Protein AF-0000000070717656 (afdb_homodimer)

Solvent-accessible surface area (backbone atoms only — not comparable to full-atom values): 67138 Å² total; per-residue (Å²): 109,67,46,55,50,49,24,51,49,30,45,49,52,29,49,44,43,54,52,44,64,44,32,60,62,46,46,48,46,55,50,45,38,55,51,43,50,48,52,54,48,51,54,69,63,47,74,82,69,89,82,68,89,67,54,64,63,50,51,52,48,52,52,35,48,51,41,42,33,50,51,44,48,49,49,51,50,48,51,53,48,48,41,54,50,28,46,39,47,25,49,51,31,42,53,52,30,48,57,57,40,65,68,45,83,50,62,68,58,28,38,54,57,28,53,62,44,48,32,36,42,50,44,52,46,64,74,42,37,82,40,65,66,44,37,49,52,45,48,56,54,57,68,46,88,67,66,53,65,52,48,56,87,45,46,64,56,45,46,49,55,48,42,38,87,74,80,55,80,42,32,64,41,43,43,49,49,50,45,48,34,43,60,29,38,40,91,79,44,44,59,66,52,53,19,40,41,80,48,98,34,16,66,51,39,54,50,49,61,55,51,62,60,63,60,77,82,55,89,62,47,63,59,47,50,50,50,51,49,52,51,50,52,43,51,53,22,49,46,52,60,24,61,53,65,65,83,87,31,82,70,49,46,79,44,76,53,98,86,36,79,30,34,36,63,53,82,82,47,60,58,77,74,47,70,46,65,76,32,64,45,83,48,50,91,62,69,82,73,61,75,52,58,84,67,58,83,76,40,51,16,35,62,49,63,56,66,43,35,38,70,44,88,60,97,78,41,32,38,37,38,49,33,25,31,61,80,71,45,76,42,51,34,34,24,27,66,39,59,37,60,55,36,39,46,54,42,47,50,47,50,54,49,31,67,73,39,95,61,74,58,70,64,77,68,41,54,41,40,51,34,82,48,18,21,38,32,32,49,75,77,76,46,42,30,45,33,38,54,40,23,20,88,83,28,71,30,35,46,39,41,73,75,40,63,88,38,69,41,55,56,55,49,30,48,60,45,52,74,33,65,85,51,52,71,65,56,19,30,52,52,43,52,52,44,43,72,51,41,72,63,50,50,36,51,56,50,58,68,74,34,79,48,68,67,60,32,51,53,39,50,50,40,29,42,52,21,51,24,51,50,38,54,52,31,39,62,49,20,32,37,58,61,44,38,72,38,33,26,35,23,78,86,69,34,34,51,36,76,50,84,58,68,52,43,65,33,37,42,49,50,56,40,92,65,32,43,60,24,50,25,72,53,36,55,20,73,45,36,60,61,61,85,55,54,64,74,78,13,68,53,38,50,48,31,21,53,51,45,43,53,49,42,74,41,40,60,37,54,49,14,46,50,51,48,39,39,67,58,50,49,67,61,46,69,77,51,75,59,63,93,90,56,82,42,67,64,44,53,49,41,52,41,50,40,51,26,51,55,54,28,27,66,91,45,72,60,65,38,53,46,60,58,45,43,41,50,49,54,50,42,28,60,28,58,69,33,42,34,62,34,54,37,89,46,42,59,66,62,110,68,45,54,50,49,22,51,48,31,46,48,53,29,49,43,42,54,52,44,65,45,33,61,62,48,47,48,46,54,49,48,39,55,50,42,50,48,53,54,50,50,54,70,64,47,73,82,68,90,80,70,89,68,53,64,63,52,50,52,46,51,51,36,49,50,42,43,32,50,51,45,48,49,49,50,50,48,50,55,49,48,41,53,50,28,48,42,48,26,48,51,31,40,54,52,29,48,57,56,39,66,66,45,84,50,61,68,58,27,37,53,57,28,53,62,46,46,32,36,43,49,45,52,47,63,72,42,36,83,39,65,66,46,37,48,53,46,48,55,54,58,69,45,88,66,67,52,65,51,48,55,87,44,45,62,57,44,45,50,55,46,41,38,86,75,80,56,80,42,32,64,39,43,42,51,49,51,46,47,34,43,60,29,36,40,91,78,43,45,57,65,51,53,19,40,42,82,49,97,35,16,66,50,40,53,50,49,61,55,52,61,60,63,60,78,82,52,88,62,46,64,59,46,49,50,50,50,50,51,50,51,53,45,51,53,21,49,46,51,59,23,61,51,66,65,82,88,31,80,70,50,46,79,43,77,53,96,90,36,79,32,33,37,63,52,82,81,46,59,57,76,73,46,70,45,64,74,31,64,45,82,50,50,90,62,67,82,73,61,75,52,58,84,69,57,84,75,40,51,16,35,62,49,65,58,69,43,35,38,69,43,88,60,94,76,43,31,38,38,39,48,34,26,29,62,81,72,46,78,43,51,35,34,26,28,66,39,60,35,59,54,37,35,45,53,41,48,50,48,50,53,50,29,67,71,39,94,61,73,59,69,64,76,68,40,57,41,40,50,32,83,48,19,19,38,32,33,50,72,75,74,46,42,30,45,33,39,55,40,23,19,90,83,28,70,28,36,46,40,39,74,74,41,62,88,39,70,40,57,56,55,50,28,48,60,44,51,74,33,66,86,52,52,70,66,55,20,30,52,52,43,54,52,44,43,72,51,41,72,64,50,52,38,52,55,49,56,68,75,35,79,47,68,67,59,34,51,52,39,50,52,40,31,45,52,23,51,24,50,50,39,55,51,32,38,61,50,21,32,36,58,62,44,38,72,38,33,26,35,22,76,85,69,34,34,53,35,77,50,84,58,71,53,41,64,34,37,41,50,51,56,41,93,65,34,44,61,25,50,25,72,54,35,56,20,74,40,41,64,59,54,88,54,52,65,75,80,13,68,50,36,51,50,32,20,54,51,46,45,53,48,39,75,41,40,59,38,55,48,14,46,50,53,48,40,39,68,60,51,49,68,62,47,68,76,51,74,63,64,94,91,56,83,41,68,63,44,55,49,42,52,42,49,42,50,26,51,55,53,29,27,66,92,45,72,60,66,37,53,46,60,58,45,43,41,51,48,53,48,43,27,59,28,59,69,34,43,36,62,34,54,37,90,45,41,59,66,62

Radius of gyration: 39.38 Å; Cα contacts (8 Å, |Δi|>4): 1872; chains: 2; bounding box: 71×116×97 Å

Organism: Caenorhabditis briggsae (NCBI:txid6238)

Sequence (1278 aa):
KVLLQFHSICMGQLSKLEEYLETRSYRMKKQVIAEYEKQIEKKNSTPRVSRGTSGGDEMKRTERVKKEMRLEKADVEKVEGLVVSAARKAIQSAFQALSCISQLEDDEEAIRTSSLIVFPLIDVIYKYETDPGVVEALKDHSKTALPSKLWLCATSHLASKCFAIEKTPISRYLSQILCHLVYDYPYHVLHTILMYEFDKNGAQVREFLRNIYSVKTKRDVDKLREVVAMMREAHVAYREIAKLQVKENIRIQRVERDGKTMLVWPRDLKIFKCKLDQLPIPTISQKIGAPGDLSTSNLITWRSYKDVFLLADGLSSPIIWEIQGSDGRWYKSVWKKEDVRQDVLVEQMFDVTNNMLEKRTLRTYNVVPLDTECGIIEFCGGSVSLKELLCGTNREGGLHKEMCSHEPSATQASRMMKEVQSDTSEMRRRVFVEVCQQYSPVFRHFFYRQFPTAQIWRQKIDTYRQSLATWSVVCYMVGLGDRHASNILFDQKECTFVHIDLGMILEYSKRSLPVPEQVPFRITRDVLDPLLIEGIENGRLAEDCTKIMEKLKENNKVILGVASAILRETMSNFREAEQSSGRPSYISEMAIGRLRDKLRGTDDGVTAQSSNLQIRRLLRDATSSDNLSRMFFGWMPFLKVLLQFHSICMGQLSKLEEYLETRSYRMKKQVIAEYEKQIEKKNSTPRVSRGTSGGDEMKRTERVKKEMRLEKADVEKVEGLVVSAARKAIQSAFQALSCISQLEDDEEAIRTSSLIVFPLIDVIYKYETDPGVVEALKDHSKTALPSKLWLCATSHLASKCFAIEKTPISRYLSQILCHLVYDYPYHVLHTILMYEFDKNGAQVREFLRNIYSVKTKRDVDKLREVVAMMREAHVAYREIAKLQVKENIRIQRVERDGKTMLVWPRDLKIFKCKLDQLPIPTISQKIGAPGDLSTSNLITWRSYKDVFLLADGLSSPIIWEIQGSDGRWYKSVWKKEDVRQDVLVEQMFDVTNNMLEKRTLRTYNVVPLDTECGIIEFCGGSVSLKELLCGTNREGGLHKEMCSHEPSATQASRMMKEVQSDTSEMRRRVFVEVCQQYSPVFRHFFYRQFPTAQIWRQKIDTYRQSLATWSVVCYMVGLGDRHASNILFDQKECTFVHIDLGMILEYSKRSLPVPEQVPFRITRDVLDPLLIEGIENGRLAEDCTKIMEKLKENNKVILGVASAILRETMSNFREAEQSSGRPSYISEMAIGRLRDKLRGTDDGVTAQSSNLQIRRLLRDATSSDNLSRMFFGWMPFL

Nearest PDB structures (foldseek):
  8oxp-assembly1_B  TM=8.460E-01  e=2.156E-31  Homo sapiens
  8oxq-assembly1_B  TM=8.450E-01  e=1.675E-31  Homo sapiens
  7sic-assembly1_A  TM=8.454E-01  e=9.424E-31  Homo sapiens
  7ni5-assembly1_A  TM=8.371E-01  e=8.305E-31  Homo sapiens
  7ni6-assembly1_A  TM=7.551E-01  e=2.189E-30  Homo sapiens

Foldseek 3Di:
DVLVVVLVVLLVQLVVLVVVCVDPVVVVLVVLLVVLVVVLVVVVPPPPDDDDDCVVVVVVVNVVSVVSSVVSVVVNVVSVVVSVVSLLSSLVSLLVVLVVLLPDPDLVSSQLVLLLRVLLNLVSCVVCVADPSSLVSLVVSLPDPRQLSSCLLVLLLLLLQLLDPDHTSNNVSSLSSNLQCCQFPVLSRLLSLLQQLPDPSVVSSVVSLVVSLPPPDDPCSVVSVVVNVLVNLQLVLLVCQLPPDPVPPPQWDWDADPRDIWIFDRCPRSNNVGPQQQHADQFDDFDRDGTNPSHCVRGWTFDAWDRIWAFDDDDFRWIWTWTATPVGDIWIKTKHQAACLLVQLLLSLLSSLLSLDPHNLADGTDWRNSYRGITMTTDDPQWDFQQCQCQRPVQPDHQQCVPPVVFDTLVVLLVQLVVCLVPDLVVLLVSLVVSLVRRDAGLLVLLVVPPVDPVVSVVLLVSLLLQVLLCLLSCLLFQNAEDFSRQWIANSVSRHIHGDDSNCTLNNQQPPDPQRQFASYADARNSCVNVPPQDQLRGPSLVSNLVSLVSCLVSVSSSLSSLLSSQSNPCVPVVPQPDDPPDRGPSSVVSSVLSVCVSQCANPHDDGDRSSVSSSVNSCRNHPSSNLSNGNSSSSSSD/DVLVVVLVVLLVQLVVLVVVCVDPVVVVLVVLLVVLVVVLVVVVPPPPDDDDDCPVVVVVVNVVSVVSSVVSVVVNVVSVVVNVVSLLSSLVSLLVVLVVLLPDPDLVSSQLVLLLRVLLNLVSCVVCVADPSSLVSLVVSLPDPRQLSSCLLVLLLLLLQLLDPDHTSNNVSSLSSNLQCCQFPVQSRLLSLLQQLPDPSVVSSVVSLVVSLPPPDDPCSVVSVVVNVLVNLQLVLLVCQLPPDPVPPPQWDWDADPRDIWIFDRCPRSNNVGPQQQHADQFDDFDRDGTNPSHCVRGWTFDAWDRIWAFDDDDFRWIWTWTATPVGDIWIKTKHQAACLLVQLLLSLLSSLLSLDPHNLADGTDWRNSYRGITMTTDDPQWDFQQCQCQRPVQPDHQQCVPPVVFDTLVVLLVQLVVCLVPDLVVLLVSLVVSLVRRDAGLLVLLVVPPVDPVVSVVLLVSLLLQVLLCLLSCLLFQNAEDFSRQWIANSVSNHIHGDDSNCTLNNQQPPDPQRQFASYADARNSCVNPPVADQLPGPSLVSNLVSLVSCLVSVSSSLSSLLSSQSNPCVPVVVQPDDPPDRGPSSVVSSVLSVCVSQCANPHDDGDRSSVSSSVNSCRNHPSSNLSNGNSSSSSSD

pLDDT: mean 87.54, std 11.72, range [36.91, 98.0]

InterPro domains:
  IPR000403 Phosphatidylinositol 3-/4-kinase, catalytic domain [PF00454] (336-573)
  IPR000403 Phosphatidylinositol 3-/4-kinase, catalytic domain [PS50290] (305-620)
  IPR000403 Phosphatidylinositol 3-/4-kinase, catalytic domain [SM00146] (332-639)
  IPR003152 FATC domain [PF02260] (614-639)
  IPR003152 FATC domain [PS51190] (607-639)
  IPR003152 FATC domain [SM01343] (607-639)
  IPR011009 Protein kinase-like domain superfamily [SSF56112] (265-636)
  IPR014009 PIK-related kinase, FAT domain [PS51189] (1-199)
  IPR018936 Phosphatidylinositol 3-/4-kinase, conserved site [PS00916] (467-487)
  IPR036940 Phosphatidylinositol 3-/4-kinase, catalytic domain superfamily [G3DSA:1.10.1070.11] (417-625)
  IPR038980 Serine/threonine-protein kinase ATM, plant [PTHR37079] (2-639)

Secondary structure (DSSP, 8-state):
-HHHHHHHHHHHHHHHHHHHHTSHHHHHHHHHHHHHHHHHHHHHHS-----SSTHHHHHHHHHHHHHHHHHHHHHHHHHHHHHHHHHHHHHHHHHHHHHHHTT-S-HHHHHHHHHHHHHHHHHHHHHTTT-HHHHHHHHHHHHS---GGGGGGGHHHHHHHHT-SS--TTHHHHHHHHHHHHHH-HHHHHHHHHGGGGSTTHHHHHHHHHHHT--TT-TTHHHHHHHHHHHHHHHHHHHHHHT---TT-TTPEEEEETTEEEEEPPTT-GGGGS-GGGSB-TTSPPP--STT----TTS-BEEEE-SEEEEPSSSS--EEEEEEETTS-EEEEEEESS--HHHHHHHHHHHHHHHHSSS-------EEE-SSS-EEEE--TTEEEHHHHHH-TTSS-HHHHHH-TTSPPHHHHHHHHHHTTTS-HHHHHHHHHHHHHHS---THHHHHHH--SHHHHHHHHHHHHHHHHHHHHHHHHHT--SPPGGGEEEETTTTEEEE--TTSTTTHHHHTSSS---SSS---HHHHGGGGGG-STTSHHHHHHHHHHHHHHHTHHHHHHHHHHHHHHHTT--TT----TTS--HHHHHHHHHHHHHHHT-TTSSSPPPHHHHHHHHHHHHH-HHHHHTS-GGG-TT-/-HHHHHHHHHHHHHHHHHHHHTSHHHHHHHHHHHHHHHHHHHHHHS-----SSTHHHHHHHHHHHHHHHHHHHHHHHHHHHHHHHHHHHHHHHHHHHHHHHTT-S-HHHHHHHHHHHHHHHHHHHHHTTT-HHHHHHHHHHHHS---GGGGGGGHHHHHHHHT-SS--TTHHHHHHHHHHHHHH-HHHHHHHHHGGGGSTTHHHHHHHHHHHT--TT-TTHHHHHHHHHHHHHHHHHHHHHHT---TT-TTPPEEEETTEEEEEPPTT-GGGGS-GGGSB-TTSPPP--STT----TTS-BEEEE-SEEEEPSSSS--EEEEEEETTS-EEEEEEESS--HHHHHHHHHHHHHHHHSSS-------EEE-SSS-EEEE--TTEEEHHHHHH-TTSS-HHHHHH-TTSPPHHHHHHHHHHTTTS-HHHHHHHHHHHHHHS---THHHHHHH--SHHHHHHHHHHHHHHHHHHHHHHHHHT--SPPGGGEEEETTTTEEEE--TTSTTTHHHHTSSS---SSS---HHHHTTTGGG-STTSHHHHHHHHHHHHHHHTHHHHHHHHHHHHHHHTTS-TTS---TTS--HHHHHHHHHHHHHHHT-TTSSSPPPHHHHHHHHHHHHH-HHHHHTS-GGG-TT-

Structure (mmCIF, N/CA/C/O backbone):
data_AF-0000000070717656-model_v1
#
loop_
_entity.id
_entity.type
_entity.pdbx_description
1 polymer 'non-specific serine/threonine protein kinase'
#
loop_
_atom_site.group_PDB
_atom_site.id
_atom_site.type_symbol
_atom_site.label_atom_id
_atom_site.label_alt_id
_atom_site.label_comp_id
_atom_site.label_asym_id
_atom_site.label_entity_id
_atom_site.label_seq_id
_atom_site.pdbx_PDB_ins_code
_atom_site.Cartn_x
_atom_site.Cartn_y
_atom_site.Cartn_z
_atom_site.occupancy
_atom_site.B_iso_or_equiv
_atom_site.auth_seq_id
_atom_site.auth_comp_id
_atom_site.auth_asym_id
_atom_site.auth_atom_id
_atom_site.pdbx_PDB_model_num
ATOM 1 N N . LYS A 1 1 ? 5.449 -26.844 14.125 1 78.12 1 LYS A N 1
ATOM 2 C CA . LYS A 1 1 ? 4.391 -25.859 13.875 1 78.12 1 LYS A CA 1
ATOM 3 C C . LYS A 1 1 ? 4.836 -24.453 14.266 1 78.12 1 LYS A C 1
ATOM 5 O O . LYS A 1 1 ? 4.598 -23.5 13.531 1 78.12 1 LYS A O 1
ATOM 10 N N . VAL A 1 2 ? 5.59 -24.281 15.336 1 81.31 2 VAL A N 1
ATOM 11 C CA . VAL A 1 2 ? 6.031 -22.984 15.828 1 81.31 2 VAL A CA 1
ATOM 12 C C . VAL A 1 2 ? 7.043 -22.375 14.859 1 81.31 2 VAL A C 1
ATOM 14 O O . VAL A 1 2 ? 6.977 -21.188 14.547 1 81.31 2 VAL A O 1
ATOM 17 N N . LEU A 1 3 ? 7.891 -23.203 14.359 1 81.69 3 LEU A N 1
ATOM 18 C CA . LEU A 1 3 ? 8.93 -22.703 13.469 1 81.69 3 LEU A CA 1
ATOM 19 C C . LEU A 1 3 ? 8.344 -22.344 12.109 1 81.69 3 LEU A C 1
ATOM 21 O O . LEU A 1 3 ? 8.836 -21.422 11.445 1 81.69 3 LEU A O 1
ATOM 25 N N . LEU A 1 4 ? 7.301 -23.062 11.742 1 81.44 4 LEU A N 1
ATOM 26 C CA . LEU A 1 4 ? 6.602 -22.719 10.508 1 81.44 4 LEU A CA 1
ATOM 27 C C . LEU A 1 4 ? 5.918 -21.359 10.641 1 81.44 4 LEU A C 1
ATOM 29 O O . LEU A 1 4 ? 5.941 -20.547 9.703 1 81.44 4 LEU A O 1
ATOM 33 N N . GLN A 1 5 ? 5.363 -21.156 11.797 1 85.38 5 GLN A N 1
ATOM 34 C CA . GLN A 1 5 ? 4.727 -19.875 12.055 1 85.38 5 GLN A CA 1
ATOM 35 C C . GLN A 1 5 ? 5.758 -18.75 12.117 1 85.38 5 GLN A C 1
ATOM 37 O O . GLN A 1 5 ? 5.504 -17.641 11.641 1 85.38 5 GLN A O 1
ATOM 42 N N . PHE A 1 6 ? 6.848 -19.125 12.797 1 88.62 6 PHE A N 1
ATOM 43 C CA . PHE A 1 6 ? 7.926 -18.156 12.867 1 88.62 6 PHE A CA 1
ATOM 44 C C . PHE A 1 6 ? 8.414 -17.766 11.469 1 88.62 6 PHE A C 1
ATOM 46 O O . PHE A 1 6 ? 8.633 -16.594 11.188 1 88.62 6 PHE A O 1
ATOM 53 N N . HIS A 1 7 ? 8.602 -18.75 10.602 1 90.19 7 HIS A N 1
ATOM 54 C CA . HIS A 1 7 ? 9 -18.484 9.227 1 90.19 7 HIS A CA 1
ATOM 55 C C . HIS A 1 7 ? 7.977 -17.594 8.516 1 90.19 7 HIS A C 1
ATOM 57 O O . HIS A 1 7 ? 8.344 -16.672 7.785 1 90.19 7 HIS A O 1
ATOM 63 N N . SER A 1 8 ? 6.746 -17.891 8.742 1 87.81 8 SER A N 1
ATOM 64 C CA . SER A 1 8 ? 5.676 -17.109 8.133 1 87.81 8 SER A CA 1
ATOM 65 C C . SER A 1 8 ? 5.734 -15.656 8.578 1 87.81 8 SER A C 1
ATOM 67 O O . SER A 1 8 ? 5.492 -14.75 7.777 1 87.81 8 SER A O 1
ATOM 69 N N . ILE A 1 9 ? 6.047 -15.438 9.805 1 88.56 9 ILE A N 1
ATOM 70 C CA . ILE A 1 9 ? 6.148 -14.086 10.352 1 88.56 9 ILE A CA 1
ATOM 71 C C . ILE A 1 9 ? 7.34 -13.367 9.727 1 88.56 9 ILE A C 1
ATOM 73 O O . ILE A 1 9 ? 7.238 -12.195 9.359 1 88.56 9 ILE A O 1
ATOM 77 N N . CYS A 1 10 ? 8.43 -14.039 9.617 1 92.69 10 CYS A N 1
ATOM 78 C CA . CYS A 1 10 ? 9.617 -13.453 9.023 1 92.69 10 CYS A CA 1
ATOM 79 C C . CYS A 1 10 ? 9.375 -13.07 7.566 1 92.69 10 CYS A C 1
ATOM 81 O O . CYS A 1 10 ? 9.758 -11.992 7.125 1 92.69 10 CYS A O 1
ATOM 83 N N . MET A 1 11 ? 8.719 -13.977 6.902 1 90.81 11 MET A N 1
ATOM 84 C CA . MET A 1 11 ? 8.383 -13.688 5.512 1 90.81 11 MET A CA 1
ATOM 85 C C . MET A 1 11 ? 7.441 -12.492 5.414 1 90.81 11 MET A C 1
ATOM 87 O O . MET A 1 11 ? 7.551 -11.68 4.492 1 90.81 11 MET A O 1
ATOM 91 N N . GLY A 1 12 ? 6.551 -12.492 6.336 1 88.25 12 GLY A N 1
ATOM 92 C CA . GLY A 1 12 ? 5.637 -11.359 6.387 1 88.25 12 GLY A CA 1
ATOM 93 C C . GLY A 1 12 ? 6.336 -10.031 6.613 1 88.25 12 GLY A C 1
ATOM 94 O O . GLY A 1 12 ? 5.996 -9.031 5.984 1 88.25 12 GLY A O 1
ATOM 95 N N . GLN A 1 13 ? 7.246 -10 7.492 1 89.5 13 GLN A N 1
ATOM 96 C CA . GLN A 1 13 ? 8.016 -8.797 7.785 1 89.5 13 GLN A CA 1
ATOM 97 C C . GLN A 1 13 ? 8.812 -8.344 6.566 1 89.5 13 GLN A C 1
ATOM 99 O O . GLN A 1 13 ? 8.875 -7.148 6.27 1 89.5 13 GLN A O 1
ATOM 104 N N . LEU A 1 14 ? 9.453 -9.297 5.93 1 93 14 LEU A N 1
ATOM 105 C CA . LEU A 1 14 ? 10.211 -8.969 4.723 1 93 14 LEU A CA 1
ATOM 106 C C . LEU A 1 14 ? 9.297 -8.375 3.658 1 93 14 LEU A C 1
ATOM 108 O O . LEU A 1 14 ? 9.641 -7.375 3.025 1 93 14 LEU A O 1
ATOM 112 N N . SER A 1 15 ? 8.188 -9.008 3.496 1 87.81 15 SER A N 1
ATOM 113 C CA . SER A 1 15 ? 7.23 -8.547 2.494 1 87.81 15 SER A CA 1
ATOM 114 C C . SER A 1 15 ? 6.781 -7.117 2.781 1 87.81 15 SER A C 1
ATOM 116 O O . SER A 1 15 ? 6.66 -6.301 1.862 1 87.81 15 SER A O 1
ATOM 118 N N . LYS A 1 16 ? 6.504 -6.809 4 1 85.5 16 LYS A N 1
ATOM 119 C CA . LYS A 1 16 ? 6.07 -5.473 4.391 1 85.5 16 LYS A CA 1
ATOM 120 C C . LYS A 1 16 ? 7.168 -4.441 4.125 1 85.5 16 LYS A C 1
ATOM 122 O O . LYS A 1 16 ? 6.887 -3.328 3.68 1 85.5 16 LYS A O 1
ATOM 127 N N . LEU A 1 17 ? 8.344 -4.742 4.469 1 89.31 17 LEU A N 1
ATOM 128 C CA . LEU A 1 17 ? 9.477 -3.85 4.25 1 89.31 17 LEU A CA 1
ATOM 129 C C . LEU A 1 17 ? 9.703 -3.611 2.76 1 89.31 17 LEU A C 1
ATOM 131 O O . LEU A 1 17 ? 9.984 -2.486 2.342 1 89.31 17 LEU A O 1
ATOM 135 N N . GLU A 1 18 ? 9.555 -4.695 1.982 1 86.88 18 GLU A N 1
ATOM 136 C CA . GLU A 1 18 ? 9.695 -4.559 0.535 1 86.88 18 GLU A CA 1
ATOM 137 C C . GLU A 1 18 ? 8.594 -3.674 -0.041 1 86.88 18 GLU A C 1
ATOM 139 O O . GLU A 1 18 ? 8.828 -2.904 -0.973 1 86.88 18 GLU A O 1
ATOM 144 N N . GLU A 1 19 ? 7.43 -3.863 0.444 1 80.06 19 GLU A N 1
ATOM 145 C CA . GLU A 1 19 ? 6.316 -3.021 0.014 1 80.06 19 GLU A CA 1
ATOM 146 C C . GLU A 1 19 ? 6.574 -1.554 0.342 1 80.06 19 GLU A C 1
ATOM 148 O O . GLU A 1 19 ? 6.207 -0.665 -0.429 1 80.06 19 GLU A O 1
ATOM 153 N N . TYR A 1 20 ? 7.148 -1.268 1.509 1 82.94 20 TYR A N 1
ATOM 154 C CA . TYR A 1 20 ? 7.48 0.097 1.901 1 82.94 20 TYR A CA 1
ATOM 155 C C . TYR A 1 20 ? 8.461 0.726 0.915 1 82.94 20 TYR A C 1
ATOM 157 O O . TYR A 1 20 ? 8.383 1.924 0.633 1 82.94 20 TYR A O 1
ATOM 165 N N . LEU A 1 21 ? 9.422 -0.041 0.382 1 85.5 21 LEU A N 1
ATOM 166 C CA . LEU A 1 21 ? 10.398 0.46 -0.579 1 85.5 21 LEU A CA 1
ATOM 167 C C . LEU A 1 21 ? 9.711 0.947 -1.851 1 85.5 21 LEU A C 1
ATOM 169 O O . LEU A 1 21 ? 10.281 1.745 -2.6 1 85.5 21 LEU A O 1
ATOM 173 N N . GLU A 1 22 ? 8.508 0.451 -1.976 1 77.44 22 GLU A N 1
ATOM 174 C CA . GLU A 1 22 ? 7.789 0.799 -3.201 1 77.44 22 GLU A CA 1
ATOM 175 C C . GLU A 1 22 ? 6.844 1.976 -2.973 1 77.44 22 GLU A C 1
ATOM 177 O O . GLU A 1 22 ? 6.266 2.504 -3.922 1 77.44 22 GLU A O 1
ATOM 182 N N . THR A 1 23 ? 6.723 2.465 -1.786 1 76.44 23 THR A N 1
ATOM 183 C CA . THR A 1 23 ? 5.812 3.557 -1.46 1 76.44 23 THR A CA 1
ATOM 184 C C . THR A 1 23 ? 6.355 4.887 -1.973 1 76.44 23 THR A C 1
ATOM 186 O O . THR A 1 23 ? 7.555 5.016 -2.234 1 76.44 23 THR A O 1
ATOM 189 N N . ARG A 1 24 ? 5.441 5.836 -2.145 1 73.5 24 ARG A N 1
ATOM 190 C CA . ARG A 1 24 ? 5.816 7.188 -2.555 1 73.5 24 ARG A CA 1
ATOM 191 C C . ARG A 1 24 ? 6.723 7.844 -1.517 1 73.5 24 ARG A C 1
ATOM 193 O O . ARG A 1 24 ? 7.664 8.555 -1.868 1 73.5 24 ARG A O 1
ATOM 200 N N . SER A 1 25 ? 6.43 7.582 -0.301 1 76.12 25 SER A N 1
ATOM 201 C CA . SER A 1 25 ? 7.207 8.172 0.784 1 76.12 25 SER A CA 1
ATOM 202 C C . SER A 1 25 ? 8.68 7.793 0.68 1 76.12 25 SER A C 1
ATOM 204 O O . SER A 1 25 ? 9.562 8.648 0.81 1 76.12 25 SER A O 1
ATOM 206 N N . TYR A 1 26 ? 8.969 6.562 0.462 1 85.25 26 TYR A N 1
ATOM 207 C CA . TYR A 1 26 ? 10.352 6.109 0.357 1 85.25 26 TYR A CA 1
ATOM 208 C C . TYR A 1 26 ? 11.008 6.664 -0.899 1 85.25 26 TYR A C 1
ATOM 210 O O . TYR A 1 26 ? 12.172 7.086 -0.865 1 85.25 26 TYR A O 1
ATOM 218 N N . ARG A 1 27 ? 10.305 6.68 -1.949 1 81.75 27 ARG A N 1
ATOM 219 C CA . ARG A 1 27 ? 10.844 7.203 -3.199 1 81.75 27 ARG A CA 1
ATOM 220 C C . ARG A 1 27 ? 11.164 8.688 -3.074 1 81.75 27 ARG A C 1
ATOM 222 O O . ARG A 1 27 ? 12.164 9.164 -3.623 1 81.75 27 ARG A O 1
ATOM 229 N N . MET A 1 28 ? 10.32 9.344 -2.414 1 80.31 28 MET A N 1
ATOM 230 C CA . MET A 1 28 ? 10.539 10.773 -2.217 1 80.31 28 MET A CA 1
ATOM 231 C C . MET A 1 28 ? 11.805 11.016 -1.397 1 80.31 28 MET A C 1
ATOM 233 O O . MET A 1 28 ? 12.539 11.969 -1.652 1 80.31 28 MET A O 1
ATOM 237 N N . LYS A 1 29 ? 11.992 10.172 -0.372 1 85.44 29 LYS A N 1
ATOM 238 C CA . LYS A 1 29 ? 13.211 10.297 0.42 1 85.44 29 LYS A CA 1
ATOM 239 C C . LYS A 1 29 ? 14.453 10.141 -0.456 1 85.44 29 LYS A C 1
ATOM 241 O O . LYS A 1 29 ? 15.406 10.914 -0.327 1 85.44 29 LYS A O 1
ATOM 246 N N . LYS A 1 30 ? 14.398 9.188 -1.406 1 88.69 30 LYS A N 1
ATOM 247 C CA . LYS A 1 30 ? 15.523 8.961 -2.301 1 88.69 30 LYS A CA 1
ATOM 248 C C . LYS A 1 30 ? 15.711 10.133 -3.264 1 88.69 30 LYS A C 1
ATOM 250 O O . LYS A 1 30 ? 16.828 10.531 -3.553 1 88.69 30 LYS A O 1
ATOM 255 N N . GLN A 1 31 ? 14.617 10.602 -3.717 1 84.88 31 GLN A N 1
ATOM 256 C CA . GLN A 1 31 ? 14.664 11.734 -4.641 1 84.88 31 GLN A CA 1
ATOM 257 C C . GLN A 1 31 ? 15.211 12.984 -3.955 1 84.88 31 GLN A C 1
ATOM 259 O O . GLN A 1 31 ? 15.992 13.727 -4.543 1 84.88 31 GLN A O 1
ATOM 264 N N . VAL A 1 32 ? 14.797 13.211 -2.777 1 84.81 32 VAL A N 1
ATOM 265 C CA . VAL A 1 32 ? 15.227 14.391 -2.037 1 84.81 32 VAL A CA 1
ATOM 266 C C . VAL A 1 32 ? 16.734 14.32 -1.768 1 84.81 32 VAL A C 1
ATOM 268 O O . VAL A 1 32 ? 17.422 15.336 -1.819 1 84.81 32 VAL A O 1
ATOM 271 N N . ILE A 1 33 ? 17.203 13.141 -1.465 1 89.94 33 ILE A N 1
ATOM 272 C CA . ILE A 1 33 ? 18.625 12.945 -1.242 1 89.94 33 ILE A CA 1
ATOM 273 C C . ILE A 1 33 ? 19.406 13.328 -2.502 1 89.94 33 ILE A C 1
ATOM 275 O O . ILE A 1 33 ? 20.406 14.055 -2.432 1 89.94 33 ILE A O 1
ATOM 279 N N . ALA A 1 34 ? 18.906 12.812 -3.645 1 88.75 34 ALA A N 1
ATOM 280 C CA . ALA A 1 34 ? 19.547 13.125 -4.91 1 88.75 34 ALA A CA 1
ATOM 281 C C . ALA A 1 34 ? 19.516 14.625 -5.188 1 88.75 34 ALA A C 1
ATOM 283 O O . ALA A 1 34 ? 20.5 15.195 -5.672 1 88.75 34 ALA A O 1
ATOM 284 N N . GLU A 1 35 ? 18.453 15.25 -4.879 1 84 35 GLU A N 1
ATOM 285 C CA . GLU A 1 35 ? 18.312 16.688 -5.09 1 84 35 GLU A CA 1
ATOM 286 C C . GLU A 1 35 ? 19.234 17.484 -4.164 1 84 35 GLU A C 1
ATOM 288 O O . GLU A 1 35 ? 19.812 18.484 -4.574 1 84 35 GLU A O 1
ATOM 293 N N . TYR A 1 36 ? 19.281 17.047 -2.912 1 84.56 36 TYR A N 1
ATOM 294 C CA . TYR A 1 36 ? 20.156 17.719 -1.96 1 84.56 36 TYR A CA 1
ATOM 295 C C . TYR A 1 36 ? 21.625 17.562 -2.375 1 84.56 36 TYR A C 1
ATOM 297 O O . TYR A 1 36 ? 22.406 18.5 -2.242 1 84.56 36 TYR A O 1
ATOM 305 N N . GLU A 1 37 ? 21.922 16.406 -2.875 1 89.31 37 GLU A N 1
ATOM 306 C CA . GLU A 1 37 ? 23.281 16.172 -3.348 1 89.31 37 GLU A CA 1
ATOM 307 C C . GLU A 1 37 ? 23.625 17.094 -4.52 1 89.31 37 GLU A C 1
ATOM 309 O O . GLU A 1 37 ? 24.719 17.656 -4.582 1 89.31 37 GLU A O 1
ATOM 314 N N . LYS A 1 38 ? 22.703 17.266 -5.391 1 86.94 38 LYS A N 1
ATOM 315 C CA . LYS A 1 38 ? 22.906 18.172 -6.523 1 86.94 38 LYS A CA 1
ATOM 316 C C . LYS A 1 38 ? 23.062 19.609 -6.062 1 86.94 38 LYS A C 1
ATOM 318 O O . LYS A 1 38 ? 23.891 20.359 -6.598 1 86.94 38 LYS A O 1
ATOM 323 N N . GLN A 1 39 ? 22.297 20.016 -5.109 1 82.12 39 GLN A N 1
ATOM 324 C CA . GLN A 1 39 ? 22.344 21.375 -4.594 1 82.12 39 GLN A CA 1
ATOM 325 C C . GLN A 1 39 ? 23.688 21.656 -3.906 1 82.12 39 GLN A C 1
ATOM 327 O O . GLN A 1 39 ? 24.25 22.734 -4.055 1 82.12 39 GLN A O 1
ATOM 332 N N . ILE A 1 40 ? 24.109 20.672 -3.189 1 86.56 40 ILE A N 1
ATOM 333 C CA . ILE A 1 40 ? 25.375 20.828 -2.471 1 86.56 40 ILE A CA 1
ATOM 334 C C . ILE A 1 40 ? 26.531 20.859 -3.465 1 86.56 40 ILE A C 1
ATOM 336 O O . ILE A 1 40 ? 27.469 21.641 -3.312 1 86.56 40 ILE A O 1
ATOM 340 N N . GLU A 1 41 ? 26.391 20.062 -4.473 1 86.56 41 GLU A N 1
ATOM 341 C CA . GLU A 1 41 ? 27.438 20.016 -5.488 1 86.56 41 GLU A CA 1
ATOM 342 C C . GLU A 1 41 ? 27.484 21.297 -6.301 1 86.56 41 GLU A C 1
ATOM 344 O O . GLU A 1 41 ? 28.562 21.797 -6.641 1 86.56 41 GLU A O 1
ATOM 349 N N . LYS A 1 42 ? 26.359 21.781 -6.656 1 82.44 42 LYS A N 1
ATOM 350 C CA . LYS A 1 42 ? 26.281 23.031 -7.41 1 82.44 42 LYS A CA 1
ATOM 351 C C . LYS A 1 42 ? 26.891 24.188 -6.613 1 82.44 42 LYS A C 1
ATOM 353 O O . LYS A 1 42 ? 27.547 25.047 -7.176 1 82.44 42 LYS A O 1
ATOM 358 N N . LYS A 1 43 ? 26.688 24.188 -5.426 1 77.5 43 LYS A N 1
ATOM 359 C CA . LYS A 1 43 ? 27.203 25.266 -4.59 1 77.5 43 LYS A CA 1
ATOM 360 C C . LYS A 1 43 ? 28.719 25.141 -4.422 1 77.5 43 LYS A C 1
ATOM 362 O O . LYS A 1 43 ? 29.422 26.156 -4.375 1 77.5 43 LYS A O 1
ATOM 367 N N . ASN A 1 44 ? 29.031 23.953 -4.332 1 77.25 44 ASN A N 1
ATOM 368 C CA . ASN A 1 44 ? 30.484 23.75 -4.223 1 77.25 44 ASN A CA 1
ATOM 369 C C . ASN A 1 44 ? 31.203 24.125 -5.512 1 77.25 44 ASN A C 1
ATOM 371 O O . ASN A 1 44 ? 32.375 24.5 -5.484 1 77.25 44 ASN A O 1
ATOM 375 N N . SER A 1 45 ? 30.531 23.953 -6.625 1 73.5 45 SER A N 1
ATOM 376 C CA . SER A 1 45 ? 31.141 24.266 -7.91 1 73.5 45 SER A CA 1
ATOM 377 C C . SER A 1 45 ? 31.031 25.75 -8.227 1 73.5 45 SER A C 1
ATOM 379 O O . SER A 1 45 ? 31.734 26.25 -9.117 1 73.5 45 SER A O 1
ATOM 381 N N . THR A 1 46 ? 30.031 26.344 -7.816 1 62.69 46 THR A N 1
ATOM 382 C CA . THR A 1 46 ? 29.938 27.766 -8.094 1 62.69 46 THR A CA 1
ATOM 383 C C . THR A 1 46 ? 30.953 28.562 -7.266 1 62.69 46 THR A C 1
ATOM 385 O O . THR A 1 46 ? 30.984 28.438 -6.039 1 62.69 46 THR A O 1
ATOM 388 N N . PRO A 1 47 ? 32.062 29.047 -8.023 1 53.22 47 PRO A N 1
ATOM 389 C CA . PRO A 1 47 ? 33.062 29.859 -7.355 1 53.22 47 PRO A CA 1
ATOM 390 C C . PRO A 1 47 ? 32.469 30.906 -6.426 1 53.22 47 PRO A C 1
ATOM 392 O O . PRO A 1 47 ? 31.391 31.453 -6.715 1 53.22 47 PRO A O 1
ATOM 395 N N . ARG A 1 48 ? 32.938 31.016 -5.188 1 51.47 48 ARG A N 1
ATOM 396 C CA . ARG A 1 48 ? 32.656 31.953 -4.109 1 51.47 48 ARG A CA 1
ATOM 397 C C . ARG A 1 48 ? 32.5 33.375 -4.648 1 51.47 48 ARG A C 1
ATOM 399 O O . ARG A 1 48 ? 33.469 34.094 -4.828 1 51.47 48 ARG A O 1
ATOM 406 N N . VAL A 1 49 ? 31.859 33.75 -5.672 1 43.09 49 VAL A N 1
ATOM 407 C CA . VAL A 1 49 ? 31.922 35.188 -5.922 1 43.09 49 VAL A CA 1
ATOM 408 C C . VAL A 1 49 ? 31.781 35.938 -4.609 1 43.09 49 VAL A C 1
ATOM 410 O O . VAL A 1 49 ? 31.328 35.375 -3.605 1 43.09 49 VAL A O 1
ATOM 413 N N . SER A 1 50 ? 30.922 37.344 -4.781 1 37.5 50 SER A N 1
ATOM 414 C CA . SER A 1 50 ? 31.031 38.594 -4.062 1 37.5 50 SER A CA 1
ATOM 415 C C . SER A 1 50 ? 30.688 38.438 -2.59 1 37.5 50 SER A C 1
ATOM 417 O O . SER A 1 50 ? 29.969 37.5 -2.219 1 37.5 50 SER A O 1
ATOM 419 N N . ARG A 1 51 ? 31.062 39.531 -1.71 1 40.94 51 ARG A N 1
ATOM 420 C CA . ARG A 1 51 ? 31.391 40.062 -0.388 1 40.94 51 ARG A CA 1
ATOM 421 C C . ARG A 1 51 ? 30.172 40 0.538 1 40.94 51 ARG A C 1
ATOM 423 O O . ARG A 1 51 ? 30.281 40.312 1.729 1 40.94 51 ARG A O 1
ATOM 430 N N . GLY A 1 52 ? 29.016 40.625 0.013 1 37.22 52 GLY A N 1
ATOM 431 C CA . GLY A 1 52 ? 28.281 41.312 1.073 1 37.22 52 GLY A CA 1
ATOM 432 C C . GLY A 1 52 ? 27.766 40.344 2.141 1 37.22 52 GLY A C 1
ATOM 433 O O . GLY A 1 52 ? 27.969 39.156 2.051 1 37.22 52 GLY A O 1
ATOM 434 N N . THR A 1 53 ? 26.75 40.938 2.982 1 42.59 53 THR A N 1
ATOM 435 C CA . THR A 1 53 ? 26.125 40.688 4.277 1 42.59 53 THR A CA 1
ATOM 436 C C . THR A 1 53 ? 25.484 39.281 4.301 1 42.59 53 THR A C 1
ATOM 438 O O . THR A 1 53 ? 25.109 38.781 5.363 1 42.59 53 THR A O 1
ATOM 441 N N . SER A 1 54 ? 24.812 38.594 3.131 1 47.41 54 SER A N 1
ATOM 442 C CA . SER A 1 54 ? 23.875 37.469 3.266 1 47.41 54 SER A CA 1
ATOM 443 C C . SER A 1 54 ? 24.625 36.125 3.322 1 47.41 54 SER A C 1
ATOM 445 O O . SER A 1 54 ? 24.094 35.094 2.891 1 47.41 54 SER A O 1
ATOM 447 N N . GLY A 1 55 ? 25.719 36.031 3.488 1 52.88 55 GLY A N 1
ATOM 448 C CA . GLY A 1 55 ? 26.594 34.875 3.605 1 52.88 55 GLY A CA 1
ATOM 449 C C . GLY A 1 55 ? 26.172 33.938 4.723 1 52.88 55 GLY A C 1
ATOM 450 O O . GLY A 1 55 ? 26.203 32.719 4.551 1 52.88 55 GLY A O 1
ATOM 451 N N . GLY A 1 56 ? 25.828 34.5 5.926 1 58.69 56 GLY A N 1
ATOM 452 C CA . GLY A 1 56 ? 25.453 33.719 7.098 1 58.69 56 GLY A CA 1
ATOM 453 C C . GLY A 1 56 ? 24.188 32.906 6.895 1 58.69 56 GLY A C 1
ATOM 454 O O . GLY A 1 56 ? 24.125 31.75 7.277 1 58.69 56 GLY A O 1
ATOM 455 N N . ASP A 1 57 ? 23.25 33.562 6.262 1 66.06 57 ASP A N 1
ATOM 456 C CA . ASP A 1 57 ? 21.984 32.875 6.016 1 66.06 57 ASP A CA 1
ATOM 457 C C . ASP A 1 57 ? 22.156 31.734 5.016 1 66.06 57 ASP A C 1
ATOM 459 O O . ASP A 1 57 ? 21.531 30.672 5.156 1 66.06 57 ASP A O 1
ATOM 463 N N . GLU A 1 58 ? 23.047 31.984 4.094 1 71.69 58 GLU A N 1
ATOM 464 C CA . GLU A 1 58 ? 23.281 30.953 3.086 1 71.69 58 GLU A CA 1
ATOM 465 C C . GLU A 1 58 ? 24.016 29.766 3.686 1 71.69 58 GLU A C 1
ATOM 467 O O . GLU A 1 58 ? 23.734 28.609 3.324 1 71.69 58 GLU A O 1
ATOM 472 N N . MET A 1 59 ? 24.922 30.141 4.52 1 75.56 59 MET A N 1
ATOM 473 C CA . MET A 1 59 ? 25.641 29.062 5.188 1 75.56 59 MET A CA 1
ATOM 474 C C . MET A 1 59 ? 24.719 28.25 6.074 1 75.56 59 MET A C 1
ATOM 476 O O . MET A 1 59 ? 24.812 27.016 6.113 1 75.56 59 MET A O 1
ATOM 480 N N . LYS A 1 60 ? 23.875 28.891 6.715 1 75.25 60 LYS A N 1
ATOM 481 C CA . LYS A 1 60 ? 22.922 28.203 7.562 1 75.25 60 LYS A CA 1
ATOM 482 C C . LYS A 1 60 ? 21.984 27.328 6.73 1 75.25 60 LYS A C 1
ATOM 484 O O . LYS A 1 60 ? 21.656 26.203 7.129 1 75.25 60 LYS A O 1
ATOM 489 N N . ARG A 1 61 ? 21.734 27.781 5.617 1 74.19 61 ARG A N 1
ATOM 490 C CA . ARG A 1 61 ? 20.875 27.016 4.73 1 74.19 61 ARG A CA 1
ATOM 491 C C . ARG A 1 61 ? 21.562 25.766 4.227 1 74.19 61 ARG A C 1
ATOM 493 O O . ARG A 1 61 ? 20.953 24.688 4.156 1 74.19 61 ARG A O 1
ATOM 500 N N . THR A 1 62 ? 22.703 25.969 3.877 1 79.31 62 THR A N 1
ATOM 501 C CA . THR A 1 62 ? 23.469 24.828 3.371 1 79.31 62 THR A CA 1
ATOM 502 C C . THR A 1 62 ? 23.641 23.766 4.461 1 79.31 62 THR A C 1
ATOM 504 O O . THR A 1 62 ? 23.578 22.562 4.191 1 79.31 62 THR A O 1
ATOM 507 N N . GLU A 1 63 ? 23.859 24.234 5.621 1 81.06 63 GLU A N 1
ATOM 508 C CA . GLU A 1 63 ? 24.031 23.312 6.73 1 81.06 63 GLU A CA 1
ATOM 509 C C . GLU A 1 63 ? 22.734 22.562 7.027 1 81.06 63 GLU A C 1
ATOM 511 O O . GLU A 1 63 ? 22.75 21.375 7.375 1 81.06 63 GLU A O 1
ATOM 516 N N . ARG A 1 64 ? 21.766 23.281 6.848 1 77.12 64 ARG A N 1
ATOM 517 C CA . ARG A 1 64 ? 20.469 22.656 7.051 1 77.12 64 ARG A CA 1
ATOM 518 C C . ARG A 1 64 ? 20.219 21.578 6.012 1 77.12 64 ARG A C 1
ATOM 520 O O . ARG A 1 64 ? 19.719 20.5 6.344 1 77.12 64 ARG A O 1
ATOM 527 N N . VAL A 1 65 ? 20.5 21.906 4.832 1 78.81 65 VAL A N 1
ATOM 528 C CA . VAL A 1 65 ? 20.297 20.953 3.742 1 78.81 65 VAL A CA 1
ATOM 529 C C . VAL A 1 65 ? 21.172 19.719 3.957 1 78.81 65 VAL A C 1
ATOM 531 O O . VAL A 1 65 ? 20.734 18.594 3.717 1 78.81 65 VAL A O 1
ATOM 534 N N . LYS A 1 66 ? 22.312 19.969 4.406 1 84.62 66 LYS A N 1
ATOM 535 C CA . LYS A 1 66 ? 23.219 18.859 4.66 1 84.62 66 LYS A CA 1
ATOM 536 C C . LYS A 1 66 ? 22.703 17.969 5.785 1 84.62 66 LYS A C 1
ATOM 538 O O . LYS A 1 66 ? 22.781 16.75 5.707 1 84.62 66 LYS A O 1
ATOM 543 N N . LYS A 1 67 ? 22.203 18.625 6.77 1 83.5 67 LYS A N 1
ATOM 544 C CA . LYS A 1 67 ? 21.672 17.875 7.898 1 83.5 67 LYS A CA 1
ATOM 545 C C . LYS A 1 67 ? 20.453 17.062 7.48 1 83.5 67 LYS A C 1
ATOM 547 O O . LYS A 1 67 ? 20.312 15.891 7.859 1 83.5 67 LYS A O 1
ATOM 552 N N . GLU A 1 68 ? 19.625 17.703 6.711 1 80.31 68 GLU A N 1
ATOM 553 C CA . GLU A 1 68 ? 18.438 17.016 6.23 1 80.31 68 GLU A CA 1
ATOM 554 C C . GLU A 1 68 ? 18.812 15.828 5.344 1 80.31 68 GLU A C 1
ATOM 556 O O . GLU A 1 68 ? 18.203 14.766 5.418 1 80.31 68 GLU A O 1
ATOM 561 N N . MET A 1 69 ? 19.75 16.109 4.539 1 86.69 69 MET A N 1
ATOM 562 C CA . MET A 1 69 ? 20.219 15.047 3.654 1 86.69 69 MET A CA 1
ATOM 563 C C . MET A 1 69 ? 20.75 13.867 4.457 1 86.69 69 MET A C 1
ATOM 565 O O . MET A 1 69 ? 20.469 12.711 4.137 1 86.69 69 MET A O 1
ATOM 569 N N . ARG A 1 70 ? 21.516 14.18 5.48 1 88.56 70 ARG A N 1
ATOM 570 C CA . ARG A 1 70 ? 22.109 13.125 6.305 1 88.56 70 ARG A CA 1
ATOM 571 C C . ARG A 1 70 ? 21.016 12.32 7.016 1 88.56 70 ARG A C 1
ATOM 573 O O . ARG A 1 70 ? 21.141 11.102 7.156 1 88.56 70 ARG A O 1
ATOM 580 N N . LEU A 1 71 ? 20.016 13.008 7.438 1 84.94 71 LEU A N 1
ATOM 581 C CA . LEU A 1 71 ? 18.922 12.328 8.133 1 84.94 71 LEU A CA 1
ATOM 582 C C . LEU A 1 71 ? 18.172 11.406 7.191 1 84.94 71 LEU A C 1
ATOM 584 O O . LEU A 1 71 ? 17.844 10.266 7.551 1 84.94 71 LEU A O 1
ATOM 588 N N . GLU A 1 72 ? 17.859 11.953 6.02 1 85.81 72 GLU A N 1
ATOM 589 C CA . GLU A 1 72 ? 17.141 11.133 5.047 1 85.81 72 GLU A CA 1
ATOM 590 C C . GLU A 1 72 ? 18 9.945 4.598 1 85.81 72 GLU A C 1
ATOM 592 O O . GLU A 1 72 ? 17.484 8.844 4.398 1 85.81 72 GLU A O 1
ATOM 597 N N . LYS A 1 73 ? 19.281 10.266 4.422 1 91.56 73 LYS A N 1
ATOM 598 C CA . LYS A 1 73 ? 20.188 9.188 4.035 1 91.56 73 LYS A CA 1
ATOM 599 C C . LYS A 1 73 ? 20.266 8.117 5.121 1 91.56 73 LYS A C 1
ATOM 601 O O . LYS A 1 73 ? 20.281 6.922 4.816 1 91.56 73 LYS A O 1
ATOM 606 N N . ALA A 1 74 ? 20.297 8.578 6.336 1 90 74 ALA A N 1
ATOM 607 C CA . ALA A 1 74 ? 20.344 7.641 7.453 1 90 74 ALA A CA 1
ATOM 608 C C . ALA A 1 74 ? 19.062 6.797 7.504 1 90 74 ALA A C 1
ATOM 610 O O . ALA A 1 74 ? 19.125 5.602 7.801 1 90 74 ALA A O 1
ATOM 611 N N . ASP A 1 75 ? 18 7.41 7.23 1 86.69 75 ASP A N 1
ATOM 612 C CA . ASP A 1 75 ? 16.719 6.695 7.238 1 86.69 75 ASP A CA 1
ATOM 613 C C . ASP A 1 75 ? 16.672 5.656 6.125 1 86.69 75 ASP A C 1
ATOM 615 O O . ASP A 1 75 ? 16.188 4.535 6.336 1 86.69 75 ASP A O 1
ATOM 619 N N . VAL A 1 76 ? 17.078 6.082 4.957 1 90.75 76 VAL A N 1
ATOM 620 C CA . VAL A 1 76 ? 17.078 5.184 3.809 1 90.75 76 VAL A CA 1
ATOM 621 C C . VAL A 1 76 ? 18 3.994 4.082 1 90.75 76 VAL A C 1
ATOM 623 O O . VAL A 1 76 ? 17.641 2.848 3.812 1 90.75 76 VAL A O 1
ATOM 626 N N . GLU A 1 77 ? 19.125 4.309 4.625 1 92.44 77 GLU A N 1
ATOM 627 C CA . GLU A 1 77 ? 20.078 3.25 4.934 1 92.44 77 GLU A CA 1
ATOM 628 C C . GLU A 1 77 ? 19.531 2.312 6.008 1 92.44 77 GLU A C 1
ATOM 630 O O . GLU A 1 77 ? 19.766 1.102 5.957 1 92.44 77 GLU A O 1
ATOM 635 N N . LYS A 1 78 ? 18.891 2.945 6.938 1 90.75 78 LYS A N 1
ATOM 636 C CA . LYS A 1 78 ? 18.281 2.131 7.988 1 90.75 78 LYS A CA 1
ATOM 637 C C . LYS A 1 78 ? 17.266 1.155 7.406 1 90.75 78 LYS A C 1
ATOM 639 O O . LYS A 1 78 ? 17.266 -0.029 7.75 1 90.75 78 LYS A O 1
ATOM 644 N N . VAL A 1 79 ? 16.422 1.621 6.574 1 90.06 79 VAL A N 1
ATOM 645 C CA . VAL A 1 79 ? 15.383 0.782 5.98 1 90.06 79 VAL A CA 1
ATOM 646 C C . VAL A 1 79 ? 16.031 -0.302 5.117 1 90.06 79 VAL A C 1
ATOM 648 O O . VAL A 1 79 ? 15.617 -1.465 5.164 1 90.06 79 VAL A O 1
ATOM 651 N N . GLU A 1 80 ? 17 0.083 4.324 1 92.19 80 GLU A N 1
ATOM 652 C CA . GLU A 1 80 ? 17.688 -0.886 3.486 1 92.19 80 GLU A CA 1
ATOM 653 C C . GLU A 1 80 ? 18.375 -1.959 4.328 1 92.19 80 GLU A C 1
ATOM 655 O O . GLU A 1 80 ? 18.359 -3.139 3.973 1 92.19 80 GLU A O 1
ATOM 660 N N . GLY A 1 81 ? 18.906 -1.515 5.41 1 93.44 81 GLY A N 1
ATOM 661 C CA . GLY A 1 81 ? 19.5 -2.469 6.332 1 93.44 81 GLY A CA 1
ATOM 662 C C . GLY A 1 81 ? 18.484 -3.408 6.953 1 93.44 81 GLY A C 1
ATOM 663 O O . GLY A 1 81 ? 18.75 -4.598 7.133 1 93.44 81 GLY A O 1
ATOM 664 N N . LEU A 1 82 ? 17.359 -2.842 7.273 1 92.5 82 LEU A N 1
ATOM 665 C CA . LEU A 1 82 ? 16.297 -3.648 7.848 1 92.5 82 LEU A CA 1
ATOM 666 C C . LEU A 1 82 ? 15.797 -4.688 6.848 1 92.5 82 LEU A C 1
ATOM 668 O O . LEU A 1 82 ? 15.469 -5.812 7.227 1 92.5 82 LEU A O 1
ATOM 672 N N . VAL A 1 83 ? 15.68 -4.309 5.57 1 94.25 83 VAL A N 1
ATOM 673 C CA . VAL A 1 83 ? 15.227 -5.227 4.527 1 94.25 83 VAL A CA 1
ATOM 674 C C . VAL A 1 83 ? 16.188 -6.41 4.43 1 94.25 83 VAL A C 1
ATOM 676 O O . VAL A 1 83 ? 15.75 -7.566 4.402 1 94.25 83 VAL A O 1
ATOM 679 N N . VAL A 1 84 ? 17.453 -6.113 4.395 1 95.5 84 VAL A N 1
ATOM 680 C CA . VAL A 1 84 ? 18.469 -7.152 4.273 1 95.5 84 VAL A CA 1
ATOM 681 C C . VAL A 1 84 ? 18.438 -8.039 5.516 1 95.5 84 VAL A C 1
ATOM 683 O O . VAL A 1 84 ? 18.547 -9.266 5.41 1 95.5 84 VAL A O 1
ATOM 686 N N . SER A 1 85 ? 18.297 -7.391 6.645 1 96 85 SER A N 1
ATOM 687 C CA . SER A 1 85 ? 18.203 -8.148 7.887 1 96 85 SER A CA 1
ATOM 688 C C . SER A 1 85 ? 16.984 -9.055 7.898 1 96 85 SER A C 1
ATOM 690 O O . SER A 1 85 ? 17.047 -10.203 8.352 1 96 85 SER A O 1
ATOM 692 N N . ALA A 1 86 ? 15.914 -8.5 7.445 1 95.44 86 ALA A N 1
ATOM 693 C CA . ALA A 1 86 ? 14.688 -9.297 7.367 1 95.44 86 ALA A CA 1
ATOM 694 C C . ALA A 1 86 ? 14.852 -10.461 6.398 1 95.44 86 ALA A C 1
ATOM 696 O O . ALA A 1 86 ? 14.336 -11.555 6.645 1 95.44 86 ALA A O 1
ATOM 697 N N . ALA A 1 87 ? 15.484 -10.25 5.27 1 96.56 87 ALA A N 1
ATOM 698 C CA . ALA A 1 87 ? 15.742 -11.32 4.309 1 96.56 87 ALA A CA 1
ATOM 699 C C . ALA A 1 87 ? 16.578 -12.43 4.934 1 96.56 87 ALA A C 1
ATOM 701 O O . ALA A 1 87 ? 16.281 -13.617 4.766 1 96.56 87 ALA A O 1
ATOM 702 N N . ARG A 1 88 ? 17.609 -12.062 5.68 1 97.19 88 ARG A N 1
ATOM 703 C CA . ARG A 1 88 ? 18.469 -13.031 6.355 1 97.19 88 ARG A CA 1
ATOM 704 C C . ARG A 1 88 ? 17.688 -13.836 7.383 1 97.19 88 ARG A C 1
ATOM 706 O O . ARG A 1 88 ? 17.844 -15.055 7.473 1 97.19 88 ARG A O 1
ATOM 713 N N . LYS A 1 89 ? 16.859 -13.117 8.117 1 96.25 89 LYS A N 1
ATOM 714 C CA . LYS A 1 89 ? 16.047 -13.789 9.117 1 96.25 89 LYS A CA 1
ATOM 715 C C . LYS A 1 89 ? 15.062 -14.758 8.469 1 96.25 89 LYS A C 1
ATOM 717 O O . LYS A 1 89 ? 14.789 -15.836 9.008 1 96.25 89 LYS A O 1
ATOM 722 N N . ALA A 1 90 ? 14.484 -14.305 7.34 1 95.81 90 ALA A N 1
ATOM 723 C CA . ALA A 1 90 ? 13.562 -15.172 6.609 1 95.81 90 ALA A CA 1
ATOM 724 C C . ALA A 1 90 ? 14.258 -16.453 6.148 1 95.81 90 ALA A C 1
ATOM 726 O O . ALA A 1 90 ? 13.695 -17.547 6.254 1 95.81 90 ALA A O 1
ATOM 727 N N . ILE A 1 91 ? 15.453 -16.344 5.668 1 96.88 91 ILE A N 1
ATOM 728 C CA . ILE A 1 91 ? 16.219 -17.484 5.188 1 96.88 91 ILE A CA 1
ATOM 729 C C . ILE A 1 91 ? 16.594 -18.391 6.359 1 96.88 91 ILE A C 1
ATOM 731 O O . ILE A 1 91 ? 16.422 -19.609 6.297 1 96.88 91 ILE A O 1
ATOM 735 N N . GLN A 1 92 ? 17.031 -17.781 7.469 1 95.38 92 GLN A N 1
ATOM 736 C CA . GLN A 1 92 ? 17.422 -18.547 8.641 1 95.38 92 GLN A CA 1
ATOM 737 C C . GLN A 1 92 ? 16.234 -19.297 9.227 1 95.38 92 GLN A C 1
ATOM 739 O O . GLN A 1 92 ? 16.359 -20.469 9.617 1 95.38 92 GLN A O 1
ATOM 744 N N . SER A 1 93 ? 15.156 -18.594 9.312 1 95.56 93 SER A N 1
ATOM 745 C CA . SER A 1 93 ? 13.953 -19.234 9.836 1 95.56 93 SER A CA 1
ATOM 746 C C . SER A 1 93 ? 13.508 -20.375 8.945 1 95.56 93 SER A C 1
ATOM 748 O O . SER A 1 93 ? 13 -21.391 9.43 1 95.56 93 SER A O 1
ATOM 750 N N . ALA A 1 94 ? 13.609 -20.266 7.625 1 95.5 94 ALA A N 1
ATOM 751 C CA . ALA A 1 94 ? 13.266 -21.328 6.691 1 95.5 94 ALA A CA 1
ATOM 752 C C . ALA A 1 94 ? 14.148 -22.547 6.906 1 95.5 94 ALA A C 1
ATOM 754 O O . ALA A 1 94 ? 13.648 -23.688 6.949 1 95.5 94 ALA A O 1
ATOM 755 N N . PHE A 1 95 ? 15.453 -22.359 7.082 1 96.12 95 PHE A N 1
ATOM 756 C CA . PHE A 1 95 ? 16.375 -23.453 7.293 1 96.12 95 PHE A CA 1
ATOM 757 C C . PHE A 1 95 ? 16.094 -24.156 8.625 1 96.12 95 PHE A C 1
ATOM 759 O O . PHE A 1 95 ? 16.203 -25.375 8.727 1 96.12 95 PHE A O 1
ATOM 766 N N . GLN A 1 96 ? 15.758 -23.359 9.617 1 94.31 96 GLN A N 1
ATOM 767 C CA . GLN A 1 96 ? 15.375 -23.953 10.891 1 94.31 96 GLN A CA 1
ATOM 768 C C . GLN A 1 96 ? 14.109 -24.797 10.758 1 94.31 96 GLN A C 1
ATOM 770 O O . GLN A 1 96 ? 14.008 -25.875 11.336 1 94.31 96 GLN A O 1
ATOM 775 N N . ALA A 1 97 ? 13.18 -24.25 10.016 1 94.62 97 ALA A N 1
ATOM 776 C CA . ALA A 1 97 ? 11.945 -25 9.781 1 94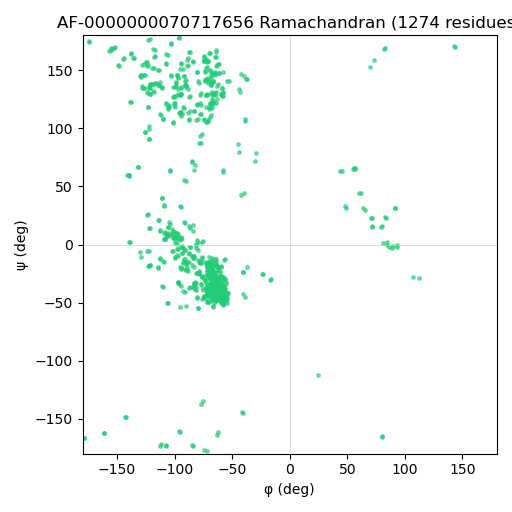.62 97 ALA A CA 1
ATOM 777 C C . ALA A 1 97 ? 12.219 -26.297 9.047 1 94.62 97 ALA A C 1
ATOM 779 O O . ALA A 1 97 ? 11.648 -27.344 9.375 1 94.62 97 ALA A O 1
ATOM 780 N N . LEU A 1 98 ? 13.07 -26.281 8.039 1 95.12 98 LEU A N 1
ATOM 781 C CA . LEU A 1 98 ? 13.414 -27.484 7.285 1 95.12 98 LEU A CA 1
ATOM 782 C C . LEU A 1 98 ? 14.094 -28.516 8.18 1 95.12 98 LEU A C 1
ATOM 784 O O . LEU A 1 98 ? 13.859 -29.719 8.031 1 95.12 98 LEU A O 1
ATOM 788 N N . SER A 1 99 ? 14.922 -28.031 9.078 1 93.62 99 SER A N 1
ATOM 789 C CA . SER A 1 99 ? 15.57 -28.922 10.031 1 93.62 99 SER A CA 1
ATOM 790 C C . SER A 1 99 ? 14.539 -29.656 10.898 1 93.62 99 SER A C 1
ATOM 792 O O . SER A 1 99 ? 14.672 -30.844 11.164 1 93.62 99 SER A O 1
ATOM 794 N N . CYS A 1 100 ? 13.57 -28.922 11.297 1 93.25 100 CYS A N 1
ATOM 795 C CA . CYS A 1 100 ? 12.516 -29.531 12.102 1 93.25 100 CYS A CA 1
ATOM 796 C C . CYS A 1 100 ? 11.695 -30.5 11.266 1 93.25 100 CYS A C 1
ATOM 798 O O . CYS A 1 100 ? 11.32 -31.578 11.75 1 93.25 100 CYS A O 1
ATOM 800 N N . ILE A 1 101 ? 11.391 -30.172 10.062 1 94.06 101 ILE A N 1
ATOM 801 C CA . ILE A 1 101 ? 10.594 -31 9.164 1 94.06 101 ILE A CA 1
ATOM 802 C C . ILE A 1 101 ? 11.336 -32.312 8.875 1 94.06 101 ILE A C 1
ATOM 804 O O . ILE A 1 101 ? 10.719 -33.375 8.758 1 94.06 101 ILE A O 1
ATOM 808 N N . SER A 1 102 ? 12.672 -32.25 8.852 1 93.12 102 SER A N 1
ATOM 809 C CA . SER A 1 102 ? 13.5 -33.438 8.555 1 93.12 102 SER A CA 1
ATOM 810 C C . SER A 1 102 ? 13.344 -34.5 9.633 1 93.12 102 SER A C 1
ATOM 812 O O . SER A 1 102 ? 13.656 -35.656 9.406 1 93.12 102 SER A O 1
ATOM 814 N N . GLN A 1 103 ? 12.789 -34.094 10.758 1 91.56 103 GLN A N 1
ATOM 815 C CA . GLN A 1 103 ? 12.672 -35 11.883 1 91.56 103 GLN A CA 1
ATOM 816 C C . GLN A 1 103 ? 11.32 -35.719 11.867 1 91.56 103 GLN A C 1
ATOM 818 O O . GLN A 1 103 ? 11.078 -36.625 12.672 1 91.56 103 GLN A O 1
ATOM 823 N N . LEU A 1 104 ? 10.547 -35.344 10.906 1 92.06 104 LEU A N 1
ATOM 824 C CA . LEU A 1 104 ? 9.273 -36.031 10.789 1 92.06 104 LEU A CA 1
ATOM 825 C C . LEU A 1 104 ? 9.484 -37.5 10.391 1 92.06 104 LEU A C 1
ATOM 827 O O . LEU A 1 104 ? 10.352 -37.812 9.57 1 92.06 104 LEU A O 1
ATOM 831 N N . GLU A 1 105 ? 8.711 -38.312 11 1 90.81 105 GLU A N 1
ATOM 832 C CA . GLU A 1 105 ? 8.852 -39.75 10.758 1 90.81 105 GLU A CA 1
ATOM 833 C C . GLU A 1 105 ? 8.344 -40.125 9.367 1 90.81 105 GLU A C 1
ATOM 835 O O . GLU A 1 105 ? 8.945 -40.969 8.688 1 90.81 105 GLU A O 1
ATOM 840 N N . ASP A 1 106 ? 7.305 -39.562 8.992 1 92.88 106 ASP A N 1
ATOM 841 C CA . ASP A 1 106 ? 6.715 -39.844 7.691 1 92.88 106 ASP A CA 1
ATOM 842 C C . ASP A 1 106 ? 7.391 -39.031 6.59 1 92.88 106 ASP A C 1
ATOM 844 O O . ASP A 1 106 ? 7.211 -37.812 6.512 1 92.88 106 ASP A O 1
ATOM 848 N N . ASP A 1 107 ? 8.062 -39.719 5.684 1 90.56 107 ASP A N 1
ATOM 849 C CA . ASP A 1 107 ? 8.812 -39.062 4.625 1 90.56 107 ASP A CA 1
ATOM 850 C C . ASP A 1 107 ? 7.891 -38.281 3.68 1 90.56 107 ASP A C 1
ATOM 852 O O . ASP A 1 107 ? 8.234 -37.219 3.201 1 90.56 107 ASP A O 1
ATOM 856 N N . GLU A 1 108 ? 6.789 -38.875 3.412 1 88.81 108 GLU A N 1
ATOM 857 C CA . GLU A 1 108 ? 5.848 -38.219 2.508 1 88.81 108 GLU A CA 1
ATOM 858 C C . GLU A 1 108 ? 5.332 -36.906 3.1 1 88.81 108 GLU A C 1
ATOM 860 O O . GLU A 1 108 ? 5.188 -35.906 2.387 1 88.81 108 GLU A O 1
ATOM 865 N N . GLU A 1 109 ? 5.082 -37.031 4.324 1 90.69 109 GLU A N 1
ATOM 866 C CA . GLU A 1 109 ? 4.637 -35.812 5.012 1 90.69 109 GLU A CA 1
ATOM 867 C C . GLU A 1 109 ? 5.742 -34.75 5.055 1 90.69 109 GLU A C 1
ATOM 869 O O . GLU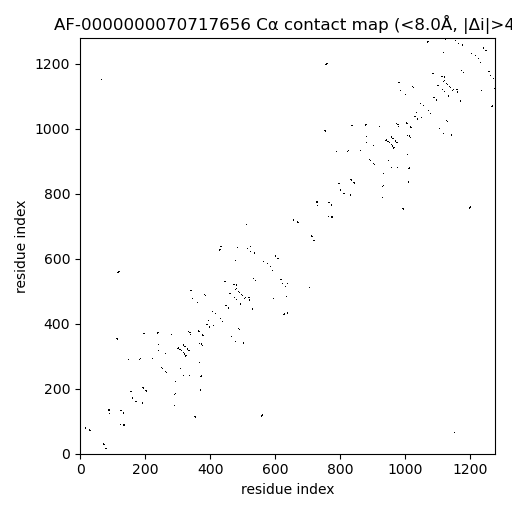 A 1 109 ? 5.473 -33.562 4.918 1 90.69 109 GLU A O 1
ATOM 874 N N . ALA A 1 110 ? 6.953 -35.219 5.238 1 92.94 110 ALA A N 1
ATOM 875 C CA . ALA A 1 110 ? 8.094 -34.312 5.277 1 92.94 110 ALA A CA 1
ATOM 876 C C . ALA A 1 110 ? 8.281 -33.594 3.936 1 92.94 110 ALA A C 1
ATOM 878 O O . ALA A 1 110 ? 8.5 -32.406 3.889 1 92.94 110 ALA A O 1
ATOM 879 N N . ILE A 1 111 ? 8.133 -34.375 2.92 1 91.75 111 ILE A N 1
ATOM 880 C CA . ILE A 1 111 ? 8.328 -33.844 1.577 1 91.75 111 ILE A CA 1
ATOM 881 C C . ILE A 1 111 ? 7.207 -32.844 1.253 1 91.75 111 ILE A C 1
ATOM 883 O O . ILE A 1 111 ? 7.461 -31.766 0.724 1 91.75 111 ILE A O 1
ATOM 887 N N . ARG A 1 112 ? 6.035 -33.188 1.631 1 88.94 112 ARG A N 1
ATOM 888 C CA . ARG A 1 112 ? 4.883 -32.344 1.382 1 88.94 112 ARG A CA 1
ATOM 889 C C . ARG A 1 112 ? 5.012 -31.016 2.137 1 88.94 112 ARG A C 1
ATOM 891 O O . ARG A 1 112 ? 4.781 -29.938 1.571 1 88.94 112 ARG A O 1
ATOM 898 N N . THR A 1 113 ? 5.371 -31.078 3.348 1 90 113 THR A N 1
ATOM 899 C CA . THR A 1 113 ? 5.465 -29.891 4.191 1 90 113 THR A CA 1
ATOM 900 C C . THR A 1 113 ? 6.637 -29.016 3.764 1 90 113 THR A C 1
ATOM 902 O O . THR A 1 113 ? 6.547 -27.797 3.814 1 90 113 THR A O 1
ATOM 905 N N . SER A 1 114 ? 7.719 -29.641 3.348 1 93 114 SER A N 1
ATOM 906 C CA . SER A 1 114 ? 8.898 -28.891 2.932 1 93 114 SER A CA 1
ATOM 907 C C . SER A 1 114 ? 8.617 -28.047 1.698 1 93 114 SER A C 1
ATOM 909 O O . SER A 1 114 ? 9.195 -26.969 1.529 1 93 114 SER A O 1
ATOM 911 N N . SER A 1 115 ? 7.754 -28.547 0.841 1 89.75 115 SER A N 1
ATOM 912 C CA . SER A 1 115 ? 7.441 -27.812 -0.383 1 89.75 115 SER A CA 1
ATOM 913 C C . SER A 1 115 ? 6.828 -26.453 -0.073 1 89.75 115 SER A C 1
ATOM 915 O O . SER A 1 115 ? 6.98 -25.516 -0.852 1 89.75 115 SER A O 1
ATOM 917 N N . LEU A 1 116 ? 6.168 -26.297 1.058 1 88.88 116 LEU A N 1
ATOM 918 C CA . LEU A 1 116 ? 5.512 -25.047 1.452 1 88.88 116 LEU A CA 1
ATOM 919 C C . LEU A 1 116 ? 6.535 -24.031 1.938 1 88.88 116 LEU A C 1
ATOM 921 O O . LEU A 1 116 ? 6.234 -22.828 2.023 1 88.88 116 LEU A O 1
ATOM 925 N N . ILE A 1 117 ? 7.785 -24.484 2.152 1 92.12 117 ILE A N 1
ATOM 926 C CA . ILE A 1 117 ? 8.82 -23.625 2.709 1 92.12 117 ILE A CA 1
ATOM 927 C C . ILE A 1 117 ? 9.875 -23.328 1.642 1 92.12 117 ILE A C 1
ATOM 929 O O . ILE A 1 117 ? 10.367 -22.203 1.544 1 92.12 117 ILE A O 1
ATOM 933 N N . VAL A 1 118 ? 10.117 -24.281 0.849 1 93.12 118 VAL A N 1
ATOM 934 C CA . VAL A 1 118 ? 11.281 -24.25 -0.034 1 93.12 118 VAL A CA 1
ATOM 935 C C . VAL A 1 118 ? 11.07 -23.219 -1.135 1 93.12 118 VAL A C 1
ATOM 937 O O . VAL A 1 118 ? 12.008 -22.5 -1.504 1 93.12 118 VAL A O 1
ATOM 940 N N . PHE A 1 119 ? 9.883 -23.109 -1.608 1 89.88 119 PHE A N 1
ATOM 941 C CA . PHE A 1 119 ? 9.656 -22.219 -2.744 1 89.88 119 PHE A CA 1
ATOM 942 C C . PHE A 1 119 ? 9.789 -20.75 -2.328 1 89.88 119 PHE A C 1
ATOM 944 O O . PHE A 1 119 ? 10.531 -19.984 -2.949 1 89.88 119 PHE A O 1
ATOM 951 N N . PRO A 1 120 ? 9.109 -20.359 -1.223 1 90.62 120 PRO A N 1
ATOM 952 C CA . PRO A 1 120 ? 9.359 -18.984 -0.77 1 90.62 120 PRO A CA 1
ATOM 953 C C . PRO A 1 120 ? 10.82 -18.734 -0.417 1 90.62 120 PRO A C 1
ATOM 955 O O . PRO A 1 120 ? 11.336 -17.641 -0.632 1 90.62 120 PRO A O 1
ATOM 958 N N . LEU A 1 121 ? 11.453 -19.734 0.112 1 94 121 LEU A N 1
ATOM 959 C CA . LEU A 1 121 ? 12.859 -19.641 0.495 1 94 121 LEU A CA 1
ATOM 960 C C . LEU A 1 121 ? 13.742 -19.375 -0.722 1 94 121 LEU A C 1
ATOM 962 O O . LEU A 1 121 ? 14.578 -18.469 -0.698 1 94 121 LEU A O 1
ATOM 966 N N . ILE A 1 122 ? 13.516 -20.109 -1.778 1 92 122 ILE A N 1
ATOM 967 C CA . ILE A 1 122 ? 14.305 -19.953 -3 1 92 122 ILE A CA 1
ATOM 968 C C . ILE A 1 122 ? 14.086 -18.562 -3.584 1 92 122 ILE A C 1
ATOM 970 O O . ILE A 1 122 ? 15.023 -17.938 -4.09 1 92 122 ILE A O 1
ATOM 974 N N . ASP A 1 123 ? 12.883 -18.094 -3.523 1 89.31 123 ASP A N 1
ATOM 975 C CA . ASP A 1 123 ? 12.578 -16.766 -4.031 1 89.31 123 ASP A CA 1
ATOM 976 C C . ASP A 1 123 ? 13.406 -15.703 -3.312 1 89.31 123 ASP A C 1
ATOM 978 O O . ASP A 1 123 ? 13.945 -14.789 -3.947 1 89.31 123 ASP A O 1
ATOM 982 N N . VAL A 1 124 ? 13.461 -15.805 -2.006 1 93.19 124 VAL A N 1
ATOM 983 C CA . VAL A 1 124 ? 14.219 -14.828 -1.216 1 93.19 124 VAL A CA 1
ATOM 984 C C . VAL A 1 124 ? 15.711 -14.969 -1.511 1 93.19 124 VAL A C 1
ATOM 986 O O . VAL A 1 124 ? 16.406 -13.969 -1.675 1 93.19 124 VAL A O 1
ATOM 989 N N . ILE A 1 125 ? 16.188 -16.141 -1.625 1 94.19 125 ILE A N 1
ATOM 990 C CA . ILE A 1 125 ? 17.609 -16.391 -1.884 1 94.19 125 ILE A CA 1
ATOM 991 C C . ILE A 1 125 ? 18 -15.789 -3.225 1 94.19 125 ILE A C 1
ATOM 993 O O . ILE A 1 125 ? 19.047 -15.125 -3.332 1 94.19 125 ILE A O 1
ATOM 997 N N . TYR A 1 126 ? 17.172 -15.992 -4.219 1 89.75 126 TYR A N 1
ATOM 998 C CA . TYR A 1 126 ? 17.484 -15.5 -5.555 1 89.75 126 TYR A CA 1
ATOM 999 C C . TYR A 1 126 ? 17.422 -13.977 -5.605 1 89.75 126 TYR A C 1
ATOM 1001 O O . TYR A 1 126 ? 18.188 -13.336 -6.309 1 89.75 126 TYR A O 1
ATOM 1009 N N . LYS A 1 127 ? 16.484 -13.43 -4.922 1 87.44 127 LYS A N 1
ATOM 1010 C CA . LYS A 1 127 ? 16.328 -11.977 -4.91 1 87.44 127 LYS A CA 1
ATOM 1011 C C . LYS A 1 127 ? 17.531 -11.297 -4.242 1 87.44 127 LYS A C 1
ATOM 1013 O O . LYS A 1 127 ? 17.922 -10.203 -4.637 1 87.44 127 LYS A O 1
ATOM 1018 N N . TYR A 1 128 ? 18.016 -11.891 -3.205 1 93.31 128 TYR A N 1
ATOM 1019 C CA . TYR A 1 128 ? 19.109 -11.297 -2.439 1 93.31 128 TYR A CA 1
ATOM 1020 C C . TYR A 1 128 ? 20.391 -12.094 -2.613 1 93.31 128 TYR A C 1
ATOM 1022 O O . TYR A 1 128 ? 21.156 -12.273 -1.661 1 93.31 128 TYR A O 1
ATOM 1030 N N . GLU A 1 129 ? 20.641 -12.547 -3.82 1 92.88 129 GLU A N 1
ATOM 1031 C CA . GLU A 1 129 ? 21.688 -13.508 -4.121 1 92.88 129 GLU A CA 1
ATOM 1032 C C . GLU A 1 129 ? 23.078 -12.883 -3.941 1 92.88 129 GLU A C 1
ATOM 1034 O O . GLU A 1 129 ? 24.062 -13.594 -3.789 1 92.88 129 GLU A O 1
ATOM 1039 N N . THR A 1 130 ? 23.188 -11.531 -3.9 1 93 130 THR A N 1
ATOM 1040 C CA . THR A 1 130 ? 24.484 -10.859 -3.805 1 93 130 THR A CA 1
ATOM 1041 C C . THR A 1 130 ? 24.781 -10.484 -2.359 1 93 130 THR A C 1
ATOM 1043 O O . THR A 1 130 ? 25.891 -10.039 -2.049 1 93 130 THR A O 1
ATOM 1046 N N . ASP A 1 131 ? 23.859 -10.617 -1.491 1 95.06 131 ASP A N 1
ATOM 1047 C CA . ASP A 1 131 ? 24.062 -10.242 -0.095 1 95.06 131 ASP A CA 1
ATOM 1048 C C . ASP A 1 131 ? 24.969 -11.25 0.616 1 95.06 131 ASP A C 1
ATOM 1050 O O . ASP A 1 131 ? 24.688 -12.445 0.624 1 95.06 131 ASP A O 1
ATOM 1054 N N . PRO A 1 132 ? 25.969 -10.797 1.265 1 95.44 132 PRO A N 1
ATOM 1055 C CA . PRO A 1 132 ? 26.922 -11.711 1.908 1 95.44 132 PRO A CA 1
ATOM 1056 C C . PRO A 1 132 ? 26.281 -12.555 3 1 95.44 132 PRO A C 1
ATOM 1058 O O . PRO A 1 132 ? 26.656 -13.719 3.188 1 95.44 132 PRO A O 1
ATOM 1061 N N . GLY A 1 133 ? 25.375 -11.961 3.736 1 95.56 133 GLY A N 1
ATOM 1062 C CA . GLY A 1 133 ? 24.703 -12.719 4.777 1 95.56 133 GLY A CA 1
ATOM 1063 C C . GLY A 1 133 ? 23.859 -13.859 4.23 1 95.56 133 GLY A C 1
ATOM 1064 O O . GLY A 1 133 ? 23.812 -14.938 4.828 1 95.56 133 GLY A O 1
ATOM 1065 N N . VAL A 1 134 ? 23.266 -13.625 3.117 1 95.38 134 VAL A N 1
ATOM 1066 C CA . VAL A 1 134 ? 22.453 -14.648 2.467 1 95.38 134 VAL A CA 1
ATOM 1067 C C . VAL A 1 134 ? 23.344 -15.75 1.913 1 95.38 134 VAL A C 1
ATOM 1069 O O . VAL A 1 134 ? 23.047 -16.938 2.068 1 95.38 134 VAL A O 1
ATOM 1072 N N . VAL A 1 135 ? 24.453 -15.359 1.347 1 96.25 135 VAL A N 1
ATOM 1073 C CA . VAL A 1 135 ? 25.406 -16.312 0.795 1 96.25 135 VAL A CA 1
ATOM 1074 C C . VAL A 1 135 ? 25.969 -17.188 1.912 1 96.25 135 VAL A C 1
ATOM 1076 O O . VAL A 1 135 ? 26.078 -18.406 1.756 1 96.25 135 VAL A O 1
ATOM 1079 N N . GLU A 1 136 ? 26.219 -16.547 3.033 1 96.19 136 GLU A N 1
ATOM 1080 C CA . GLU A 1 136 ? 26.766 -17.281 4.172 1 96.19 136 GLU A CA 1
ATOM 1081 C C . GLU A 1 136 ? 25.75 -18.281 4.727 1 96.19 136 GLU A C 1
ATOM 1083 O O . GLU A 1 136 ? 26.109 -19.391 5.109 1 96.19 136 GLU A O 1
ATOM 1088 N N . ALA A 1 137 ? 24.562 -17.875 4.805 1 95.44 137 ALA A N 1
ATOM 1089 C CA . ALA A 1 137 ? 23.516 -18.766 5.297 1 95.44 137 ALA A CA 1
ATOM 1090 C C . ALA A 1 137 ? 23.359 -19.984 4.395 1 95.44 137 ALA A C 1
ATOM 1092 O O . ALA A 1 137 ? 23.172 -21.094 4.879 1 95.44 137 ALA A O 1
ATOM 1093 N N . LEU A 1 138 ? 23.391 -19.75 3.139 1 94.94 138 LEU A N 1
ATOM 1094 C CA . LEU A 1 138 ? 23.281 -20.844 2.178 1 94.94 138 LEU A CA 1
ATOM 1095 C C . LEU A 1 138 ? 24.484 -21.766 2.262 1 94.94 138 LEU A C 1
ATOM 1097 O O . LEU A 1 138 ? 24.359 -22.984 2.158 1 94.94 138 LEU A O 1
ATOM 1101 N N . LYS A 1 139 ? 25.641 -21.203 2.422 1 94.88 139 LYS A N 1
ATOM 1102 C CA . LYS A 1 139 ? 26.859 -21.969 2.611 1 94.88 139 LYS A CA 1
ATOM 1103 C C . LYS A 1 139 ? 26.75 -22.891 3.822 1 94.88 139 LYS A C 1
ATOM 1105 O O . LYS A 1 139 ? 27.047 -24.094 3.73 1 94.88 139 LYS A O 1
ATOM 1110 N N . ASP A 1 140 ? 26.297 -22.344 4.871 1 94 140 ASP A N 1
ATOM 1111 C CA . ASP A 1 140 ? 26.156 -23.125 6.098 1 94 140 ASP A CA 1
ATOM 1112 C C . ASP A 1 140 ? 25.141 -24.25 5.914 1 94 140 ASP A C 1
ATOM 1114 O O . ASP A 1 140 ? 25.328 -25.359 6.414 1 94 140 ASP A O 1
ATOM 1118 N N . HIS A 1 141 ? 24.094 -23.922 5.273 1 93.31 141 HIS A N 1
ATOM 1119 C CA . HIS A 1 141 ? 23.062 -24.922 5.031 1 93.31 141 HIS A CA 1
ATOM 1120 C C . HIS A 1 141 ? 23.594 -26.062 4.156 1 93.31 141 HIS A C 1
ATOM 1122 O O . HIS A 1 141 ? 23.266 -27.234 4.387 1 93.31 141 HIS A O 1
ATOM 1128 N N . SER A 1 142 ? 24.328 -25.75 3.17 1 89.81 142 SER A N 1
ATOM 1129 C CA . SER A 1 142 ? 24.828 -26.75 2.234 1 89.81 142 SER A CA 1
ATOM 1130 C C . SER A 1 142 ? 25.766 -27.734 2.932 1 89.81 142 SER A C 1
ATOM 1132 O O . SER A 1 142 ? 25.969 -28.859 2.453 1 89.81 142 SER A O 1
ATOM 1134 N N . LYS A 1 143 ? 26.234 -27.312 4.09 1 86.62 143 LYS A N 1
ATOM 1135 C CA . LYS A 1 143 ? 27.141 -28.156 4.844 1 86.62 143 LYS A CA 1
ATOM 1136 C C . LYS A 1 143 ? 26.391 -29.047 5.824 1 86.62 143 LYS A C 1
ATOM 1138 O O . LYS A 1 143 ? 26.953 -30 6.375 1 86.62 143 LYS A O 1
ATOM 1143 N N . THR A 1 144 ? 25.234 -28.703 5.953 1 84.88 144 THR A N 1
ATOM 1144 C CA . THR A 1 144 ? 24.469 -29.453 6.938 1 84.88 144 THR A CA 1
ATOM 1145 C C . THR A 1 144 ? 24.125 -30.844 6.41 1 84.88 144 THR A C 1
ATOM 1147 O O . THR A 1 144 ? 24.188 -31.094 5.203 1 84.88 144 THR A O 1
ATOM 1150 N N . ALA A 1 145 ? 23.781 -31.719 7.348 1 80.25 145 ALA A N 1
ATOM 1151 C CA . ALA A 1 145 ? 23.422 -33.094 6.996 1 80.25 145 ALA A CA 1
ATOM 1152 C C . ALA A 1 145 ? 21.906 -33.25 6.832 1 80.25 145 ALA A C 1
ATOM 1154 O O . ALA A 1 145 ? 21.344 -34.281 7.164 1 80.25 145 ALA A O 1
ATOM 1155 N N . LEU A 1 146 ? 21.266 -32.188 6.375 1 89.38 146 LEU A N 1
ATOM 1156 C CA . LEU A 1 146 ? 19.828 -32.312 6.156 1 89.38 146 LEU A CA 1
ATOM 1157 C C . LEU A 1 146 ? 19.531 -33.219 4.965 1 89.38 146 LEU A C 1
ATOM 1159 O O . LEU A 1 146 ? 20.25 -33.156 3.955 1 89.38 146 LEU A O 1
ATOM 1163 N N . PRO A 1 147 ? 18.469 -34.031 5.16 1 92.19 147 PRO A N 1
ATOM 1164 C CA . PRO A 1 147 ? 18.125 -34.906 4.051 1 92.19 147 PRO A CA 1
ATOM 1165 C C . PRO A 1 147 ? 17.812 -34.156 2.766 1 92.19 147 PRO A C 1
ATOM 1167 O O . PRO A 1 147 ? 17.031 -33.219 2.785 1 92.19 147 PRO A O 1
ATOM 1170 N N . SER A 1 148 ? 18.359 -34.625 1.68 1 94.5 148 SER A N 1
ATOM 1171 C CA . SER A 1 148 ? 18.219 -33.938 0.395 1 94.5 148 SER A CA 1
ATOM 1172 C C . SER A 1 148 ? 16.797 -34.062 -0.131 1 94.5 148 SER A C 1
ATOM 1174 O O . SER A 1 148 ? 16.391 -33.281 -0.994 1 94.5 148 SER A O 1
ATOM 1176 N N . LYS A 1 149 ? 15.977 -35.062 0.44 1 95.25 149 LYS A N 1
ATOM 1177 C CA . LYS A 1 149 ? 14.602 -35.25 -0.032 1 95.25 149 LYS A CA 1
ATOM 1178 C C . LYS A 1 149 ? 13.773 -33.969 0.174 1 95.25 149 LYS A C 1
ATOM 1180 O O . LYS A 1 149 ? 12.789 -33.75 -0.531 1 95.25 149 LYS A O 1
ATOM 1185 N N . LEU A 1 150 ? 14.18 -33.125 1.122 1 95.5 150 LEU A N 1
ATOM 1186 C CA . LEU A 1 150 ? 13.445 -31.906 1.432 1 95.5 150 LEU A CA 1
ATOM 1187 C C . LEU A 1 150 ? 13.508 -30.938 0.268 1 95.5 150 LEU A C 1
ATOM 1189 O O . LEU A 1 150 ? 12.672 -30.031 0.16 1 95.5 150 LEU A O 1
ATOM 1193 N N . TRP A 1 151 ? 14.508 -31.141 -0.669 1 95.5 151 TRP A N 1
ATOM 1194 C CA . TRP A 1 151 ? 14.727 -30.219 -1.774 1 95.5 151 TRP A CA 1
ATOM 1195 C C . TRP A 1 151 ? 14.289 -30.828 -3.098 1 95.5 151 TRP A C 1
ATOM 1197 O O . TRP A 1 151 ? 14.43 -30.219 -4.156 1 95.5 151 TRP A O 1
ATOM 1207 N N . LEU A 1 152 ? 13.719 -31.984 -3.047 1 94.62 152 LEU A N 1
ATOM 1208 C CA . LEU A 1 152 ? 13.391 -32.719 -4.258 1 94.62 152 LEU A CA 1
ATOM 1209 C C . LEU A 1 152 ? 12.43 -31.938 -5.141 1 94.62 152 LEU A C 1
ATOM 1211 O O . LEU A 1 152 ? 12.594 -31.891 -6.363 1 94.62 152 LEU A O 1
ATOM 1215 N N . CYS A 1 153 ? 11.461 -31.297 -4.512 1 90.75 153 CYS A N 1
ATOM 1216 C CA . CYS A 1 153 ? 10.43 -30.578 -5.25 1 90.75 153 CYS A CA 1
ATOM 1217 C C . CYS A 1 153 ? 11.016 -29.359 -5.953 1 90.75 153 CYS A C 1
ATOM 1219 O O . CYS A 1 153 ? 10.43 -28.844 -6.906 1 90.75 153 CYS A O 1
ATOM 1221 N N . ALA A 1 154 ? 12.188 -28.938 -5.559 1 91.75 154 ALA A N 1
ATOM 1222 C CA . ALA A 1 154 ? 12.758 -27.688 -6.082 1 91.75 154 ALA A CA 1
ATOM 1223 C C . ALA A 1 154 ? 13.883 -27.984 -7.07 1 91.75 154 ALA A C 1
ATOM 1225 O O . ALA A 1 154 ? 14.633 -27.078 -7.449 1 91.75 154 ALA A O 1
ATOM 1226 N N . THR A 1 155 ? 14.031 -29.172 -7.562 1 92.25 155 THR A N 1
ATOM 1227 C CA . THR A 1 155 ? 15.125 -29.594 -8.43 1 92.25 155 THR A CA 1
ATOM 1228 C C . THR A 1 155 ? 15.211 -28.703 -9.664 1 92.25 155 THR A C 1
ATOM 1230 O O . THR A 1 155 ? 16.297 -28.25 -10.031 1 92.25 155 THR A O 1
ATOM 1233 N N . SER A 1 156 ? 14.109 -28.453 -10.25 1 87.5 156 SER A N 1
ATOM 1234 C CA . SER A 1 156 ? 14.102 -27.656 -11.469 1 87.5 156 SER A CA 1
ATOM 1235 C C . SER A 1 156 ? 14.586 -26.234 -11.203 1 87.5 156 SER A C 1
ATOM 1237 O O . SER A 1 156 ? 15.32 -25.656 -12.016 1 87.5 156 SER A O 1
ATOM 1239 N N . HIS A 1 157 ? 14.234 -25.688 -10.094 1 87.56 157 HIS A N 1
ATOM 1240 C CA . HIS A 1 157 ? 14.609 -24.328 -9.742 1 87.56 157 HIS A CA 1
ATOM 1241 C C . HIS A 1 157 ? 16.094 -24.219 -9.422 1 87.56 157 HIS A C 1
ATOM 1243 O O . HIS A 1 157 ? 16.766 -23.25 -9.805 1 87.56 157 HIS A O 1
ATOM 1249 N N . LEU A 1 158 ? 16.547 -25.219 -8.719 1 91.19 158 LEU A N 1
ATOM 1250 C CA . LEU A 1 158 ? 17.969 -25.266 -8.414 1 91.19 158 LEU A CA 1
ATOM 1251 C C . LEU A 1 158 ? 18.797 -25.406 -9.688 1 91.19 158 LEU A C 1
ATOM 1253 O O . LEU A 1 158 ? 19.797 -24.703 -9.867 1 91.19 158 LEU A O 1
ATOM 1257 N N . ALA A 1 159 ? 18.359 -26.266 -10.562 1 89.94 159 ALA A N 1
ATOM 1258 C CA . ALA A 1 159 ? 19.078 -26.531 -11.805 1 89.94 159 ALA A CA 1
ATOM 1259 C C . ALA A 1 159 ? 19.125 -25.281 -12.688 1 89.94 159 ALA A C 1
ATOM 1261 O O . ALA A 1 159 ? 20.156 -24.969 -13.281 1 89.94 159 ALA A O 1
ATOM 1262 N N . SER A 1 160 ? 18.047 -24.625 -12.766 1 83.94 160 SER A N 1
ATOM 1263 C CA . SER A 1 160 ? 17.969 -23.422 -13.602 1 83.94 160 SER A CA 1
ATOM 1264 C C . SER A 1 160 ? 19 -22.391 -13.188 1 83.94 160 SER A C 1
ATOM 1266 O O . SER A 1 160 ? 19.641 -21.766 -14.039 1 83.94 160 SER A O 1
ATOM 1268 N N . LYS A 1 161 ? 19.125 -22.188 -11.914 1 86.38 161 LYS A N 1
ATOM 1269 C CA . LYS A 1 161 ? 20.078 -21.188 -11.422 1 86.38 161 LYS A CA 1
ATOM 1270 C C . LYS A 1 161 ? 21.516 -21.719 -11.516 1 86.38 161 LYS A C 1
ATOM 1272 O O . LYS A 1 161 ? 22.438 -20.969 -11.859 1 86.38 161 LYS A O 1
ATOM 1277 N N . CYS A 1 162 ? 21.656 -22.969 -11.242 1 88.88 162 CYS A N 1
ATOM 1278 C CA . CYS A 1 162 ? 22.984 -23.594 -11.273 1 88.88 162 CYS A CA 1
ATOM 1279 C C . CYS A 1 162 ? 23.562 -23.562 -12.68 1 88.88 162 CYS A C 1
ATOM 1281 O O . CYS A 1 162 ? 24.781 -23.406 -12.844 1 88.88 162 CYS A O 1
ATOM 1283 N N . PHE A 1 163 ? 22.75 -23.672 -13.641 1 88.25 163 PHE A N 1
ATOM 1284 C CA . PHE A 1 163 ? 23.25 -23.828 -15 1 88.25 163 PHE A CA 1
ATOM 1285 C C . PHE A 1 163 ? 23.062 -22.547 -15.789 1 88.25 163 PHE A C 1
ATOM 1287 O O . PHE A 1 163 ? 23.203 -22.531 -17.016 1 88.25 163 PHE A O 1
ATOM 1294 N N . ALA A 1 164 ? 22.672 -21.531 -15.07 1 80.88 164 ALA A N 1
ATOM 1295 C CA . ALA A 1 164 ? 22.609 -20.219 -15.719 1 80.88 164 ALA A CA 1
ATOM 1296 C C . ALA A 1 164 ? 23.984 -19.781 -16.219 1 80.88 164 ALA A C 1
ATOM 1298 O O . ALA A 1 164 ? 25 -20.156 -15.633 1 80.88 164 ALA A O 1
ATOM 1299 N N . ILE A 1 165 ? 24 -18.922 -17.219 1 76.81 165 ILE A N 1
ATOM 1300 C CA . ILE A 1 165 ? 25.25 -18.469 -17.828 1 76.81 165 ILE A CA 1
ATOM 1301 C C . ILE A 1 165 ? 25.969 -17.531 -16.859 1 76.81 165 ILE A C 1
ATOM 1303 O O . ILE A 1 165 ? 27.172 -17.656 -16.656 1 76.81 165 ILE A O 1
ATOM 1307 N N . GLU A 1 166 ? 25.172 -16.594 -16.391 1 78.75 166 GLU A N 1
ATOM 1308 C CA . GLU A 1 166 ? 25.766 -15.672 -15.422 1 78.75 166 GLU A CA 1
ATOM 1309 C C . GLU A 1 166 ? 25.812 -16.297 -14.031 1 78.75 166 GLU A C 1
ATOM 1311 O O . GLU A 1 166 ? 24.797 -16.75 -13.508 1 78.75 166 GLU A O 1
ATOM 1316 N N . LYS A 1 167 ? 27.031 -16.375 -13.539 1 82.62 167 LYS A N 1
ATOM 1317 C CA . LYS A 1 167 ? 27.203 -17 -12.227 1 82.62 167 LYS A CA 1
ATOM 1318 C C . LYS A 1 167 ? 27.109 -15.953 -11.109 1 82.62 167 LYS A C 1
ATOM 1320 O O . LYS A 1 167 ? 27.562 -14.82 -11.281 1 82.62 167 LYS A O 1
ATOM 1325 N N . THR A 1 168 ? 26.469 -16.375 -10.078 1 89 168 THR A N 1
ATOM 1326 C CA . THR A 1 168 ? 26.344 -15.578 -8.867 1 89 168 THR A CA 1
ATOM 1327 C C . THR A 1 168 ? 27.016 -16.266 -7.688 1 89 168 THR A C 1
ATOM 1329 O O . THR A 1 168 ? 27.375 -17.453 -7.773 1 89 168 THR A O 1
ATOM 1332 N N . PRO A 1 169 ? 27.203 -15.578 -6.609 1 93.06 169 PRO A N 1
ATOM 1333 C CA . PRO A 1 169 ? 27.906 -16.156 -5.461 1 93.06 169 PRO A CA 1
ATOM 1334 C C . PRO A 1 169 ? 27.172 -17.359 -4.863 1 93.06 169 PRO A C 1
ATOM 1336 O O . PRO A 1 169 ? 27.797 -18.203 -4.219 1 93.06 169 PRO A O 1
ATOM 1339 N N . ILE A 1 170 ? 25.953 -17.469 -5.152 1 94.44 170 ILE A N 1
ATOM 1340 C CA . ILE A 1 170 ? 25.188 -18.531 -4.508 1 94.44 170 ILE A CA 1
ATOM 1341 C C . ILE A 1 170 ? 25.25 -19.797 -5.352 1 94.44 170 ILE A C 1
ATOM 1343 O O . ILE A 1 170 ? 24.891 -20.891 -4.887 1 94.44 170 ILE A O 1
ATOM 1347 N N . SER A 1 171 ? 25.656 -19.766 -6.602 1 92.31 171 SER A N 1
ATOM 1348 C CA . SER A 1 171 ? 25.594 -20.859 -7.566 1 92.31 171 SER A CA 1
ATOM 1349 C C . SER A 1 171 ? 26.359 -22.078 -7.066 1 92.31 171 SER A C 1
ATOM 1351 O O . SER A 1 171 ? 25.938 -23.203 -7.27 1 92.31 171 SER A O 1
ATOM 1353 N N . ARG A 1 172 ? 27.469 -21.828 -6.391 1 91.94 172 ARG A N 1
ATOM 1354 C CA . ARG A 1 172 ? 28.312 -22.906 -5.887 1 91.94 172 ARG A CA 1
ATOM 1355 C C . ARG A 1 172 ? 27.562 -23.734 -4.844 1 91.94 172 ARG A C 1
ATOM 1357 O O . ARG A 1 172 ? 27.641 -24.969 -4.852 1 91.94 172 ARG A O 1
ATOM 1364 N N . TYR A 1 173 ? 26.891 -23.078 -4.043 1 94.31 173 TYR A N 1
ATOM 1365 C CA . TYR A 1 173 ? 26.203 -23.781 -2.959 1 94.31 173 TYR A CA 1
ATOM 1366 C C . TYR A 1 173 ? 24.938 -24.469 -3.469 1 94.31 173 TYR A C 1
ATOM 1368 O O . TYR A 1 173 ? 24.578 -25.531 -2.979 1 94.31 173 TYR A O 1
ATOM 1376 N N . LEU A 1 174 ? 24.281 -23.859 -4.441 1 93.25 174 LEU A N 1
ATOM 1377 C CA . LEU A 1 174 ? 23.156 -24.531 -5.082 1 93.25 174 LEU A CA 1
ATOM 1378 C C . LEU A 1 174 ? 23.609 -25.797 -5.801 1 93.25 174 LEU A C 1
ATOM 1380 O O . LEU A 1 174 ? 22.891 -26.812 -5.781 1 93.25 174 LEU A O 1
ATOM 1384 N N . SER A 1 175 ? 24.75 -25.719 -6.383 1 92.88 175 SER A N 1
ATOM 1385 C CA . SER A 1 175 ? 25.328 -26.875 -7.059 1 92.88 175 SER A CA 1
ATOM 1386 C C . SER A 1 175 ? 25.594 -28.016 -6.07 1 92.88 175 SER A C 1
ATOM 1388 O O . SER A 1 175 ? 25.438 -29.188 -6.406 1 92.88 175 SER A O 1
ATOM 1390 N N . GLN A 1 176 ? 26.016 -27.641 -4.898 1 92.81 176 GLN A N 1
ATOM 1391 C CA . GLN A 1 176 ? 26.25 -28.641 -3.869 1 92.81 176 GLN A CA 1
ATOM 1392 C C . GLN A 1 176 ? 24.969 -29.344 -3.469 1 92.81 176 GLN A C 1
ATOM 1394 O O . GLN A 1 176 ? 24.938 -30.562 -3.301 1 92.81 176 GLN A O 1
ATOM 1399 N N . ILE A 1 177 ? 23.969 -28.578 -3.326 1 94.56 177 ILE A N 1
ATOM 1400 C CA . ILE A 1 177 ? 22.672 -29.156 -2.99 1 94.56 177 ILE A CA 1
ATOM 1401 C C . ILE A 1 177 ? 22.203 -30.078 -4.113 1 94.56 177 ILE A C 1
ATOM 1403 O O . ILE A 1 177 ? 21.734 -31.188 -3.854 1 94.56 177 ILE A O 1
ATOM 1407 N N . LEU A 1 178 ? 22.375 -29.656 -5.32 1 94.38 178 LEU A N 1
ATOM 1408 C CA . LEU A 1 178 ? 22 -30.438 -6.484 1 94.38 178 LEU A CA 1
ATOM 1409 C C . LEU A 1 178 ? 22.812 -31.734 -6.562 1 94.38 178 LEU A C 1
ATOM 1411 O O . LEU A 1 178 ? 22.281 -32.781 -6.938 1 94.38 178 LEU A O 1
ATOM 1415 N N . CYS A 1 179 ? 24.062 -31.641 -6.211 1 93.12 179 CYS A N 1
ATOM 1416 C CA . CYS A 1 179 ? 24.922 -32.812 -6.184 1 93.12 179 CYS A CA 1
ATOM 1417 C C . CYS A 1 179 ? 24.406 -33.844 -5.195 1 93.12 179 CYS A C 1
ATOM 1419 O O . CYS A 1 179 ? 24.344 -35.031 -5.516 1 93.12 179 CYS A O 1
ATOM 1421 N N . HIS A 1 180 ? 24.016 -33.375 -4.078 1 92.75 180 HIS A N 1
ATOM 1422 C CA . HIS A 1 180 ? 23.453 -34.281 -3.078 1 92.75 180 HIS A CA 1
ATOM 1423 C C . HIS A 1 180 ? 22.188 -34.938 -3.588 1 92.75 180 HIS A C 1
ATOM 1425 O O . HIS A 1 180 ? 21.953 -36.125 -3.322 1 92.75 180 HIS A O 1
ATOM 1431 N N . LEU A 1 181 ? 21.406 -34.188 -4.293 1 95.5 181 LEU A N 1
ATOM 1432 C CA . LEU A 1 181 ? 20.172 -34.719 -4.852 1 95.5 181 LEU A CA 1
ATOM 1433 C C . LEU A 1 181 ? 20.469 -35.812 -5.879 1 95.5 181 LEU A C 1
ATOM 1435 O O . LEU A 1 181 ? 19.766 -36.812 -5.934 1 95.5 181 LEU A O 1
ATOM 1439 N N . VAL A 1 182 ? 21.5 -35.594 -6.656 1 95.19 182 VAL A N 1
ATOM 1440 C CA . VAL A 1 182 ? 21.875 -36.562 -7.676 1 95.19 182 VAL A CA 1
ATOM 1441 C C . VAL A 1 182 ? 22.391 -37.844 -7.012 1 95.19 182 VAL A C 1
ATOM 1443 O O . VAL A 1 182 ? 22.047 -38.969 -7.418 1 95.19 182 VAL A O 1
ATOM 1446 N N . TYR A 1 183 ? 23.156 -37.688 -5.969 1 92.5 183 TYR A N 1
ATOM 1447 C CA . TYR A 1 183 ? 23.703 -38.812 -5.258 1 92.5 183 TYR A CA 1
ATOM 1448 C C . TYR A 1 183 ? 22.594 -39.625 -4.59 1 92.5 183 TYR A C 1
ATOM 1450 O O . TYR A 1 183 ? 22.609 -40.875 -4.609 1 92.5 183 TYR A O 1
ATOM 1458 N N . ASP A 1 184 ? 21.719 -38.938 -4.027 1 93.62 184 ASP A N 1
ATOM 1459 C CA . ASP A 1 184 ? 20.703 -39.594 -3.209 1 93.62 184 ASP A CA 1
ATOM 1460 C C . ASP A 1 184 ? 19.562 -40.094 -4.074 1 93.62 184 ASP A C 1
ATOM 1462 O O . ASP A 1 184 ? 19 -41.156 -3.795 1 93.62 184 ASP A O 1
ATOM 1466 N N . TYR A 1 185 ? 19.188 -39.375 -5.117 1 95.12 185 TYR A N 1
ATOM 1467 C CA . TYR A 1 185 ? 17.984 -39.719 -5.871 1 95.12 185 TYR A CA 1
ATOM 1468 C C . TYR A 1 185 ? 18.203 -39.5 -7.363 1 95.12 185 TYR A C 1
ATOM 1470 O O . TYR A 1 185 ? 17.438 -38.781 -8.016 1 95.12 185 TYR A O 1
ATOM 1478 N N . PRO A 1 186 ? 19.141 -40.156 -7.953 1 95.56 186 PRO A N 1
ATOM 1479 C CA . PRO A 1 186 ? 19.469 -39.906 -9.359 1 95.56 186 PRO A CA 1
ATOM 1480 C C . PRO A 1 186 ? 18.297 -40.156 -10.297 1 95.56 186 PRO A C 1
ATOM 1482 O O . PRO A 1 186 ? 18.047 -39.344 -11.211 1 95.56 186 PRO A O 1
ATOM 1485 N N . TYR A 1 187 ? 17.469 -41.188 -10.031 1 96.25 187 TYR A N 1
ATOM 1486 C CA . TYR A 1 187 ? 16.375 -41.562 -10.922 1 96.25 187 TYR A CA 1
ATOM 1487 C C . TYR A 1 187 ? 15.281 -40.5 -10.898 1 96.25 187 TYR A C 1
ATOM 1489 O O . TYR A 1 187 ? 14.477 -40.406 -11.828 1 96.25 187 TYR A O 1
ATOM 1497 N N . HIS A 1 188 ? 15.273 -39.688 -9.82 1 95.94 188 HIS A N 1
ATOM 1498 C CA . HIS A 1 188 ? 14.211 -38.688 -9.648 1 95.94 188 HIS A CA 1
ATOM 1499 C C . HIS A 1 188 ? 14.641 -37.344 -10.195 1 95.94 188 HIS A C 1
ATOM 1501 O O . HIS A 1 188 ? 13.789 -36.5 -10.523 1 95.94 188 HIS A O 1
ATOM 1507 N N . VAL A 1 189 ? 15.977 -37.094 -10.367 1 96.56 189 VAL A N 1
ATOM 1508 C CA . VAL A 1 189 ? 16.375 -35.688 -10.602 1 96.56 189 VAL A CA 1
ATOM 1509 C C . VAL A 1 189 ? 17.109 -35.594 -11.938 1 96.56 189 VAL A C 1
ATOM 1511 O O . VAL A 1 189 ? 17.203 -34.5 -12.516 1 96.56 189 VAL A O 1
ATOM 1514 N N . LEU A 1 190 ? 17.594 -36.656 -12.508 1 96.62 190 LEU A N 1
ATOM 1515 C CA . LEU A 1 190 ? 18.562 -36.562 -13.602 1 96.62 190 LEU A CA 1
ATOM 1516 C C . LEU A 1 190 ? 17.891 -36.062 -14.883 1 96.62 190 LEU A C 1
ATOM 1518 O O . LEU A 1 190 ? 18.5 -35.344 -15.664 1 96.62 190 LEU A O 1
ATOM 1522 N N . HIS A 1 191 ? 16.656 -36.5 -15.086 1 95.38 191 HIS A N 1
ATOM 1523 C CA . HIS A 1 191 ? 16 -36.031 -16.297 1 95.38 191 HIS A CA 1
ATOM 1524 C C . HIS A 1 191 ? 15.898 -34.5 -16.297 1 95.38 191 HIS A C 1
ATOM 1526 O O . HIS A 1 191 ? 16.016 -33.875 -17.344 1 95.38 191 HIS A O 1
ATOM 1532 N N . THR A 1 192 ? 15.68 -33.906 -15.133 1 92.38 192 THR A N 1
ATOM 1533 C CA . THR A 1 192 ? 15.594 -32.469 -14.992 1 92.38 192 THR A CA 1
ATOM 1534 C C . THR A 1 192 ? 16.938 -31.797 -15.297 1 92.38 192 THR A C 1
ATOM 1536 O O . THR A 1 192 ? 16.984 -30.734 -15.922 1 92.38 192 THR A O 1
ATOM 1539 N N . ILE A 1 193 ? 17.938 -32.438 -14.898 1 94 193 ILE A N 1
ATOM 1540 C CA . ILE A 1 193 ? 19.281 -31.906 -15.102 1 94 193 ILE A CA 1
ATOM 1541 C C . ILE A 1 193 ? 19.672 -32.062 -16.562 1 94 193 ILE A C 1
ATOM 1543 O O . ILE A 1 193 ? 20.172 -31.125 -17.188 1 94 193 ILE A O 1
ATOM 1547 N N . LEU A 1 194 ? 19.422 -33.219 -17.125 1 95.19 194 LEU A N 1
ATOM 1548 C CA . LEU A 1 194 ? 19.844 -33.562 -18.469 1 95.19 194 LEU A CA 1
ATOM 1549 C C . LEU A 1 194 ? 19.109 -32.719 -19.516 1 95.19 194 LEU A C 1
ATOM 1551 O O . LEU A 1 194 ? 19.562 -32.594 -20.641 1 95.19 194 LEU A O 1
ATOM 1555 N N . MET A 1 195 ? 18 -32.219 -19.125 1 92.44 195 MET A N 1
ATOM 1556 C CA . MET A 1 195 ? 17.25 -31.359 -20.016 1 92.44 195 MET A CA 1
ATOM 1557 C C . MET A 1 195 ? 18.094 -30.188 -20.484 1 92.44 195 MET A C 1
ATOM 1559 O O . MET A 1 195 ? 17.969 -29.734 -21.625 1 92.44 195 MET A O 1
ATOM 1563 N N . TYR A 1 196 ? 19.047 -29.75 -19.672 1 89.31 196 TYR A N 1
ATOM 1564 C CA . TYR A 1 196 ? 19.859 -28.562 -19.953 1 89.31 196 TYR A CA 1
ATOM 1565 C C . TYR A 1 196 ? 21.078 -28.938 -20.781 1 89.31 196 TYR A C 1
ATOM 1567 O O . TYR A 1 196 ? 21.812 -28.047 -21.25 1 89.31 196 TYR A O 1
ATOM 1575 N N . GLU A 1 197 ? 21.297 -30.125 -20.953 1 90.44 197 GLU A N 1
ATOM 1576 C CA . GLU A 1 197 ? 22.516 -30.562 -21.609 1 90.44 197 GLU A CA 1
ATOM 1577 C C . GLU A 1 197 ? 22.5 -30.25 -23.109 1 90.44 197 GLU A C 1
ATOM 1579 O O . GLU A 1 197 ? 23.547 -30.109 -23.734 1 90.44 197 GLU A O 1
ATOM 1584 N N . PHE A 1 198 ? 21.359 -30.078 -23.688 1 83.31 198 PHE A N 1
ATOM 1585 C CA . PHE A 1 198 ? 21.234 -29.969 -25.141 1 83.31 198 PHE A CA 1
ATOM 1586 C C . PHE A 1 198 ? 20.953 -28.531 -25.562 1 83.31 198 PHE A C 1
ATOM 1588 O O . PHE A 1 198 ? 20.594 -28.281 -26.719 1 83.31 198 PHE A O 1
ATOM 1595 N N . ASP A 1 199 ? 21.016 -27.672 -24.719 1 78.25 199 ASP A N 1
ATOM 1596 C CA . ASP A 1 199 ? 20.797 -26.25 -24.969 1 78.25 199 ASP A CA 1
ATOM 1597 C C . ASP A 1 199 ? 22.094 -25.469 -24.781 1 78.25 199 ASP A C 1
ATOM 1599 O O . ASP A 1 199 ? 23.188 -26.031 -24.797 1 78.25 199 ASP A O 1
ATOM 1603 N N . LYS A 1 200 ? 21.938 -24.109 -24.859 1 78.56 200 LYS A N 1
ATOM 1604 C CA . LYS A 1 200 ? 23.078 -23.219 -24.734 1 78.56 200 LYS A CA 1
ATOM 1605 C C . LYS A 1 200 ? 23.828 -23.453 -23.422 1 78.56 200 LYS A C 1
ATOM 1607 O O . LYS A 1 200 ? 25.031 -23.203 -23.328 1 78.56 200 LYS A O 1
ATOM 1612 N N . ASN A 1 201 ? 23.219 -24.188 -22.531 1 81.12 201 ASN A N 1
ATOM 1613 C CA . ASN A 1 201 ? 23.781 -24.406 -21.203 1 81.12 201 ASN A CA 1
ATOM 1614 C C . ASN A 1 201 ? 24.422 -25.781 -21.078 1 81.12 201 ASN A C 1
ATOM 1616 O O . ASN A 1 201 ? 24.781 -26.203 -19.984 1 81.12 201 ASN A O 1
ATOM 1620 N N . GLY A 1 202 ? 24.578 -26.5 -22.141 1 88.25 202 GLY A N 1
ATOM 1621 C CA . GLY A 1 202 ? 25.031 -27.875 -22.141 1 88.25 202 GLY A CA 1
ATOM 1622 C C . GLY A 1 202 ? 26.422 -28.047 -21.547 1 88.25 202 GLY A C 1
ATOM 1623 O O . GLY A 1 202 ? 26.688 -29.031 -20.859 1 88.25 202 GLY A O 1
ATOM 1624 N N . ALA A 1 203 ? 27.203 -27.062 -21.781 1 88.38 203 ALA A N 1
ATOM 1625 C CA . ALA A 1 203 ? 28.562 -27.141 -21.266 1 88.38 203 ALA A CA 1
ATOM 1626 C C . ALA A 1 203 ? 28.578 -27.141 -19.734 1 88.38 203 ALA A C 1
ATOM 1628 O O . ALA A 1 203 ? 29.375 -27.859 -19.109 1 88.38 203 ALA A O 1
ATOM 1629 N N . GLN A 1 204 ? 27.703 -26.406 -19.141 1 89.38 204 GLN A N 1
ATOM 1630 C CA . GLN A 1 204 ? 27.625 -26.328 -17.688 1 89.38 204 GLN A CA 1
ATOM 1631 C C . GLN A 1 204 ? 27.172 -27.656 -17.094 1 89.38 204 GLN A C 1
ATOM 1633 O O . GLN A 1 204 ? 27.656 -28.062 -16.031 1 89.38 204 GLN A O 1
ATOM 1638 N N . VAL A 1 205 ? 26.281 -28.297 -17.766 1 92 205 VAL A N 1
ATOM 1639 C CA . VAL A 1 205 ? 25.75 -29.578 -17.297 1 92 205 VAL A CA 1
ATOM 1640 C C . VAL A 1 205 ? 26.844 -30.641 -17.344 1 92 205 VAL A C 1
ATOM 1642 O O . VAL A 1 205 ? 27 -31.422 -16.391 1 92 205 VAL A O 1
ATOM 1645 N N . ARG A 1 206 ? 27.562 -30.656 -18.406 1 91.5 206 ARG A N 1
ATOM 1646 C CA . ARG A 1 206 ? 28.641 -31.641 -18.547 1 91.5 206 ARG A CA 1
ATOM 1647 C C . ARG A 1 206 ? 29.719 -31.422 -17.469 1 91.5 206 ARG A C 1
ATOM 1649 O O . ARG A 1 206 ? 30.203 -32.406 -16.891 1 91.5 206 ARG A O 1
ATOM 1656 N N . GLU A 1 207 ? 29.984 -30.203 -17.281 1 90.88 207 GLU A N 1
ATOM 1657 C CA . GLU A 1 207 ? 30.938 -29.875 -16.234 1 90.88 207 GLU A CA 1
ATOM 1658 C C . GLU A 1 207 ? 30.422 -30.297 -14.859 1 90.88 207 GLU A C 1
ATOM 1660 O O . GLU A 1 207 ? 31.172 -30.844 -14.047 1 90.88 207 GLU A O 1
ATOM 1665 N N . PHE A 1 208 ? 29.25 -30.031 -14.594 1 93 208 PHE A N 1
ATOM 1666 C CA . PHE A 1 208 ? 28.609 -30.406 -13.336 1 93 208 PHE A CA 1
ATOM 1667 C C . PHE A 1 208 ? 28.672 -31.906 -13.133 1 93 208 PHE A C 1
ATOM 1669 O O . PHE A 1 208 ? 29.062 -32.375 -12.062 1 93 208 PHE A O 1
ATOM 1676 N N . LEU A 1 209 ? 28.266 -32.688 -14.148 1 90.81 209 LEU A N 1
ATOM 1677 C CA . LEU A 1 209 ? 28.234 -34.125 -14.07 1 90.81 209 LEU A CA 1
ATOM 1678 C C . LEU A 1 209 ? 29.641 -34.688 -13.906 1 90.81 209 LEU A C 1
ATOM 1680 O O . LEU A 1 209 ? 29.844 -35.719 -13.227 1 90.81 209 LEU A O 1
ATOM 1684 N N . ARG A 1 210 ? 30.562 -34 -14.508 1 88.5 210 ARG A N 1
ATOM 1685 C CA . ARG A 1 210 ? 31.953 -34.438 -14.336 1 88.5 210 ARG A CA 1
ATOM 1686 C C . ARG A 1 210 ? 32.406 -34.219 -12.898 1 88.5 210 ARG A C 1
ATOM 1688 O O . ARG A 1 210 ? 33.125 -35.031 -12.336 1 88.5 210 ARG A O 1
ATOM 1695 N N . ASN A 1 211 ? 31.984 -33.188 -12.344 1 88.06 211 ASN A N 1
ATOM 1696 C CA . ASN A 1 211 ? 32.438 -32.781 -11.016 1 88.06 211 ASN A CA 1
ATOM 1697 C C . ASN A 1 211 ? 31.781 -33.625 -9.93 1 88.06 211 ASN A C 1
ATOM 1699 O O . ASN A 1 211 ? 32.312 -33.75 -8.82 1 88.06 211 ASN A O 1
ATOM 1703 N N . ILE A 1 212 ? 30.656 -34.094 -10.211 1 87.56 212 ILE A N 1
ATOM 1704 C CA . ILE A 1 212 ? 29.953 -34.875 -9.195 1 87.56 212 ILE A CA 1
ATOM 1705 C C . ILE A 1 212 ? 30.734 -36.125 -8.883 1 87.56 212 ILE A C 1
ATOM 1707 O O . ILE A 1 212 ? 30.609 -36.688 -7.793 1 87.56 212 ILE A O 1
ATOM 1711 N N . TYR A 1 213 ? 31.562 -36.594 -9.781 1 83.69 213 TYR A N 1
ATOM 1712 C CA . TYR A 1 213 ? 32.312 -37.844 -9.609 1 83.69 213 TYR A CA 1
ATOM 1713 C C . TYR A 1 213 ? 33.625 -37.594 -8.906 1 83.69 213 TYR A C 1
ATOM 1715 O O . TYR A 1 213 ? 34.281 -38.562 -8.445 1 83.69 213 TYR A O 1
ATOM 1723 N N . SER A 1 214 ? 34.062 -36.375 -9 1 73.5 214 SER A N 1
ATOM 1724 C CA . SER A 1 214 ? 35.344 -36.062 -8.398 1 73.5 214 SER A CA 1
ATOM 1725 C C . SER A 1 214 ? 35.281 -36.156 -6.875 1 73.5 214 SER A C 1
ATOM 1727 O O . SER A 1 214 ? 36.312 -36.062 -6.199 1 73.5 214 SER A O 1
ATOM 1729 N N . VAL A 1 215 ? 34.156 -36.25 -6.445 1 58.94 215 VAL A N 1
ATOM 1730 C CA . VAL A 1 215 ? 34.094 -36.312 -4.988 1 58.94 215 VAL A CA 1
ATOM 1731 C C . VAL A 1 215 ? 34.5 -37.719 -4.52 1 58.94 215 VAL A C 1
ATOM 1733 O O . VAL A 1 215 ? 33.844 -38.719 -4.895 1 58.94 215 VAL A O 1
ATOM 1736 N N . LYS A 1 216 ? 35.938 -38.031 -4.289 1 53.16 216 LYS A N 1
ATOM 1737 C CA . LYS A 1 216 ? 36.812 -39.156 -4.105 1 53.16 216 LYS A CA 1
ATOM 1738 C C . LYS A 1 216 ? 36.156 -40.25 -3.242 1 53.16 216 LYS A C 1
ATOM 1740 O O . LYS A 1 216 ? 36.469 -41.406 -3.363 1 53.16 216 LYS A O 1
ATOM 1745 N N . THR A 1 217 ? 35.5 -40.031 -2.141 1 49.66 217 THR A N 1
ATOM 1746 C CA . THR A 1 217 ? 35.5 -41.062 -1.112 1 49.66 217 THR A CA 1
ATOM 1747 C C . THR A 1 217 ? 34.5 -42.156 -1.438 1 49.66 217 THR A C 1
ATOM 1749 O O . THR A 1 217 ? 34.344 -43.125 -0.676 1 49.66 217 THR A O 1
ATOM 1752 N N . LYS A 1 218 ? 33.562 -42.125 -2.32 1 54.44 218 LYS A N 1
ATOM 1753 C CA . LYS A 1 218 ? 32.438 -43 -2.014 1 54.44 218 LYS A CA 1
ATOM 1754 C C . LYS A 1 218 ? 32.344 -44.156 -3.027 1 54.44 218 LYS A C 1
ATOM 1756 O O . LYS A 1 218 ? 32.438 -43.906 -4.234 1 54.44 218 LYS A O 1
ATOM 1761 N N . ARG A 1 219 ? 32.594 -45.406 -2.605 1 55.53 219 ARG A N 1
ATOM 1762 C CA . ARG A 1 219 ? 32.375 -46.719 -3.197 1 55.53 219 ARG A CA 1
ATOM 1763 C C . ARG A 1 219 ? 31.25 -46.656 -4.242 1 55.53 219 ARG A C 1
ATOM 1765 O O . ARG A 1 219 ? 31.312 -47.375 -5.258 1 55.53 219 ARG A O 1
ATOM 1772 N N . ASP A 1 220 ? 30.344 -45.781 -4.191 1 73.5 220 ASP A N 1
ATOM 1773 C CA . ASP A 1 220 ? 29.109 -45.844 -4.957 1 73.5 220 ASP A CA 1
ATOM 1774 C C . ASP A 1 220 ? 29.141 -44.875 -6.133 1 73.5 220 ASP A C 1
ATOM 1776 O O . ASP A 1 220 ? 28.109 -44.625 -6.773 1 73.5 220 ASP A O 1
ATOM 1780 N N . VAL A 1 221 ? 30.406 -44.469 -6.492 1 84.62 221 VAL A N 1
ATOM 1781 C CA . VAL A 1 221 ? 30.531 -43.5 -7.574 1 84.62 221 VAL A CA 1
ATOM 1782 C C . VAL A 1 221 ? 30.469 -44.219 -8.922 1 84.62 221 VAL A C 1
ATOM 1784 O O . VAL A 1 221 ? 29.891 -43.688 -9.883 1 84.62 221 VAL A O 1
ATOM 1787 N N . ASP A 1 222 ? 31.047 -45.438 -8.914 1 86.56 222 ASP A N 1
ATOM 1788 C CA . ASP A 1 222 ? 31.031 -46.188 -10.172 1 86.56 222 ASP A CA 1
ATOM 1789 C C . ASP A 1 222 ? 29.609 -46.562 -10.562 1 86.56 222 ASP A C 1
ATOM 1791 O O . ASP A 1 222 ? 29.25 -46.469 -11.734 1 86.56 222 ASP A O 1
ATOM 1795 N N . LYS A 1 223 ? 28.938 -47 -9.594 1 90.5 223 LYS A N 1
ATOM 1796 C CA . LYS A 1 223 ? 27.547 -47.344 -9.875 1 90.5 223 LYS A CA 1
ATOM 1797 C C . LYS A 1 223 ? 26.766 -46.125 -10.32 1 90.5 223 LYS A C 1
ATOM 1799 O O . LYS A 1 223 ? 25.906 -46.219 -11.203 1 90.5 223 LYS A O 1
ATOM 1804 N N . LEU A 1 224 ? 27 -45.031 -9.648 1 93.12 224 LEU A N 1
ATOM 1805 C CA . LEU A 1 224 ? 26.328 -43.781 -10.023 1 93.12 224 LEU A CA 1
ATOM 1806 C C . LEU A 1 224 ? 26.688 -43.406 -11.453 1 93.12 224 LEU A C 1
ATOM 1808 O O . LEU A 1 224 ? 25.828 -42.938 -12.203 1 93.12 224 LEU A O 1
ATOM 1812 N N . ARG A 1 225 ? 27.922 -43.562 -11.836 1 92.69 225 ARG A N 1
ATOM 1813 C CA . ARG A 1 225 ? 28.375 -43.281 -13.195 1 92.69 225 ARG A CA 1
ATOM 1814 C C . ARG A 1 225 ? 27.609 -44.094 -14.219 1 92.69 225 ARG A C 1
ATOM 1816 O O . ARG A 1 225 ? 27.234 -43.594 -15.281 1 92.69 225 ARG A O 1
ATOM 1823 N N . GLU A 1 226 ? 27.484 -45.312 -13.812 1 93.44 226 GLU A N 1
ATOM 1824 C CA . GLU A 1 226 ? 26.734 -46.219 -14.688 1 93.44 226 GLU A CA 1
ATOM 1825 C C . GLU A 1 226 ? 25.281 -45.75 -14.836 1 93.44 226 GLU A C 1
ATOM 1827 O O . GLU A 1 226 ? 24.734 -45.75 -15.945 1 93.44 226 GLU A O 1
ATOM 1832 N N . VAL A 1 227 ? 24.719 -45.406 -13.727 1 94.94 227 VAL A N 1
ATOM 1833 C CA . VAL A 1 227 ? 23.328 -44.938 -13.727 1 94.94 227 VAL A CA 1
ATOM 1834 C C . VAL A 1 227 ? 23.219 -43.688 -14.586 1 94.94 227 VAL A C 1
ATOM 1836 O O . VAL A 1 227 ? 22.312 -43.562 -15.406 1 94.94 227 VAL A O 1
ATOM 1839 N N . VAL A 1 228 ? 24.094 -42.75 -14.398 1 95.5 228 VAL A N 1
ATOM 1840 C CA . VAL A 1 228 ? 24.078 -41.469 -15.141 1 95.5 228 VAL A CA 1
ATOM 1841 C C . VAL A 1 228 ? 24.234 -41.75 -16.625 1 95.5 228 VAL A C 1
ATOM 1843 O O . VAL A 1 228 ? 23.531 -41.156 -17.453 1 95.5 228 VAL A O 1
ATOM 1846 N N . ALA A 1 229 ? 25.109 -42.656 -16.969 1 95.19 229 ALA A N 1
ATOM 1847 C CA . ALA A 1 229 ? 25.328 -42.969 -18.375 1 95.19 229 ALA A CA 1
ATOM 1848 C C . ALA A 1 229 ? 24.094 -43.594 -19 1 95.19 229 ALA A C 1
ATOM 1850 O O . ALA A 1 229 ? 23.703 -43.25 -20.125 1 95.19 229 ALA A O 1
ATOM 1851 N N . MET A 1 230 ? 23.547 -44.5 -18.266 1 96.56 230 MET A N 1
ATOM 1852 C CA . MET A 1 230 ? 22.344 -45.156 -18.766 1 96.56 230 MET A CA 1
ATOM 1853 C C . MET A 1 230 ? 21.203 -44.156 -18.938 1 96.56 230 MET A C 1
ATOM 1855 O O . MET A 1 230 ? 20.5 -44.188 -19.953 1 96.56 230 MET A O 1
ATOM 1859 N N . MET A 1 231 ? 21.016 -43.312 -18 1 96.88 231 MET A N 1
ATOM 1860 C CA . MET A 1 231 ? 19.938 -42.312 -18.062 1 96.88 231 MET A CA 1
ATOM 1861 C C . MET A 1 231 ? 20.188 -41.281 -19.156 1 96.88 231 MET A C 1
ATOM 1863 O O . MET A 1 231 ? 19.25 -40.812 -19.797 1 96.88 231 MET A O 1
ATOM 1867 N N . ARG A 1 232 ? 21.438 -40.938 -19.312 1 96.19 232 ARG A N 1
ATOM 1868 C CA . ARG A 1 232 ? 21.797 -40 -20.391 1 96.19 232 ARG A CA 1
ATOM 1869 C C . ARG A 1 232 ? 21.469 -40.625 -21.75 1 96.19 232 ARG A C 1
ATOM 1871 O O . ARG A 1 232 ? 20.906 -39.969 -22.609 1 96.19 232 ARG A O 1
ATOM 1878 N N . GLU A 1 233 ? 21.859 -41.844 -21.875 1 97.19 233 GLU A N 1
ATOM 1879 C CA . GLU A 1 233 ? 21.562 -42.562 -23.125 1 97.19 233 GLU A CA 1
ATOM 1880 C C . GLU A 1 233 ? 20.047 -42.656 -23.359 1 97.19 233 GLU A C 1
ATOM 1882 O O . GLU A 1 233 ? 19.594 -42.406 -24.484 1 97.19 233 GLU A O 1
ATOM 1887 N N . ALA A 1 234 ? 19.391 -43 -22.391 1 97.75 234 ALA A N 1
ATOM 1888 C CA . ALA A 1 234 ? 17.922 -43.062 -22.484 1 97.75 234 ALA A CA 1
ATOM 1889 C C . ALA A 1 234 ? 17.344 -41.688 -22.828 1 97.75 234 ALA A C 1
ATOM 1891 O O . ALA A 1 234 ? 16.422 -41.594 -23.641 1 97.75 234 ALA A O 1
ATOM 1892 N N . HIS A 1 235 ? 17.797 -40.656 -22.125 1 97.69 235 HIS A N 1
ATOM 1893 C CA . HIS A 1 235 ? 17.328 -39.312 -22.375 1 97.69 235 HIS A CA 1
ATOM 1894 C C . HIS A 1 235 ? 17.484 -38.906 -23.844 1 97.69 235 HIS A C 1
ATOM 1896 O O . HIS A 1 235 ? 16.578 -38.312 -24.438 1 97.69 235 HIS A O 1
ATOM 1902 N N . VAL A 1 236 ? 18.578 -39.25 -24.406 1 97.06 236 VAL A N 1
ATOM 1903 C CA . VAL A 1 236 ? 18.828 -39 -25.828 1 97.06 236 VAL A CA 1
ATOM 1904 C C . VAL A 1 236 ? 17.844 -39.781 -26.672 1 97.06 236 VAL A C 1
ATOM 1906 O O . VAL A 1 236 ? 17.297 -39.25 -27.656 1 97.06 236 VAL A O 1
ATOM 1909 N N . ALA A 1 237 ? 17.641 -41 -26.312 1 97.88 237 ALA A N 1
ATOM 1910 C CA . ALA A 1 237 ? 16.688 -41.844 -27.031 1 97.88 237 ALA A CA 1
ATOM 1911 C C . ALA A 1 237 ? 15.273 -41.281 -26.938 1 97.88 237 ALA A C 1
ATOM 1913 O O . ALA A 1 237 ? 14.523 -41.312 -27.922 1 97.88 237 ALA A O 1
ATOM 1914 N N . TYR A 1 238 ? 14.914 -40.844 -25.766 1 98 238 TYR A N 1
ATOM 1915 C CA . TYR A 1 238 ? 13.609 -40.219 -25.562 1 98 238 TYR A CA 1
ATOM 1916 C C . TYR A 1 238 ? 13.445 -39 -26.469 1 98 238 TYR A C 1
ATOM 1918 O O . TYR A 1 238 ? 12.375 -38.812 -27.062 1 98 238 TYR A O 1
ATOM 1926 N N . ARG A 1 239 ? 14.422 -38.156 -26.547 1 96.75 239 ARG A N 1
ATOM 1927 C CA . ARG A 1 239 ? 14.391 -37 -27.422 1 96.75 239 ARG A CA 1
ATOM 1928 C C . ARG A 1 239 ? 14.164 -37.406 -28.875 1 96.75 239 ARG A C 1
ATOM 1930 O O . ARG A 1 239 ? 13.414 -36.75 -29.594 1 96.75 239 ARG A O 1
ATOM 1937 N N . GLU A 1 240 ? 14.852 -38.469 -29.266 1 96.5 240 GLU A N 1
ATOM 1938 C CA . GLU A 1 240 ? 14.703 -38.938 -30.641 1 96.5 240 GLU A CA 1
ATOM 1939 C C . GLU A 1 240 ? 13.25 -39.312 -30.922 1 96.5 240 GLU A C 1
ATOM 1941 O O . GLU A 1 240 ? 12.727 -39 -32 1 96.5 240 GLU A O 1
ATOM 1946 N N . ILE A 1 241 ? 12.633 -39.938 -29.984 1 96.19 241 ILE A N 1
ATOM 1947 C CA . ILE A 1 241 ? 11.234 -40.344 -30.125 1 96.19 241 ILE A CA 1
ATOM 1948 C C . ILE A 1 241 ? 10.336 -39.094 -30.203 1 96.19 241 ILE A C 1
ATOM 1950 O O . ILE A 1 241 ? 9.484 -39 -31.078 1 96.19 241 ILE A O 1
ATOM 1954 N N . ALA A 1 242 ? 10.531 -38.219 -29.281 1 95.69 242 ALA A N 1
ATOM 1955 C CA . ALA A 1 242 ? 9.68 -37.031 -29.172 1 95.69 242 ALA A CA 1
ATOM 1956 C C . ALA A 1 242 ? 9.797 -36.156 -30.422 1 95.69 242 ALA A C 1
ATOM 1958 O O . ALA A 1 242 ? 8.82 -35.531 -30.844 1 95.69 242 ALA A O 1
ATOM 1959 N N . LYS A 1 243 ? 10.938 -36.156 -31.047 1 93.06 243 LYS A N 1
ATOM 1960 C CA . LYS A 1 243 ? 11.172 -35.312 -32.219 1 93.06 243 LYS A CA 1
ATOM 1961 C C . LYS A 1 243 ? 11.023 -36.094 -33.5 1 93.06 243 LYS A C 1
ATOM 1963 O O . LYS A 1 243 ? 11.344 -35.562 -34.594 1 93.06 243 LYS A O 1
ATOM 1968 N N . LEU A 1 244 ? 10.539 -37.219 -33.375 1 92.44 244 LEU A N 1
ATOM 1969 C CA . LEU A 1 244 ? 10.414 -38.094 -34.531 1 92.44 244 LEU A CA 1
ATOM 1970 C C . LEU A 1 244 ? 9.445 -37.5 -35.562 1 92.44 244 LEU A C 1
ATOM 1972 O O . LEU A 1 244 ? 8.32 -37.125 -35.219 1 92.44 244 LEU A O 1
ATOM 1976 N N . GLN A 1 245 ? 9.875 -37.281 -36.75 1 88.69 245 GLN A N 1
ATOM 1977 C CA . GLN A 1 245 ? 9 -36.875 -37.812 1 88.69 245 GLN A CA 1
ATOM 1978 C C . GLN A 1 245 ? 8.242 -38.062 -38.406 1 88.69 245 GLN A C 1
ATOM 1980 O O . GLN A 1 245 ? 8.812 -38.875 -39.156 1 88.69 245 GLN A O 1
ATOM 1985 N N . VAL A 1 246 ? 7.039 -38.094 -38.125 1 87.62 246 VAL A N 1
ATOM 1986 C CA . VAL A 1 246 ? 6.254 -39.25 -38.469 1 87.62 246 VAL A CA 1
ATOM 1987 C C . VAL A 1 246 ? 5.703 -39.125 -39.875 1 87.62 246 VAL A C 1
ATOM 1989 O O . VAL A 1 246 ? 5.703 -40.094 -40.656 1 87.62 246 VAL A O 1
ATOM 1992 N N . LYS A 1 247 ? 5.355 -37.75 -40.094 1 79.25 247 LYS A N 1
ATOM 1993 C CA . LYS A 1 247 ? 4.777 -37.531 -41.406 1 79.25 247 LYS A CA 1
ATOM 1994 C C . LYS A 1 247 ? 5.816 -37.75 -42.5 1 79.25 247 LYS A C 1
ATOM 1996 O O . LYS A 1 247 ? 6.934 -37.25 -42.438 1 79.25 247 LYS A O 1
ATOM 2001 N N . GLU A 1 248 ? 5.645 -38.688 -43.406 1 79.5 248 GLU A N 1
ATOM 2002 C CA . GLU A 1 248 ? 6.426 -38.938 -44.625 1 79.5 248 GLU A CA 1
ATOM 2003 C C . GLU A 1 248 ? 7.652 -39.781 -44.312 1 79.5 248 GLU A C 1
ATOM 2005 O O . GLU A 1 248 ? 8.57 -39.875 -45.125 1 79.5 248 GLU A O 1
ATOM 2010 N N . ASN A 1 249 ? 7.711 -40.125 -43.031 1 85.44 249 ASN A N 1
ATOM 2011 C CA . ASN A 1 249 ? 8.828 -41 -42.656 1 85.44 249 ASN A CA 1
ATOM 2012 C C . ASN A 1 249 ? 8.656 -42.406 -43.25 1 85.44 249 ASN A C 1
ATOM 2014 O O . ASN A 1 249 ? 7.801 -43.156 -42.812 1 85.44 249 ASN A O 1
ATOM 2018 N N . ILE A 1 250 ? 9.414 -42.75 -44.156 1 82.62 250 ILE A N 1
ATOM 2019 C CA . ILE A 1 250 ? 9.297 -43.969 -44.938 1 82.62 250 ILE A CA 1
ATOM 2020 C C . ILE A 1 250 ? 9.547 -45.188 -44.031 1 82.62 250 ILE A C 1
ATOM 2022 O O . ILE A 1 250 ? 9.172 -46.312 -44.344 1 82.62 250 ILE A O 1
ATOM 2026 N N . ARG A 1 251 ? 10.219 -44.938 -43.031 1 88.81 251 ARG A N 1
ATOM 2027 C CA . ARG A 1 251 ? 10.547 -46.031 -42.125 1 88.81 251 ARG A CA 1
ATOM 2028 C C . ARG A 1 251 ? 9.328 -46.469 -41.312 1 88.81 251 ARG A C 1
ATOM 2030 O O . ARG A 1 251 ? 9.328 -47.531 -40.688 1 88.81 251 ARG A O 1
ATOM 2037 N N . ILE A 1 252 ? 8.359 -45.719 -41.281 1 91.88 252 ILE A N 1
ATOM 2038 C CA . ILE A 1 252 ? 7.199 -45.969 -40.406 1 91.88 252 ILE A CA 1
ATOM 2039 C C . ILE A 1 252 ? 6.074 -46.594 -41.25 1 91.88 252 ILE A C 1
ATOM 2041 O O . ILE A 1 252 ? 5.602 -45.969 -42.219 1 91.88 252 ILE A O 1
ATOM 2045 N N . GLN A 1 253 ? 5.656 -47.781 -40.906 1 90.56 253 GLN A N 1
ATOM 2046 C CA . GLN A 1 253 ? 4.59 -48.5 -41.594 1 90.56 253 GLN A CA 1
ATOM 2047 C C . GLN A 1 253 ? 3.258 -48.344 -40.875 1 90.56 253 GLN A C 1
ATOM 2049 O O . GLN A 1 253 ? 3.225 -48.25 -39.656 1 90.56 253 GLN A O 1
ATOM 2054 N N . ARG A 1 254 ? 2.215 -48.312 -41.656 1 91.81 254 ARG A N 1
ATOM 2055 C CA . ARG A 1 254 ? 0.867 -48.25 -41.094 1 91.81 254 ARG A CA 1
ATOM 2056 C C . ARG A 1 254 ? 0.262 -49.656 -41.031 1 91.81 254 ARG A C 1
ATOM 2058 O O . ARG A 1 254 ? 0.429 -50.469 -41.938 1 91.81 254 ARG A O 1
ATOM 2065 N N . VAL A 1 255 ? -0.239 -49.969 -39.875 1 91.62 255 VAL A N 1
ATOM 2066 C CA . VAL A 1 255 ? -0.87 -51.281 -39.688 1 91.62 255 VAL A CA 1
ATOM 2067 C C . VAL A 1 255 ? -2.248 -51.094 -39.062 1 91.62 255 VAL A C 1
ATOM 2069 O O . VAL A 1 255 ? -2.482 -50.125 -38.344 1 91.62 255 VAL A O 1
ATOM 2072 N N . GLU A 1 256 ? -3.145 -51.906 -39.406 1 89.69 256 GLU A N 1
ATOM 2073 C CA . GLU A 1 256 ? -4.48 -51.875 -38.812 1 89.69 256 GLU A CA 1
ATOM 2074 C C . GLU A 1 256 ? -4.602 -52.875 -37.656 1 89.69 256 GLU A C 1
ATOM 2076 O O . GLU A 1 256 ? -4.348 -54.062 -37.844 1 89.69 256 GLU A O 1
ATOM 2081 N N . ARG A 1 257 ? -4.738 -52.469 -36.625 1 84.06 257 ARG A N 1
ATOM 2082 C CA . ARG A 1 257 ? -4.965 -53.312 -35.438 1 84.06 257 ARG A CA 1
ATOM 2083 C C . ARG A 1 257 ? -6.262 -52.906 -34.75 1 84.06 257 ARG A C 1
ATOM 2085 O O . ARG A 1 257 ? -6.453 -51.75 -34.375 1 84.06 257 ARG A O 1
ATOM 2092 N N . ASP A 1 258 ? -7.168 -53.938 -34.438 1 79.19 258 ASP A N 1
ATOM 2093 C CA . ASP A 1 258 ? -8.438 -53.75 -33.719 1 79.19 258 ASP A CA 1
ATOM 2094 C C . ASP A 1 258 ? -9.227 -52.594 -34.344 1 79.19 258 ASP A C 1
ATOM 2096 O O . ASP A 1 258 ? -9.766 -51.75 -33.594 1 79.19 258 ASP A O 1
ATOM 2100 N N . GLY A 1 259 ? -9.086 -52.406 -35.594 1 76.12 259 GLY A N 1
ATOM 2101 C CA . GLY A 1 259 ? -9.883 -51.406 -36.312 1 76.12 259 GLY A CA 1
ATOM 2102 C C . GLY A 1 259 ? -9.281 -50.031 -36.281 1 76.12 259 GLY A C 1
ATOM 2103 O O . GLY A 1 259 ? -9.922 -49.062 -36.656 1 76.12 259 GLY A O 1
ATOM 2104 N N . LYS A 1 260 ? -8.234 -49.812 -35.656 1 80.56 260 LYS A N 1
ATOM 2105 C CA . LYS A 1 260 ? -7.562 -48.531 -35.625 1 80.56 260 LYS A CA 1
ATOM 2106 C C . LYS A 1 260 ? -6.238 -48.562 -36.375 1 80.56 260 LYS A C 1
ATOM 2108 O O . LYS A 1 260 ? -5.543 -49.594 -36.375 1 80.56 260 LYS A O 1
ATOM 2113 N N . THR A 1 261 ? -6.066 -47.594 -37.125 1 86.44 261 THR A N 1
ATOM 2114 C CA . THR A 1 261 ? -4.793 -47.469 -37.812 1 86.44 261 THR A CA 1
ATOM 2115 C C . THR A 1 261 ? -3.676 -47.125 -36.844 1 86.44 261 THR A C 1
ATOM 2117 O O . THR A 1 261 ? -3.762 -46.094 -36.156 1 86.44 261 THR A O 1
ATOM 2120 N N . MET A 1 262 ? -2.744 -47.906 -36.719 1 92 262 MET A N 1
ATOM 2121 C CA . MET A 1 262 ? -1.592 -47.688 -35.844 1 92 262 MET A CA 1
ATOM 2122 C C . MET A 1 262 ? -0.302 -47.625 -36.656 1 92 262 MET A C 1
ATOM 2124 O O . MET A 1 262 ? -0.29 -48 -37.844 1 92 262 MET A O 1
ATOM 2128 N N . LEU A 1 263 ? 0.662 -47.094 -36.094 1 94.5 263 LEU A N 1
ATOM 2129 C CA . LEU A 1 263 ? 1.964 -46.938 -36.719 1 94.5 263 LEU A CA 1
ATOM 2130 C C . LEU A 1 263 ? 3.002 -47.844 -36.031 1 94.5 263 LEU A C 1
ATOM 2132 O O . LEU A 1 263 ? 3.035 -47.938 -34.812 1 94.5 263 LEU A O 1
ATOM 2136 N N . VAL A 1 264 ? 3.803 -48.5 -36.844 1 94.94 264 VAL A N 1
ATOM 2137 C CA . VAL A 1 264 ? 4.801 -49.406 -36.312 1 94.94 264 VAL A CA 1
ATOM 2138 C C . VAL A 1 264 ? 6.117 -48.656 -36.062 1 94.94 264 VAL A C 1
ATOM 2140 O O . VAL A 1 264 ? 6.559 -47.875 -36.938 1 94.94 264 VAL A O 1
ATOM 2143 N N . TRP A 1 265 ? 6.746 -48.906 -34.969 1 95.31 265 TRP A N 1
ATOM 2144 C CA . TRP A 1 265 ? 8.023 -48.281 -34.656 1 95.31 265 TRP A CA 1
ATOM 2145 C C . TRP A 1 265 ? 9.117 -48.781 -35.594 1 95.31 265 TRP A C 1
ATOM 2147 O O . TRP A 1 265 ? 9.227 -49.969 -35.875 1 95.31 265 TRP A O 1
ATOM 2157 N N . PRO A 1 266 ? 9.953 -47.812 -36.062 1 93.88 266 PRO A N 1
ATOM 2158 C CA . PRO A 1 266 ? 11.164 -48.281 -36.75 1 93.88 266 PRO A CA 1
ATOM 2159 C C . PRO A 1 266 ? 12.117 -49 -35.781 1 93.88 266 PRO A C 1
ATOM 2161 O O . PRO A 1 266 ? 12.359 -48.531 -34.688 1 93.88 266 PRO A O 1
ATOM 2164 N N . ARG A 1 267 ? 12.711 -50 -36.188 1 89.75 267 ARG A N 1
ATOM 2165 C CA . ARG A 1 267 ? 13.508 -50.875 -35.312 1 89.75 267 ARG A CA 1
ATOM 2166 C C . ARG A 1 267 ? 14.875 -50.25 -35.031 1 89.75 267 ARG A C 1
ATOM 2168 O O . ARG A 1 267 ? 15.547 -50.656 -34.062 1 89.75 267 ARG A O 1
ATOM 2175 N N . ASP A 1 268 ? 15.273 -49.281 -35.75 1 92.5 268 ASP A N 1
ATOM 2176 C CA . ASP A 1 268 ? 16.625 -48.719 -35.594 1 92.5 268 ASP A CA 1
ATOM 2177 C C . ASP A 1 268 ? 16.641 -47.531 -34.656 1 92.5 268 ASP A C 1
ATOM 2179 O O . ASP A 1 268 ? 17.656 -46.844 -34.5 1 92.5 268 ASP A O 1
ATOM 2183 N N . LEU A 1 269 ? 15.555 -47.281 -34.062 1 95.5 269 LEU A N 1
ATOM 2184 C CA . LEU A 1 269 ? 15.523 -46.188 -33.125 1 95.5 269 LEU A CA 1
ATOM 2185 C C . LEU A 1 269 ? 16.391 -46.5 -31.891 1 95.5 269 LEU A C 1
ATOM 2187 O O . LEU A 1 269 ? 16.453 -47.656 -31.453 1 95.5 269 LEU A O 1
ATOM 2191 N N . LYS A 1 270 ? 17.016 -45.5 -31.266 1 96.38 270 LYS A N 1
ATOM 2192 C CA . LYS A 1 270 ? 17.969 -45.625 -30.172 1 96.38 270 LYS A CA 1
ATOM 2193 C C . LYS A 1 270 ? 17.312 -46.25 -28.938 1 96.38 270 LYS A C 1
ATOM 2195 O O . LYS A 1 270 ? 17.969 -46.938 -28.172 1 96.38 270 LYS A O 1
ATOM 2200 N N . ILE A 1 271 ? 16.031 -46.031 -28.781 1 96.62 271 ILE A N 1
ATOM 2201 C CA . ILE A 1 271 ? 15.328 -46.438 -27.578 1 96.62 271 ILE A CA 1
ATOM 2202 C C . ILE A 1 271 ? 15.398 -47.969 -27.453 1 96.62 271 ILE A C 1
ATOM 2204 O O . ILE A 1 271 ? 15.438 -48.5 -26.344 1 96.62 271 ILE A O 1
ATOM 2208 N N . PHE A 1 272 ? 15.508 -48.656 -28.562 1 94.62 272 PHE A N 1
ATOM 2209 C CA . PHE A 1 272 ? 15.453 -50.125 -28.547 1 94.62 272 PHE A CA 1
ATOM 2210 C C . PHE A 1 272 ? 16.828 -50.719 -28.297 1 94.62 272 PHE A C 1
ATOM 2212 O O . PHE A 1 272 ? 16.969 -51.938 -28.125 1 94.62 272 PHE A O 1
ATOM 2219 N N . LYS A 1 273 ? 17.781 -49.875 -28.188 1 94.06 273 LYS A N 1
ATOM 2220 C CA . LYS A 1 273 ? 19.141 -50.312 -27.828 1 94.06 273 LYS A CA 1
ATOM 2221 C C . LYS A 1 273 ? 19.438 -50.031 -26.359 1 94.06 273 LYS A C 1
ATOM 2223 O O . LYS A 1 273 ? 20.469 -50.469 -25.84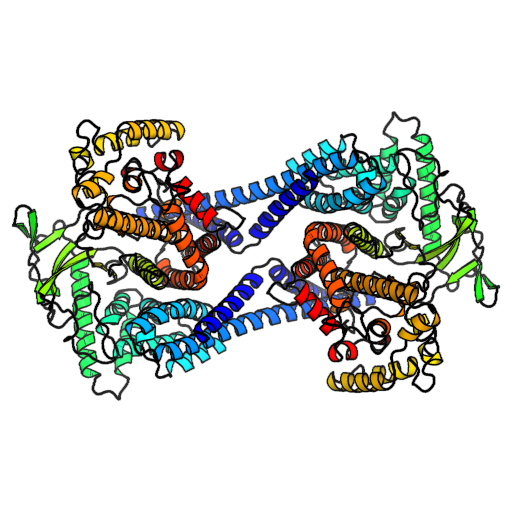4 1 94.06 273 LYS A O 1
ATOM 2228 N N . CYS A 1 274 ? 18.531 -49.375 -25.703 1 95.25 274 CYS A N 1
ATOM 2229 C CA . CYS A 1 274 ? 18.734 -49 -24.297 1 95.25 274 CYS A CA 1
ATOM 2230 C C . CYS A 1 274 ? 18.359 -50.156 -23.375 1 95.25 274 CYS A C 1
ATOM 2232 O O . CYS A 1 274 ? 17.562 -51 -23.734 1 95.25 274 CYS A O 1
ATOM 2234 N N . LYS A 1 275 ? 18.938 -50.094 -22.172 1 93.62 275 LYS A N 1
ATOM 2235 C CA . LYS A 1 275 ? 18.562 -51.031 -21.125 1 93.62 275 LYS A CA 1
ATOM 2236 C C . LYS A 1 275 ? 17.328 -50.562 -20.359 1 93.62 275 LYS A C 1
ATOM 2238 O O . LYS A 1 275 ? 17.406 -50.281 -19.156 1 93.62 275 LYS A O 1
ATOM 2243 N N . LEU A 1 276 ? 16.266 -50.625 -21.016 1 94.81 276 LEU A N 1
ATOM 2244 C CA . LEU A 1 276 ? 15.031 -50.031 -20.516 1 94.81 276 LEU A CA 1
ATOM 2245 C C . LEU A 1 276 ? 14.547 -50.719 -19.266 1 94.81 276 LEU A C 1
ATOM 2247 O O . LEU A 1 276 ? 13.914 -50.125 -18.406 1 94.81 276 LEU A O 1
ATOM 2251 N N . ASP A 1 277 ? 14.844 -52 -19.125 1 93.75 277 ASP A N 1
ATOM 2252 C CA . ASP A 1 277 ? 14.391 -52.781 -17.984 1 93.75 277 ASP A CA 1
ATOM 2253 C C . ASP A 1 277 ? 15.055 -52.312 -16.688 1 93.75 277 ASP A C 1
ATOM 2255 O O . ASP A 1 277 ? 14.586 -52.625 -15.594 1 93.75 277 ASP A O 1
ATOM 2259 N N . GLN A 1 278 ? 16.062 -51.562 -16.828 1 94.88 278 GLN A N 1
ATOM 2260 C CA . GLN A 1 278 ? 16.781 -51.094 -15.656 1 94.88 278 GLN A CA 1
ATOM 2261 C C . GLN A 1 278 ? 16.469 -49.625 -15.391 1 94.88 278 GLN A C 1
ATOM 2263 O O . GLN A 1 278 ? 17.094 -49 -14.531 1 94.88 278 GLN A O 1
ATOM 2268 N N . LEU A 1 279 ? 15.57 -49.094 -16.094 1 96.5 279 LEU A N 1
ATOM 2269 C CA . LEU A 1 279 ? 15.273 -47.656 -15.969 1 96.5 279 LEU A CA 1
ATOM 2270 C C . LEU A 1 279 ? 13.812 -47.469 -15.578 1 96.5 279 LEU A C 1
ATOM 2272 O O . LEU A 1 279 ? 12.93 -48.188 -16.047 1 96.5 279 LEU A O 1
ATOM 2276 N N . PRO A 1 280 ? 13.625 -46.531 -14.625 1 97.25 280 PRO A N 1
ATOM 2277 C CA . PRO A 1 280 ? 12.234 -46.188 -14.328 1 97.25 280 PRO A CA 1
ATOM 2278 C C . PRO A 1 280 ? 11.523 -45.531 -15.5 1 97.25 280 PRO A C 1
ATOM 2280 O O . PRO A 1 280 ? 12.156 -44.812 -16.281 1 97.25 280 PRO A O 1
ATOM 2283 N N . ILE A 1 281 ? 10.188 -45.75 -15.648 1 97.25 281 ILE A N 1
ATOM 2284 C CA . ILE A 1 281 ? 9.391 -45.031 -16.641 1 97.25 281 ILE A CA 1
ATOM 2285 C C . ILE A 1 281 ? 9.289 -43.562 -16.25 1 97.25 281 ILE A C 1
ATOM 2287 O O . ILE A 1 281 ? 8.844 -43.219 -15.141 1 97.25 281 ILE A O 1
ATOM 2291 N N . PRO A 1 282 ? 9.711 -42.688 -17.078 1 95.31 282 PRO A N 1
ATOM 2292 C CA . PRO A 1 282 ? 9.852 -41.281 -16.688 1 95.31 282 PRO A CA 1
ATOM 2293 C C . PRO A 1 282 ? 8.516 -40.594 -16.391 1 95.31 282 PRO A C 1
ATOM 2295 O O . PRO A 1 282 ? 8.461 -39.656 -15.609 1 95.31 282 PRO A O 1
ATOM 2298 N N . THR A 1 283 ? 7.406 -41.031 -16.906 1 95.12 283 THR A N 1
ATOM 2299 C CA . THR A 1 283 ? 6.129 -40.312 -16.797 1 95.12 283 THR A CA 1
ATOM 2300 C C . THR A 1 283 ? 5.328 -40.844 -15.602 1 95.12 283 THR A C 1
ATOM 2302 O O . THR A 1 283 ? 4.172 -40.469 -15.414 1 95.12 283 THR A O 1
ATOM 2305 N N . ILE A 1 284 ? 5.871 -41.688 -14.867 1 94 284 ILE A N 1
ATOM 2306 C CA . ILE A 1 284 ? 5.172 -42.25 -13.711 1 94 284 ILE A CA 1
ATOM 2307 C C . ILE A 1 284 ? 5.871 -41.781 -12.43 1 94 284 ILE A C 1
ATOM 2309 O O . ILE A 1 284 ? 7.105 -41.75 -12.367 1 94 284 ILE A O 1
ATOM 2313 N N . SER A 1 285 ? 5.062 -41.469 -11.469 1 91.88 285 SER A N 1
ATOM 2314 C CA . SER A 1 285 ? 5.629 -41.094 -10.172 1 91.88 285 SER A CA 1
ATOM 2315 C C . SER A 1 285 ? 6.301 -42.312 -9.508 1 91.88 285 SER A C 1
ATOM 2317 O O . SER A 1 285 ? 5.703 -43.375 -9.391 1 91.88 285 SER A O 1
ATOM 2319 N N . GLN A 1 286 ? 7.48 -42.062 -9.133 1 95.12 286 GLN A N 1
ATOM 2320 C CA . GLN A 1 286 ? 8.258 -43.125 -8.516 1 95.12 286 GLN A CA 1
ATOM 2321 C C . GLN A 1 286 ? 8.328 -42.938 -7 1 95.12 286 GLN A C 1
ATOM 2323 O O . GLN A 1 286 ? 8.375 -41.812 -6.5 1 95.12 286 GLN A O 1
ATOM 2328 N N . LYS A 1 287 ? 8.32 -44.031 -6.324 1 93.69 287 LYS A N 1
ATOM 2329 C CA . LYS A 1 287 ? 8.492 -43.969 -4.875 1 93.69 287 LYS A CA 1
ATOM 2330 C C . LYS A 1 287 ? 9.859 -43.375 -4.504 1 93.69 287 LYS A C 1
ATOM 2332 O O . LYS A 1 287 ? 10.859 -43.688 -5.145 1 93.69 287 LYS A O 1
ATOM 2337 N N . ILE A 1 288 ? 9.773 -42.594 -3.57 1 93 288 ILE A N 1
ATOM 2338 C CA . ILE A 1 288 ? 11.031 -42.062 -3.057 1 93 288 ILE A CA 1
ATOM 2339 C C . ILE A 1 288 ? 11.594 -42.969 -1.991 1 93 288 ILE A C 1
ATOM 2341 O O . ILE A 1 288 ? 10.984 -43.156 -0.934 1 93 288 ILE A O 1
ATOM 2345 N N . GLY A 1 289 ? 12.656 -43.562 -2.248 1 89 289 GLY A N 1
ATOM 2346 C CA . GLY A 1 289 ? 13.266 -44.531 -1.339 1 89 289 GLY A CA 1
ATOM 2347 C C . GLY A 1 289 ? 14.344 -43.906 -0.462 1 89 289 GLY A C 1
ATOM 2348 O O . GLY A 1 289 ? 14.344 -42.688 -0.236 1 89 289 GLY A O 1
ATOM 2349 N N . ALA A 1 290 ? 15.18 -44.75 0.071 1 91.44 290 ALA A N 1
ATOM 2350 C CA . ALA A 1 290 ? 16.281 -44.312 0.918 1 91.44 290 ALA A CA 1
ATOM 2351 C C . ALA A 1 290 ? 17.328 -43.562 0.102 1 91.44 290 ALA A C 1
ATOM 2353 O O . ALA A 1 290 ? 17.609 -43.938 -1.042 1 91.44 290 ALA A O 1
ATOM 2354 N N . PRO A 1 291 ? 17.844 -42.562 0.733 1 92.25 291 PRO A N 1
ATOM 2355 C CA . PRO A 1 291 ? 18.891 -41.844 0.013 1 92.25 291 PRO A CA 1
ATOM 2356 C C . PRO A 1 291 ? 20.078 -42.75 -0.38 1 92.25 291 PRO A C 1
ATOM 2358 O O . PRO A 1 291 ? 20.562 -43.531 0.44 1 92.25 291 PRO A O 1
ATOM 2361 N N . GLY A 1 292 ? 20.453 -42.656 -1.612 1 90.31 292 GLY A N 1
ATOM 2362 C CA . GLY A 1 292 ? 21.625 -43.406 -2.066 1 90.31 292 GLY A CA 1
ATOM 2363 C C . GLY A 1 292 ? 21.312 -44.781 -2.561 1 90.31 292 GLY A C 1
ATOM 2364 O O . GLY A 1 292 ? 22.203 -45.531 -2.975 1 90.31 292 GLY A O 1
ATOM 2365 N N . ASP A 1 293 ? 20.094 -45.156 -2.473 1 91.12 293 ASP A N 1
ATOM 2366 C CA . ASP A 1 293 ? 19.688 -46.438 -3.021 1 91.12 293 ASP A CA 1
ATOM 2367 C C . ASP A 1 293 ? 19.625 -46.375 -4.547 1 91.12 293 ASP A C 1
ATOM 2369 O O . ASP A 1 293 ? 18.688 -45.844 -5.117 1 91.12 293 ASP A O 1
ATOM 2373 N N . LEU A 1 294 ? 20.578 -47.031 -5.188 1 91.94 294 LEU A N 1
ATOM 2374 C CA . LEU A 1 294 ? 20.688 -47 -6.645 1 91.94 294 LEU A CA 1
ATOM 2375 C C . LEU A 1 294 ? 20.031 -48.219 -7.273 1 91.94 294 LEU A C 1
ATOM 2377 O O . LEU A 1 294 ? 20.156 -48.438 -8.484 1 91.94 294 LEU A O 1
ATOM 2381 N N . SER A 1 295 ? 19.359 -48.938 -6.426 1 91.94 295 SER A N 1
ATOM 2382 C CA . SER A 1 295 ? 18.594 -50.062 -6.945 1 91.94 295 SER A CA 1
ATOM 2383 C C . SER A 1 295 ? 17.266 -49.594 -7.535 1 91.94 295 SER A C 1
ATOM 2385 O O . SER A 1 295 ? 16.703 -48.594 -7.098 1 91.94 295 SER A O 1
ATOM 2387 N N . THR A 1 296 ? 16.797 -50.312 -8.562 1 93.38 296 THR A N 1
ATOM 2388 C CA . THR A 1 296 ? 15.516 -50 -9.172 1 93.38 296 THR A CA 1
ATOM 2389 C C . THR A 1 296 ? 14.43 -50.938 -8.703 1 93.38 296 THR A C 1
ATOM 2391 O O . THR A 1 296 ? 13.336 -50.969 -9.266 1 93.38 296 THR A O 1
ATOM 2394 N N . SER A 1 297 ? 14.727 -51.688 -7.684 1 91.25 297 SER A N 1
ATOM 2395 C CA . SER A 1 297 ? 13.805 -52.719 -7.207 1 91.25 297 SER A CA 1
ATOM 2396 C C . SER A 1 297 ? 12.508 -52.125 -6.688 1 91.25 297 SER A C 1
ATOM 2398 O O . SER A 1 297 ? 11.445 -52.719 -6.781 1 91.25 297 SER A O 1
ATOM 2400 N N . ASN A 1 298 ? 12.648 -51 -6.188 1 91.69 298 ASN A N 1
ATOM 2401 C CA . ASN A 1 298 ? 11.461 -50.375 -5.617 1 91.69 298 ASN A CA 1
ATOM 2402 C C . ASN A 1 298 ? 10.844 -49.375 -6.582 1 91.69 298 ASN A C 1
ATOM 2404 O O . ASN A 1 298 ? 9.969 -48.594 -6.199 1 91.69 298 ASN A O 1
ATOM 2408 N N . LEU A 1 299 ? 11.32 -49.281 -7.777 1 96.25 299 LEU A N 1
ATOM 2409 C CA . LEU A 1 299 ? 10.82 -48.375 -8.789 1 96.25 299 LEU A CA 1
ATOM 2410 C C . LEU A 1 299 ? 10.047 -49.094 -9.875 1 96.25 299 LEU A C 1
ATOM 2412 O O . LEU A 1 299 ? 10.172 -50.312 -10.008 1 96.25 299 LEU A O 1
ATOM 2416 N N . ILE A 1 300 ? 9.18 -48.438 -10.539 1 97.5 300 ILE A N 1
ATOM 2417 C CA . ILE A 1 300 ? 8.461 -49 -11.68 1 97.5 300 ILE A CA 1
ATOM 2418 C C . ILE A 1 300 ? 9.273 -48.781 -12.953 1 97.5 300 ILE A C 1
ATOM 2420 O O . ILE A 1 300 ? 9.336 -47.656 -13.477 1 97.5 300 ILE A O 1
ATOM 2424 N N . THR A 1 301 ? 9.859 -49.844 -13.484 1 97.75 301 THR A N 1
ATOM 2425 C CA . THR A 1 301 ? 10.742 -49.781 -14.641 1 97.75 301 THR A CA 1
ATOM 2426 C C . THR A 1 301 ? 10.016 -50.25 -15.898 1 97.75 301 THR A C 1
ATOM 2428 O O . THR A 1 301 ? 8.883 -50.719 -15.828 1 97.75 301 THR A O 1
ATOM 2431 N N . TRP A 1 302 ? 10.688 -50.094 -17.016 1 97.25 302 TRP A N 1
ATOM 2432 C CA . TRP A 1 302 ? 10.172 -50.625 -18.281 1 97.25 302 TRP A CA 1
ATOM 2433 C C . TRP A 1 302 ? 10.156 -52.125 -18.281 1 97.25 302 TRP A C 1
ATOM 2435 O O . TRP A 1 302 ? 11.164 -52.781 -17.969 1 97.25 302 TRP A O 1
ATOM 2445 N N . ARG A 1 303 ? 9.094 -52.688 -18.5 1 96.81 303 ARG A N 1
ATOM 2446 C CA . ARG A 1 303 ? 9.016 -54.125 -18.641 1 96.81 303 ARG A CA 1
ATOM 2447 C C . ARG A 1 303 ? 8.812 -54.531 -20.094 1 96.81 303 ARG A C 1
ATOM 2449 O O . ARG A 1 303 ? 9.461 -55.469 -20.578 1 96.81 303 ARG A O 1
ATOM 2456 N N . SER A 1 304 ? 7.863 -53.938 -20.734 1 96 304 SER A N 1
ATOM 2457 C CA . SER A 1 304 ? 7.539 -54.156 -22.141 1 96 304 SER A CA 1
ATOM 2458 C C . SER A 1 304 ? 6.914 -52.938 -22.781 1 96 304 SER A C 1
ATOM 2460 O O . SER A 1 304 ? 6.754 -51.906 -22.125 1 96 304 SER A O 1
ATOM 2462 N N . TYR A 1 305 ? 6.766 -52.938 -24.109 1 95.69 305 TYR A N 1
ATOM 2463 C CA . TYR A 1 305 ? 6.148 -51.844 -24.828 1 95.69 305 TYR A CA 1
ATOM 2464 C C . TYR A 1 305 ? 5.426 -52.344 -26.078 1 95.69 305 TYR A C 1
ATOM 2466 O O . TYR A 1 305 ? 5.77 -53.406 -26.609 1 95.69 305 TYR A O 1
ATOM 2474 N N . LYS A 1 306 ? 4.469 -51.625 -26.469 1 95.31 306 LYS A N 1
ATOM 2475 C CA . LYS A 1 306 ? 3.816 -51.938 -27.734 1 95.31 306 LYS A CA 1
ATOM 2476 C C . LYS A 1 306 ? 4.707 -51.562 -28.922 1 95.31 306 LYS A C 1
ATOM 2478 O O . LYS A 1 306 ? 5.391 -50.562 -28.906 1 95.31 306 LYS A O 1
ATOM 2483 N N . ASP A 1 307 ? 4.664 -52.375 -29.922 1 94 307 ASP A N 1
ATOM 2484 C CA . ASP A 1 307 ? 5.504 -52.156 -31.094 1 94 307 ASP A CA 1
ATOM 2485 C C . ASP A 1 307 ? 4.867 -51.125 -32.031 1 94 307 ASP A C 1
ATOM 2487 O O . ASP A 1 307 ? 5.441 -50.781 -33.062 1 94 307 ASP A O 1
ATOM 2491 N N . VAL A 1 308 ? 3.707 -50.656 -31.578 1 95.19 308 VAL A N 1
ATOM 2492 C CA . VAL A 1 308 ? 2.979 -49.688 -32.375 1 95.19 308 VAL A CA 1
ATOM 2493 C C . VAL A 1 308 ? 2.711 -48.438 -31.531 1 95.19 308 VAL A C 1
ATOM 2495 O O . VAL A 1 308 ? 2.834 -48.469 -30.312 1 95.19 308 VAL A O 1
ATOM 2498 N N . PHE A 1 309 ? 2.496 -47.344 -32.156 1 94.31 309 PHE A N 1
ATOM 2499 C CA . PHE A 1 309 ? 2.111 -46.125 -31.516 1 94.31 309 PHE A CA 1
ATOM 2500 C C . PHE A 1 309 ? 1.023 -45.406 -32.312 1 94.31 309 PHE A C 1
ATOM 2502 O O . PHE A 1 309 ? 0.704 -45.781 -33.438 1 94.31 309 PHE A O 1
ATOM 2509 N N . LEU A 1 310 ? 0.387 -44.438 -31.641 1 92.12 310 LEU A N 1
ATOM 2510 C CA . LEU A 1 310 ? -0.685 -43.656 -32.25 1 92.12 310 LEU A CA 1
ATOM 2511 C C . LEU A 1 310 ? -0.319 -42.188 -32.281 1 92.12 310 LEU A C 1
ATOM 2513 O O . LEU A 1 310 ? 0.537 -41.719 -31.531 1 92.12 310 LEU A O 1
ATOM 2517 N N . LEU A 1 311 ? -0.867 -41.5 -33.25 1 89.19 311 LEU A N 1
ATOM 2518 C CA . LEU A 1 311 ? -0.763 -40.062 -33.312 1 89.19 311 LEU A CA 1
ATOM 2519 C C . LEU A 1 311 ? -2.045 -39.406 -32.781 1 89.19 311 LEU A C 1
ATOM 2521 O O . LEU A 1 311 ? -3.143 -39.75 -33.219 1 89.19 311 LEU A O 1
ATOM 2525 N N . ALA A 1 312 ? -1.851 -38.594 -31.766 1 82 312 ALA A N 1
ATOM 2526 C CA . ALA A 1 312 ? -3.004 -37.875 -31.266 1 82 312 ALA A CA 1
ATOM 2527 C C . ALA A 1 312 ? -3.414 -36.75 -32.25 1 82 312 ALA A C 1
ATOM 2529 O O . ALA A 1 312 ? -2.613 -36.344 -33.062 1 82 312 ALA A O 1
ATOM 2530 N N . ASP A 1 313 ? -4.664 -36.375 -32.062 1 70.31 313 ASP A N 1
ATOM 2531 C CA . ASP A 1 313 ? -5.184 -35.281 -32.906 1 70.31 313 ASP A CA 1
ATOM 2532 C C . ASP A 1 313 ? -4.594 -33.938 -32.469 1 70.31 313 ASP A C 1
ATOM 2534 O O . ASP A 1 313 ? -4.227 -33.75 -31.297 1 70.31 313 ASP A O 1
ATOM 2538 N N . GLY A 1 314 ? -4.262 -33.094 -33.312 1 65.44 314 GLY A N 1
ATOM 2539 C CA . GLY A 1 314 ? -3.785 -31.75 -33 1 65.44 314 GLY A CA 1
ATOM 2540 C C . GLY A 1 314 ? -2.713 -31.266 -33.938 1 65.44 314 GLY A C 1
ATOM 2541 O O . GLY A 1 314 ? -2.205 -32.031 -34.75 1 65.44 314 GLY A O 1
ATOM 2542 N N . LEU A 1 315 ? -2.479 -30.016 -33.75 1 62.66 315 LEU A N 1
ATOM 2543 C CA . LEU A 1 315 ? -1.553 -29.344 -34.656 1 62.66 315 LEU A CA 1
ATOM 2544 C C . LEU A 1 315 ? -0.169 -29.984 -34.594 1 62.66 315 LEU A C 1
ATOM 2546 O O . LEU A 1 315 ? 0.488 -30.156 -35.625 1 62.66 315 LEU A O 1
ATOM 2550 N N . SER A 1 316 ? 0.243 -30.422 -33.344 1 70.44 316 SER A N 1
ATOM 2551 C CA . SER A 1 316 ? 1.594 -30.953 -33.188 1 70.44 316 SER A CA 1
ATOM 2552 C C . SER A 1 316 ? 1.612 -32.469 -33.344 1 70.44 316 SER A C 1
ATOM 2554 O O . SER A 1 316 ? 2.682 -33.094 -33.406 1 70.44 316 SER A O 1
ATOM 2556 N N . SER A 1 317 ? 0.517 -33.062 -33.438 1 80.81 317 SER A N 1
ATOM 2557 C CA . SER A 1 317 ? 0.346 -34.5 -33.594 1 80.81 317 SER A CA 1
ATOM 2558 C C . SER A 1 317 ? 1.26 -35.312 -32.688 1 80.81 317 SER A C 1
ATOM 2560 O O . SER A 1 317 ? 2.068 -36.125 -33.125 1 80.81 317 SER A O 1
ATOM 2562 N N . PRO A 1 318 ? 1.064 -35.156 -31.391 1 90.62 318 PRO A N 1
ATOM 2563 C CA . PRO A 1 318 ? 1.94 -35.875 -30.453 1 90.62 318 PRO A CA 1
ATOM 2564 C C . PRO A 1 318 ? 1.826 -37.375 -30.562 1 90.62 318 PRO A C 1
ATOM 2566 O O . PRO A 1 318 ? 0.798 -37.906 -31 1 90.62 318 PRO A O 1
ATOM 2569 N N . ILE A 1 319 ? 2.857 -38.062 -30.188 1 94.31 319 ILE A N 1
ATOM 2570 C CA . ILE A 1 319 ? 2.922 -39.531 -30.219 1 94.31 319 ILE A CA 1
ATOM 2571 C C . ILE A 1 319 ? 2.367 -40.094 -28.922 1 94.31 319 ILE A C 1
ATOM 2573 O O . ILE A 1 319 ? 2.74 -39.656 -27.828 1 94.31 319 ILE A O 1
ATOM 2577 N N . ILE A 1 320 ? 1.406 -41 -29.062 1 94.06 320 ILE A N 1
ATOM 2578 C CA . ILE A 1 320 ? 0.896 -41.719 -27.891 1 94.06 320 ILE A CA 1
ATOM 2579 C C . ILE A 1 320 ? 1.451 -43.156 -27.875 1 94.06 320 ILE A C 1
ATOM 2581 O O . ILE A 1 320 ? 1.234 -43.906 -28.828 1 94.06 320 ILE A O 1
ATOM 2585 N N . TRP A 1 321 ? 2.176 -43.438 -26.844 1 96.5 321 TRP A N 1
ATOM 2586 C CA . TRP A 1 321 ? 2.844 -44.719 -26.734 1 96.5 321 TRP A CA 1
ATOM 2587 C C . TRP A 1 321 ? 2.4 -45.469 -25.484 1 96.5 321 TRP A C 1
ATOM 2589 O O . TRP A 1 321 ? 2.264 -44.875 -24.406 1 96.5 321 TRP A O 1
ATOM 2599 N N . GLU A 1 322 ? 2.107 -46.75 -25.609 1 96.38 322 GLU A N 1
ATOM 2600 C CA . GLU A 1 322 ? 1.719 -47.594 -24.469 1 96.38 322 GLU A CA 1
ATOM 2601 C C . GLU A 1 322 ? 2.885 -48.438 -23.984 1 96.38 322 GLU A C 1
ATOM 2603 O O . GLU A 1 322 ? 3.475 -49.188 -24.766 1 96.38 322 GLU A O 1
ATOM 2608 N N . ILE A 1 323 ? 3.156 -48.344 -22.734 1 96.81 323 ILE A N 1
ATOM 2609 C CA . ILE A 1 323 ? 4.316 -48.969 -22.125 1 96.81 323 ILE A CA 1
ATOM 2610 C C . ILE A 1 323 ? 3.875 -49.781 -20.922 1 96.81 323 ILE A C 1
ATOM 2612 O O . ILE A 1 323 ? 3.018 -49.344 -20.141 1 96.81 323 ILE A O 1
ATOM 2616 N N . GLN A 1 324 ? 4.418 -50.969 -20.812 1 97.5 324 GLN A N 1
ATOM 2617 C CA . GLN A 1 324 ? 4.121 -51.812 -19.641 1 97.5 324 GLN A CA 1
ATOM 2618 C C . GLN A 1 324 ? 5.188 -51.625 -18.562 1 97.5 324 GLN A C 1
ATOM 2620 O O . GLN A 1 324 ? 6.383 -51.75 -18.844 1 97.5 324 GLN A O 1
ATOM 2625 N N . GLY A 1 325 ? 4.734 -51.375 -17.359 1 97 325 GLY A N 1
ATOM 2626 C CA . GLY A 1 325 ? 5.652 -51.25 -16.234 1 97 325 GLY A CA 1
ATOM 2627 C C . GLY A 1 325 ? 5.977 -52.562 -15.555 1 97 325 GLY A C 1
ATOM 2628 O O . GLY A 1 325 ? 5.297 -53.562 -15.781 1 97 325 GLY A O 1
ATOM 2629 N N . SER A 1 326 ? 7.008 -52.5 -14.758 1 96.81 326 SER A N 1
ATOM 2630 C CA . SER A 1 326 ? 7.414 -53.688 -13.992 1 96.81 326 SER A CA 1
ATOM 2631 C C . SER A 1 326 ? 6.332 -54.094 -13 1 96.81 326 SER A C 1
ATOM 2633 O O . SER A 1 326 ? 6.348 -55.219 -12.492 1 96.81 326 SER A O 1
ATOM 2635 N N . ASP A 1 327 ? 5.453 -53.25 -12.719 1 95.75 327 ASP A N 1
ATOM 2636 C CA . ASP A 1 327 ? 4.328 -53.594 -11.844 1 95.75 327 ASP A CA 1
ATOM 2637 C C . ASP A 1 327 ? 3.238 -54.312 -12.617 1 95.75 327 ASP A C 1
ATOM 2639 O O . ASP A 1 327 ? 2.186 -54.656 -12.062 1 95.75 327 ASP A O 1
ATOM 2643 N N . GLY A 1 328 ? 3.375 -54.469 -13.875 1 95.25 328 GLY A N 1
ATOM 2644 C CA . GLY A 1 328 ? 2.439 -55.219 -14.695 1 95.25 328 GLY A CA 1
ATOM 2645 C C . GLY A 1 328 ? 1.356 -54.344 -15.312 1 95.25 328 GLY A C 1
ATOM 2646 O O . GLY A 1 328 ? 0.57 -54.844 -16.141 1 95.25 328 GLY A O 1
ATOM 2647 N N . ARG A 1 329 ? 1.36 -53.156 -15.031 1 95.44 329 ARG A N 1
ATOM 2648 C CA . ARG A 1 329 ? 0.322 -52.25 -15.539 1 95.44 329 ARG A CA 1
ATOM 2649 C C . ARG A 1 329 ? 0.764 -51.594 -16.844 1 95.44 329 ARG A C 1
ATOM 2651 O O . ARG A 1 329 ? 1.959 -51.375 -17.062 1 95.44 329 ARG A O 1
ATOM 2658 N N . TRP A 1 330 ? -0.176 -51.25 -17.688 1 95.44 330 TRP A N 1
ATOM 2659 C CA . TRP A 1 330 ? 0.088 -50.5 -18.922 1 95.44 330 TRP A CA 1
ATOM 2660 C C . TRP A 1 330 ? -0.126 -49 -18.734 1 95.44 330 TRP A C 1
ATOM 2662 O O . TRP A 1 330 ? -1.113 -48.594 -18.125 1 95.44 330 TRP A O 1
ATOM 2672 N N . TYR A 1 331 ? 0.845 -48.281 -19.109 1 95.19 331 TYR A N 1
ATOM 2673 C CA . TYR A 1 331 ? 0.816 -46.812 -19.016 1 95.19 331 TYR A CA 1
ATOM 2674 C C . TYR A 1 331 ? 0.875 -46.188 -20.391 1 95.19 331 TYR A C 1
ATOM 2676 O O . TYR A 1 331 ? 1.589 -46.656 -21.281 1 95.19 331 TYR A O 1
ATOM 2684 N N . LYS A 1 332 ? 0.102 -45.188 -20.562 1 95.31 332 LYS A N 1
ATOM 2685 C CA . LYS A 1 332 ? 0.183 -44.375 -21.797 1 95.31 332 LYS A CA 1
ATOM 2686 C C . LYS A 1 332 ? 0.989 -43.125 -21.578 1 95.31 332 LYS A C 1
ATOM 2688 O O . LYS A 1 332 ? 0.898 -42.5 -20.516 1 95.31 332 LYS A O 1
ATOM 2693 N N . SER A 1 333 ? 1.786 -42.781 -22.531 1 96.06 333 SER A N 1
ATOM 2694 C CA . SER A 1 333 ? 2.598 -41.562 -22.5 1 96.06 333 SER A CA 1
ATOM 2695 C C . SER A 1 333 ? 2.434 -40.75 -23.781 1 96.06 333 SER A C 1
ATOM 2697 O O . SER A 1 333 ? 2.229 -41.344 -24.859 1 96.06 333 SER A O 1
ATOM 2699 N N . VAL A 1 334 ? 2.459 -39.5 -23.594 1 95 334 VAL A N 1
ATOM 2700 C CA . VAL A 1 334 ? 2.34 -38.594 -24.719 1 95 334 VAL A CA 1
ATOM 2701 C C . VAL A 1 334 ? 3.691 -37.938 -25 1 95 334 VAL A C 1
ATOM 2703 O O . VAL A 1 334 ? 4.285 -37.312 -24.125 1 95 334 VAL A O 1
ATOM 2706 N N . TRP A 1 335 ? 4.215 -38.094 -26.156 1 96 335 TRP A N 1
ATOM 2707 C CA . TRP A 1 335 ? 5.48 -37.531 -26.578 1 96 335 TRP A CA 1
ATOM 2708 C C . TRP A 1 335 ? 5.25 -36.344 -27.531 1 96 335 TRP A C 1
ATOM 2710 O O . TRP A 1 335 ? 4.684 -36.5 -28.609 1 96 335 TRP A O 1
ATOM 2720 N N . LYS A 1 336 ? 5.699 -35.188 -27.031 1 91.94 336 LYS A N 1
ATOM 2721 C CA . LYS A 1 336 ? 5.355 -33.969 -27.719 1 91.94 336 LYS A CA 1
ATOM 2722 C C . LYS A 1 336 ? 6.613 -33.219 -28.172 1 91.94 336 LYS A C 1
ATOM 2724 O O . LYS A 1 336 ? 7.586 -33.125 -27.422 1 91.94 336 LYS A O 1
ATOM 2729 N N . LYS A 1 337 ? 6.586 -32.656 -29.453 1 91.12 337 LYS A N 1
ATOM 2730 C CA . LYS A 1 337 ? 7.648 -31.797 -29.984 1 91.12 337 LYS A CA 1
ATOM 2731 C C . LYS A 1 337 ? 7.375 -30.328 -29.672 1 91.12 337 LYS A C 1
ATOM 2733 O O . LYS A 1 337 ? 7.281 -29.5 -30.594 1 91.12 337 LYS A O 1
ATOM 2738 N N . GLU A 1 338 ? 7.184 -30.031 -28.438 1 86.81 338 GLU A N 1
ATOM 2739 C CA . GLU A 1 338 ? 6.945 -28.688 -27.938 1 86.81 338 GLU A CA 1
ATOM 2740 C C . GLU A 1 338 ? 7.602 -28.484 -26.578 1 86.81 338 GLU A C 1
ATOM 2742 O O . GLU A 1 338 ? 7.934 -29.453 -25.891 1 86.81 338 GLU A O 1
ATOM 2747 N N . ASP A 1 339 ? 7.797 -27.219 -26.234 1 84.25 339 ASP A N 1
ATOM 2748 C CA . ASP A 1 339 ? 8.312 -26.906 -24.906 1 84.25 339 ASP A CA 1
ATOM 2749 C C . ASP A 1 339 ? 7.273 -27.203 -23.828 1 84.25 339 ASP A C 1
ATOM 2751 O O . ASP A 1 339 ? 6.188 -26.625 -23.828 1 84.25 339 ASP A O 1
ATOM 2755 N N . VAL A 1 340 ? 7.566 -28.109 -22.969 1 88.38 340 VAL A N 1
ATOM 2756 C CA . VAL A 1 340 ? 6.578 -28.516 -21.969 1 88.38 340 VAL A CA 1
ATOM 2757 C C . VAL A 1 340 ? 6.988 -28 -20.594 1 88.38 340 VAL A C 1
ATOM 2759 O O . VAL A 1 340 ? 6.402 -28.375 -19.578 1 88.38 340 VAL A O 1
ATOM 2762 N N . ARG A 1 341 ? 8 -27.094 -20.484 1 83.44 341 ARG A N 1
ATOM 2763 C CA . ARG A 1 341 ? 8.5 -26.578 -19.219 1 83.44 341 ARG A CA 1
ATOM 2764 C C . ARG A 1 341 ? 7.418 -25.797 -18.484 1 83.44 341 ARG A C 1
ATOM 2766 O O . ARG A 1 341 ? 7.375 -25.797 -17.25 1 83.44 341 ARG A O 1
ATOM 2773 N N . GLN A 1 342 ? 6.594 -25.078 -19.219 1 80.19 342 GLN A N 1
ATOM 2774 C CA . GLN A 1 342 ? 5.484 -24.359 -18.609 1 80.19 342 GLN A CA 1
ATOM 2775 C C . GLN A 1 342 ? 4.492 -25.328 -17.953 1 80.19 342 GLN A C 1
ATOM 2777 O O . GLN A 1 342 ? 3.934 -25.031 -16.906 1 80.19 342 GLN A O 1
ATOM 2782 N N . ASP A 1 343 ? 4.344 -26.406 -18.625 1 86 343 ASP A N 1
ATOM 2783 C CA . ASP A 1 343 ? 3.471 -27.438 -18.062 1 86 343 ASP A CA 1
ATOM 2784 C C . ASP A 1 343 ? 3.994 -27.922 -16.719 1 86 343 ASP A C 1
ATOM 2786 O O . ASP A 1 343 ? 3.217 -28.156 -15.789 1 86 343 ASP A O 1
ATOM 2790 N N . VAL A 1 344 ? 5.27 -28.109 -16.688 1 86.31 344 VAL A N 1
ATOM 2791 C CA . VAL A 1 344 ? 5.898 -28.562 -15.445 1 86.31 344 VAL A CA 1
ATOM 2792 C C . VAL A 1 344 ? 5.598 -27.578 -14.32 1 86.31 344 VAL A C 1
ATOM 2794 O O . VAL A 1 344 ? 5.25 -27.984 -13.211 1 86.31 344 VAL A O 1
ATOM 2797 N N . LEU A 1 345 ? 5.754 -26.469 -14.594 1 79.69 345 LEU A N 1
ATOM 2798 C CA . LEU A 1 345 ? 5.602 -25.438 -13.578 1 79.69 345 LEU A CA 1
ATOM 2799 C C . LEU A 1 345 ? 4.156 -25.359 -13.102 1 79.69 345 LEU A C 1
ATOM 2801 O O . LEU A 1 345 ? 3.906 -25.203 -11.898 1 79.69 345 LEU A O 1
ATOM 2805 N N . VAL A 1 346 ? 3.215 -25.344 -14.008 1 86.88 346 VAL A N 1
ATOM 2806 C CA . VAL A 1 346 ? 1.802 -25.297 -13.648 1 86.88 346 VAL A CA 1
ATOM 2807 C C . VAL A 1 346 ? 1.437 -26.531 -12.812 1 86.88 346 VAL A C 1
ATOM 2809 O O . VAL A 1 346 ? 0.698 -26.422 -11.836 1 86.88 346 VAL A O 1
ATOM 2812 N N . GLU A 1 347 ? 1.978 -27.609 -13.25 1 90.56 347 GLU A N 1
ATOM 2813 C CA . GLU A 1 347 ? 1.733 -28.844 -12.484 1 90.56 347 GLU A CA 1
ATOM 2814 C C . GLU A 1 347 ? 2.291 -28.719 -11.07 1 90.56 347 GLU A C 1
ATOM 2816 O O . GLU A 1 347 ? 1.701 -29.25 -10.117 1 90.56 347 GLU A O 1
ATOM 2821 N N . GLN A 1 348 ? 3.385 -28.156 -11.039 1 87.44 348 GLN A N 1
ATOM 2822 C CA . GLN A 1 348 ? 3.969 -27.938 -9.719 1 87.44 348 GLN A CA 1
ATOM 2823 C C . GLN A 1 348 ? 3.078 -27.031 -8.867 1 87.44 348 GLN A C 1
ATOM 2825 O O . GLN A 1 348 ? 2.957 -27.234 -7.66 1 87.44 348 GLN A O 1
ATOM 2830 N N . MET A 1 349 ? 2.574 -26.062 -9.438 1 87.81 349 MET A N 1
ATOM 2831 C CA . MET A 1 349 ? 1.657 -25.172 -8.742 1 87.81 349 MET A CA 1
ATOM 2832 C C . MET A 1 349 ? 0.425 -25.938 -8.25 1 87.81 349 MET A C 1
ATOM 2834 O O . MET A 1 349 ? -0.059 -25.688 -7.145 1 87.81 349 MET A O 1
ATOM 2838 N N . PHE A 1 350 ? -0.04 -26.781 -9.086 1 91.62 350 PHE A N 1
ATOM 2839 C CA . PHE A 1 350 ? -1.185 -27.594 -8.695 1 91.62 350 PHE A CA 1
ATOM 2840 C C . PHE A 1 350 ? -0.836 -28.484 -7.508 1 91.62 350 PHE A C 1
ATOM 2842 O O . PHE A 1 350 ? -1.635 -28.641 -6.578 1 91.62 350 PHE A O 1
ATOM 2849 N N . ASP A 1 351 ? 0.327 -28.984 -7.609 1 90.44 351 ASP A N 1
ATOM 2850 C CA . ASP A 1 351 ? 0.768 -29.859 -6.535 1 90.44 351 ASP A CA 1
ATOM 2851 C C . ASP A 1 351 ? 0.888 -29.109 -5.215 1 90.44 351 ASP A C 1
ATOM 2853 O O . ASP A 1 351 ? 0.472 -29.594 -4.164 1 90.44 351 ASP A O 1
ATOM 2857 N N . VAL A 1 352 ? 1.452 -28.047 -5.281 1 89.38 352 VAL A N 1
ATOM 2858 C CA . VAL A 1 352 ? 1.622 -27.234 -4.082 1 89.38 352 VAL A CA 1
ATOM 2859 C C . VAL A 1 352 ? 0.257 -26.797 -3.555 1 89.38 352 VAL A C 1
ATOM 2861 O O . VAL A 1 352 ? 0.041 -26.75 -2.342 1 89.38 352 VAL A O 1
ATOM 2864 N N . THR A 1 353 ? -0.646 -26.438 -4.422 1 89.81 353 THR A N 1
ATOM 2865 C CA . THR A 1 353 ? -2.006 -26.094 -4.031 1 89.81 353 THR A CA 1
ATOM 2866 C C . THR A 1 353 ? -2.682 -27.25 -3.316 1 89.81 353 THR A C 1
ATOM 2868 O O . THR A 1 353 ? -3.336 -27.062 -2.289 1 89.81 353 THR A O 1
ATOM 2871 N N . ASN A 1 354 ? -2.484 -28.422 -3.883 1 91.81 354 ASN A N 1
ATOM 2872 C CA . ASN A 1 354 ? -3.018 -29.625 -3.242 1 91.81 354 ASN A CA 1
ATOM 2873 C C . ASN A 1 354 ? -2.518 -29.766 -1.807 1 91.81 354 ASN A C 1
ATOM 2875 O O . ASN A 1 354 ? -3.26 -30.188 -0.924 1 91.81 354 ASN A O 1
ATOM 2879 N N . ASN A 1 355 ? -1.312 -29.406 -1.645 1 89 355 ASN A N 1
ATOM 2880 C CA . ASN A 1 355 ? -0.697 -29.562 -0.33 1 89 355 ASN A CA 1
ATOM 2881 C C . ASN A 1 355 ? -1.248 -28.547 0.669 1 89 355 ASN A C 1
ATOM 2883 O O . ASN A 1 355 ? -1.148 -28.75 1.881 1 89 355 ASN A O 1
ATOM 2887 N N . MET A 1 356 ? -1.817 -27.516 0.176 1 87.06 356 MET A N 1
ATOM 2888 C CA . MET A 1 356 ? -2.354 -26.469 1.038 1 87.06 356 MET A CA 1
ATOM 2889 C C . MET A 1 356 ? -3.811 -26.75 1.392 1 87.06 356 MET A C 1
ATOM 2891 O O . MET A 1 356 ? -4.324 -26.219 2.381 1 87.06 356 MET A O 1
ATOM 2895 N N . LEU A 1 357 ? -4.445 -27.562 0.541 1 87 357 LEU A N 1
ATOM 2896 C CA . LEU A 1 357 ? -5.863 -27.828 0.737 1 87 357 LEU A CA 1
ATOM 2897 C C . LEU A 1 357 ? -6.066 -29.016 1.67 1 87 357 LEU A C 1
ATOM 2899 O O . LEU A 1 357 ? -5.168 -29.844 1.83 1 87 357 LEU A O 1
ATOM 2903 N N . GLU A 1 358 ? -7.176 -29.062 2.316 1 79.69 358 GLU A N 1
ATOM 2904 C CA . GLU A 1 358 ? -7.496 -30.172 3.213 1 79.69 358 GLU A CA 1
ATOM 2905 C C . GLU A 1 358 ? -7.602 -31.484 2.447 1 79.69 358 GLU A C 1
ATOM 2907 O O . GLU A 1 358 ? -7.137 -32.531 2.916 1 79.69 358 GLU A O 1
ATOM 2912 N N . LYS A 1 359 ? -8.219 -31.359 1.321 1 82.5 359 LYS A N 1
ATOM 2913 C CA . LYS A 1 359 ? -8.359 -32.5 0.429 1 82.5 359 LYS A CA 1
ATOM 2914 C C . LYS A 1 359 ? -7.684 -32.25 -0.914 1 82.5 359 LYS A C 1
ATOM 2916 O O . LYS A 1 359 ? -7.844 -31.172 -1.494 1 82.5 359 LYS A O 1
ATOM 2921 N N . ARG A 1 360 ? -6.902 -33.281 -1.279 1 82.19 360 ARG A N 1
ATOM 2922 C CA . ARG A 1 360 ? -6.281 -33.188 -2.596 1 82.19 360 ARG A CA 1
ATOM 2923 C C . ARG A 1 360 ? -7.312 -33.375 -3.703 1 82.19 360 ARG A C 1
ATOM 2925 O O . ARG A 1 360 ? -7.719 -34.5 -3.979 1 82.19 360 ARG A O 1
ATOM 2932 N N . THR A 1 361 ? -7.676 -32.375 -4.332 1 86.81 361 THR A N 1
ATOM 2933 C CA . THR A 1 361 ? -8.766 -32.438 -5.305 1 86.81 361 THR A CA 1
ATOM 2934 C C . THR A 1 361 ? -8.227 -32.281 -6.727 1 86.81 361 THR A C 1
ATOM 2936 O O . THR A 1 361 ? -8.93 -32.594 -7.695 1 86.81 361 THR A O 1
ATOM 2939 N N . LEU A 1 362 ? -7.023 -31.844 -6.828 1 93.31 362 LEU A N 1
ATOM 2940 C CA . LEU A 1 362 ? -6.473 -31.625 -8.164 1 93.31 362 LEU A CA 1
ATOM 2941 C C . LEU A 1 362 ? -5.668 -32.844 -8.617 1 93.31 362 LEU A C 1
ATOM 2943 O O . LEU A 1 362 ? -4.629 -33.156 -8.031 1 93.31 362 LEU A O 1
ATOM 2947 N N . ARG A 1 363 ? -6.184 -33.406 -9.578 1 92.62 363 ARG A N 1
ATOM 2948 C CA . ARG A 1 363 ? -5.406 -34.5 -10.172 1 92.62 363 ARG A CA 1
ATOM 2949 C C . ARG A 1 363 ? -4.281 -33.938 -11.047 1 92.62 363 ARG A C 1
ATOM 2951 O O . ARG A 1 363 ? -4.527 -33.188 -11.977 1 92.62 363 ARG A O 1
ATOM 2958 N N . THR A 1 364 ? -3.107 -34.312 -10.695 1 92.31 364 THR A N 1
ATOM 2959 C CA . THR A 1 364 ? -1.939 -33.844 -11.445 1 92.31 364 THR A CA 1
ATOM 2960 C C . THR A 1 364 ? -1.369 -35 -12.281 1 92.31 364 THR A C 1
ATOM 2962 O O . THR A 1 364 ? -1.809 -36.156 -12.156 1 92.31 364 THR A O 1
ATOM 2965 N N . TYR A 1 365 ? -0.57 -34.688 -13.219 1 94.38 365 TYR A N 1
ATOM 2966 C CA . TYR A 1 365 ? 0.141 -35.656 -14.047 1 94.38 365 TYR A CA 1
ATOM 2967 C C . TYR A 1 365 ? 1.596 -35.25 -14.242 1 94.38 365 TYR A C 1
ATOM 2969 O O . TYR A 1 365 ? 1.948 -34.094 -14.055 1 94.38 365 TYR A O 1
ATOM 2977 N N . ASN A 1 366 ? 2.41 -36.156 -14.602 1 95.25 366 ASN A N 1
ATOM 2978 C CA . ASN A 1 366 ? 3.844 -35.906 -14.695 1 95.25 366 ASN A CA 1
ATOM 2979 C C . ASN A 1 366 ? 4.23 -35.375 -16.078 1 95.25 366 ASN A C 1
ATOM 2981 O O . ASN A 1 366 ? 3.691 -35.812 -17.078 1 95.25 366 ASN A O 1
ATOM 2985 N N . VAL A 1 367 ? 4.992 -34.406 -16.047 1 94.94 367 VAL A N 1
ATOM 2986 C CA . VAL A 1 367 ? 5.566 -33.844 -17.25 1 94.94 367 VAL A CA 1
ATOM 2987 C C . VAL A 1 367 ? 7.09 -33.875 -17.172 1 94.94 367 VAL A C 1
ATOM 2989 O O . VAL A 1 367 ? 7.676 -33.5 -16.156 1 94.94 367 VAL A O 1
ATOM 2992 N N . VAL A 1 368 ? 7.73 -34.406 -18.234 1 96.25 368 VAL A N 1
ATOM 2993 C CA . VAL A 1 368 ? 9.188 -34.5 -18.234 1 96.25 368 VAL A CA 1
ATOM 2994 C C . VAL A 1 368 ? 9.75 -33.75 -19.438 1 96.25 368 VAL A C 1
ATOM 2996 O O . VAL A 1 368 ? 9.805 -34.281 -20.547 1 96.25 368 VAL A O 1
ATOM 2999 N N . PRO A 1 369 ? 10.211 -32.625 -19.172 1 92.62 369 PRO A N 1
ATOM 3000 C CA . PRO A 1 369 ? 10.898 -31.922 -20.266 1 92.62 369 PRO A CA 1
ATOM 3001 C C . PRO A 1 369 ? 12.211 -32.594 -20.656 1 92.62 369 PRO A C 1
ATOM 3003 O O . PRO A 1 369 ? 13.008 -32.938 -19.797 1 92.62 369 PRO A O 1
ATOM 3006 N N . LEU A 1 370 ? 12.375 -32.812 -21.938 1 95.31 370 LEU A N 1
ATOM 3007 C CA . LEU A 1 370 ? 13.594 -33.438 -22.422 1 95.31 370 LEU A CA 1
ATOM 3008 C C . LEU A 1 370 ? 14.586 -32.375 -22.906 1 95.31 370 LEU A C 1
ATOM 3010 O O . LEU A 1 370 ? 15.797 -32.594 -22.859 1 95.31 370 LEU A O 1
ATOM 3014 N N . ASP A 1 371 ? 14.148 -31.359 -23.406 1 91.25 371 ASP A N 1
ATOM 3015 C CA . ASP A 1 371 ? 14.875 -30.141 -23.734 1 91.25 371 ASP A CA 1
ATOM 3016 C C . ASP A 1 371 ? 13.922 -28.953 -23.906 1 91.25 371 ASP A C 1
ATOM 3018 O O . ASP A 1 371 ? 12.805 -28.984 -23.391 1 91.25 371 ASP A O 1
ATOM 3022 N N . THR A 1 372 ? 14.352 -27.891 -24.531 1 82.94 372 THR A N 1
ATOM 3023 C CA . THR A 1 372 ? 13.531 -26.703 -24.672 1 82.94 372 THR A CA 1
ATOM 3024 C C . THR A 1 372 ? 12.523 -26.859 -25.797 1 82.94 372 THR A C 1
ATOM 3026 O O . THR A 1 372 ? 11.688 -25.984 -26.031 1 82.94 372 THR A O 1
ATOM 3029 N N . GLU A 1 373 ? 12.5 -28.047 -26.453 1 88.12 373 GLU A N 1
ATOM 3030 C CA . GLU A 1 373 ? 11.672 -28.156 -27.641 1 88.12 373 GLU A CA 1
ATOM 3031 C C . GLU A 1 373 ? 10.781 -29.406 -27.578 1 88.12 373 GLU A C 1
ATOM 3033 O O . GLU A 1 373 ? 9.945 -29.625 -28.453 1 88.12 373 GLU A O 1
ATOM 3038 N N . CYS A 1 374 ? 11.008 -30.172 -26.609 1 92.88 374 CYS A N 1
ATOM 3039 C CA . CYS A 1 374 ? 10.211 -31.391 -26.578 1 92.88 374 CYS A CA 1
ATOM 3040 C C . CYS A 1 374 ? 10.125 -31.953 -25.172 1 92.88 374 CYS A C 1
ATOM 3042 O O . CYS A 1 374 ? 10.891 -31.547 -24.281 1 92.88 374 CYS A O 1
ATOM 3044 N N . GLY A 1 375 ? 9.195 -32.906 -24.969 1 95.38 375 GLY A N 1
ATOM 3045 C CA . GLY A 1 375 ? 8.992 -33.531 -23.672 1 95.38 375 GLY A CA 1
ATOM 3046 C C . GLY A 1 375 ? 7.988 -34.656 -23.703 1 95.38 375 GLY A C 1
ATOM 3047 O O . GLY A 1 375 ? 7.496 -35.031 -24.766 1 95.38 375 GLY A O 1
ATOM 3048 N N . ILE A 1 376 ? 7.875 -35.281 -22.594 1 97.25 376 ILE A N 1
ATOM 3049 C CA . ILE A 1 376 ? 6.961 -36.406 -22.406 1 97.25 376 ILE A CA 1
ATOM 3050 C C . ILE A 1 376 ? 5.926 -36.062 -21.344 1 97.25 376 ILE A C 1
ATOM 3052 O O . ILE A 1 376 ? 6.262 -35.469 -20.312 1 97.25 376 ILE A O 1
ATOM 3056 N N . ILE A 1 377 ? 4.676 -36.406 -21.562 1 95.69 377 ILE A N 1
ATOM 3057 C CA . ILE A 1 377 ? 3.59 -36.094 -20.625 1 95.69 377 ILE A CA 1
ATOM 3058 C C . ILE A 1 377 ? 2.836 -37.406 -20.297 1 95.69 377 ILE A C 1
ATOM 3060 O O . ILE A 1 377 ? 2.598 -38.219 -21.172 1 95.69 377 ILE A O 1
ATOM 3064 N N . GLU A 1 378 ? 2.607 -37.531 -19.094 1 95.81 378 GLU A N 1
ATOM 3065 C CA . GLU A 1 378 ? 1.764 -38.656 -18.656 1 95.81 378 GLU A CA 1
ATOM 3066 C C . GLU A 1 378 ? 0.345 -38.5 -19.203 1 95.81 378 GLU A C 1
ATOM 3068 O O . GLU A 1 378 ? -0.247 -37.438 -19.125 1 95.81 378 GLU A O 1
ATOM 3073 N N . PHE A 1 379 ? -0.099 -39.594 -19.781 1 92.06 379 PHE A N 1
ATOM 3074 C CA . PHE A 1 379 ? -1.483 -39.594 -20.234 1 92.06 379 PHE A CA 1
ATOM 3075 C C . PHE A 1 379 ? -2.438 -39.781 -19.062 1 92.06 379 PHE A C 1
ATOM 3077 O O . PHE A 1 379 ? -2.24 -40.688 -18.25 1 92.06 379 PHE A O 1
ATOM 3084 N N . CYS A 1 380 ? -3.393 -38.969 -18.984 1 88.69 380 CYS A N 1
ATOM 3085 C CA . CYS A 1 380 ? -4.363 -39.062 -17.906 1 88.69 380 CYS A CA 1
ATOM 3086 C C . CYS A 1 380 ? -5.359 -40.188 -18.172 1 88.69 380 CYS A C 1
ATOM 3088 O O . CYS A 1 380 ? -6.426 -39.938 -18.75 1 88.69 380 CYS A O 1
ATOM 3090 N N . GLY A 1 381 ? -5.055 -41.344 -17.641 1 84.88 381 GLY A N 1
ATOM 3091 C CA . GLY A 1 381 ? -5.91 -42.469 -17.875 1 84.88 381 GLY A CA 1
ATOM 3092 C C . GLY A 1 381 ? -7.234 -42.406 -17.141 1 84.88 381 GLY A C 1
ATOM 3093 O O . GLY A 1 381 ? -7.34 -41.75 -16.109 1 84.88 381 GLY A O 1
ATOM 3094 N N . GLY A 1 382 ? -8.211 -43.062 -17.734 1 86.38 382 GLY A N 1
ATOM 3095 C CA . GLY A 1 382 ? -9.508 -43.156 -17.078 1 86.38 382 GLY A CA 1
ATOM 3096 C C . GLY A 1 382 ? -10.359 -41.906 -17.219 1 86.38 382 GLY A C 1
ATOM 3097 O O . GLY A 1 382 ? -11.32 -41.719 -16.469 1 86.38 382 GLY A O 1
ATOM 3098 N N . SER A 1 383 ? -9.969 -41.094 -18.125 1 92.12 383 SER A N 1
ATOM 3099 C CA . SER A 1 383 ? -10.711 -39.844 -18.297 1 92.12 383 SER A CA 1
ATOM 3100 C C . SER A 1 383 ? -11.148 -39.656 -19.75 1 92.12 383 SER A C 1
ATOM 3102 O O . SER A 1 383 ? -10.633 -40.344 -20.641 1 92.12 383 SER A O 1
ATOM 3104 N N . VAL A 1 384 ? -12.148 -38.938 -19.938 1 94.25 384 VAL A N 1
ATOM 3105 C CA . VAL A 1 384 ? -12.656 -38.562 -21.25 1 94.25 384 VAL A CA 1
ATOM 3106 C C . VAL A 1 384 ? -12.797 -37.031 -21.328 1 94.25 384 VAL A C 1
ATOM 3108 O O . VAL A 1 384 ? -13.055 -36.375 -20.312 1 94.25 384 VAL A O 1
ATOM 3111 N N . SER A 1 385 ? -12.547 -36.531 -22.531 1 93.5 385 SER A N 1
ATOM 3112 C CA . SER A 1 385 ? -12.695 -35.094 -22.641 1 93.5 385 SER A CA 1
ATOM 3113 C C . SER A 1 385 ? -14.164 -34.656 -22.531 1 93.5 385 SER A C 1
ATOM 3115 O O . SER A 1 385 ? -15.055 -35.438 -22.922 1 93.5 385 SER A O 1
ATOM 3117 N N . LEU A 1 386 ? -14.438 -33.5 -22.031 1 94.88 386 LEU A N 1
ATOM 3118 C CA . LEU A 1 386 ? -15.789 -32.969 -21.953 1 94.88 386 LEU A CA 1
ATOM 3119 C C . LEU A 1 386 ? -16.438 -32.906 -23.328 1 94.88 386 LEU A C 1
ATOM 3121 O O . LEU A 1 386 ? -17.641 -33.156 -23.469 1 94.88 386 LEU A O 1
ATOM 3125 N N . LYS A 1 387 ? -15.641 -32.531 -24.297 1 94.31 387 LYS A N 1
ATOM 3126 C CA . LYS A 1 387 ? -16.141 -32.5 -25.672 1 94.31 387 LYS A CA 1
ATOM 3127 C C . LYS A 1 387 ? -16.656 -33.875 -26.094 1 94.31 387 LYS A C 1
ATOM 3129 O O . LYS A 1 387 ? -17.766 -34 -26.594 1 94.31 387 LYS A O 1
ATOM 3134 N N . GLU A 1 388 ? -15.812 -34.812 -25.891 1 93.81 388 GLU A N 1
ATOM 3135 C CA . GLU A 1 388 ? -16.172 -36.188 -26.281 1 93.81 388 GLU A CA 1
ATOM 3136 C C . GLU A 1 388 ? -17.375 -36.688 -25.5 1 93.81 388 GLU A C 1
ATOM 3138 O O . GLU A 1 388 ? -18.266 -37.312 -26.078 1 93.81 388 GLU A O 1
ATOM 3143 N N . LEU A 1 389 ? -17.438 -36.469 -24.234 1 95.69 389 LEU A N 1
ATOM 3144 C CA . LEU A 1 389 ? -18.516 -36.938 -23.375 1 95.69 389 LEU A CA 1
ATOM 3145 C C . LEU A 1 389 ? -19.844 -36.281 -23.781 1 95.69 389 LEU A C 1
ATOM 3147 O O . LEU A 1 389 ? -20.859 -36.969 -23.891 1 95.69 389 LEU A O 1
ATOM 3151 N N . LEU A 1 390 ? -19.828 -35.031 -24.109 1 96.12 390 LEU A N 1
ATOM 3152 C CA . LEU A 1 390 ? -21.062 -34.281 -24.297 1 96.12 390 LEU A CA 1
ATOM 3153 C C . LEU A 1 390 ? -21.484 -34.312 -25.766 1 96.12 390 LEU A C 1
ATOM 3155 O O . LEU A 1 390 ? -22.688 -34.406 -26.062 1 96.12 390 LEU A O 1
ATOM 3159 N N . CYS A 1 391 ? -20.484 -34.188 -26.703 1 95.06 391 CYS A N 1
ATOM 3160 C CA . CYS A 1 391 ? -20.828 -34 -28.094 1 95.06 391 CYS A CA 1
ATOM 3161 C C . CYS A 1 391 ? -20.219 -35.094 -28.984 1 95.06 391 CYS A C 1
ATOM 3163 O O . CYS A 1 391 ? -20.453 -35.125 -30.188 1 95.06 391 CYS A O 1
ATOM 3165 N N . GLY A 1 392 ? -19.438 -35.906 -28.406 1 92 392 GLY A N 1
ATOM 3166 C CA . GLY A 1 392 ? -18.719 -36.875 -29.219 1 92 392 GLY A CA 1
ATOM 3167 C C . GLY A 1 392 ? -17.469 -36.312 -29.859 1 92 392 GLY A C 1
ATOM 3168 O O . GLY A 1 392 ? -17.266 -35.094 -29.906 1 92 392 GLY A O 1
ATOM 3169 N N . THR A 1 393 ? -16.656 -37.156 -30.406 1 86.31 393 THR A N 1
ATOM 3170 C CA . THR A 1 393 ? -15.391 -36.781 -31 1 86.31 393 THR A CA 1
ATOM 3171 C C . THR A 1 393 ? -15.617 -35.906 -32.219 1 86.31 393 THR A C 1
ATOM 3173 O O . THR A 1 393 ? -14.859 -34.969 -32.469 1 86.31 393 THR A O 1
ATOM 3176 N N . ASN A 1 394 ? -16.75 -36.188 -32.969 1 87.56 394 ASN A N 1
ATOM 3177 C CA . ASN A 1 394 ? -17.031 -35.438 -34.188 1 87.56 394 ASN A CA 1
ATOM 3178 C C . ASN A 1 394 ? -18.047 -34.344 -33.969 1 87.56 394 ASN A C 1
ATOM 3180 O O . ASN A 1 394 ? -18.578 -33.75 -34.938 1 87.56 394 ASN A O 1
ATOM 3184 N N . ARG A 1 395 ? -18.469 -34.094 -32.688 1 92.06 395 ARG A N 1
ATOM 3185 C CA . ARG A 1 395 ? -19.406 -33.031 -32.312 1 92.06 395 ARG A CA 1
ATOM 3186 C C . ARG A 1 395 ? -20.812 -33.375 -32.781 1 92.06 395 ARG A C 1
ATOM 3188 O O . ARG A 1 395 ? -21.672 -32.5 -32.906 1 92.06 395 ARG A O 1
ATOM 3195 N N . GLU A 1 396 ? -21.094 -34.625 -33.156 1 92.94 396 GLU A N 1
ATOM 3196 C CA . GLU A 1 396 ? -22.406 -35.062 -33.625 1 92.94 396 GLU A CA 1
ATOM 3197 C C . GLU A 1 396 ? -22.953 -36.188 -32.75 1 92.94 396 GLU A C 1
ATOM 3199 O O . GLU A 1 396 ? -23.922 -36.844 -33.125 1 92.94 396 GLU A O 1
ATOM 3204 N N . GLY A 1 397 ? -22.422 -36.406 -31.656 1 93.69 397 GLY A N 1
ATOM 3205 C CA . GLY A 1 397 ? -22.812 -37.469 -30.766 1 93.69 397 GLY A CA 1
ATOM 3206 C C . GLY A 1 397 ? -22.75 -37.094 -29.297 1 93.69 397 GLY A C 1
ATOM 3207 O O . GLY A 1 397 ? -23.078 -35.938 -28.938 1 93.69 397 GLY A O 1
ATOM 3208 N N . GLY A 1 398 ? -22.453 -38.094 -28.453 1 94.62 398 GLY A N 1
ATOM 3209 C CA . GLY A 1 398 ? -22.328 -37.844 -27.031 1 94.62 398 GLY A CA 1
ATOM 3210 C C . GLY A 1 398 ? -23.672 -37.781 -26.328 1 94.62 398 GLY A C 1
ATOM 3211 O O . GLY A 1 398 ? -24.688 -38.188 -26.875 1 94.62 398 GLY A O 1
ATOM 3212 N N . LEU A 1 399 ? -23.672 -37.281 -25.156 1 96.19 399 LEU A N 1
ATOM 3213 C CA . LEU A 1 399 ? -24.859 -37.188 -24.312 1 96.19 399 LEU A CA 1
ATOM 3214 C C . LEU A 1 399 ? -25.938 -36.312 -24.953 1 96.19 399 LEU A C 1
ATOM 3216 O O . LEU A 1 399 ? -27.125 -36.562 -24.797 1 96.19 399 LEU A O 1
ATOM 3220 N N . HIS A 1 400 ? -25.531 -35.312 -25.672 1 96.62 400 HIS A N 1
ATOM 3221 C CA . HIS A 1 400 ? -26.484 -34.406 -26.297 1 96.62 400 HIS A CA 1
ATOM 3222 C C . HIS A 1 400 ? -27.312 -35.125 -27.359 1 96.62 400 HIS A C 1
ATOM 3224 O O . HIS A 1 400 ? -28.531 -34.938 -27.406 1 96.62 400 HIS A O 1
ATOM 3230 N N . LYS A 1 401 ? -26.641 -35.844 -28.188 1 95.62 401 LYS A N 1
ATOM 3231 C CA . LYS A 1 401 ? -27.375 -36.594 -29.203 1 95.62 401 LYS A CA 1
ATOM 3232 C C . LYS A 1 401 ? -28.281 -37.656 -28.578 1 95.62 401 LYS A C 1
ATOM 3234 O O . LYS A 1 401 ? -29.391 -37.875 -29.062 1 95.62 401 LYS A O 1
ATOM 3239 N N . GLU A 1 402 ? -27.859 -38.281 -27.578 1 95.62 402 GLU A N 1
ATOM 3240 C CA . GLU A 1 402 ? -28.594 -39.344 -26.922 1 95.62 402 GLU A CA 1
ATOM 3241 C C . GLU A 1 402 ? -29.828 -38.812 -26.203 1 95.62 402 GLU A C 1
ATOM 3243 O O . GLU A 1 402 ? -30.891 -39.438 -26.219 1 95.62 402 GLU A O 1
ATOM 3248 N N . MET A 1 403 ? -29.703 -37.656 -25.594 1 94.94 403 MET A N 1
ATOM 3249 C CA . MET A 1 403 ? -30.766 -37.156 -24.734 1 94.94 403 MET A CA 1
ATOM 3250 C C . MET A 1 403 ? -31.656 -36.188 -25.5 1 94.94 403 MET A C 1
ATOM 3252 O O . MET A 1 403 ? -32.844 -36.031 -25.188 1 94.94 403 MET A O 1
ATOM 3256 N N . CYS A 1 404 ? -31.031 -35.469 -26.438 1 94.44 404 CYS A N 1
ATOM 3257 C CA . CYS A 1 404 ? -31.766 -34.469 -27.188 1 94.44 404 CYS A CA 1
ATOM 3258 C C . CYS A 1 404 ? -31.531 -34.594 -28.688 1 94.44 404 CYS A C 1
ATOM 3260 O O . CYS A 1 404 ? -31.062 -33.656 -29.328 1 94.44 404 CYS A O 1
ATOM 3262 N N . SER A 1 405 ? -31.953 -35.562 -29.203 1 92.06 405 SER A N 1
ATOM 3263 C CA . SER A 1 405 ? -31.688 -35.906 -30.609 1 92.06 405 SER A CA 1
ATOM 3264 C C . SER A 1 405 ? -32.375 -34.906 -31.547 1 92.06 405 SER A C 1
ATOM 3266 O O . SER A 1 405 ? -31.984 -34.75 -32.688 1 92.06 405 SER A O 1
ATOM 3268 N N . HIS A 1 406 ? -33.406 -34.25 -31.047 1 93.81 406 HIS A N 1
ATOM 3269 C CA . HIS A 1 406 ? -34.188 -33.344 -31.875 1 93.81 406 HIS A CA 1
ATOM 3270 C C . HIS A 1 406 ? -33.531 -31.969 -31.953 1 93.81 406 HIS A C 1
ATOM 3272 O O . HIS A 1 406 ? -33.875 -31.156 -32.812 1 93.81 406 HIS A O 1
ATOM 3278 N N . GLU A 1 407 ? -32.562 -31.75 -31.125 1 95.69 407 GLU A N 1
ATOM 3279 C CA . GLU A 1 407 ? -31.875 -30.453 -31.078 1 95.69 407 GLU A CA 1
ATOM 3280 C C . GLU A 1 407 ? -30.719 -30.406 -32.062 1 95.69 407 GLU A C 1
ATOM 3282 O O . GLU A 1 407 ? -30.266 -31.453 -32.531 1 95.69 407 GLU A O 1
ATOM 3287 N N . PRO A 1 408 ? -30.281 -29.172 -32.406 1 95 408 PRO A N 1
ATOM 3288 C CA . PRO A 1 408 ? -29.141 -29.062 -33.312 1 95 408 PRO A CA 1
ATOM 3289 C C . PRO A 1 408 ? -27.875 -29.688 -32.75 1 95 408 PRO A C 1
ATOM 3291 O O . PRO A 1 408 ? -27.703 -29.75 -31.531 1 95 408 PRO A O 1
ATOM 3294 N N . SER A 1 409 ? -27.062 -30.219 -33.656 1 95.19 409 SER A N 1
ATOM 3295 C CA . SER A 1 409 ? -25.766 -30.75 -33.219 1 95.19 409 SER A CA 1
ATOM 3296 C C . SER A 1 409 ? -24.844 -29.625 -32.781 1 95.19 409 SER A C 1
ATOM 3298 O O . SER A 1 409 ? -25.094 -28.453 -33.031 1 95.19 409 SER A O 1
ATOM 3300 N N . ALA A 1 410 ? -23.781 -29.969 -32.094 1 95.19 410 ALA A N 1
ATOM 3301 C CA . ALA A 1 410 ? -22.781 -28.984 -31.656 1 95.19 410 ALA A CA 1
ATOM 3302 C C . ALA A 1 410 ? -22.156 -28.281 -32.844 1 95.19 410 ALA A C 1
ATOM 3304 O O . ALA A 1 410 ? -21.828 -27.094 -32.781 1 95.19 410 ALA A O 1
ATOM 3305 N N . THR A 1 411 ? -22.016 -29 -33.938 1 95.56 411 THR A N 1
ATOM 3306 C CA . THR A 1 411 ? -21.469 -28.438 -35.156 1 95.56 411 THR A CA 1
ATOM 3307 C C . THR A 1 411 ? -22.391 -27.344 -35.719 1 95.56 411 THR A C 1
ATOM 3309 O O . THR A 1 411 ? -21.922 -26.266 -36.094 1 95.56 411 THR A O 1
ATOM 3312 N N . GLN A 1 412 ? -23.641 -27.609 -35.719 1 95.62 412 GLN A N 1
ATOM 3313 C CA . GLN A 1 412 ? -24.625 -26.641 -36.188 1 95.62 412 GLN A CA 1
ATOM 3314 C C . GLN A 1 412 ? -24.672 -25.406 -35.312 1 95.62 412 GLN A C 1
ATOM 3316 O O . GLN A 1 412 ? -24.734 -24.281 -35.781 1 95.62 412 GLN A O 1
ATOM 3321 N N . ALA A 1 413 ? -24.734 -25.688 -34.031 1 95.5 413 ALA A N 1
ATOM 3322 C CA . ALA A 1 413 ? -24.75 -24.578 -33.094 1 95.5 413 ALA A CA 1
ATOM 3323 C C . ALA A 1 413 ? -23.516 -23.703 -33.25 1 95.5 413 ALA A C 1
ATOM 3325 O O . ALA A 1 413 ? -23.609 -22.484 -33.219 1 95.5 413 ALA A O 1
ATOM 3326 N N . SER A 1 414 ? -22.297 -24.359 -33.375 1 95.06 414 SER A N 1
ATOM 3327 C CA . SER A 1 414 ? -21.031 -23.641 -33.531 1 95.06 414 SER A CA 1
ATOM 3328 C C . SER A 1 414 ? -21.031 -22.828 -34.844 1 95.06 414 SER A C 1
ATOM 3330 O O . SER A 1 414 ? -20.422 -21.75 -34.906 1 95.06 414 SER A O 1
ATOM 3332 N N . ARG A 1 415 ? -21.641 -23.375 -35.812 1 95.69 415 ARG A N 1
ATOM 3333 C CA . ARG A 1 415 ? -21.719 -22.688 -37.125 1 95.69 415 ARG A CA 1
ATOM 3334 C C . ARG A 1 415 ? -22.547 -21.406 -37 1 95.69 415 ARG A C 1
ATOM 3336 O O . ARG A 1 415 ? -22.203 -20.391 -37.594 1 95.69 415 ARG A O 1
ATOM 3343 N N . MET A 1 416 ? -23.594 -21.531 -36.344 1 96.12 416 MET A N 1
ATOM 3344 C CA . MET A 1 416 ? -24.438 -20.359 -36.094 1 96.12 416 MET A CA 1
ATOM 3345 C C . MET A 1 416 ? -23.625 -19.234 -35.438 1 96.12 416 MET A C 1
ATOM 3347 O O . MET A 1 416 ? -23.75 -18.078 -35.844 1 96.12 416 MET A O 1
ATOM 3351 N N . MET A 1 417 ? -22.812 -19.562 -34.5 1 95.69 417 MET A N 1
ATOM 3352 C CA . MET A 1 417 ? -21.984 -18.594 -33.812 1 95.69 417 MET A CA 1
ATOM 3353 C C . MET A 1 417 ? -20.875 -18.062 -34.719 1 95.69 417 MET A C 1
ATOM 3355 O O . MET A 1 417 ? -20.516 -16.891 -34.656 1 95.69 417 MET A O 1
ATOM 3359 N N . LYS A 1 418 ? -20.297 -18.984 -35.531 1 95.94 418 LYS A N 1
ATOM 3360 C CA . LYS A 1 418 ? -19.234 -18.609 -36.469 1 95.94 418 LYS A CA 1
ATOM 3361 C C . LYS A 1 418 ? -19.703 -17.531 -37.438 1 95.94 418 LYS A C 1
ATOM 3363 O O . LYS A 1 418 ? -18.938 -16.609 -37.781 1 95.94 418 LYS A O 1
ATOM 3368 N N . GLU A 1 419 ? -20.875 -17.562 -37.812 1 96 419 GLU A N 1
ATOM 3369 C CA . GLU A 1 419 ? -21.453 -16.641 -38.781 1 96 419 GLU A CA 1
ATOM 3370 C C . GLU A 1 419 ? -21.5 -15.211 -38.25 1 96 419 GLU A C 1
ATOM 3372 O O . GLU A 1 419 ? -21.422 -14.25 -39 1 96 419 GLU A O 1
ATOM 3377 N N . VAL A 1 420 ? -21.547 -15.109 -36.969 1 95.19 420 VAL A N 1
ATOM 3378 C CA . VAL A 1 420 ? -21.703 -13.773 -36.406 1 95.19 420 VAL A CA 1
ATOM 3379 C C . VAL A 1 420 ? -20.422 -13.383 -35.656 1 95.19 420 VAL A C 1
ATOM 3381 O O . VAL A 1 420 ? -20.422 -12.422 -34.875 1 95.19 420 VAL A O 1
ATOM 3384 N N . GLN A 1 421 ? -19.359 -14.094 -35.781 1 91.75 421 GLN A N 1
ATOM 3385 C CA . GLN A 1 421 ? -18.141 -13.891 -35 1 91.75 421 GLN A CA 1
ATOM 3386 C C . GLN A 1 421 ? -17.562 -12.5 -35.25 1 91.75 421 GLN A C 1
ATOM 3388 O O . GLN A 1 421 ? -16.922 -11.93 -34.375 1 91.75 421 GLN A O 1
ATOM 3393 N N . SER A 1 422 ? -17.766 -11.938 -36.406 1 91.81 422 SER A N 1
ATOM 3394 C CA . SER A 1 422 ? -17.203 -10.633 -36.75 1 91.81 422 SER A CA 1
ATOM 3395 C C . SER A 1 422 ? -18.234 -9.523 -36.625 1 91.81 422 SER A C 1
ATOM 3397 O O . SER A 1 422 ? -17.953 -8.367 -36.938 1 91.81 422 SER A O 1
ATOM 3399 N N . ASP A 1 423 ? -19.406 -9.906 -36.125 1 93.75 423 ASP A N 1
ATOM 3400 C CA . ASP A 1 423 ? -20.484 -8.938 -36 1 93.75 423 ASP A CA 1
ATOM 3401 C C . ASP A 1 423 ? -20.359 -8.156 -34.688 1 93.75 423 ASP A C 1
ATOM 3403 O O . ASP A 1 423 ? -19.359 -8.273 -33.969 1 93.75 423 ASP A O 1
ATOM 3407 N N . THR A 1 424 ? -21.375 -7.375 -34.438 1 93.62 424 THR A N 1
ATOM 3408 C CA . THR A 1 424 ? -21.422 -6.57 -33.25 1 93.62 424 THR A CA 1
ATOM 3409 C C . THR A 1 424 ? -21.656 -7.449 -32 1 93.62 424 THR A C 1
ATOM 3411 O O . THR A 1 424 ? -22.188 -8.555 -32.125 1 93.62 424 THR A O 1
ATOM 3414 N N . SER A 1 425 ? -21.281 -6.945 -30.891 1 92.81 425 SER A N 1
ATOM 3415 C CA . SER A 1 425 ? -21.469 -7.664 -29.641 1 92.81 425 SER A CA 1
ATOM 3416 C C . SER A 1 425 ? -22.938 -7.98 -29.406 1 92.81 425 SER A C 1
ATOM 3418 O O . SER A 1 425 ? -23.266 -9.039 -28.859 1 92.81 425 SER A O 1
ATOM 3420 N N . GLU A 1 426 ? -23.734 -7.082 -29.828 1 95 426 GLU A N 1
ATOM 3421 C CA . GLU A 1 426 ? -25.172 -7.277 -29.641 1 95 426 GLU A CA 1
ATOM 3422 C C . GLU A 1 426 ? -25.688 -8.438 -30.484 1 95 426 GLU A C 1
ATOM 3424 O O . GLU A 1 426 ? -26.5 -9.242 -30.016 1 95 426 GLU A O 1
ATOM 3429 N N . MET A 1 427 ? -25.203 -8.43 -31.688 1 96.44 427 MET A N 1
ATOM 3430 C CA . MET A 1 427 ? -25.609 -9.508 -32.594 1 96.44 427 MET A CA 1
ATOM 3431 C C . MET A 1 427 ? -25.078 -10.852 -32.094 1 96.44 427 MET A C 1
ATOM 3433 O O . MET A 1 427 ? -25.797 -11.852 -32.125 1 96.44 427 MET A O 1
ATOM 3437 N N . ARG A 1 428 ? -23.891 -10.875 -31.688 1 96.12 428 ARG A N 1
ATOM 3438 C CA . ARG A 1 428 ? -23.297 -12.094 -31.156 1 96.12 428 ARG A CA 1
ATOM 3439 C C . ARG A 1 428 ? -24.062 -12.602 -29.938 1 96.12 428 ARG A C 1
ATOM 3441 O O . ARG A 1 428 ? -24.328 -13.797 -29.812 1 96.12 428 ARG A O 1
ATOM 3448 N N . ARG A 1 429 ? -24.422 -11.695 -29.062 1 96.94 429 ARG A N 1
ATOM 3449 C CA . ARG A 1 429 ? -25.172 -12.055 -27.859 1 96.94 429 ARG A CA 1
ATOM 3450 C C . ARG A 1 429 ? -26.547 -12.625 -28.219 1 96.94 429 ARG A C 1
ATOM 3452 O O . ARG A 1 429 ? -26.984 -13.617 -27.641 1 96.94 429 ARG A O 1
ATOM 3459 N N . ARG A 1 430 ? -27.188 -11.992 -29.156 1 97.06 430 ARG A N 1
ATOM 3460 C CA . ARG A 1 430 ? -28.516 -12.438 -29.594 1 97.06 430 ARG A CA 1
ATOM 3461 C C . ARG A 1 430 ? -28.469 -13.867 -30.125 1 97.06 430 ARG A C 1
ATOM 3463 O O . ARG A 1 430 ? -29.266 -14.711 -29.719 1 97.06 430 ARG A O 1
ATOM 3470 N N . VAL A 1 431 ? -27.547 -14.094 -31 1 97.12 431 VAL A N 1
ATOM 3471 C CA . VAL A 1 431 ? -27.422 -15.414 -31.609 1 97.12 431 VAL A CA 1
ATOM 3472 C C . VAL A 1 431 ? -27.031 -16.438 -30.531 1 97.12 431 VAL A C 1
ATOM 3474 O O . VAL A 1 431 ? -27.5 -17.578 -30.547 1 97.12 431 VAL A O 1
ATOM 3477 N N . PHE A 1 432 ? -26.188 -16.062 -29.656 1 97.44 432 PHE A N 1
ATOM 3478 C CA . PHE A 1 432 ? -25.797 -16.922 -28.562 1 97.44 432 PHE A CA 1
ATOM 3479 C C . PHE A 1 432 ? -27 -17.359 -27.75 1 97.44 432 PHE A C 1
ATOM 3481 O O . PHE A 1 432 ? -27.156 -18.547 -27.422 1 97.44 432 PHE A O 1
ATOM 3488 N N . VAL A 1 433 ? -27.828 -16.438 -27.391 1 97.19 433 VAL A N 1
ATOM 3489 C CA . VAL A 1 433 ? -29.016 -16.719 -26.594 1 97.19 433 VAL A CA 1
ATOM 3490 C C . VAL A 1 433 ? -29.938 -17.656 -27.359 1 97.19 433 VAL A C 1
ATOM 3492 O O . VAL A 1 433 ? -30.531 -18.562 -26.797 1 97.19 433 VAL A O 1
ATOM 3495 N N . GLU A 1 434 ? -30.016 -17.391 -28.609 1 96.88 434 GLU A N 1
ATOM 3496 C CA . GLU A 1 434 ? -30.828 -18.234 -29.453 1 96.88 434 GLU A CA 1
ATOM 3497 C C . GLU A 1 434 ? -30.297 -19.672 -29.484 1 96.88 434 GLU A C 1
ATOM 3499 O O . GLU A 1 434 ? -31.078 -20.625 -29.391 1 96.88 434 GLU A O 1
ATOM 3504 N N . VAL A 1 435 ? -29.047 -19.766 -29.625 1 97.25 435 VAL A N 1
ATOM 3505 C CA . VAL A 1 435 ? -28.406 -21.078 -29.641 1 97.25 435 VAL A CA 1
ATOM 3506 C C . VAL A 1 435 ? -28.656 -21.797 -28.328 1 97.25 435 VAL A C 1
ATOM 3508 O O . VAL A 1 435 ? -28.984 -22.984 -28.312 1 97.25 435 VAL A O 1
ATOM 3511 N N . CYS A 1 436 ? -28.531 -21.125 -27.234 1 96.31 436 CYS A N 1
ATOM 3512 C CA . CYS A 1 436 ? -28.719 -21.703 -25.906 1 96.31 436 CYS A CA 1
ATOM 3513 C C . CYS A 1 436 ? -30.156 -22.203 -25.734 1 96.31 436 CYS A C 1
ATOM 3515 O O . CYS A 1 436 ? -30.391 -23.172 -25.016 1 96.31 436 CYS A O 1
ATOM 3517 N N . GLN A 1 437 ? -31.094 -21.562 -26.359 1 95.75 437 GLN A N 1
ATOM 3518 C CA . GLN A 1 437 ? -32.5 -21.969 -26.281 1 95.75 437 GLN A CA 1
ATOM 3519 C C . GLN A 1 437 ? -32.719 -23.266 -27.047 1 95.75 437 GLN A C 1
ATOM 3521 O O . GLN A 1 437 ? -33.594 -24.062 -26.672 1 95.75 437 GLN A O 1
ATOM 3526 N N . GLN A 1 438 ? -31.922 -23.469 -27.969 1 95.88 438 GLN A N 1
ATOM 3527 C CA . GLN A 1 438 ? -32.125 -24.641 -28.828 1 95.88 438 GLN A CA 1
ATOM 3528 C C . GLN A 1 438 ? -31.203 -25.781 -28.422 1 95.88 438 GLN A C 1
ATOM 3530 O O . GLN A 1 438 ? -31.406 -26.922 -28.859 1 95.88 438 GLN A O 1
ATOM 3535 N N . TYR A 1 439 ? -30.297 -25.516 -27.594 1 96.06 439 TYR A N 1
ATOM 3536 C CA . TYR A 1 439 ? -29.297 -26.484 -27.188 1 96.06 439 TYR A CA 1
ATOM 3537 C C . TYR A 1 439 ? -29.312 -26.688 -25.672 1 96.06 439 TYR A C 1
ATOM 3539 O O . TYR A 1 439 ? -28.531 -26.094 -24.953 1 96.06 439 TYR A O 1
ATOM 3547 N N . SER A 1 440 ? -30.062 -27.609 -25.203 1 95.12 440 SER A N 1
ATOM 3548 C CA . SER A 1 440 ? -30.312 -27.781 -23.766 1 95.12 440 SER A CA 1
ATOM 3549 C C . SER A 1 440 ? -29.156 -28.5 -23.094 1 95.12 440 SER A C 1
ATOM 3551 O O . SER A 1 440 ? -28.594 -29.438 -23.656 1 95.12 440 SER A O 1
ATOM 3553 N N . PRO A 1 441 ? -28.781 -28.109 -21.906 1 94.69 441 PRO A N 1
ATOM 3554 C CA . PRO A 1 441 ? -27.75 -28.844 -21.156 1 94.69 441 PRO A CA 1
ATOM 3555 C C . PRO A 1 441 ? -28.188 -30.266 -20.812 1 94.69 441 PRO A C 1
ATOM 3557 O O . PRO A 1 441 ? -29.359 -30.5 -20.5 1 94.69 441 PRO A O 1
ATOM 3560 N N . VAL A 1 442 ? -27.219 -31.172 -20.781 1 95.88 442 VAL A N 1
ATOM 3561 C CA . VAL A 1 442 ? -27.641 -32.562 -20.641 1 95.88 442 VAL A CA 1
ATOM 3562 C C . VAL A 1 442 ? -26.703 -33.281 -19.672 1 95.88 442 VAL A C 1
ATOM 3564 O O . VAL A 1 442 ? -26.859 -34.469 -19.406 1 95.88 442 VAL A O 1
ATOM 3567 N N . PHE A 1 443 ? -25.719 -32.625 -19.078 1 95.81 443 PHE A N 1
ATOM 3568 C CA . PHE A 1 443 ? -24.656 -33.281 -18.312 1 95.81 443 PHE A CA 1
ATOM 3569 C C . PHE A 1 443 ? -25.219 -33.969 -17.078 1 95.81 443 PHE A C 1
ATOM 3571 O O . PHE A 1 443 ? -24.656 -34.969 -16.609 1 95.81 443 PHE A O 1
ATOM 3578 N N . ARG A 1 444 ? -26.391 -33.5 -16.516 1 93 444 ARG A N 1
ATOM 3579 C CA . ARG A 1 444 ? -27.016 -34.125 -15.352 1 93 444 ARG A CA 1
ATOM 3580 C C . ARG A 1 444 ? -27.359 -35.594 -15.625 1 93 444 ARG A C 1
ATOM 3582 O O . ARG A 1 444 ? -27.359 -36.406 -14.711 1 93 444 ARG A O 1
ATOM 3589 N N . HIS A 1 445 ? -27.641 -35.875 -16.828 1 93.75 445 HIS A N 1
ATOM 3590 C CA . HIS A 1 445 ? -28.109 -37.188 -17.188 1 93.75 445 HIS A CA 1
ATOM 3591 C C . HIS A 1 445 ? -26.984 -38.219 -17.047 1 93.75 445 HIS A C 1
ATOM 3593 O O . HIS A 1 445 ? -27.25 -39.406 -16.828 1 93.75 445 H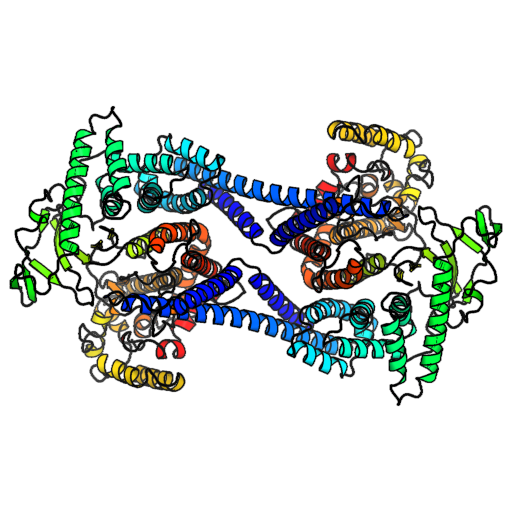IS A O 1
ATOM 3599 N N . PHE A 1 446 ? -25.781 -37.844 -17.203 1 95.38 446 PHE A N 1
ATOM 3600 C CA . PHE A 1 446 ? -24.656 -38.75 -16.922 1 95.38 446 PHE A CA 1
ATOM 3601 C C . PHE A 1 446 ? -24.75 -39.312 -15.508 1 95.38 446 PHE A C 1
ATOM 3603 O O . PHE A 1 446 ? -24.594 -40.5 -15.305 1 95.38 446 PHE A O 1
ATOM 3610 N N . PHE A 1 447 ? -25.016 -38.438 -14.594 1 94 447 PHE A N 1
ATOM 3611 C CA . PHE A 1 447 ? -25.016 -38.812 -13.188 1 94 447 PHE A CA 1
ATOM 3612 C C . PHE A 1 447 ? -26.234 -39.719 -12.875 1 94 447 PHE A C 1
ATOM 3614 O O . PHE A 1 447 ? -26.125 -40.656 -12.094 1 94 447 PHE A O 1
ATOM 3621 N N . TYR A 1 448 ? -27.328 -39.375 -13.562 1 91.69 448 TYR A N 1
ATOM 3622 C CA . TYR A 1 448 ? -28.531 -40.156 -13.352 1 91.69 448 TYR A CA 1
ATOM 3623 C C . TYR A 1 448 ? -28.344 -41.594 -13.867 1 91.69 448 TYR A C 1
ATOM 3625 O O . TYR A 1 448 ? -28.828 -42.531 -13.258 1 91.69 448 TYR A O 1
ATOM 3633 N N . ARG A 1 449 ? -27.641 -41.656 -14.898 1 91.94 449 ARG A N 1
ATOM 3634 C CA . ARG A 1 449 ? -27.453 -42.938 -15.547 1 91.94 449 ARG A CA 1
ATOM 3635 C C . ARG A 1 449 ? -26.359 -43.75 -14.852 1 91.94 449 ARG A C 1
ATOM 3637 O O . ARG A 1 449 ? -26.484 -44.969 -14.703 1 91.94 449 ARG A O 1
ATOM 3644 N N . GLN A 1 450 ? -25.344 -43.188 -14.445 1 93.12 450 GLN A N 1
ATOM 3645 C CA . GLN A 1 450 ? -24.172 -43.875 -13.938 1 93.12 450 GLN A CA 1
ATOM 3646 C C . GLN A 1 450 ? -24.344 -44.281 -12.477 1 93.12 450 GLN A C 1
ATOM 3648 O O . GLN A 1 450 ? -23.812 -45.281 -12.039 1 93.12 450 GLN A O 1
ATOM 3653 N N . PHE A 1 451 ? -25.094 -43.438 -11.742 1 93.25 451 PHE A N 1
ATOM 3654 C CA . PHE A 1 451 ? -25.203 -43.688 -10.312 1 93.25 451 PHE A CA 1
ATOM 3655 C C . PHE A 1 451 ? -26.656 -43.781 -9.891 1 93.25 451 PHE A C 1
ATOM 3657 O O . PHE A 1 451 ? -27.25 -42.812 -9.43 1 93.25 451 PHE A O 1
ATOM 3664 N N . PRO A 1 452 ? -27.172 -44.969 -9.797 1 83.94 452 PRO A N 1
ATOM 3665 C CA . PRO A 1 452 ? -28.609 -45.125 -9.586 1 83.94 452 PRO A CA 1
ATOM 3666 C C . PRO A 1 452 ? -29.016 -45 -8.109 1 83.94 452 PRO A C 1
ATOM 3668 O O . PRO A 1 452 ? -30.172 -44.719 -7.801 1 83.94 452 PRO A O 1
ATOM 3671 N N . THR A 1 453 ? -28.094 -45.156 -7.211 1 91.88 453 THR A N 1
ATOM 3672 C CA . THR A 1 453 ? -28.438 -45.031 -5.797 1 91.88 453 THR A CA 1
ATOM 3673 C C . THR A 1 453 ? -28.281 -43.594 -5.344 1 91.88 453 THR A C 1
ATOM 3675 O O . THR A 1 453 ? -27.281 -42.938 -5.664 1 91.88 453 THR A O 1
ATOM 3678 N N . ALA A 1 454 ? -29.219 -43.125 -4.605 1 90.19 454 ALA A N 1
ATOM 3679 C CA . ALA A 1 454 ? -29.266 -41.75 -4.172 1 90.19 454 ALA A CA 1
ATOM 3680 C C . ALA A 1 454 ? -28.031 -41.375 -3.354 1 90.19 454 ALA A C 1
ATOM 3682 O O . ALA A 1 454 ? -27.531 -40.25 -3.453 1 90.19 454 ALA A O 1
ATOM 3683 N N . GLN A 1 455 ? -27.641 -42.281 -2.545 1 92.62 455 GLN A N 1
ATOM 3684 C CA . GLN A 1 455 ? -26.484 -42 -1.682 1 92.62 455 GLN A CA 1
ATOM 3685 C C . GLN A 1 455 ? -25.219 -41.812 -2.502 1 92.62 455 GLN A C 1
ATOM 3687 O O . GLN A 1 455 ? -24.484 -40.844 -2.283 1 92.62 455 GLN A O 1
ATOM 3692 N N . ILE A 1 456 ? -24.984 -42.688 -3.404 1 93.5 456 ILE A N 1
ATOM 3693 C CA . ILE A 1 456 ? -23.797 -42.594 -4.242 1 93.5 456 ILE A CA 1
ATOM 3694 C C . ILE A 1 456 ? -23.891 -41.375 -5.148 1 93.5 456 ILE A C 1
ATOM 3696 O O . ILE A 1 456 ? -22.891 -40.688 -5.363 1 93.5 456 ILE A O 1
ATOM 3700 N N . TRP A 1 457 ? -25.062 -41.156 -5.613 1 92.69 457 TRP A N 1
ATOM 3701 C CA . TRP A 1 457 ? -25.297 -40 -6.473 1 92.69 457 TRP A CA 1
ATOM 3702 C C . TRP A 1 457 ? -24.938 -38.719 -5.758 1 92.69 457 TRP A C 1
ATOM 3704 O O . TRP A 1 457 ? -24.234 -37.875 -6.312 1 92.69 457 TRP A O 1
ATOM 3714 N N . ARG A 1 458 ? -25.391 -38.594 -4.582 1 91.81 458 ARG A N 1
ATOM 3715 C CA . ARG A 1 458 ? -25.125 -37.375 -3.801 1 91.81 458 ARG A CA 1
ATOM 3716 C C . ARG A 1 458 ? -23.625 -37.219 -3.551 1 91.81 458 ARG A C 1
ATOM 3718 O O . ARG A 1 458 ? -23.094 -36.094 -3.652 1 91.81 458 ARG A O 1
ATOM 3725 N N . GLN A 1 459 ? -23.016 -38.219 -3.24 1 94.38 459 GLN A N 1
ATOM 3726 C CA . GLN A 1 459 ? -21.578 -38.188 -2.975 1 94.38 459 GLN A CA 1
ATOM 3727 C C . GLN A 1 459 ? -20.797 -37.781 -4.215 1 94.38 459 GLN A C 1
ATOM 3729 O O . GLN A 1 459 ? -19.844 -37 -4.125 1 94.38 459 GLN A O 1
ATOM 3734 N N . LYS A 1 460 ? -21.172 -38.344 -5.328 1 94.88 460 LYS A N 1
ATOM 3735 C CA . LYS A 1 460 ? -20.484 -38.031 -6.578 1 94.88 460 LYS A CA 1
ATOM 3736 C C . LYS A 1 460 ? -20.734 -36.562 -6.996 1 94.88 460 LYS A C 1
ATOM 3738 O O . LYS A 1 460 ? -19.844 -35.906 -7.543 1 94.88 460 LYS A O 1
ATOM 3743 N N . ILE A 1 461 ? -21.906 -36.094 -6.695 1 92.81 461 ILE A N 1
ATOM 3744 C CA . ILE A 1 461 ? -22.203 -34.719 -6.996 1 92.81 461 ILE A CA 1
ATOM 3745 C C . ILE A 1 461 ? -21.359 -33.781 -6.121 1 92.81 461 ILE A C 1
ATOM 3747 O O . ILE A 1 461 ? -20.875 -32.75 -6.582 1 92.81 461 ILE A O 1
ATOM 3751 N N . ASP A 1 462 ? -21.172 -34.156 -4.922 1 93 462 ASP A N 1
ATOM 3752 C CA . ASP A 1 462 ? -20.328 -33.406 -4.016 1 93 462 ASP A CA 1
ATOM 3753 C C . ASP A 1 462 ? -18.891 -33.375 -4.504 1 93 462 ASP A C 1
ATOM 3755 O O . ASP A 1 462 ? -18.234 -32.344 -4.484 1 93 462 ASP A O 1
ATOM 3759 N N . THR A 1 463 ? -18.453 -34.5 -4.945 1 94.69 463 THR A N 1
ATOM 3760 C CA . THR A 1 463 ? -17.094 -34.594 -5.461 1 94.69 463 THR A CA 1
ATOM 3761 C C . THR A 1 463 ? -16.922 -33.781 -6.734 1 94.69 463 THR A C 1
ATOM 3763 O O . THR A 1 463 ? -15.93 -33.062 -6.902 1 94.69 463 THR A O 1
ATOM 3766 N N . TYR A 1 464 ? -17.969 -33.906 -7.527 1 94.81 464 TYR A N 1
ATOM 3767 C CA . TYR A 1 464 ? -18 -33.125 -8.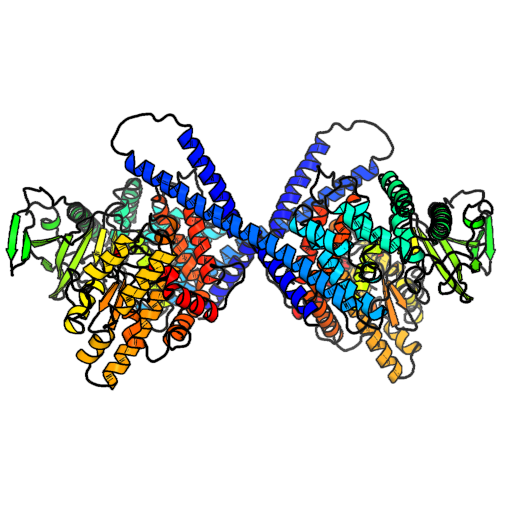773 1 94.81 464 TYR A CA 1
ATOM 3768 C C . TYR A 1 464 ? -17.922 -31.641 -8.5 1 94.81 464 TYR A C 1
ATOM 3770 O O . TYR A 1 464 ? -17.094 -30.938 -9.102 1 94.81 464 TYR A O 1
ATOM 3778 N N . ARG A 1 465 ? -18.672 -31.219 -7.617 1 93.62 465 ARG A N 1
ATOM 3779 C CA . ARG A 1 465 ? -18.75 -29.812 -7.273 1 93.62 465 ARG A CA 1
ATOM 3780 C C . ARG A 1 465 ? -17.422 -29.297 -6.727 1 93.62 465 ARG A C 1
ATOM 3782 O O . ARG A 1 465 ? -16.953 -28.234 -7.117 1 93.62 465 ARG A O 1
ATOM 3789 N N . GLN A 1 466 ? -16.859 -30.047 -5.863 1 94.19 466 GLN A N 1
ATOM 3790 C CA . GLN A 1 466 ? -15.586 -29.656 -5.254 1 94.19 466 GLN A CA 1
ATOM 3791 C C . GLN A 1 466 ? -14.469 -29.594 -6.293 1 94.19 466 GLN A C 1
ATOM 3793 O O . GLN A 1 466 ? -13.625 -28.703 -6.254 1 94.19 466 GLN A O 1
ATOM 3798 N N . SER A 1 467 ? -14.484 -30.562 -7.137 1 95.12 467 SER A N 1
ATOM 3799 C CA . SER A 1 467 ? -13.5 -30.578 -8.211 1 95.12 467 SER A CA 1
ATOM 3800 C C . SER A 1 467 ? -13.656 -29.375 -9.133 1 95.12 467 SER A C 1
ATOM 3802 O O . SER A 1 467 ? -12.672 -28.719 -9.477 1 95.12 467 SER A O 1
ATOM 3804 N N . LEU A 1 468 ? -14.883 -29.125 -9.469 1 94.69 468 LEU A N 1
ATOM 3805 C CA . LEU A 1 468 ? -15.172 -27.984 -10.328 1 94.69 468 LEU A CA 1
ATOM 3806 C C . LEU A 1 468 ? -14.734 -26.688 -9.664 1 94.69 468 LEU A C 1
ATOM 3808 O O . LEU A 1 468 ? -14.094 -25.844 -10.305 1 94.69 468 LEU A O 1
ATOM 3812 N N . ALA A 1 469 ? -15.055 -26.547 -8.445 1 94.62 469 ALA A N 1
ATOM 3813 C CA . ALA A 1 469 ? -14.711 -25.344 -7.699 1 94.62 469 ALA A CA 1
ATOM 3814 C C . ALA A 1 469 ? -13.203 -25.156 -7.641 1 94.62 469 ALA A C 1
ATOM 3816 O O . ALA A 1 469 ? -12.703 -24.047 -7.883 1 94.62 469 ALA A O 1
ATOM 3817 N N . THR A 1 470 ? -12.492 -26.141 -7.336 1 95.38 470 THR A N 1
ATOM 3818 C CA . THR A 1 470 ? -11.047 -26.062 -7.164 1 95.38 470 THR A CA 1
ATOM 3819 C C . THR A 1 470 ? -10.359 -25.719 -8.484 1 95.38 470 THR A C 1
ATOM 3821 O O . THR A 1 470 ? -9.523 -24.812 -8.539 1 95.38 470 THR A O 1
ATOM 3824 N N . TRP A 1 471 ? -10.773 -26.391 -9.469 1 95.25 471 TRP A N 1
ATOM 3825 C CA . TRP A 1 471 ? -10.172 -26.141 -10.773 1 95.25 471 TRP A CA 1
ATOM 3826 C C . TRP A 1 471 ? -10.484 -24.719 -11.258 1 95.25 471 TRP A C 1
ATOM 3828 O O . TRP A 1 471 ? -9.617 -24.047 -11.828 1 95.25 471 TRP A O 1
ATOM 3838 N N . SER A 1 472 ? -11.68 -24.312 -11.055 1 94.88 472 SER A N 1
ATOM 3839 C CA . SER A 1 472 ? -12.07 -22.984 -11.492 1 94.88 472 SER A CA 1
ATOM 3840 C C . SER A 1 472 ? -11.195 -21.906 -10.836 1 94.88 472 SER A C 1
ATOM 3842 O O . SER A 1 472 ? -10.602 -21.078 -11.516 1 94.88 472 SER A O 1
ATOM 3844 N N . VAL A 1 473 ? -11.008 -22 -9.555 1 94.81 473 VAL A N 1
ATOM 3845 C CA . VAL A 1 473 ? -10.273 -20.984 -8.805 1 94.81 473 VAL A CA 1
ATOM 3846 C C . VAL A 1 473 ? -8.789 -21.062 -9.148 1 94.81 473 VAL A C 1
ATOM 3848 O O . VAL A 1 473 ? -8.141 -20.031 -9.352 1 94.81 473 VAL A O 1
ATOM 3851 N N . VAL A 1 474 ? -8.266 -22.203 -9.266 1 92.69 474 VAL A N 1
ATOM 3852 C CA . VAL A 1 474 ? -6.836 -22.375 -9.5 1 92.69 474 VAL A CA 1
ATOM 3853 C C . VAL A 1 474 ? -6.488 -21.953 -10.922 1 92.69 474 VAL A C 1
ATOM 3855 O O . VAL A 1 474 ? -5.441 -21.344 -11.164 1 92.69 474 VAL A O 1
ATOM 3858 N N . CYS A 1 475 ? -7.352 -22.281 -11.82 1 91.94 475 CYS A N 1
ATOM 3859 C CA . CYS A 1 475 ? -7.129 -21.859 -13.203 1 91.94 475 CYS A CA 1
ATOM 3860 C C . CYS A 1 475 ? -7.18 -20.344 -13.328 1 91.94 475 CYS A C 1
ATOM 3862 O O . CYS A 1 475 ? -6.406 -19.75 -14.078 1 91.94 475 CYS A O 1
ATOM 3864 N N . TYR A 1 476 ? -8.086 -19.797 -12.648 1 92.88 476 TYR A N 1
ATOM 3865 C CA . TYR A 1 476 ? -8.125 -18.344 -12.586 1 92.88 476 TYR A CA 1
ATOM 3866 C C . TYR A 1 476 ? -6.812 -17.781 -12.062 1 92.88 476 TYR A C 1
ATOM 3868 O O . TYR A 1 476 ? -6.273 -16.812 -12.609 1 92.88 476 TYR A O 1
ATOM 3876 N N . MET A 1 477 ? -6.281 -18.359 -11.062 1 90.69 477 MET A N 1
ATOM 3877 C CA . MET A 1 477 ? -5.066 -17.875 -10.406 1 90.69 477 MET A CA 1
ATOM 3878 C C . MET A 1 477 ? -3.873 -17.953 -11.344 1 90.69 477 MET A C 1
ATOM 3880 O O . MET A 1 477 ? -3.07 -17.016 -11.414 1 90.69 477 MET A O 1
ATOM 3884 N N . VAL A 1 478 ? -3.807 -19.047 -12.07 1 87.75 478 VAL A N 1
ATOM 3885 C CA . VAL A 1 478 ? -2.641 -19.234 -12.93 1 87.75 478 VAL A CA 1
ATOM 3886 C C . VAL A 1 478 ? -2.855 -18.5 -14.258 1 87.75 478 VAL A C 1
ATOM 3888 O O . VAL A 1 478 ? -1.925 -18.375 -15.062 1 87.75 478 VAL A O 1
ATOM 3891 N N . GLY A 1 479 ? -4.062 -18.047 -14.469 1 85.94 479 GLY A N 1
ATOM 3892 C CA . GLY A 1 479 ? -4.348 -17.219 -15.641 1 85.94 479 GLY A CA 1
ATOM 3893 C C . GLY A 1 479 ? -4.793 -18.031 -16.844 1 85.94 479 GLY A C 1
ATOM 3894 O O . GLY A 1 479 ? -4.473 -17.688 -17.984 1 85.94 479 GLY A O 1
ATOM 3895 N N . LEU A 1 480 ? -5.453 -19.125 -16.391 1 83.88 480 LEU A N 1
ATOM 3896 C CA . LEU A 1 480 ? -6.055 -19.891 -17.469 1 83.88 480 LEU A CA 1
ATOM 3897 C C . LEU A 1 480 ? -7.504 -19.484 -17.703 1 83.88 480 LEU A C 1
ATOM 3899 O O . LEU A 1 480 ? -8.227 -19.203 -16.734 1 83.88 480 LEU A O 1
ATOM 3903 N N . GLY A 1 481 ? -7.988 -18.906 -18.672 1 75.69 481 GLY A N 1
ATOM 3904 C CA . GLY A 1 481 ? -9.336 -18.469 -19 1 75.69 481 GLY A CA 1
ATOM 3905 C C . GLY A 1 481 ? -10.234 -19.609 -19.453 1 75.69 481 GLY A C 1
ATOM 3906 O O . GLY A 1 481 ? -10.305 -20.656 -18.781 1 75.69 481 GLY A O 1
ATOM 3907 N N . ASP A 1 482 ? -10.898 -19.266 -20.422 1 69.25 482 ASP A N 1
ATOM 3908 C CA . ASP A 1 482 ? -11.766 -20.266 -21.016 1 69.25 482 ASP A CA 1
ATOM 3909 C C . ASP A 1 482 ? -10.938 -21.359 -21.703 1 69.25 482 ASP A C 1
ATOM 3911 O O . ASP A 1 482 ? -10.109 -21.078 -22.562 1 69.25 482 ASP A O 1
ATOM 3915 N N . ARG A 1 483 ? -11.211 -22.562 -21.203 1 77 483 ARG A N 1
ATOM 3916 C CA . ARG A 1 483 ? -10.523 -23.703 -21.781 1 77 483 ARG A CA 1
ATOM 3917 C C . ARG A 1 483 ? -11.406 -24.422 -22.797 1 77 483 ARG A C 1
ATOM 3919 O O . ARG A 1 483 ? -12.633 -24.453 -22.641 1 77 483 ARG A O 1
ATOM 3926 N N . HIS A 1 484 ? -10.828 -24.797 -23.938 1 84.31 484 HIS A N 1
ATOM 3927 C CA . HIS A 1 484 ? -11.547 -25.672 -24.875 1 84.31 484 HIS A CA 1
ATOM 3928 C C . HIS A 1 484 ? -12.023 -26.938 -24.172 1 84.31 484 HIS A C 1
ATOM 3930 O O . HIS A 1 484 ? -11.297 -27.516 -23.359 1 84.31 484 HIS A O 1
ATOM 3936 N N . ALA A 1 485 ? -13.195 -27.344 -24.516 1 91.62 485 ALA A N 1
ATOM 3937 C CA . ALA A 1 485 ? -13.789 -28.516 -23.875 1 91.62 485 ALA A CA 1
ATOM 3938 C C . ALA A 1 485 ? -12.922 -29.75 -24.078 1 91.62 485 ALA A C 1
ATOM 3940 O O . ALA A 1 485 ? -12.992 -30.703 -23.312 1 91.62 485 ALA A O 1
ATOM 3941 N N . SER A 1 486 ? -12.039 -29.703 -25.078 1 89.5 486 SER A N 1
ATOM 3942 C CA . SER A 1 486 ? -11.141 -30.828 -25.344 1 89.5 486 SER A CA 1
ATOM 3943 C C . SER A 1 486 ? -9.992 -30.859 -24.344 1 89.5 486 SER A C 1
ATOM 3945 O O . SER A 1 486 ? -9.32 -31.891 -24.203 1 89.5 486 SER A O 1
ATOM 3947 N N . ASN A 1 487 ? -9.789 -29.797 -23.672 1 89.38 487 ASN A N 1
ATOM 3948 C CA . ASN A 1 487 ? -8.672 -29.703 -22.734 1 89.38 487 ASN A CA 1
ATOM 3949 C C . ASN A 1 487 ? -9.125 -29.938 -21.297 1 89.38 487 ASN A C 1
ATOM 3951 O O . ASN A 1 487 ? -8.32 -29.891 -20.359 1 89.38 487 ASN A O 1
ATOM 3955 N N . ILE A 1 488 ? -10.414 -30.219 -21.109 1 94.44 488 ILE A N 1
ATOM 3956 C CA . ILE A 1 488 ? -10.953 -30.562 -19.812 1 94.44 488 ILE A CA 1
ATOM 3957 C C . ILE A 1 488 ? -11.352 -32.031 -19.781 1 94.44 488 ILE A C 1
ATOM 3959 O O . ILE A 1 488 ? -12.336 -32.438 -20.422 1 94.44 488 ILE A O 1
ATOM 3963 N N . LEU A 1 489 ? -10.562 -32.75 -19.078 1 95.25 489 LEU A N 1
ATOM 3964 C CA . LEU A 1 489 ? -10.844 -34.188 -18.969 1 95.25 489 LEU A CA 1
ATOM 3965 C C . LEU A 1 489 ? -11.719 -34.469 -17.734 1 95.25 489 LEU A C 1
ATOM 3967 O O . LEU A 1 489 ? -11.641 -33.75 -16.734 1 95.25 489 LEU A O 1
ATOM 3971 N N . PHE A 1 490 ? -12.586 -35.438 -17.875 1 96.31 490 PHE A N 1
ATOM 3972 C CA . PHE A 1 490 ? -13.5 -35.844 -16.828 1 96.31 490 PHE A CA 1
ATOM 3973 C C . PHE A 1 490 ? -13.336 -37.312 -16.5 1 96.31 490 PHE A C 1
ATOM 3975 O O . PHE A 1 490 ? -13.438 -38.156 -17.391 1 96.31 490 PHE A O 1
ATOM 3982 N N . ASP A 1 491 ? -12.969 -37.562 -15.297 1 95.44 491 ASP A N 1
ATOM 3983 C CA . ASP A 1 491 ? -12.938 -38.938 -14.82 1 95.44 491 ASP A CA 1
ATOM 3984 C C . ASP A 1 491 ? -14.344 -39.438 -14.484 1 95.44 491 ASP A C 1
ATOM 3986 O O . ASP A 1 491 ? -14.93 -39.031 -13.477 1 95.44 491 ASP A O 1
ATOM 3990 N N . GLN A 1 492 ? -14.82 -40.312 -15.195 1 94.25 492 GLN A N 1
ATOM 3991 C CA . GLN A 1 492 ? -16.219 -40.75 -15.086 1 94.25 492 GLN A CA 1
ATOM 3992 C C . GLN A 1 492 ? -16.438 -41.562 -13.82 1 94.25 492 GLN A C 1
ATOM 3994 O O . GLN A 1 492 ? -17.562 -41.625 -13.297 1 94.25 492 GLN A O 1
ATOM 3999 N N . LYS A 1 493 ? -15.43 -42.188 -13.352 1 92.38 493 LYS A N 1
ATOM 4000 C CA . LYS A 1 493 ? -15.555 -43 -12.148 1 92.38 493 LYS A CA 1
ATOM 4001 C C . LYS A 1 493 ? -15.508 -42.156 -10.891 1 92.38 493 LYS A C 1
ATOM 4003 O O . LYS A 1 493 ? -16.344 -42.281 -10 1 92.38 493 LYS A O 1
ATOM 4008 N N . GLU A 1 494 ? -14.586 -41.25 -10.867 1 93.19 494 GLU A N 1
ATOM 4009 C CA . GLU A 1 494 ? -14.391 -40.438 -9.664 1 93.19 494 GLU A CA 1
ATOM 4010 C C . GLU A 1 494 ? -15.188 -39.156 -9.734 1 93.19 494 GLU A C 1
ATOM 4012 O O . GLU A 1 494 ? -15.383 -38.469 -8.719 1 93.19 494 GLU A O 1
ATOM 4017 N N . CYS A 1 495 ? -15.656 -38.781 -10.938 1 95.44 495 CYS A N 1
ATOM 4018 C CA . CYS A 1 495 ? -16.406 -37.562 -11.188 1 95.44 495 CYS A CA 1
ATOM 4019 C C . CYS A 1 495 ? -15.578 -36.344 -10.852 1 95.44 495 CYS A C 1
ATOM 4021 O O . CYS A 1 495 ? -16.047 -35.438 -10.156 1 95.44 495 CYS A O 1
ATOM 4023 N N . THR A 1 496 ? -14.328 -36.344 -11.258 1 95.44 496 THR A N 1
ATOM 4024 C CA . THR A 1 496 ? -13.406 -35.219 -11.07 1 95.44 496 THR A CA 1
ATOM 4025 C C . THR A 1 496 ? -12.828 -34.75 -12.414 1 95.44 496 THR A C 1
ATOM 4027 O O . THR A 1 496 ? -12.828 -35.531 -13.383 1 95.44 496 THR A O 1
ATOM 4030 N N . PHE A 1 497 ? -12.453 -33.562 -12.445 1 95.44 497 PHE A N 1
ATOM 4031 C CA . PHE A 1 497 ? -11.875 -33 -13.656 1 95.44 497 PHE A CA 1
ATOM 4032 C C . PHE A 1 497 ? -10.352 -33.094 -13.617 1 95.44 497 PHE A C 1
ATOM 4034 O O . PHE A 1 497 ? -9.758 -33.219 -12.539 1 95.44 497 PHE A O 1
ATOM 4041 N N . VAL A 1 498 ? -9.758 -33.094 -14.805 1 94.62 498 VAL A N 1
ATOM 4042 C CA . VAL A 1 498 ? -8.328 -32.906 -14.992 1 94.62 498 VAL A CA 1
ATOM 4043 C C . VAL A 1 498 ? -8.078 -31.984 -16.188 1 94.62 498 VAL A C 1
ATOM 4045 O O . VAL A 1 498 ? -8.539 -32.281 -17.297 1 94.62 498 VAL A O 1
ATOM 4048 N N . HIS A 1 499 ? -7.406 -30.922 -15.969 1 92.38 499 HIS A N 1
ATOM 4049 C CA . HIS A 1 499 ? -7.125 -30 -17.062 1 92.38 499 HIS A CA 1
ATOM 4050 C C . HIS A 1 499 ? -5.766 -30.281 -17.688 1 92.38 499 HIS A C 1
ATOM 4052 O O . HIS A 1 499 ? -4.801 -30.594 -16.984 1 92.38 499 HIS A O 1
ATOM 4058 N N . ILE A 1 500 ? -5.707 -30.281 -18.969 1 89.62 500 ILE A N 1
ATOM 4059 C CA . ILE A 1 500 ? -4.461 -30.547 -19.688 1 89.62 500 ILE A CA 1
ATOM 4060 C C . ILE A 1 500 ? -4.133 -29.375 -20.609 1 89.62 500 ILE A C 1
ATOM 4062 O O . ILE A 1 500 ? -4.848 -28.375 -20.625 1 89.62 500 ILE A O 1
ATOM 4066 N N . ASP A 1 501 ? -3.008 -29.406 -21.266 1 81.44 501 ASP A N 1
ATOM 4067 C CA . ASP A 1 501 ? -2.52 -28.359 -22.156 1 81.44 501 ASP A CA 1
ATOM 4068 C C . ASP A 1 501 ? -2.439 -27.016 -21.438 1 81.44 501 ASP A C 1
ATOM 4070 O O . ASP A 1 501 ? -3.113 -26.062 -21.812 1 81.44 501 ASP A O 1
ATOM 4074 N N . LEU A 1 502 ? -1.597 -27 -20.531 1 82.5 502 LEU A N 1
ATOM 4075 C CA . LEU A 1 502 ? -1.496 -25.875 -19.609 1 82.5 502 LEU A CA 1
ATOM 4076 C C . LEU A 1 502 ? -0.509 -24.828 -20.125 1 82.5 502 LEU A C 1
ATOM 4078 O O . LEU A 1 502 ? -0.059 -23.969 -19.375 1 82.5 502 LEU A O 1
ATOM 4082 N N . GLY A 1 503 ? -0.182 -24.812 -21.344 1 73 503 GLY A N 1
ATOM 4083 C CA . GLY A 1 503 ? 0.874 -23.969 -21.891 1 73 503 GLY A CA 1
ATOM 4084 C C . GLY A 1 503 ? 0.494 -22.5 -21.953 1 73 503 GLY A C 1
ATOM 4085 O O . GLY A 1 503 ? 1.364 -21.625 -22.047 1 73 503 GLY A O 1
ATOM 4086 N N . MET A 1 504 ? -0.755 -22.125 -21.875 1 74.12 504 MET A N 1
ATOM 4087 C CA . MET A 1 504 ? -1.181 -20.734 -22.078 1 74.12 504 MET A CA 1
ATOM 4088 C C . MET A 1 504 ? -1.509 -20.078 -20.75 1 74.12 504 MET A C 1
ATOM 4090 O O . MET A 1 504 ? -2.602 -19.531 -20.562 1 74.12 504 MET A O 1
ATOM 4094 N N . ILE A 1 505 ? -0.516 -19.938 -19.891 1 78.5 505 ILE A N 1
ATOM 4095 C CA . ILE A 1 505 ? -0.752 -19.406 -18.547 1 78.5 505 ILE A CA 1
ATOM 4096 C C . ILE A 1 505 ? -0.445 -17.906 -18.531 1 78.5 505 ILE A C 1
ATOM 4098 O O . ILE A 1 505 ? -0.201 -17.297 -19.578 1 78.5 505 ILE A O 1
ATOM 4102 N N . LEU A 1 506 ? -0.644 -17.234 -17.422 1 74.94 506 LEU A N 1
ATOM 4103 C CA . LEU A 1 506 ? -0.331 -15.828 -17.156 1 74.94 506 LEU A CA 1
ATOM 4104 C C . LEU A 1 506 ? -1.169 -14.898 -18.016 1 74.94 506 LEU A C 1
ATOM 4106 O O . LEU A 1 506 ? -0.663 -13.898 -18.531 1 74.94 506 LEU A O 1
ATOM 4110 N N . GLU A 1 507 ? -2.293 -15.305 -18.344 1 73 507 GLU A N 1
ATOM 4111 C CA . GLU A 1 507 ? -3.305 -14.555 -19.078 1 73 507 GLU A CA 1
ATOM 4112 C C . GLU A 1 507 ? -2.902 -14.359 -20.531 1 73 507 GLU A C 1
ATOM 4114 O O . GLU A 1 507 ? -3.324 -13.398 -21.172 1 73 507 GLU A O 1
ATOM 4119 N N . TYR A 1 508 ? -2.098 -15.18 -20.953 1 70.25 508 TYR A N 1
ATOM 4120 C CA . TYR A 1 508 ? -1.695 -15.125 -22.359 1 70.25 508 TYR A CA 1
ATOM 4121 C C . TYR A 1 508 ? -2.91 -15.156 -23.281 1 70.25 508 TYR A C 1
ATOM 4123 O O . TYR A 1 508 ? -2.988 -14.391 -24.25 1 70.25 508 TYR A O 1
ATOM 4131 N N . SER A 1 509 ? -3.811 -15.961 -22.938 1 69.31 509 SER A N 1
ATOM 4132 C CA . SER A 1 509 ? -4.977 -16.172 -23.781 1 69.31 509 SER A CA 1
ATOM 4133 C C . SER A 1 509 ? -5.875 -14.938 -23.797 1 69.31 509 SER A C 1
ATOM 4135 O O . SER A 1 509 ? -6.496 -14.625 -24.812 1 69.31 509 SER A O 1
ATOM 4137 N N . LYS A 1 510 ? -5.859 -14.328 -22.719 1 73.81 510 LYS A N 1
ATOM 4138 C CA . LYS A 1 510 ? -6.695 -13.141 -22.594 1 73.81 510 LYS A CA 1
ATOM 4139 C C . LYS A 1 510 ? -6.039 -11.938 -23.281 1 73.81 510 LYS A C 1
ATOM 4141 O O . LYS A 1 510 ? -6.727 -11.062 -23.797 1 73.81 510 LYS A O 1
ATOM 4146 N N . ARG A 1 511 ? -4.73 -12.055 -23.391 1 73.31 511 ARG A N 1
ATOM 4147 C CA . ARG A 1 511 ? -4.031 -10.82 -23.75 1 73.31 511 ARG A CA 1
ATOM 4148 C C . ARG A 1 511 ? -3.379 -10.93 -25.125 1 73.31 511 ARG A C 1
ATOM 4150 O O . ARG A 1 511 ? -3.15 -9.914 -25.781 1 73.31 511 ARG A O 1
ATOM 4157 N N . SER A 1 512 ? -3.16 -12.164 -25.625 1 70.81 512 SER A N 1
ATOM 4158 C CA . SER A 1 512 ? -2.314 -12.305 -26.797 1 70.81 512 SER A CA 1
ATOM 4159 C C . SER A 1 512 ? -3.057 -13 -27.938 1 70.81 512 SER A C 1
ATOM 4161 O O . SER A 1 512 ? -2.666 -12.891 -29.094 1 70.81 512 SER A O 1
ATOM 4163 N N . LEU A 1 513 ? -4.133 -13.68 -27.594 1 74.88 513 LEU A N 1
ATOM 4164 C CA . LEU A 1 513 ? -4.84 -14.414 -28.641 1 74.88 513 LEU A CA 1
ATOM 4165 C C . LEU A 1 513 ? -5.617 -13.469 -29.547 1 74.88 513 LEU A C 1
ATOM 4167 O O . LEU A 1 513 ? -6.078 -12.414 -29.094 1 74.88 513 LEU A O 1
ATOM 4171 N N . PRO A 1 514 ? -5.742 -13.828 -30.781 1 75.88 514 PRO A N 1
ATOM 4172 C CA . PRO A 1 514 ? -6.543 -12.992 -31.672 1 75.88 514 PRO A CA 1
ATOM 4173 C C . PRO A 1 514 ? -7.961 -12.758 -31.156 1 75.88 514 PRO A C 1
ATOM 4175 O O . PRO A 1 514 ? -8.469 -11.641 -31.219 1 75.88 514 PRO A O 1
ATOM 4178 N N . VAL A 1 515 ? -8.609 -13.867 -30.766 1 82.25 515 VAL A N 1
ATOM 4179 C CA . VAL A 1 515 ? -9.859 -13.75 -30.031 1 82.25 515 VAL A CA 1
ATOM 4180 C C . VAL A 1 515 ? -9.602 -13.977 -28.547 1 82.25 515 VAL A C 1
ATOM 4182 O O . VAL A 1 515 ? -9.406 -15.117 -28.109 1 82.25 515 VAL A O 1
ATOM 4185 N N . PRO A 1 516 ? -9.625 -12.953 -27.891 1 82.81 516 PRO A N 1
ATOM 4186 C CA . PRO A 1 516 ? -9.258 -13.078 -26.484 1 82.81 516 PRO A CA 1
ATOM 4187 C C . PRO A 1 516 ? -10.289 -13.867 -25.672 1 82.81 516 PRO A C 1
ATOM 4189 O O . PRO A 1 516 ? -11.484 -13.812 -25.969 1 82.81 516 PRO A O 1
ATOM 4192 N N . GLU A 1 517 ? -9.773 -14.547 -24.75 1 84.44 517 GLU A N 1
ATOM 4193 C CA . GLU A 1 517 ? -10.672 -15.156 -23.781 1 84.44 517 GLU A CA 1
ATOM 4194 C C . GLU A 1 517 ? -11.336 -14.102 -22.906 1 84.44 517 GLU A C 1
ATOM 4196 O O . GLU A 1 517 ? -10.711 -13.109 -22.531 1 84.44 517 GLU A O 1
ATOM 4201 N N . GLN A 1 518 ? -12.641 -14.336 -22.656 1 86.5 518 GLN A N 1
ATOM 4202 C CA . GLN A 1 518 ? -13.398 -13.281 -21.984 1 86.5 518 GLN A CA 1
ATOM 4203 C C . GLN A 1 518 ? -13.828 -13.703 -20.578 1 86.5 518 GLN A C 1
ATOM 4205 O O . GLN A 1 518 ? -14.336 -12.891 -19.812 1 86.5 518 GLN A O 1
ATOM 4210 N N . VAL A 1 519 ? -13.688 -14.922 -20.266 1 91.62 519 VAL A N 1
ATOM 4211 C CA . VAL A 1 519 ? -14.148 -15.398 -18.969 1 91.62 519 VAL A CA 1
ATOM 4212 C C . VAL A 1 519 ? -12.953 -15.852 -18.125 1 91.62 519 VAL A C 1
ATOM 4214 O O . VAL A 1 519 ? -11.93 -16.281 -18.672 1 91.62 519 VAL A O 1
ATOM 4217 N N . PRO A 1 520 ? -13.055 -15.734 -16.828 1 91.88 520 PRO A N 1
ATOM 4218 C CA . PRO A 1 520 ? -11.938 -16.109 -15.961 1 91.88 520 PRO A CA 1
ATOM 4219 C C . PRO A 1 520 ? -11.68 -17.609 -15.945 1 91.88 520 PRO A C 1
ATOM 4221 O O . PRO A 1 520 ? -10.539 -18.047 -15.766 1 91.88 520 PRO A O 1
ATOM 4224 N N . PHE A 1 521 ? -12.703 -18.406 -15.992 1 92.44 521 PHE A N 1
ATOM 4225 C CA . PHE A 1 521 ? -12.688 -19.859 -16.109 1 92.44 521 PHE A CA 1
ATOM 4226 C C . PHE A 1 521 ? -13.977 -20.375 -16.719 1 92.44 521 PHE A C 1
ATOM 4228 O O . PHE A 1 521 ? -14.945 -19.625 -16.875 1 92.44 521 PHE A O 1
ATOM 4235 N N . ARG A 1 522 ? -13.953 -21.609 -17.062 1 91.25 522 ARG A N 1
ATOM 4236 C CA . ARG A 1 522 ? -15.117 -22.141 -17.766 1 91.25 522 ARG A CA 1
ATOM 4237 C C . ARG A 1 522 ? -16.109 -22.766 -16.781 1 91.25 522 ARG A C 1
ATOM 4239 O O . ARG A 1 522 ? -15.766 -23.734 -16.109 1 91.25 522 ARG A O 1
ATOM 4246 N N . ILE A 1 523 ? -17.328 -22.234 -16.703 1 90.94 523 ILE A N 1
ATOM 4247 C CA . ILE A 1 523 ? -18.453 -22.828 -16 1 90.94 523 ILE A CA 1
ATOM 4248 C C . ILE A 1 523 ? -19.734 -22.641 -16.828 1 90.94 523 ILE A C 1
ATOM 4250 O O . ILE A 1 523 ? -20.719 -22.078 -16.328 1 90.94 523 ILE A O 1
ATOM 4254 N N . THR A 1 524 ? -19.703 -23.172 -18 1 91.5 524 THR A N 1
ATOM 4255 C CA . THR A 1 524 ? -20.812 -23.016 -18.938 1 91.5 524 THR A CA 1
ATOM 4256 C C . THR A 1 524 ? -22.016 -23.844 -18.5 1 91.5 524 THR A C 1
ATOM 4258 O O . THR A 1 524 ? -21.969 -24.484 -17.438 1 91.5 524 THR A O 1
ATOM 4261 N N . ARG A 1 525 ? -23.047 -23.859 -19.234 1 92.31 525 ARG A N 1
ATOM 4262 C CA . ARG A 1 525 ? -24.359 -24.375 -18.859 1 92.31 525 ARG A CA 1
ATOM 4263 C C . ARG A 1 525 ? -24.312 -25.875 -18.609 1 92.31 525 ARG A C 1
ATOM 4265 O O . ARG A 1 525 ? -24.875 -26.359 -17.625 1 92.31 525 ARG A O 1
ATOM 4272 N N . ASP A 1 526 ? -23.625 -26.609 -19.406 1 94.31 526 ASP A N 1
ATOM 4273 C CA . ASP A 1 526 ? -23.531 -28.047 -19.203 1 94.31 526 ASP A CA 1
ATOM 4274 C C . ASP A 1 526 ? -22.75 -28.375 -17.938 1 94.31 526 ASP A C 1
ATOM 4276 O O . ASP A 1 526 ? -23.109 -29.297 -17.203 1 94.31 526 ASP A O 1
ATOM 4280 N N . VAL A 1 527 ? -21.734 -27.672 -17.703 1 93.31 527 VAL A N 1
ATOM 4281 C CA . VAL A 1 527 ? -20.891 -27.906 -16.547 1 93.31 527 VAL A CA 1
ATOM 4282 C C . VAL A 1 527 ? -21.672 -27.641 -15.266 1 93.31 527 VAL A C 1
ATOM 4284 O O . VAL A 1 527 ? -21.469 -28.297 -14.25 1 93.31 527 VAL A O 1
ATOM 4287 N N . LEU A 1 528 ? -22.625 -26.719 -15.344 1 92.75 528 LEU A N 1
ATOM 4288 C CA . LEU A 1 528 ? -23.422 -26.359 -14.18 1 92.75 528 LEU A CA 1
ATOM 4289 C C . LEU A 1 528 ? -24.641 -27.266 -14.047 1 92.75 528 LEU A C 1
ATOM 4291 O O . LEU A 1 528 ? -25.234 -27.344 -12.977 1 92.75 528 LEU A O 1
ATOM 4295 N N . ASP A 1 529 ? -24.938 -27.938 -15.031 1 93.44 529 ASP A N 1
ATOM 4296 C CA . ASP A 1 529 ? -26.172 -28.703 -15.156 1 93.44 529 ASP A CA 1
ATOM 4297 C C . ASP A 1 529 ? -26.312 -29.734 -14.039 1 93.44 529 ASP A C 1
ATOM 4299 O O . ASP A 1 529 ? -27.391 -29.906 -13.461 1 93.44 529 ASP A O 1
ATOM 4303 N N . PRO A 1 530 ? -25.281 -30.422 -13.742 1 92.5 530 PRO A N 1
ATOM 4304 C CA . PRO A 1 530 ? -25.422 -31.406 -12.664 1 92.5 530 PRO A CA 1
ATOM 4305 C C . PRO A 1 530 ? -25.703 -30.766 -11.305 1 92.5 530 PRO A C 1
ATOM 4307 O O . PRO A 1 530 ? -26.219 -31.422 -10.406 1 92.5 530 PRO A O 1
ATOM 4310 N N . LEU A 1 531 ? -25.266 -29.516 -11.086 1 88.81 531 LEU A N 1
ATOM 4311 C CA . LEU A 1 531 ? -25.391 -28.859 -9.789 1 88.81 531 LEU A CA 1
ATOM 4312 C C . LEU A 1 531 ? -26.766 -28.234 -9.633 1 88.81 531 LEU A C 1
ATOM 4314 O O . LEU A 1 531 ? -27.172 -27.859 -8.523 1 88.81 531 LEU A O 1
ATOM 4318 N N . LEU A 1 532 ? -27.609 -28.656 -10.43 1 64.38 532 LEU A N 1
ATOM 4319 C CA . LEU A 1 532 ? -29.031 -28.406 -10.508 1 64.38 532 LEU A CA 1
ATOM 4320 C C . LEU A 1 532 ? -29.391 -27.062 -9.852 1 64.38 532 LEU A C 1
ATOM 4322 O O . LEU A 1 532 ? -28.594 -26.125 -9.891 1 64.38 532 LEU A O 1
ATOM 4326 N N . ILE A 1 533 ? -30.172 -27.016 -8.625 1 58.97 533 ILE A N 1
ATOM 4327 C CA . ILE A 1 533 ? -31.172 -26.234 -7.918 1 58.97 533 ILE A CA 1
ATOM 4328 C C . ILE A 1 533 ? -30.5 -25.188 -7.031 1 58.97 533 ILE A C 1
ATOM 4330 O O . ILE A 1 533 ? -31.156 -24.266 -6.547 1 58.97 533 ILE A O 1
ATOM 4334 N N . GLU A 1 534 ? -29.25 -25.391 -6.684 1 59.44 534 GLU A N 1
ATOM 4335 C CA . GLU A 1 534 ? -28.781 -24.625 -5.527 1 59.44 534 GLU A CA 1
ATOM 4336 C C . GLU A 1 534 ? -28.328 -23.219 -5.941 1 59.44 534 GLU A C 1
ATOM 4338 O O . GLU A 1 534 ? -28.078 -22.375 -5.09 1 59.44 534 GLU A O 1
ATOM 4343 N N . GLY A 1 535 ? -28.578 -22.75 -7.109 1 65.75 535 GLY A N 1
ATOM 4344 C CA . GLY A 1 535 ? -28.125 -21.406 -7.484 1 65.75 535 GLY A CA 1
ATOM 4345 C C . GLY A 1 535 ? -26.625 -21.312 -7.648 1 65.75 535 GLY A C 1
ATOM 4346 O O . GLY A 1 535 ? -25.875 -22.094 -7.059 1 65.75 535 GLY A O 1
ATOM 4347 N N . ILE A 1 536 ? -26.125 -20.438 -8.445 1 70.19 536 ILE A N 1
ATOM 4348 C CA . ILE A 1 536 ? -24.703 -20.297 -8.805 1 70.19 536 ILE A CA 1
ATOM 4349 C C . ILE A 1 536 ? -24.016 -19.344 -7.832 1 70.19 536 ILE A C 1
ATOM 4351 O O . ILE A 1 536 ? -23.109 -19.75 -7.105 1 70.19 536 ILE A O 1
ATOM 4355 N N . GLU A 1 537 ? -24.547 -18.203 -7.672 1 71.44 537 GLU A N 1
ATOM 4356 C CA . GLU A 1 537 ? -23.844 -17.172 -6.906 1 71.44 537 GLU A CA 1
ATOM 4357 C C . GLU A 1 537 ? -24.031 -17.375 -5.406 1 71.44 537 GLU A C 1
ATOM 4359 O O . GLU A 1 537 ? -23.172 -17 -4.609 1 71.44 537 GLU A O 1
ATOM 4364 N N . ASN A 1 538 ? -25.062 -18 -5.086 1 71.75 538 ASN A N 1
ATOM 4365 C CA . ASN A 1 538 ? -25.344 -18.172 -3.664 1 71.75 538 ASN A CA 1
ATOM 4366 C C . ASN A 1 538 ? -25.484 -19.641 -3.295 1 71.75 538 ASN A C 1
ATOM 4368 O O . ASN A 1 538 ? -26.125 -19.969 -2.297 1 71.75 538 ASN A O 1
ATOM 4372 N N . GLY A 1 539 ? -24.859 -20.391 -4.055 1 85.31 539 GLY A N 1
ATOM 4373 C CA . GLY A 1 539 ? -24.984 -21.828 -3.785 1 85.31 539 GLY A CA 1
ATOM 4374 C C . GLY A 1 539 ? -23.734 -22.438 -3.193 1 85.31 539 GLY A C 1
ATOM 4375 O O . GLY A 1 539 ? -22.797 -21.719 -2.816 1 85.31 539 GLY A O 1
ATOM 4376 N N . ARG A 1 540 ? -23.797 -23.703 -3.094 1 89.56 540 ARG A N 1
ATOM 4377 C CA . ARG A 1 540 ? -22.719 -24.453 -2.477 1 89.56 540 ARG A CA 1
ATOM 4378 C C . ARG A 1 540 ? -21.438 -24.344 -3.297 1 89.56 540 ARG A C 1
ATOM 4380 O O . ARG A 1 540 ? -20.328 -24.422 -2.75 1 89.56 540 ARG A O 1
ATOM 4387 N N . LEU A 1 541 ? -21.578 -24.203 -4.633 1 93.5 541 LEU A N 1
ATOM 4388 C CA . LEU A 1 541 ? -20.406 -24.031 -5.492 1 93.5 541 LEU A CA 1
ATOM 4389 C C . LEU A 1 541 ? -19.641 -22.766 -5.121 1 93.5 541 LEU A C 1
ATOM 4391 O O . LEU A 1 541 ? -18.406 -22.781 -5.027 1 93.5 541 LEU A O 1
ATOM 4395 N N . ALA A 1 542 ? -20.375 -21.688 -4.949 1 94.38 542 ALA A N 1
ATOM 4396 C CA . ALA A 1 542 ? -19.766 -20.406 -4.57 1 94.38 542 ALA A CA 1
ATOM 4397 C C . ALA A 1 542 ? -19.062 -20.531 -3.223 1 94.38 542 ALA A C 1
ATOM 4399 O O . ALA A 1 542 ? -17.984 -19.938 -3.023 1 94.38 542 ALA A O 1
ATOM 4400 N N . GLU A 1 543 ? -19.641 -21.219 -2.387 1 94.5 543 GLU A N 1
ATOM 4401 C CA . GLU A 1 543 ? -19.062 -21.422 -1.065 1 94.5 543 GLU A CA 1
ATOM 4402 C C . GLU A 1 543 ? -17.734 -22.172 -1.156 1 94.5 543 GLU A C 1
ATOM 4404 O O . GLU A 1 543 ? -16.766 -21.812 -0.498 1 94.5 543 GLU A O 1
ATOM 4409 N N . ASP A 1 544 ? -17.781 -23.25 -1.955 1 93.81 544 ASP A N 1
ATOM 4410 C CA . ASP A 1 544 ? -16.562 -24.031 -2.145 1 93.81 544 ASP A CA 1
ATOM 4411 C C . ASP A 1 544 ? -15.445 -23.188 -2.768 1 93.81 544 ASP A C 1
ATOM 4413 O O . ASP A 1 544 ? -14.297 -23.234 -2.33 1 93.81 544 ASP A O 1
ATOM 4417 N N . CYS A 1 545 ? -15.828 -22.422 -3.725 1 95.88 545 CYS A N 1
ATOM 4418 C CA . CYS A 1 545 ? -14.859 -21.547 -4.371 1 95.88 545 CYS A CA 1
ATOM 4419 C C . CYS A 1 545 ? -14.281 -20.547 -3.379 1 95.88 545 CYS A C 1
ATOM 4421 O O . CYS A 1 545 ? -13.078 -20.281 -3.396 1 95.88 545 CYS A O 1
ATOM 4423 N N . THR A 1 546 ? -15.141 -19.984 -2.59 1 96.44 546 THR A N 1
ATOM 4424 C CA . THR A 1 546 ? -14.727 -18.984 -1.612 1 96.44 546 THR A CA 1
ATOM 4425 C C . THR A 1 546 ? -13.719 -19.578 -0.627 1 96.44 546 THR A C 1
ATOM 4427 O O . THR A 1 546 ? -12.711 -18.953 -0.301 1 96.44 546 THR A O 1
ATOM 4430 N N . LYS A 1 547 ? -13.984 -20.781 -0.178 1 94.81 547 LYS A N 1
ATOM 4431 C CA . LYS A 1 547 ? -13.094 -21.453 0.757 1 94.81 547 LYS A CA 1
ATOM 4432 C C . LYS A 1 547 ? -11.719 -21.672 0.134 1 94.81 547 LYS A C 1
ATOM 4434 O O . LYS A 1 547 ? -10.695 -21.5 0.797 1 94.81 547 LYS A O 1
ATOM 4439 N N . ILE A 1 548 ? -11.703 -22.062 -1.077 1 95.44 548 ILE A N 1
ATOM 4440 C CA . ILE A 1 548 ? -10.453 -22.312 -1.78 1 95.44 548 ILE A CA 1
ATOM 4441 C C . ILE A 1 548 ? -9.688 -21 -1.95 1 95.44 548 ILE A C 1
ATOM 4443 O O . ILE A 1 548 ? -8.477 -20.953 -1.704 1 95.44 548 ILE A O 1
ATOM 4447 N N . MET A 1 549 ? -10.398 -19.984 -2.338 1 96.12 549 MET A N 1
ATOM 4448 C CA . MET A 1 549 ? -9.773 -18.672 -2.516 1 96.12 549 MET A CA 1
ATOM 4449 C C . MET A 1 549 ? -9.156 -18.188 -1.21 1 96.12 549 MET A C 1
ATOM 4451 O O . MET A 1 549 ? -8.062 -17.625 -1.21 1 96.12 549 MET A O 1
ATOM 4455 N N . GLU A 1 550 ? -9.844 -18.406 -0.19 1 95.31 550 GLU A N 1
ATOM 4456 C CA . GLU A 1 550 ? -9.352 -18 1.123 1 95.31 550 GLU A CA 1
ATOM 4457 C C . GLU A 1 550 ? -8.055 -18.719 1.474 1 95.31 550 GLU A C 1
ATOM 4459 O O . GLU A 1 550 ? -7.117 -18.109 2.002 1 95.31 550 GLU A O 1
ATOM 4464 N N . LYS A 1 551 ? -8.031 -19.969 1.167 1 93.19 551 LYS A N 1
ATOM 4465 C CA . LYS A 1 551 ? -6.836 -20.766 1.444 1 93.19 551 LYS A CA 1
ATOM 4466 C C . LYS A 1 551 ? -5.652 -20.281 0.609 1 93.19 551 LYS A C 1
ATOM 4468 O O . LYS A 1 551 ? -4.516 -20.266 1.084 1 93.19 551 LYS A O 1
ATOM 4473 N N . LEU A 1 552 ? -5.922 -19.969 -0.607 1 93.75 552 LEU A N 1
ATOM 4474 C CA . LEU A 1 552 ? -4.859 -19.484 -1.48 1 93.75 552 LEU A CA 1
ATOM 4475 C C . LEU A 1 552 ? -4.332 -18.141 -0.992 1 93.75 552 LEU A C 1
ATOM 4477 O O . LEU A 1 552 ? -3.123 -17.906 -0.991 1 93.75 552 LEU A O 1
ATOM 4481 N N . LYS A 1 553 ? -5.227 -17.266 -0.595 1 92.75 553 LYS A N 1
ATOM 4482 C CA . LYS A 1 553 ? -4.844 -15.953 -0.082 1 92.75 553 LYS A CA 1
ATOM 4483 C C . LYS A 1 553 ? -4.012 -16.078 1.19 1 92.75 553 LYS A C 1
ATOM 4485 O O . LYS A 1 553 ? -3.047 -15.344 1.384 1 92.75 553 LYS A O 1
ATOM 4490 N N . GLU A 1 554 ? -4.387 -17.016 2.01 1 88.56 554 GLU A N 1
ATOM 4491 C CA . GLU A 1 554 ? -3.658 -17.266 3.25 1 88.56 554 GLU A CA 1
ATOM 4492 C C . GLU A 1 554 ? -2.229 -17.719 2.969 1 88.56 554 GLU A C 1
ATOM 4494 O O . GLU A 1 554 ? -1.317 -17.438 3.75 1 88.56 554 GLU A O 1
ATOM 4499 N N . ASN A 1 555 ? -2.043 -18.422 1.854 1 88.5 555 ASN A N 1
ATOM 4500 C CA . ASN A 1 555 ? -0.737 -18.953 1.494 1 88.5 555 ASN A CA 1
ATOM 4501 C C . ASN A 1 555 ? -0.14 -18.219 0.295 1 88.5 555 ASN A C 1
ATOM 4503 O O . ASN A 1 555 ? 0.503 -18.844 -0.557 1 88.5 555 ASN A O 1
ATOM 4507 N N . ASN A 1 556 ? -0.427 -16.984 0.219 1 90 556 ASN A N 1
ATOM 4508 C CA . ASN A 1 556 ? -0.056 -16.219 -0.958 1 90 556 ASN A CA 1
ATOM 4509 C C . ASN A 1 556 ? 1.454 -16.219 -1.178 1 90 556 ASN A C 1
ATOM 4511 O O . ASN A 1 556 ? 1.921 -16.203 -2.318 1 90 556 ASN A O 1
ATOM 4515 N N . LYS A 1 557 ? 2.277 -16.375 -0.091 1 87.38 557 LYS A N 1
ATOM 4516 C CA . LYS A 1 557 ? 3.73 -16.344 -0.233 1 87.38 557 LYS A CA 1
ATOM 4517 C C . LYS A 1 557 ? 4.25 -17.594 -0.93 1 87.38 557 LYS A C 1
ATOM 4519 O O . LYS A 1 557 ? 5.219 -17.531 -1.686 1 87.38 557 LYS A O 1
ATOM 4524 N N . VAL A 1 558 ? 3.637 -18.656 -0.641 1 88.44 558 VAL A N 1
ATOM 4525 C CA . VAL A 1 558 ? 4.012 -19.906 -1.268 1 88.44 558 VAL A CA 1
ATOM 4526 C C . VAL A 1 558 ? 3.707 -19.859 -2.764 1 88.44 558 VAL A C 1
ATOM 4528 O O . VAL A 1 558 ? 4.559 -20.188 -3.588 1 88.44 558 VAL A O 1
ATOM 4531 N N . ILE A 1 559 ? 2.553 -19.375 -3.082 1 89.31 559 ILE A N 1
ATOM 4532 C CA . ILE A 1 559 ? 2.107 -19.312 -4.469 1 89.31 559 ILE A CA 1
ATOM 4533 C C . ILE A 1 559 ? 3.016 -18.359 -5.254 1 89.31 559 ILE A C 1
ATOM 4535 O O . ILE A 1 559 ? 3.449 -18.688 -6.359 1 89.31 559 ILE A O 1
ATOM 4539 N N . LEU A 1 560 ? 3.305 -17.312 -4.652 1 88.12 560 LEU A N 1
ATOM 4540 C CA . LEU A 1 560 ? 4.168 -16.328 -5.305 1 88.12 560 LEU A CA 1
ATOM 4541 C C . LEU A 1 560 ? 5.59 -16.859 -5.441 1 88.12 560 LEU A C 1
ATOM 4543 O O . LEU A 1 560 ? 6.273 -16.578 -6.426 1 88.12 560 LEU A O 1
ATOM 4547 N N . GLY A 1 561 ? 6.012 -17.578 -4.461 1 85.81 561 GLY A N 1
ATOM 4548 C CA . GLY A 1 561 ? 7.32 -18.203 -4.539 1 85.81 561 GLY A CA 1
ATOM 4549 C C . GLY A 1 561 ? 7.445 -19.188 -5.695 1 85.81 561 GLY A C 1
ATOM 4550 O O . GLY A 1 561 ? 8.438 -19.172 -6.422 1 85.81 561 GLY A O 1
ATOM 4551 N N . VAL A 1 562 ? 6.438 -19.922 -5.863 1 86 562 VAL A N 1
ATOM 4552 C CA . VAL A 1 562 ? 6.418 -20.891 -6.953 1 86 562 VAL A CA 1
ATOM 4553 C C . VAL A 1 562 ? 6.398 -20.156 -8.297 1 86 562 VAL A C 1
ATOM 4555 O O . VAL A 1 562 ? 7.148 -20.5 -9.211 1 86 562 VAL A O 1
ATOM 4558 N N . ALA A 1 563 ? 5.57 -19.188 -8.367 1 82.62 563 ALA A N 1
ATOM 4559 C CA . ALA A 1 563 ? 5.422 -18.422 -9.602 1 82.62 563 ALA A CA 1
ATOM 4560 C C . ALA A 1 563 ? 6.723 -17.703 -9.969 1 82.62 563 ALA A C 1
ATOM 4562 O O . ALA A 1 563 ? 7.098 -17.656 -11.141 1 82.62 563 ALA A O 1
ATOM 4563 N N . SER A 1 564 ? 7.316 -17.141 -9.023 1 78.75 564 SER A N 1
ATOM 4564 C CA . SER A 1 564 ? 8.57 -16.438 -9.25 1 78.75 564 SER A CA 1
ATOM 4565 C C . SER A 1 564 ? 9.648 -17.375 -9.766 1 78.75 564 SER A C 1
ATOM 4567 O O . SER A 1 564 ? 10.438 -17.016 -10.641 1 78.75 564 SER A O 1
ATOM 4569 N N . ALA A 1 565 ? 9.672 -18.469 -9.266 1 69.31 565 ALA A N 1
ATOM 4570 C CA . ALA A 1 565 ? 10.641 -19.484 -9.695 1 69.31 565 ALA A CA 1
ATOM 4571 C C . ALA A 1 565 ? 10.391 -19.906 -11.141 1 69.31 565 ALA A C 1
ATOM 4573 O O . ALA A 1 565 ? 11.328 -20.078 -11.914 1 69.31 565 ALA A O 1
ATOM 4574 N N . ILE A 1 566 ? 9.078 -20 -11.469 1 64.88 566 ILE A N 1
ATOM 4575 C CA . ILE A 1 566 ? 8.672 -20.391 -12.812 1 64.88 566 ILE A CA 1
ATOM 4576 C C . ILE A 1 566 ? 9.094 -19.328 -13.812 1 64.88 566 ILE A C 1
ATOM 4578 O O . ILE A 1 566 ? 9.633 -19.641 -14.875 1 64.88 566 ILE A O 1
ATOM 4582 N N . LEU A 1 567 ? 8.93 -18.156 -13.43 1 69.56 567 LEU A N 1
ATOM 4583 C CA . LEU A 1 567 ? 9.125 -17.047 -14.359 1 69.56 567 LEU A CA 1
ATOM 4584 C C . LEU A 1 567 ? 10.609 -16.75 -14.547 1 69.56 567 LEU A C 1
ATOM 4586 O O . LEU A 1 567 ? 11.023 -16.281 -15.609 1 69.56 567 LEU A O 1
ATOM 4590 N N . ARG A 1 568 ? 11.344 -17.094 -13.602 1 62.69 568 ARG A N 1
ATOM 4591 C CA . ARG A 1 568 ? 12.789 -16.938 -13.742 1 62.69 568 ARG A CA 1
ATOM 4592 C C . ARG A 1 568 ? 13.352 -17.984 -14.703 1 62.69 568 ARG A C 1
ATOM 4594 O O . ARG A 1 568 ? 14.297 -17.719 -15.438 1 62.69 568 ARG A O 1
ATOM 4601 N N . GLU A 1 569 ? 12.695 -19.172 -14.656 1 59.47 569 GLU A N 1
ATOM 4602 C CA . GLU A 1 569 ? 13.148 -20.281 -15.477 1 59.47 569 GLU A CA 1
ATOM 4603 C C . GLU A 1 569 ? 12.672 -20.141 -16.922 1 59.47 569 GLU A C 1
ATOM 4605 O O . GLU A 1 569 ? 13.445 -20.359 -17.859 1 59.47 569 GLU A O 1
ATOM 4610 N N . THR A 1 570 ? 11.336 -19.984 -17.016 1 54.78 570 THR A N 1
ATOM 4611 C CA . THR A 1 570 ? 10.664 -20.109 -18.312 1 54.78 570 THR A CA 1
ATOM 4612 C C . THR A 1 570 ? 10.891 -18.859 -19.156 1 54.78 570 THR A C 1
ATOM 4614 O O . THR A 1 570 ? 10.969 -18.953 -20.391 1 54.78 570 THR A O 1
ATOM 4617 N N . MET A 1 571 ? 10.711 -17.688 -18.531 1 51 571 MET A N 1
ATOM 4618 C CA . MET A 1 571 ? 10.477 -16.547 -19.406 1 51 571 MET A CA 1
ATOM 4619 C C . MET A 1 571 ? 11.766 -16.078 -20.062 1 51 571 MET A C 1
ATOM 4621 O O . MET A 1 571 ? 11.805 -15.039 -20.719 1 51 571 MET A O 1
ATOM 4625 N N . SER A 1 572 ? 12.812 -16.797 -19.766 1 44.19 572 SER A N 1
ATOM 4626 C CA . SER A 1 572 ? 13.898 -16.656 -20.734 1 44.19 572 SER A CA 1
ATOM 4627 C C . SER A 1 572 ? 13.414 -16.984 -22.141 1 44.19 572 SER A C 1
ATOM 4629 O O . SER A 1 572 ? 14.047 -16.578 -23.125 1 44.19 572 SER A O 1
ATOM 4631 N N . ASN A 1 573 ? 12.531 -17.844 -22.266 1 42.5 573 ASN A N 1
ATOM 4632 C CA . ASN A 1 573 ? 12.031 -18.281 -23.562 1 42.5 573 ASN A CA 1
ATOM 4633 C C . ASN A 1 573 ? 11.094 -17.25 -24.172 1 42.5 573 ASN A C 1
ATOM 4635 O O . ASN A 1 573 ? 10.664 -17.406 -25.328 1 42.5 573 ASN A O 1
ATOM 4639 N N . PHE A 1 574 ? 10.438 -16.484 -23.281 1 42.03 574 PHE A N 1
ATOM 4640 C CA . PHE A 1 574 ? 9.688 -15.492 -24.031 1 42.03 574 PHE A CA 1
ATOM 4641 C C . PHE A 1 574 ? 10.625 -14.664 -24.906 1 42.03 574 PHE A C 1
ATOM 4643 O O . PHE A 1 574 ? 11.312 -13.766 -24.406 1 42.03 574 PHE A O 1
ATOM 4650 N N . ARG A 1 575 ? 11.18 -15.484 -25.812 1 43.38 575 ARG A N 1
ATOM 4651 C CA . ARG A 1 575 ? 12.039 -14.953 -26.859 1 43.38 575 ARG A CA 1
ATOM 4652 C C . ARG A 1 575 ? 11.859 -13.438 -27 1 43.38 575 ARG A C 1
ATOM 4654 O O . ARG A 1 575 ? 12.625 -12.781 -27.719 1 43.38 575 ARG A O 1
ATOM 4661 N N . GLU A 1 576 ? 10.703 -13.109 -26.688 1 43.12 576 GLU A N 1
ATOM 4662 C CA . GLU A 1 576 ? 10.297 -11.75 -27.031 1 43.12 576 GLU A CA 1
ATOM 4663 C C . GLU A 1 576 ? 11.039 -10.719 -26.188 1 43.12 576 GLU A C 1
ATOM 4665 O O . GLU A 1 576 ? 10.945 -9.516 -26.438 1 43.12 576 GLU A O 1
ATOM 4670 N N . ALA A 1 577 ? 11.43 -11.117 -25 1 42.59 577 ALA A N 1
ATOM 4671 C CA . ALA A 1 577 ? 12.023 -10.055 -24.188 1 42.59 577 ALA A CA 1
ATOM 4672 C C . ALA A 1 577 ? 13.492 -9.859 -24.531 1 42.59 577 ALA A C 1
ATOM 4674 O O . ALA A 1 577 ? 14.328 -10.719 -24.234 1 42.59 577 ALA A O 1
ATOM 4675 N N . GLU A 1 578 ? 13.773 -9.477 -25.656 1 42 578 GLU A N 1
ATOM 4676 C CA . GLU A 1 578 ? 15.141 -9 -25.828 1 42 578 GLU A CA 1
ATOM 4677 C C . GLU A 1 578 ? 15.688 -8.398 -24.531 1 42 578 GLU A C 1
ATOM 4679 O O . GLU A 1 578 ? 15.227 -7.34 -24.094 1 42 578 GLU A O 1
ATOM 4684 N N . GLN A 1 579 ? 15.938 -9.32 -23.609 1 43.09 579 GLN A N 1
ATOM 4685 C CA . GLN A 1 579 ? 16.547 -8.906 -22.359 1 43.09 579 GLN A CA 1
ATOM 4686 C C . GLN A 1 579 ? 17.703 -7.934 -22.594 1 43.09 579 GLN A C 1
ATOM 4688 O O . GLN A 1 579 ? 18.656 -8.258 -23.312 1 43.09 579 GLN A O 1
ATOM 4693 N N . SER A 1 580 ? 17.531 -6.773 -22.688 1 39.22 580 SER A N 1
ATOM 4694 C CA . SER A 1 580 ? 18.734 -6.086 -22.25 1 39.22 580 SER A CA 1
ATOM 4695 C C . SER A 1 580 ? 19.344 -6.77 -21.031 1 39.22 580 SER A C 1
ATOM 4697 O O . SER A 1 580 ? 18.641 -7.453 -20.281 1 39.22 580 SER A O 1
ATOM 4699 N N . SER A 1 581 ? 20.688 -6.91 -20.719 1 38.31 581 SER A N 1
ATOM 4700 C CA . SER A 1 581 ? 21.609 -7.449 -19.719 1 38.31 581 SER A CA 1
ATOM 4701 C C . SER A 1 581 ? 21.078 -7.246 -18.297 1 38.31 581 SER A C 1
ATOM 4703 O O . SER A 1 581 ? 20.859 -6.113 -17.859 1 38.31 581 SER A O 1
ATOM 4705 N N . GLY A 1 582 ? 20.5 -8.398 -17.422 1 42.97 582 GLY A N 1
ATOM 4706 C CA . GLY A 1 582 ? 20.438 -8.57 -15.977 1 42.97 582 GLY A CA 1
ATOM 4707 C C . GLY A 1 582 ? 19.016 -8.508 -15.438 1 42.97 582 GLY A C 1
ATOM 4708 O O . GLY A 1 582 ? 18.797 -8.68 -14.234 1 42.97 582 GLY A O 1
ATOM 4709 N N . ARG A 1 583 ? 18.062 -7.832 -15.977 1 47.19 583 ARG A N 1
ATOM 4710 C CA . ARG A 1 583 ? 16.766 -7.617 -15.312 1 47.19 583 ARG A CA 1
ATOM 4711 C C . ARG A 1 583 ? 15.719 -8.594 -15.828 1 47.19 583 ARG A C 1
ATOM 4713 O O . ARG A 1 583 ? 15.734 -8.961 -17 1 47.19 583 ARG A O 1
ATOM 4720 N N . PRO A 1 584 ? 15.008 -9.359 -14.797 1 51.78 584 PRO A N 1
ATOM 4721 C CA . PRO A 1 584 ? 13.844 -10.133 -15.234 1 51.78 584 PRO A CA 1
ATOM 4722 C C . PRO A 1 584 ? 13.016 -9.406 -16.297 1 51.78 584 PRO A C 1
ATOM 4724 O O . PRO A 1 584 ? 12.961 -8.172 -16.297 1 51.78 584 PRO A O 1
ATOM 4727 N N . SER A 1 585 ? 12.484 -10.172 -17.297 1 63.84 585 SER A N 1
ATOM 4728 C CA . SER A 1 585 ? 11.688 -9.625 -18.391 1 63.84 585 SER A CA 1
ATOM 4729 C C . SER A 1 585 ? 10.445 -8.914 -17.859 1 63.84 585 SER A C 1
ATOM 4731 O O . SER A 1 585 ? 9.938 -9.242 -16.797 1 63.84 585 SER A O 1
ATOM 4733 N N . TYR A 1 586 ? 10.148 -7.754 -18.219 1 69.06 586 TYR A N 1
ATOM 4734 C CA . TYR A 1 586 ? 8.953 -6.992 -17.891 1 69.06 586 TYR A CA 1
ATOM 4735 C C . TYR A 1 586 ? 7.707 -7.875 -17.938 1 69.06 586 TYR A C 1
ATOM 4737 O O . TYR A 1 586 ? 6.789 -7.707 -17.141 1 69.06 586 TYR A O 1
ATOM 4745 N N . ILE A 1 587 ? 7.816 -8.953 -18.703 1 70.44 587 ILE A N 1
ATOM 4746 C CA . ILE A 1 587 ? 6.668 -9.844 -18.844 1 70.44 587 ILE A CA 1
ATOM 4747 C C . ILE A 1 587 ? 6.5 -10.664 -17.562 1 70.44 587 ILE A C 1
ATOM 4749 O O . ILE A 1 587 ? 5.391 -10.805 -17.047 1 70.44 587 ILE A O 1
ATOM 4753 N N . SER A 1 588 ? 7.633 -11.109 -17.141 1 74.31 588 SER A N 1
ATOM 4754 C CA . SER A 1 588 ? 7.594 -11.914 -15.922 1 74.31 588 SER A CA 1
ATOM 4755 C C . SER A 1 588 ? 7.148 -11.078 -14.727 1 74.31 588 SER A C 1
ATOM 4757 O O . SER A 1 588 ? 6.352 -11.539 -13.906 1 74.31 588 SER A O 1
ATOM 4759 N N . GLU A 1 589 ? 7.633 -9.969 -14.703 1 75.5 589 GLU A N 1
ATOM 4760 C CA . GLU A 1 589 ? 7.297 -9.094 -13.578 1 75.5 589 GLU A CA 1
ATOM 4761 C C . GLU A 1 589 ? 5.816 -8.719 -13.602 1 75.5 589 GLU A C 1
ATOM 4763 O O . GLU A 1 589 ? 5.176 -8.656 -12.547 1 75.5 589 GLU A O 1
ATOM 4768 N N . MET A 1 590 ? 5.324 -8.516 -14.773 1 79.12 590 MET A N 1
ATOM 4769 C CA . MET A 1 590 ? 3.91 -8.172 -14.906 1 79.12 590 MET A CA 1
ATOM 4770 C C . MET A 1 590 ? 3.025 -9.352 -14.516 1 79.12 590 MET A C 1
ATOM 4772 O O . MET A 1 590 ? 1.981 -9.172 -13.891 1 79.12 590 MET A O 1
ATOM 4776 N N . ALA A 1 591 ? 3.492 -10.469 -14.914 1 80.38 591 ALA A N 1
ATOM 4777 C CA . ALA A 1 591 ? 2.723 -11.672 -14.586 1 80.38 591 ALA A CA 1
ATOM 4778 C C . ALA A 1 591 ? 2.654 -11.883 -13.078 1 80.38 591 ALA A C 1
ATOM 4780 O O . ALA A 1 591 ? 1.598 -12.227 -12.539 1 80.38 591 ALA A O 1
ATOM 4781 N N . ILE A 1 592 ? 3.748 -11.734 -12.438 1 81.62 592 ILE A N 1
ATOM 4782 C CA . ILE A 1 592 ? 3.801 -11.875 -10.984 1 81.62 592 ILE A CA 1
ATOM 4783 C C . ILE A 1 592 ? 2.943 -10.797 -10.328 1 81.62 592 ILE A C 1
ATOM 4785 O O . ILE A 1 592 ? 2.26 -11.062 -9.336 1 81.62 592 ILE A O 1
ATOM 4789 N N . GLY A 1 593 ? 3.041 -9.633 -10.898 1 82.06 593 GLY A N 1
ATOM 4790 C CA . GLY A 1 593 ? 2.213 -8.555 -10.391 1 82.06 593 GLY A CA 1
ATOM 4791 C C . GLY A 1 593 ? 0.727 -8.852 -10.477 1 82.06 593 GLY A C 1
ATOM 4792 O O . GLY A 1 593 ? -0.021 -8.578 -9.539 1 82.06 593 GLY A O 1
ATOM 4793 N N . ARG A 1 594 ? 0.307 -9.367 -11.516 1 85.38 594 ARG A N 1
ATOM 4794 C CA . ARG A 1 594 ? -1.1 -9.711 -11.703 1 85.38 594 ARG A CA 1
ATOM 4795 C C . ARG A 1 594 ? -1.527 -10.805 -10.727 1 85.38 594 ARG A C 1
ATOM 4797 O O . ARG A 1 594 ? -2.646 -10.781 -10.211 1 85.38 594 ARG A O 1
ATOM 4804 N N . LEU A 1 595 ? -0.669 -11.766 -10.609 1 88.75 595 LEU A N 1
ATOM 4805 C CA . LEU A 1 595 ? -0.955 -12.828 -9.648 1 88.75 595 LEU A CA 1
ATOM 4806 C C . LEU A 1 595 ? -1.108 -12.266 -8.242 1 88.75 595 LEU A C 1
ATOM 4808 O O . LEU A 1 595 ? -2.008 -12.672 -7.5 1 88.75 595 LEU A O 1
ATOM 4812 N N . ARG A 1 596 ? -0.246 -11.43 -7.941 1 86.94 596 ARG A N 1
ATOM 4813 C CA . ARG A 1 596 ? -0.316 -10.781 -6.637 1 86.94 596 ARG A CA 1
ATOM 4814 C C . ARG A 1 596 ? -1.638 -10.039 -6.461 1 86.94 596 ARG A C 1
ATOM 4816 O O . ARG A 1 596 ? -2.252 -10.102 -5.395 1 86.94 596 ARG A O 1
ATOM 4823 N N . ASP A 1 597 ? -2.053 -9.336 -7.484 1 88.06 597 ASP A N 1
ATOM 4824 C CA . ASP A 1 597 ? -3.311 -8.594 -7.449 1 88.06 597 ASP A CA 1
ATOM 4825 C C . ASP A 1 597 ? -4.496 -9.539 -7.25 1 88.06 597 ASP A C 1
ATOM 4827 O O . ASP A 1 597 ? -5.441 -9.211 -6.527 1 88.06 597 ASP A O 1
ATOM 4831 N N . LYS A 1 598 ? -4.453 -10.633 -7.871 1 91.94 598 LYS A N 1
ATOM 4832 C CA . LYS A 1 598 ? -5.516 -11.625 -7.715 1 91.94 598 LYS A CA 1
ATOM 4833 C C . LYS A 1 598 ? -5.598 -12.117 -6.277 1 91.94 598 LYS A C 1
ATOM 4835 O O . LYS A 1 598 ? -6.688 -12.25 -5.719 1 91.94 598 LYS A O 1
ATOM 4840 N N . LEU A 1 599 ? -4.441 -12.398 -5.742 1 92.44 599 LEU A N 1
ATOM 4841 C CA . LEU A 1 599 ? -4.379 -12.938 -4.387 1 92.44 599 LEU A CA 1
ATOM 4842 C C . LEU A 1 599 ? -4.797 -11.891 -3.363 1 92.44 599 LEU A C 1
ATOM 4844 O O . LEU A 1 599 ? -5.262 -12.227 -2.273 1 92.44 599 LEU A O 1
ATOM 4848 N N . ARG A 1 600 ? -4.664 -10.648 -3.746 1 88.12 600 ARG A N 1
ATOM 4849 C CA . ARG A 1 600 ? -5.055 -9.562 -2.852 1 88.12 600 ARG A CA 1
ATOM 4850 C C . ARG A 1 600 ? -6.52 -9.188 -3.059 1 88.12 600 ARG A C 1
ATOM 4852 O O . ARG A 1 600 ? -7.105 -8.492 -2.23 1 88.12 600 ARG A O 1
ATOM 4859 N N . GLY A 1 601 ? -7.105 -9.617 -4.156 1 90 601 GLY A N 1
ATOM 4860 C CA . GLY A 1 601 ? -8.469 -9.25 -4.508 1 90 601 GLY A CA 1
ATOM 4861 C C . GLY A 1 601 ? -8.562 -7.898 -5.195 1 90 601 GLY A C 1
ATOM 4862 O O . GLY A 1 601 ? -9.602 -7.234 -5.129 1 90 601 GLY A O 1
ATOM 4863 N N . THR A 1 602 ? -7.496 -7.395 -5.836 1 85.62 602 THR A N 1
ATOM 4864 C CA . THR A 1 602 ? -7.484 -6.09 -6.484 1 85.62 602 THR A CA 1
ATOM 4865 C C . THR A 1 602 ? -7.336 -6.238 -7.996 1 85.62 602 THR A C 1
ATOM 4867 O O . THR A 1 602 ? -6.918 -5.305 -8.68 1 85.62 602 THR A O 1
ATOM 4870 N N . ASP A 1 603 ? -7.652 -7.352 -8.555 1 81.44 603 ASP A N 1
ATOM 4871 C CA . ASP A 1 603 ? -7.461 -7.617 -9.977 1 81.44 603 ASP A CA 1
ATOM 4872 C C . ASP A 1 603 ? -8.438 -6.805 -10.828 1 81.44 603 ASP A C 1
ATOM 4874 O O . ASP A 1 603 ? -8.172 -6.531 -12 1 81.44 603 ASP A O 1
ATOM 4878 N N . ASP A 1 604 ? -9.625 -6.609 -10.391 1 73.5 604 ASP A N 1
ATOM 4879 C CA . ASP A 1 604 ? -10.641 -5.879 -11.148 1 73.5 604 ASP A CA 1
ATOM 4880 C C . ASP A 1 604 ? -10.703 -4.418 -10.711 1 73.5 604 ASP A C 1
ATOM 4882 O O . ASP A 1 604 ? -11.594 -3.676 -11.133 1 73.5 604 ASP A O 1
ATOM 4886 N N . GLY A 1 605 ? -9.828 -4.031 -9.836 1 68.62 605 GLY A N 1
ATOM 4887 C CA . GLY A 1 605 ? -9.93 -2.66 -9.367 1 68.62 605 GLY A CA 1
ATOM 4888 C C . GLY A 1 605 ? -8.844 -2.287 -8.375 1 68.62 605 GLY A C 1
ATOM 4889 O O . GLY A 1 605 ? -7.812 -2.961 -8.289 1 68.62 605 GLY A O 1
ATOM 4890 N N . VAL A 1 606 ? -9.188 -1.218 -7.836 1 72.38 606 VAL A N 1
ATOM 4891 C CA . VAL A 1 606 ? -8.188 -0.622 -6.953 1 72.38 606 VAL A CA 1
ATOM 4892 C C . VAL A 1 606 ? -8.445 -1.065 -5.516 1 72.38 606 VAL A C 1
ATOM 4894 O O . VAL A 1 606 ? -7.531 -1.056 -4.684 1 72.38 606 VAL A O 1
ATOM 4897 N N . THR A 1 607 ? -9.727 -1.498 -5.277 1 76.69 607 THR A N 1
ATOM 4898 C CA . THR A 1 607 ? -10.062 -1.874 -3.908 1 76.69 607 THR A CA 1
ATOM 4899 C C . THR A 1 607 ? -10.016 -3.391 -3.74 1 76.69 607 THR A C 1
ATOM 4901 O O . THR A 1 607 ? -10.516 -4.129 -4.594 1 76.69 607 THR A O 1
ATOM 4904 N N . ALA A 1 608 ? -9.406 -3.785 -2.66 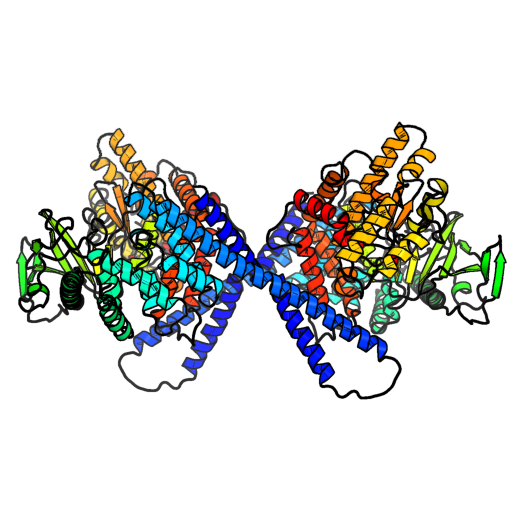1 82.44 608 ALA A N 1
ATOM 4905 C CA . ALA A 1 608 ? -9.312 -5.211 -2.357 1 82.44 608 ALA A CA 1
ATOM 4906 C C . ALA A 1 608 ? -10.688 -5.801 -2.076 1 82.44 608 ALA A C 1
ATOM 4908 O O . ALA A 1 608 ? -11.461 -5.25 -1.287 1 82.44 608 ALA A O 1
ATOM 4909 N N . GLN A 1 609 ? -11.039 -6.855 -2.693 1 88.81 609 GLN A N 1
ATOM 4910 C CA . GLN A 1 609 ? -12.281 -7.59 -2.465 1 88.81 609 GLN A CA 1
ATOM 4911 C C . GLN A 1 609 ? -12.055 -8.766 -1.517 1 88.81 609 GLN A C 1
ATOM 4913 O O . GLN A 1 609 ? -11.008 -9.406 -1.558 1 88.81 609 GLN A O 1
ATOM 4918 N N . SER A 1 610 ? -13.094 -8.93 -0.715 1 92.25 610 SER A N 1
ATOM 4919 C CA . SER A 1 610 ? -13.07 -10.172 0.047 1 92.25 610 SER A CA 1
ATOM 4920 C C . SER A 1 610 ? -13.156 -11.391 -0.873 1 92.25 610 SER A C 1
ATOM 4922 O O . SER A 1 610 ? -13.555 -11.266 -2.031 1 92.25 610 SER A O 1
ATOM 4924 N N . SER A 1 611 ? -12.766 -12.523 -0.356 1 95.12 611 SER A N 1
ATOM 4925 C CA . SER A 1 611 ? -12.797 -13.75 -1.151 1 95.12 611 SER A CA 1
ATOM 4926 C C . SER A 1 611 ? -14.203 -14.031 -1.667 1 95.12 611 SER A C 1
ATOM 4928 O O . SER A 1 611 ? -14.383 -14.461 -2.812 1 95.12 611 SER A O 1
ATOM 4930 N N . ASN A 1 612 ? -15.203 -13.789 -0.827 1 94.94 612 ASN A N 1
ATOM 4931 C CA . ASN A 1 612 ? -16.594 -14.031 -1.208 1 94.94 612 ASN A CA 1
ATOM 4932 C C . ASN A 1 612 ? -17.031 -13.117 -2.35 1 94.94 612 ASN A C 1
ATOM 4934 O O . ASN A 1 612 ? -17.625 -13.578 -3.322 1 94.94 612 ASN A O 1
ATOM 4938 N N . LEU A 1 613 ? -16.719 -11.875 -2.26 1 93.25 613 LEU A N 1
ATOM 4939 C CA . LEU A 1 613 ? -17.094 -10.914 -3.289 1 93.25 613 LEU A CA 1
ATOM 4940 C C . LEU A 1 613 ? -16.344 -11.18 -4.586 1 93.25 613 LEU A C 1
ATOM 4942 O O . LEU A 1 613 ? -16.906 -11.047 -5.676 1 93.25 613 LEU A O 1
ATOM 4946 N N . GLN A 1 614 ? -15.094 -11.461 -4.395 1 94.88 614 GLN A N 1
ATOM 4947 C CA . GLN A 1 614 ? -14.273 -11.773 -5.559 1 94.88 614 GLN A CA 1
ATOM 4948 C C . GLN A 1 614 ? -14.836 -12.977 -6.316 1 94.88 614 GLN A C 1
ATOM 4950 O O . GLN A 1 614 ? -14.969 -12.938 -7.543 1 94.88 614 GLN A O 1
ATOM 4955 N N . ILE A 1 615 ? -15.227 -14.008 -5.629 1 96.06 615 ILE A N 1
ATOM 4956 C CA . ILE A 1 615 ? -15.734 -15.227 -6.23 1 96.06 615 ILE A CA 1
ATOM 4957 C C . ILE A 1 615 ? -17.078 -14.953 -6.898 1 96.06 615 ILE A C 1
ATOM 4959 O O . ILE A 1 615 ? -17.344 -15.43 -8.008 1 96.06 615 ILE A O 1
ATOM 4963 N N . ARG A 1 616 ? -17.906 -14.242 -6.281 1 94.19 616 ARG A N 1
ATOM 4964 C CA . ARG A 1 616 ? -19.219 -13.93 -6.855 1 94.19 616 ARG A CA 1
ATOM 4965 C C . ARG A 1 616 ? -19.062 -13.172 -8.172 1 94.19 616 ARG A C 1
ATOM 4967 O O . ARG A 1 616 ? -19.781 -13.438 -9.133 1 94.19 616 ARG A O 1
ATOM 4974 N N . ARG A 1 617 ? -18.172 -12.297 -8.133 1 93.5 617 ARG A N 1
ATOM 4975 C CA . ARG A 1 617 ? -17.906 -11.555 -9.359 1 93.5 617 ARG A CA 1
ATOM 4976 C C . ARG A 1 617 ? -17.391 -12.484 -10.461 1 93.5 617 ARG A C 1
ATOM 4978 O O . ARG A 1 617 ? -17.828 -12.398 -11.609 1 93.5 617 ARG A O 1
ATOM 4985 N N . LEU A 1 618 ? -16.438 -13.32 -10.117 1 94.38 618 LEU A N 1
ATOM 4986 C CA . LEU A 1 618 ? -15.852 -14.234 -11.086 1 94.38 618 LEU A CA 1
ATOM 4987 C C . LEU A 1 618 ? -16.906 -15.18 -11.656 1 94.38 618 LEU A C 1
ATOM 4989 O O . LEU A 1 618 ? -16.922 -15.461 -12.852 1 94.38 618 LEU A O 1
ATOM 4993 N N . LEU A 1 619 ? -17.797 -15.656 -10.773 1 94.5 619 LEU A N 1
ATOM 4994 C CA . LEU A 1 619 ? -18.859 -16.547 -11.211 1 94.5 619 LEU A CA 1
ATOM 4995 C C . LEU A 1 619 ? -19.828 -15.82 -12.148 1 94.5 619 LEU A C 1
ATOM 4997 O O . LEU A 1 619 ? -20.281 -16.391 -13.141 1 94.5 619 LEU A O 1
ATOM 5001 N N . ARG A 1 620 ? -20.078 -14.602 -11.82 1 93.31 620 ARG A N 1
ATOM 5002 C CA . ARG A 1 620 ? -20.938 -13.789 -12.68 1 93.31 620 ARG A CA 1
ATOM 5003 C C . ARG A 1 620 ? -20.281 -13.562 -14.047 1 93.31 620 ARG A C 1
ATOM 5005 O O . ARG A 1 620 ? -20.953 -13.664 -15.078 1 93.31 620 ARG A O 1
ATOM 5012 N N . ASP A 1 621 ? -19.062 -13.305 -14.062 1 92.94 621 ASP A N 1
ATOM 5013 C CA . ASP A 1 621 ? -18.328 -13.086 -15.305 1 92.94 621 ASP A CA 1
ATOM 5014 C C . ASP A 1 621 ? -18.281 -14.359 -16.156 1 92.94 621 ASP A C 1
ATOM 5016 O O . ASP A 1 621 ? -18.375 -14.297 -17.375 1 92.94 621 ASP A O 1
ATOM 5020 N N . ALA A 1 622 ? -18.094 -15.445 -15.492 1 93.56 622 ALA A N 1
ATOM 5021 C CA . ALA A 1 622 ? -17.922 -16.734 -16.172 1 93.56 622 ALA A CA 1
ATOM 5022 C C . ALA A 1 622 ? -19.25 -17.188 -16.797 1 93.56 622 ALA A C 1
ATOM 5024 O O . ALA A 1 622 ? -19.25 -17.969 -17.75 1 93.56 622 ALA A O 1
ATOM 5025 N N . THR A 1 623 ? -20.391 -16.656 -16.281 1 92.75 623 THR A N 1
ATOM 5026 C CA . THR A 1 623 ? -21.703 -17.109 -16.75 1 92.75 623 THR A CA 1
ATOM 5027 C C . THR A 1 623 ? -22.391 -16.031 -17.578 1 92.75 623 THR A C 1
ATOM 5029 O O . THR A 1 623 ? -23.516 -16.219 -18.031 1 92.75 623 THR A O 1
ATOM 5032 N N . SER A 1 624 ? -21.703 -14.992 -17.797 1 93.5 624 SER A N 1
ATOM 5033 C CA . SER A 1 624 ? -22.281 -13.852 -18.5 1 93.5 624 SER A CA 1
ATOM 5034 C C . SER A 1 624 ? -22.469 -14.156 -19.984 1 93.5 624 SER A C 1
ATOM 5036 O O . SER A 1 624 ? -21.531 -14.547 -20.672 1 93.5 624 SER A O 1
ATOM 5038 N N . SER A 1 625 ? -23.656 -13.906 -20.484 1 94.88 625 SER A N 1
ATOM 5039 C CA . SER A 1 625 ? -23.953 -14.102 -21.906 1 94.88 625 SER A CA 1
ATOM 5040 C C . SER A 1 625 ? -23.141 -13.148 -22.781 1 94.88 625 SER A C 1
ATOM 5042 O O . SER A 1 625 ? -22.766 -13.5 -23.891 1 94.88 625 SER A O 1
ATOM 5044 N N . ASP A 1 626 ? -22.875 -12.047 -22.188 1 94.81 626 ASP A N 1
ATOM 5045 C CA . ASP A 1 626 ? -22.062 -11.07 -22.906 1 94.81 626 ASP A CA 1
ATOM 5046 C C . ASP A 1 626 ? -20.641 -11.578 -23.125 1 94.81 626 ASP A C 1
ATOM 5048 O O . ASP A 1 626 ? -20.094 -11.445 -24.219 1 94.81 626 ASP A O 1
ATOM 5052 N N . ASN A 1 627 ? -20.062 -12.133 -22.109 1 93.75 627 ASN A N 1
ATOM 5053 C CA . ASN A 1 627 ? -18.703 -12.656 -22.203 1 93.75 627 ASN A CA 1
ATOM 5054 C C . ASN A 1 627 ? -18.656 -13.922 -23.047 1 93.75 627 ASN A C 1
ATOM 5056 O O . ASN A 1 627 ? -17.781 -14.062 -23.906 1 93.75 627 ASN A O 1
ATOM 5060 N N . LEU A 1 628 ? -19.562 -14.781 -22.859 1 94.81 628 LEU A N 1
ATOM 5061 C CA . LEU A 1 628 ? -19.562 -16.062 -23.547 1 94.81 628 LEU A CA 1
ATOM 5062 C C . LEU A 1 628 ? -19.828 -15.898 -25.031 1 94.81 628 LEU A C 1
ATOM 5064 O O . LEU A 1 628 ? -19.266 -16.641 -25.859 1 94.81 628 LEU A O 1
ATOM 5068 N N . SER A 1 629 ? -20.641 -14.922 -25.406 1 95.25 629 SER A N 1
ATOM 5069 C CA . SER A 1 629 ? -20.984 -14.695 -26.812 1 95.25 629 SER A CA 1
ATOM 5070 C C . SER A 1 629 ? -19.781 -14.188 -27.609 1 95.25 629 SER A C 1
ATOM 5072 O O . SER A 1 629 ? -19.75 -14.312 -28.828 1 95.25 629 SER A O 1
ATOM 5074 N N . ARG A 1 630 ? -18.844 -13.648 -26.906 1 92.62 630 ARG A N 1
ATOM 5075 C CA . ARG A 1 630 ? -17.688 -13.055 -27.562 1 92.62 630 ARG A CA 1
ATOM 5076 C C . ARG A 1 630 ? -16.531 -14.047 -27.672 1 92.62 630 ARG A C 1
ATOM 5078 O O . ARG A 1 630 ? -15.5 -13.758 -28.266 1 92.62 630 ARG A O 1
ATOM 5085 N N . MET A 1 631 ? -16.766 -15.188 -27.141 1 91.88 631 MET A N 1
ATOM 5086 C CA . MET A 1 631 ? -15.727 -16.219 -27.188 1 91.88 631 MET A CA 1
ATOM 5087 C C . MET A 1 631 ? -15.609 -16.812 -28.594 1 91.88 631 MET A C 1
ATOM 5089 O O . MET A 1 631 ? -16.531 -16.688 -29.406 1 91.88 631 MET A O 1
ATOM 5093 N N . PHE A 1 632 ? -14.469 -17.391 -28.859 1 91.44 632 PHE A N 1
ATOM 5094 C CA . PHE A 1 632 ? -14.258 -18.094 -30.125 1 91.44 632 PHE A CA 1
ATOM 5095 C C . PHE A 1 632 ? -15.273 -19.203 -30.312 1 91.44 632 PHE A C 1
ATOM 5097 O O . PHE A 1 632 ? -15.461 -20.031 -29.422 1 91.44 632 PHE A O 1
ATOM 5104 N N . PHE A 1 633 ? -15.938 -19.234 -31.406 1 92 633 PHE A N 1
ATOM 5105 C CA . PHE A 1 633 ? -17.016 -20.188 -31.672 1 92 633 PHE A CA 1
ATOM 5106 C C . PHE A 1 633 ? -16.516 -21.625 -31.547 1 92 633 PHE A C 1
ATOM 5108 O O . PHE A 1 633 ? -17.25 -22.516 -31.141 1 92 633 PHE A O 1
ATOM 5115 N N . GLY A 1 634 ? -15.18 -21.844 -31.812 1 88.94 634 GLY A N 1
ATOM 5116 C CA . GLY A 1 634 ? -14.594 -23.172 -31.766 1 88.94 634 GLY A CA 1
ATOM 5117 C C . GLY A 1 634 ? -14.484 -23.734 -30.359 1 88.94 634 GLY A C 1
ATOM 5118 O O . GLY A 1 634 ? -14.367 -24.938 -30.172 1 88.94 634 GLY A O 1
ATOM 5119 N N . TRP A 1 635 ? -14.641 -22.844 -29.406 1 90.31 635 TRP A N 1
ATOM 5120 C CA . TRP A 1 635 ? -14.555 -23.281 -28.016 1 90.31 635 TRP A CA 1
ATOM 5121 C C . TRP A 1 635 ? -15.93 -23.672 -27.484 1 90.31 635 TRP A C 1
ATOM 5123 O O . TRP A 1 635 ? -16.047 -24.141 -26.344 1 90.31 635 TRP A O 1
ATOM 5133 N N . MET A 1 636 ? -16.922 -23.469 -28.281 1 93.31 636 MET A N 1
ATOM 5134 C CA . MET A 1 636 ? -18.297 -23.891 -28 1 93.31 636 MET A CA 1
ATOM 5135 C C . MET A 1 636 ? -18.781 -23.297 -26.672 1 93.31 636 MET A C 1
ATOM 5137 O O . MET A 1 636 ? -19.125 -24.047 -25.75 1 93.31 636 MET A O 1
ATOM 5141 N N . PRO A 1 637 ? -18.891 -22.016 -26.625 1 93.44 637 PRO A N 1
ATOM 5142 C CA . PRO A 1 637 ? -19.297 -21.359 -25.375 1 93.44 637 PRO A CA 1
ATOM 5143 C C . PRO A 1 637 ? -20.719 -21.734 -24.969 1 93.44 637 PRO A C 1
ATOM 5145 O O . PRO A 1 637 ? -21.094 -21.531 -23.812 1 93.44 637 PRO A O 1
ATOM 5148 N N . PHE A 1 638 ? -21.5 -22.359 -25.859 1 93.94 638 PHE A N 1
ATOM 5149 C CA . PHE A 1 638 ? -22.891 -22.703 -25.594 1 93.94 638 PHE A CA 1
ATOM 5150 C C . PHE A 1 638 ? -23 -24.016 -24.844 1 93.94 638 PHE A C 1
ATOM 5152 O O . PHE A 1 638 ? -24.062 -24.359 -24.328 1 93.94 638 PHE A O 1
ATOM 5159 N N . LEU A 1 639 ? -21.906 -24.719 -24.766 1 92.19 639 LEU A N 1
ATOM 5160 C CA . LEU A 1 639 ? -21.906 -26 -24.078 1 92.19 639 LEU A CA 1
ATOM 5161 C C . LEU A 1 639 ? -22.203 -25.844 -22.594 1 92.19 639 LEU A C 1
ATOM 5163 O O . LEU A 1 639 ? -22.734 -26.734 -21.953 1 92.19 639 LEU A O 1
ATOM 5167 N N . LYS B 1 1 ? -26.172 14.391 7.285 1 78.06 1 LYS B N 1
ATOM 5168 C CA . LYS B 1 1 ? -25.281 13.305 7.719 1 78.06 1 LYS B CA 1
ATOM 5169 C C . LYS B 1 1 ? -25 12.336 6.578 1 78.06 1 LYS B C 1
ATOM 5171 O O . LYS B 1 1 ? -23.859 11.906 6.383 1 78.06 1 LYS B O 1
ATOM 5176 N N . VAL B 1 2 ? -25.969 12.039 5.73 1 81 2 VAL B N 1
ATOM 5177 C CA . VAL B 1 2 ? -25.828 11.094 4.629 1 81 2 VAL B CA 1
ATOM 5178 C C . VAL B 1 2 ? -24.875 11.656 3.58 1 81 2 VAL B C 1
ATOM 5180 O O . VAL B 1 2 ? -24.016 10.945 3.064 1 81 2 VAL B O 1
ATOM 5183 N N . LEU B 1 3 ? -25 12.914 3.332 1 81.62 3 LEU B N 1
ATOM 5184 C CA . LEU B 1 3 ? -24.172 13.523 2.303 1 81.62 3 LEU B CA 1
ATOM 5185 C C . LEU B 1 3 ? -22.734 13.664 2.779 1 81.62 3 LEU B C 1
ATOM 5187 O O . LEU B 1 3 ? -21.797 13.602 1.977 1 81.62 3 LEU B O 1
ATOM 5191 N N . LEU B 1 4 ? -22.594 13.844 4.082 1 81.5 4 LEU B N 1
ATOM 5192 C CA . LEU B 1 4 ? -21.25 13.875 4.645 1 81.5 4 LEU B CA 1
ATOM 5193 C C . LEU B 1 4 ? -20.578 12.516 4.52 1 81.5 4 LEU B C 1
ATOM 5195 O O . LEU B 1 4 ? -19.391 12.438 4.207 1 81.5 4 LEU B O 1
ATOM 5199 N N . GLN B 1 5 ? -21.359 11.516 4.758 1 85.12 5 GLN B N 1
ATOM 5200 C CA . GLN B 1 5 ? -20.844 10.164 4.613 1 85.12 5 GLN B CA 1
ATOM 5201 C C . GLN B 1 5 ? -20.516 9.852 3.152 1 85.12 5 GLN B C 1
ATOM 5203 O O . GLN B 1 5 ? -19.516 9.188 2.863 1 85.12 5 GLN B O 1
ATOM 5208 N N . PHE B 1 6 ? -21.469 10.305 2.34 1 88.44 6 PHE B N 1
ATOM 5209 C CA . PHE B 1 6 ? -21.234 10.117 0.914 1 88.44 6 PHE B CA 1
ATOM 5210 C C . PHE B 1 6 ? -19.953 10.797 0.479 1 88.44 6 PHE B C 1
ATOM 5212 O O . PHE B 1 6 ? -19.156 10.219 -0.274 1 88.44 6 PHE B O 1
ATOM 5219 N N . HIS B 1 7 ? -19.719 12.023 0.918 1 90.12 7 HIS B N 1
ATOM 5220 C CA . HIS B 1 7 ? -18.484 12.727 0.607 1 90.12 7 HIS B CA 1
ATOM 5221 C C . HIS B 1 7 ? -17.266 11.961 1.119 1 90.12 7 HIS B C 1
ATOM 5223 O O . HIS B 1 7 ? -16.25 11.867 0.424 1 90.12 7 HIS B O 1
ATOM 5229 N N . SER B 1 8 ? -17.391 11.453 2.297 1 87.75 8 SER B N 1
ATOM 5230 C CA . SER B 1 8 ? -16.297 10.688 2.883 1 87.75 8 SER B CA 1
ATOM 5231 C C . SER B 1 8 ? -15.969 9.461 2.037 1 87.75 8 SER B C 1
ATOM 5233 O O . SER B 1 8 ? -14.805 9.102 1.876 1 87.75 8 SER B O 1
ATOM 5235 N N . ILE B 1 9 ? -16.969 8.836 1.506 1 88.44 9 ILE B N 1
ATOM 5236 C CA . ILE B 1 9 ? -16.781 7.66 0.666 1 88.44 9 ILE B CA 1
ATOM 5237 C C . ILE B 1 9 ? -16.109 8.055 -0.64 1 88.44 9 ILE B C 1
ATOM 5239 O O . ILE B 1 9 ? -15.195 7.363 -1.104 1 88.44 9 ILE B O 1
ATOM 5243 N N . CYS B 1 10 ? -16.531 9.117 -1.21 1 92.62 10 CYS B N 1
ATOM 5244 C CA . CYS B 1 10 ? -15.938 9.594 -2.455 1 92.62 10 CYS B CA 1
ATOM 5245 C C . CYS B 1 10 ? -14.469 9.945 -2.258 1 92.62 10 CYS B C 1
ATOM 5247 O O . CYS B 1 10 ? -13.625 9.594 -3.086 1 92.62 10 CYS B O 1
ATOM 5249 N N . MET B 1 11 ? -14.227 10.602 -1.172 1 90.62 11 MET B N 1
ATOM 5250 C CA . MET B 1 11 ? -12.844 10.945 -0.855 1 90.62 11 MET B CA 1
ATOM 5251 C C . MET B 1 11 ? -12.008 9.68 -0.652 1 90.62 11 MET B C 1
ATOM 5253 O O . MET B 1 11 ? -10.844 9.633 -1.049 1 90.62 11 MET B O 1
ATOM 5257 N N . GLY B 1 12 ? -12.641 8.773 -0 1 88.19 12 GLY B N 1
ATOM 5258 C CA . GLY B 1 12 ? -11.969 7.504 0.201 1 88.19 12 GLY B CA 1
ATOM 5259 C C . GLY B 1 12 ? -11.633 6.793 -1.098 1 88.19 12 GLY B C 1
ATOM 5260 O O . GLY B 1 12 ? -10.539 6.234 -1.241 1 88.19 12 GLY B O 1
ATOM 5261 N N . GLN B 1 13 ? -12.523 6.773 -1.999 1 89.31 13 GLN B N 1
ATOM 5262 C CA . GLN B 1 13 ? -12.312 6.148 -3.301 1 89.31 13 GLN B CA 1
ATOM 5263 C C . GLN B 1 13 ? -11.188 6.84 -4.062 1 89.31 13 GLN B C 1
ATOM 5265 O O . GLN B 1 13 ? -10.352 6.18 -4.688 1 89.31 13 GLN B O 1
ATOM 5270 N N . LEU B 1 14 ? -11.227 8.156 -4.059 1 92.88 14 LEU B N 1
ATOM 5271 C CA . LEU B 1 14 ? -10.164 8.906 -4.719 1 92.88 14 LEU B CA 1
ATOM 5272 C C . LEU B 1 14 ? -8.805 8.578 -4.113 1 92.88 14 LEU B C 1
ATOM 5274 O O . LEU B 1 14 ? -7.832 8.359 -4.84 1 92.88 14 LEU B O 1
ATOM 5278 N N . SER B 1 15 ? -8.781 8.57 -2.83 1 87.81 15 SER B N 1
ATOM 5279 C CA . SER B 1 15 ? -7.531 8.281 -2.133 1 87.81 15 SER B CA 1
ATOM 5280 C C . SER B 1 15 ? -6.992 6.902 -2.508 1 87.81 15 SER B C 1
ATOM 5282 O O . SER B 1 15 ? -5.785 6.73 -2.703 1 87.81 15 SER B O 1
ATOM 5284 N N . LYS B 1 16 ? -7.836 5.926 -2.57 1 85.38 16 LYS B N 1
ATOM 5285 C CA . LYS B 1 16 ? -7.434 4.57 -2.93 1 85.38 16 LYS B CA 1
ATOM 5286 C C . LYS B 1 16 ? -6.891 4.52 -4.355 1 85.38 16 LYS B C 1
ATOM 5288 O O . LYS B 1 16 ? -5.91 3.822 -4.625 1 85.38 16 LYS B O 1
ATOM 5293 N N . LEU B 1 17 ? -7.535 5.133 -5.25 1 89.19 17 LEU B N 1
ATOM 5294 C CA . LEU B 1 17 ? -7.102 5.172 -6.641 1 89.19 17 LEU B CA 1
ATOM 5295 C C . LEU B 1 17 ? -5.754 5.871 -6.773 1 89.19 17 LEU B C 1
ATOM 5297 O O . LEU B 1 17 ? -4.891 5.43 -7.535 1 89.19 17 LEU B O 1
ATOM 5301 N N . GLU B 1 18 ? -5.602 6.957 -6.004 1 86.88 18 GLU B N 1
ATOM 5302 C CA . GLU B 1 18 ? -4.324 7.668 -6.016 1 86.88 18 GLU B CA 1
ATOM 5303 C C . GLU B 1 18 ? -3.205 6.793 -5.457 1 86.88 18 GLU B C 1
ATOM 5305 O O . GLU B 1 18 ? -2.072 6.84 -5.941 1 86.88 18 GLU B O 1
ATOM 5310 N N . GLU B 1 19 ? -3.506 6.105 -4.434 1 79.81 19 GLU B N 1
ATOM 5311 C CA . GLU B 1 19 ? -2.531 5.184 -3.861 1 79.81 19 GLU B CA 1
ATOM 5312 C C . GLU B 1 19 ? -2.133 4.105 -4.867 1 79.81 19 GLU B C 1
ATOM 5314 O O . GLU B 1 19 ? -0.972 3.693 -4.918 1 79.81 19 GLU B O 1
ATOM 5319 N N . TYR B 1 20 ? -3.088 3.594 -5.633 1 82.75 20 TYR B N 1
ATOM 5320 C CA . TYR B 1 20 ? -2.807 2.594 -6.656 1 82.75 20 TYR B CA 1
ATOM 5321 C C . TYR B 1 20 ? -1.822 3.131 -7.688 1 82.75 20 TYR B C 1
ATOM 5323 O O . TYR B 1 20 ? -0.976 2.391 -8.195 1 82.75 20 TYR B O 1
ATOM 5331 N N . LEU B 1 21 ? -1.918 4.418 -8.062 1 85.44 21 LEU B N 1
ATOM 5332 C CA . LEU B 1 21 ? -1.023 5.035 -9.031 1 85.44 21 LEU B CA 1
ATOM 5333 C C . LEU B 1 21 ? 0.42 5 -8.539 1 85.44 21 LEU B C 1
ATOM 5335 O O . LEU B 1 21 ? 1.354 5.098 -9.336 1 85.44 21 LEU B O 1
ATOM 5339 N N . GLU B 1 22 ? 0.5 4.816 -7.238 1 77.44 22 GLU B N 1
ATOM 5340 C CA . GLU B 1 22 ? 1.84 4.844 -6.66 1 77.44 22 GLU B CA 1
ATOM 5341 C C . GLU B 1 22 ? 2.389 3.432 -6.477 1 77.44 22 GLU B C 1
ATOM 5343 O O . GLU B 1 22 ? 3.559 3.254 -6.137 1 77.44 22 GLU B O 1
ATOM 5348 N N . THR B 1 23 ? 1.634 2.42 -6.762 1 76.38 23 THR B N 1
ATOM 5349 C CA . THR B 1 23 ? 2.051 1.034 -6.578 1 76.38 23 THR B CA 1
ATOM 5350 C C . THR B 1 23 ? 3.049 0.621 -7.652 1 76.38 23 THR B C 1
ATOM 5352 O O . THR B 1 23 ? 3.131 1.254 -8.711 1 76.38 23 THR B O 1
ATOM 5355 N N . ARG B 1 24 ? 3.82 -0.418 -7.34 1 73.44 24 ARG B N 1
ATOM 5356 C CA . ARG B 1 24 ? 4.773 -0.978 -8.289 1 73.44 24 ARG B CA 1
ATOM 5357 C C . ARG B 1 24 ? 4.055 -1.524 -9.523 1 73.44 24 ARG B C 1
ATOM 5359 O O . ARG B 1 24 ? 4.547 -1.385 -10.648 1 73.44 24 ARG B O 1
ATOM 5366 N N . SER B 1 25 ? 2.945 -2.098 -9.289 1 75.94 25 SER B N 1
ATOM 5367 C CA . SER B 1 25 ? 2.18 -2.684 -10.383 1 75.94 25 SER B CA 1
ATOM 5368 C C . SER B 1 25 ? 1.828 -1.636 -11.438 1 75.94 25 SER B C 1
ATOM 5370 O O . SER B 1 25 ? 1.986 -1.874 -12.633 1 75.94 25 SER B O 1
ATOM 5372 N N . TYR B 1 26 ? 1.351 -0.515 -11.031 1 84.94 26 TYR B N 1
ATOM 5373 C CA . TYR B 1 26 ? 0.981 0.539 -11.969 1 84.94 26 TYR B CA 1
ATOM 5374 C C . TYR B 1 26 ? 2.213 1.109 -12.656 1 84.94 26 TYR B C 1
ATOM 5376 O O . TYR B 1 26 ? 2.193 1.362 -13.867 1 84.94 26 TYR B O 1
ATOM 5384 N N . ARG B 1 27 ? 3.236 1.294 -11.93 1 81.5 27 ARG B N 1
ATOM 5385 C CA . ARG B 1 27 ? 4.473 1.821 -12.508 1 81.5 27 ARG B CA 1
ATOM 5386 C C . ARG B 1 27 ? 5.043 0.865 -13.547 1 81.5 27 ARG B C 1
ATOM 5388 O O . ARG B 1 27 ? 5.57 1.299 -14.57 1 81.5 27 ARG B O 1
ATOM 5395 N N . MET B 1 28 ? 4.949 -0.349 -13.234 1 79.69 28 MET B N 1
ATOM 5396 C CA . MET B 1 28 ? 5.449 -1.352 -14.164 1 79.69 28 MET B CA 1
ATOM 5397 C C . MET B 1 28 ? 4.656 -1.321 -15.469 1 79.69 28 MET B C 1
ATOM 5399 O O . MET B 1 28 ? 5.219 -1.506 -16.547 1 79.69 28 MET B O 1
ATOM 5403 N N . LYS B 1 29 ? 3.332 -1.165 -15.328 1 85.06 29 LYS B N 1
ATOM 5404 C CA . LYS B 1 29 ? 2.51 -1.053 -16.531 1 85.06 29 LYS B CA 1
ATOM 5405 C C . LYS B 1 29 ? 2.973 0.106 -17.406 1 85.06 29 LYS B C 1
ATOM 5407 O O . LYS B 1 29 ? 3.084 -0.038 -18.625 1 85.06 29 LYS B O 1
ATOM 5412 N N . LYS B 1 30 ? 3.314 1.249 -16.766 1 88.56 30 LYS B N 1
ATOM 5413 C CA . LYS B 1 30 ? 3.775 2.418 -17.5 1 88.56 30 LYS B CA 1
ATOM 5414 C C . LYS B 1 30 ? 5.145 2.166 -18.125 1 88.56 30 LYS B C 1
ATOM 5416 O O . LYS B 1 30 ? 5.402 2.588 -19.25 1 88.56 30 LYS B O 1
ATOM 5421 N N . GLN B 1 31 ? 5.953 1.521 -17.375 1 84.69 31 GLN B N 1
ATOM 5422 C CA . GLN B 1 31 ? 7.289 1.215 -17.875 1 84.69 31 GLN B CA 1
ATOM 5423 C C . GLN B 1 31 ? 7.23 0.251 -19.062 1 84.69 31 GLN B C 1
ATOM 5425 O O . GLN B 1 31 ? 7.969 0.405 -20.031 1 84.69 31 GLN B O 1
ATOM 5430 N N . VAL B 1 32 ? 6.41 -0.711 -18.969 1 84.38 32 VAL B N 1
ATOM 5431 C CA . VAL B 1 32 ? 6.289 -1.711 -20.031 1 84.38 32 VAL B CA 1
ATOM 5432 C C . VAL B 1 32 ? 5.77 -1.053 -21.312 1 84.38 32 VAL B C 1
ATOM 5434 O O . VAL B 1 32 ? 6.195 -1.399 -22.406 1 84.38 32 VAL B O 1
ATOM 5437 N N . ILE B 1 33 ? 4.84 -0.143 -21.141 1 89.75 33 ILE B N 1
ATOM 5438 C CA . ILE B 1 33 ? 4.316 0.584 -22.297 1 89.75 33 ILE B CA 1
ATOM 5439 C C . ILE B 1 33 ? 5.449 1.335 -23 1 89.75 33 ILE B C 1
ATOM 5441 O O . ILE B 1 33 ? 5.582 1.277 -24.219 1 89.75 33 ILE B O 1
ATOM 5445 N N . ALA B 1 34 ? 6.254 2.039 -22.156 1 88.69 34 ALA B N 1
ATOM 5446 C CA . ALA B 1 34 ? 7.383 2.779 -22.703 1 88.69 34 ALA B CA 1
ATOM 5447 C C . ALA B 1 34 ? 8.359 1.843 -23.406 1 88.69 34 ALA B C 1
ATOM 5449 O O . ALA B 1 34 ? 8.883 2.168 -24.484 1 88.69 34 ALA B O 1
ATOM 5450 N N . GLU B 1 35 ? 8.594 0.716 -22.859 1 83.81 35 GLU B N 1
ATOM 5451 C CA . GLU B 1 35 ? 9.508 -0.262 -23.453 1 83.81 35 GLU B CA 1
ATOM 5452 C C . GLU B 1 35 ? 8.953 -0.83 -24.75 1 83.81 35 GLU B C 1
ATOM 5454 O O . GLU B 1 35 ? 9.695 -1.045 -25.703 1 83.81 35 GLU B O 1
ATOM 5459 N N . TYR B 1 36 ? 7.668 -1.136 -24.719 1 84.25 36 TYR B N 1
ATOM 5460 C CA . TYR B 1 36 ? 7.031 -1.645 -25.938 1 84.25 36 TYR B CA 1
ATOM 5461 C C . TYR B 1 36 ? 7.07 -0.606 -27.047 1 84.25 36 TYR B C 1
ATOM 5463 O O . TYR B 1 36 ? 7.289 -0.945 -28.219 1 84.25 36 TYR B O 1
ATOM 5471 N N . GLU B 1 37 ? 6.871 0.611 -26.656 1 89.19 37 GLU B N 1
ATOM 5472 C CA . GLU B 1 37 ? 6.934 1.686 -27.641 1 89.19 37 GLU B CA 1
ATOM 5473 C C . GLU B 1 37 ? 8.328 1.799 -28.25 1 89.19 37 GLU B C 1
ATOM 5475 O O . GLU B 1 37 ? 8.477 1.976 -29.453 1 89.19 37 GLU B O 1
ATOM 5480 N N . LYS B 1 38 ? 9.312 1.658 -27.438 1 86.88 38 LYS B N 1
ATOM 5481 C CA . LYS B 1 38 ? 10.688 1.695 -27.922 1 86.88 38 LYS B CA 1
ATOM 5482 C C . LYS B 1 38 ? 10.977 0.521 -28.844 1 86.88 38 LYS B C 1
ATOM 5484 O O . LYS B 1 38 ? 11.664 0.678 -29.859 1 86.88 38 LYS B O 1
ATOM 5489 N N . GLN B 1 39 ? 10.492 -0.629 -28.516 1 82 39 GLN B N 1
ATOM 5490 C CA . GLN B 1 39 ? 10.719 -1.827 -29.312 1 82 39 GLN B CA 1
ATOM 5491 C C . GLN B 1 39 ? 10.047 -1.712 -30.688 1 82 39 GLN B C 1
ATOM 5493 O O . GLN B 1 39 ? 10.617 -2.117 -31.703 1 82 39 GLN B O 1
ATOM 5498 N N . ILE B 1 40 ? 8.883 -1.18 -30.641 1 86.5 40 ILE B N 1
ATOM 5499 C CA . ILE B 1 40 ? 8.133 -1.025 -31.891 1 86.5 40 ILE B CA 1
ATOM 5500 C C . ILE B 1 40 ? 8.805 0.029 -32.75 1 86.5 40 ILE B C 1
ATOM 5502 O O . ILE B 1 40 ? 8.906 -0.141 -33.969 1 86.5 40 ILE B O 1
ATOM 5506 N N . GLU B 1 41 ? 9.289 1.039 -32.125 1 86.5 41 GLU B N 1
ATOM 5507 C CA . GLU B 1 41 ? 9.961 2.104 -32.875 1 86.5 41 GLU B CA 1
ATOM 5508 C C . GLU B 1 41 ? 11.289 1.622 -33.438 1 86.5 41 GLU B C 1
ATOM 5510 O O . GLU B 1 41 ? 11.641 1.976 -34.562 1 86.5 41 GLU B O 1
ATOM 5515 N N . LYS B 1 42 ? 12.008 0.917 -32.688 1 82.44 42 LYS B N 1
ATOM 5516 C CA . LYS B 1 42 ? 13.281 0.385 -33.156 1 82.44 42 LYS B CA 1
ATOM 5517 C C . LYS B 1 42 ? 13.078 -0.541 -34.344 1 82.44 42 LYS B C 1
ATOM 5519 O O . LYS B 1 42 ? 13.883 -0.538 -35.281 1 82.44 42 LYS B O 1
ATOM 5524 N N . LYS B 1 43 ? 12.109 -1.245 -34.312 1 77.38 43 LYS B N 1
ATOM 5525 C CA . LYS B 1 43 ? 11.836 -2.168 -35.438 1 77.38 43 LYS B CA 1
ATOM 5526 C C . LYS B 1 43 ? 11.383 -1.42 -36.688 1 77.38 43 LYS B C 1
ATOM 5528 O O . LYS B 1 43 ? 11.734 -1.806 -37.781 1 77.38 43 LYS B O 1
ATOM 5533 N N . ASN B 1 44 ? 10.656 -0.465 -36.344 1 77.06 44 ASN B N 1
ATOM 5534 C CA . ASN B 1 44 ? 10.219 0.338 -37.5 1 77.06 44 ASN B CA 1
ATOM 5535 C C . ASN B 1 44 ? 11.391 1.076 -38.125 1 77.06 44 ASN B C 1
ATOM 5537 O O . ASN B 1 44 ? 11.352 1.384 -39.344 1 77.06 44 ASN B O 1
ATOM 5541 N N . SER B 1 45 ? 12.367 1.422 -37.344 1 73.12 45 SER B N 1
ATOM 5542 C CA . SER B 1 45 ? 13.516 2.162 -37.844 1 73.12 45 SER B CA 1
ATOM 5543 C C . SER B 1 45 ? 14.539 1.224 -38.469 1 73.12 45 SER B C 1
ATOM 5545 O O . SER B 1 45 ? 15.43 1.666 -39.219 1 73.12 45 SER B O 1
ATOM 5547 N N . THR B 1 46 ? 14.648 0.101 -37.969 1 62.78 46 THR B N 1
ATOM 5548 C CA . THR B 1 46 ? 15.609 -0.817 -38.594 1 62.78 46 THR B CA 1
ATOM 5549 C C . THR B 1 46 ? 15.117 -1.293 -39.938 1 62.78 46 THR B C 1
ATOM 5551 O O . THR B 1 46 ? 14.008 -1.818 -40.062 1 62.78 46 THR B O 1
ATOM 5554 N N . PRO B 1 47 ? 15.828 -0.706 -41.062 1 53.34 47 PRO B N 1
ATOM 5555 C CA . PRO B 1 47 ? 15.484 -1.125 -42.406 1 53.34 47 PRO B CA 1
ATOM 5556 C C . PRO B 1 47 ? 15.32 -2.637 -42.531 1 53.34 47 PRO B C 1
ATOM 5558 O O . PRO B 1 47 ? 16.016 -3.398 -41.875 1 53.34 47 PRO B O 1
ATOM 5561 N N . ARG B 1 48 ? 14.242 -3.111 -43.188 1 51.25 48 ARG B N 1
ATOM 5562 C CA . ARG B 1 48 ? 13.844 -4.465 -43.531 1 51.25 48 ARG B CA 1
ATOM 5563 C C . ARG B 1 48 ? 15.039 -5.273 -44.031 1 51.25 48 ARG B C 1
ATOM 5565 O O . ARG B 1 48 ? 15.391 -5.211 -45.219 1 51.25 48 ARG B O 1
ATOM 5572 N N . VAL B 1 49 ? 16.188 -5.297 -43.562 1 43.19 49 VAL B N 1
ATOM 5573 C CA . VAL B 1 49 ? 17.109 -6.152 -44.312 1 43.19 49 VAL B CA 1
ATOM 5574 C C . VAL B 1 49 ? 16.391 -7.441 -44.719 1 43.19 49 VAL B C 1
ATOM 5576 O O . VAL B 1 49 ? 15.352 -7.781 -44.156 1 43.19 49 VAL B O 1
ATOM 5579 N N . SER B 1 50 ? 17.406 -8.742 -44.688 1 37.28 50 SER B N 1
ATOM 5580 C CA . SER B 1 50 ? 17.406 -9.953 -45.5 1 37.28 50 SER B CA 1
ATOM 5581 C C . SER B 1 50 ? 16.125 -10.766 -45.25 1 37.28 50 SER B C 1
ATOM 5583 O O . SER B 1 50 ? 15.492 -10.656 -44.219 1 37.28 50 SER B O 1
ATOM 5585 N N . ARG B 1 51 ? 15.898 -11.852 -46.25 1 40.62 51 ARG B N 1
ATOM 5586 C CA . ARG B 1 51 ? 14.992 -12.742 -46.938 1 40.62 51 ARG B CA 1
ATOM 5587 C C . ARG B 1 51 ? 14.375 -13.766 -46 1 40.62 51 ARG B C 1
ATOM 5589 O O . ARG B 1 51 ? 13.5 -14.539 -46.406 1 40.62 51 ARG B O 1
ATOM 5596 N N . GLY B 1 52 ? 15.344 -14.484 -45.25 1 36.91 52 GLY B N 1
ATOM 5597 C CA . GLY B 1 52 ? 14.898 -15.867 -45.125 1 36.91 52 GLY B CA 1
ATOM 5598 C C . GLY B 1 52 ? 13.594 -16 -44.375 1 36.91 52 GLY B C 1
ATOM 5599 O O . GLY B 1 52 ? 13.023 -15 -43.906 1 36.91 52 GLY B O 1
ATOM 5600 N N . THR B 1 53 ? 13.344 -17.328 -43.875 1 42.03 53 THR B N 1
ATOM 5601 C CA . THR B 1 53 ? 12.211 -18.109 -43.406 1 42.03 53 THR B CA 1
ATOM 5602 C C . THR B 1 53 ? 11.578 -17.453 -42.188 1 42.03 53 THR B C 1
ATOM 5604 O O . THR B 1 53 ? 10.461 -17.812 -41.781 1 42.03 53 THR B O 1
ATOM 5607 N N . SER B 1 54 ? 12.305 -16.703 -41.062 1 47.25 54 SER B N 1
ATOM 5608 C CA . SER B 1 54 ? 11.727 -16.469 -39.75 1 47.25 54 SER B CA 1
ATOM 5609 C C . SER B 1 54 ? 10.906 -15.188 -39.719 1 47.25 54 SER B C 1
ATOM 5611 O O . SER B 1 54 ? 10.844 -14.508 -38.688 1 47.25 54 SER B O 1
ATOM 5613 N N . GLY B 1 55 ? 10.547 -14.641 -40.625 1 52.91 55 GLY B N 1
ATOM 5614 C CA . GLY B 1 55 ? 9.727 -13.453 -40.812 1 52.91 55 GLY B CA 1
ATOM 5615 C C . GLY B 1 55 ? 8.375 -13.555 -40.125 1 52.91 55 GLY B C 1
ATOM 5616 O O . GLY B 1 55 ? 7.906 -12.586 -39.5 1 52.91 55 GLY B O 1
ATOM 5617 N N . GLY B 1 56 ? 7.691 -14.719 -40.281 1 58.47 56 GLY B N 1
ATOM 5618 C CA . GLY B 1 56 ? 6.371 -14.953 -39.719 1 58.47 56 GLY B CA 1
ATOM 5619 C C . GLY B 1 56 ? 6.355 -14.898 -38.188 1 58.47 56 GLY B C 1
ATOM 5620 O O . GLY B 1 56 ? 5.461 -14.297 -37.594 1 58.47 56 GLY B O 1
ATOM 5621 N N . ASP B 1 57 ? 7.363 -15.484 -37.625 1 65.81 57 ASP B N 1
ATOM 5622 C CA . ASP B 1 57 ? 7.449 -15.508 -36.156 1 65.81 57 ASP B CA 1
ATOM 5623 C C . ASP B 1 57 ? 7.703 -14.102 -35.625 1 65.81 57 ASP B C 1
ATOM 5625 O O . ASP B 1 57 ? 7.164 -13.742 -34.562 1 65.81 57 ASP B O 1
ATOM 5629 N N . GLU B 1 58 ? 8.469 -13.359 -36.375 1 71.38 58 GLU B N 1
ATOM 5630 C CA . GLU B 1 58 ? 8.773 -12 -35.938 1 71.38 58 GLU B CA 1
ATOM 5631 C C . GLU B 1 58 ? 7.543 -11.102 -36.062 1 71.38 58 GLU B C 1
ATOM 5633 O O . GLU B 1 58 ? 7.328 -10.242 -35.188 1 71.38 58 GLU B O 1
ATOM 5638 N N . MET B 1 59 ? 6.871 -11.359 -37.125 1 75.06 59 MET B N 1
ATOM 5639 C CA . MET B 1 59 ? 5.645 -10.586 -37.281 1 75.06 59 MET B CA 1
ATOM 5640 C C . MET B 1 59 ? 4.637 -10.914 -36.188 1 75.06 59 MET B C 1
ATOM 5642 O O . MET B 1 59 ? 3.98 -10.023 -35.656 1 75.06 59 MET B O 1
ATOM 5646 N N . LYS B 1 60 ? 4.562 -12.102 -35.875 1 74.88 60 LYS B N 1
ATOM 5647 C CA . LYS B 1 60 ? 3.66 -12.523 -34.812 1 74.88 60 LYS B CA 1
ATOM 5648 C C . LYS B 1 60 ? 4.086 -11.945 -33.469 1 74.88 60 LYS B C 1
ATOM 5650 O O . LYS B 1 60 ? 3.244 -11.516 -32.688 1 74.88 60 LYS B O 1
ATOM 5655 N N . ARG B 1 61 ? 5.293 -11.812 -33.344 1 74.25 61 ARG B N 1
ATOM 5656 C CA . ARG B 1 61 ? 5.816 -11.25 -32.125 1 74.25 61 ARG B CA 1
ATOM 5657 C C . ARG B 1 61 ? 5.504 -9.766 -32 1 74.25 61 ARG B C 1
ATOM 5659 O O . ARG B 1 61 ? 5.133 -9.273 -30.938 1 74.25 61 ARG B O 1
ATOM 5666 N N . THR B 1 62 ? 5.711 -9.164 -33.031 1 79.12 62 THR B N 1
ATOM 5667 C CA . THR B 1 62 ? 5.449 -7.73 -33.031 1 79.12 62 THR B CA 1
ATOM 5668 C C . THR B 1 62 ? 3.969 -7.449 -32.812 1 79.12 62 THR B C 1
ATOM 5670 O O . THR B 1 62 ? 3.615 -6.5 -32.094 1 79.12 62 THR B O 1
ATOM 5673 N N . GLU B 1 63 ? 3.184 -8.258 -33.375 1 80.69 63 GLU B N 1
ATOM 5674 C CA . GLU B 1 63 ? 1.747 -8.078 -33.188 1 80.69 63 GLU B CA 1
ATOM 5675 C C . GLU B 1 63 ? 1.341 -8.352 -31.734 1 80.69 63 GLU B C 1
ATOM 5677 O O . GLU B 1 63 ? 0.45 -7.688 -31.203 1 80.69 63 GLU B O 1
ATOM 5682 N N . ARG B 1 64 ? 2.016 -9.242 -31.25 1 76.81 64 ARG B N 1
ATOM 5683 C CA . ARG B 1 64 ? 1.753 -9.547 -29.844 1 76.81 64 ARG B CA 1
ATOM 5684 C C . ARG B 1 64 ? 2.145 -8.383 -28.953 1 76.81 64 ARG B C 1
ATOM 5686 O O . ARG B 1 64 ? 1.412 -8.031 -28.016 1 76.81 64 ARG B O 1
ATOM 5693 N N . VAL B 1 65 ? 3.26 -7.871 -29.219 1 78.62 65 VAL B N 1
ATOM 5694 C CA . VAL B 1 65 ? 3.758 -6.75 -28.422 1 78.62 65 VAL B CA 1
ATOM 5695 C C . VAL B 1 65 ? 2.818 -5.559 -28.578 1 78.62 65 VAL B C 1
ATOM 5697 O O . VAL B 1 65 ? 2.535 -4.859 -27.594 1 78.62 65 VAL B O 1
ATOM 5700 N N . LYS B 1 66 ? 2.369 -5.398 -29.734 1 84.44 66 LYS B N 1
ATOM 5701 C CA . LYS B 1 66 ? 1.449 -4.293 -29.969 1 84.44 66 LYS B CA 1
ATOM 5702 C C . LYS B 1 66 ? 0.135 -4.492 -29.219 1 84.44 66 LYS B C 1
ATOM 5704 O O . LYS B 1 66 ? -0.42 -3.543 -28.672 1 84.44 66 LYS B O 1
ATOM 5709 N N . LYS B 1 67 ? -0.296 -5.695 -29.266 1 83.31 67 LYS B N 1
ATOM 5710 C CA . LYS B 1 67 ? -1.543 -6 -28.578 1 83.31 67 LYS B CA 1
ATOM 5711 C C . LYS B 1 67 ? -1.391 -5.82 -27.062 1 83.31 67 LYS B C 1
ATOM 5713 O O . LYS B 1 67 ? -2.27 -5.254 -26.406 1 83.31 67 LYS B O 1
ATOM 5718 N N . GLU B 1 68 ? -0.28 -6.289 -26.594 1 79.75 68 GLU B N 1
ATOM 5719 C CA . GLU B 1 68 ? -0.02 -6.145 -25.172 1 79.75 68 GLU B CA 1
ATOM 5720 C C . GLU B 1 68 ? 0.091 -4.672 -24.781 1 79.75 68 GLU B C 1
ATOM 5722 O O . GLU B 1 68 ? -0.395 -4.27 -23.719 1 79.75 68 GLU B O 1
ATOM 5727 N N . MET B 1 69 ? 0.764 -4.004 -25.609 1 86.38 69 MET B N 1
ATOM 5728 C CA . MET B 1 69 ? 0.918 -2.574 -25.344 1 86.38 69 MET B CA 1
ATOM 5729 C C . MET B 1 69 ? -0.438 -1.878 -25.312 1 86.38 69 MET B C 1
ATOM 5731 O O . MET B 1 69 ? -0.692 -1.045 -24.453 1 86.38 69 MET B O 1
ATOM 5735 N N . ARG B 1 70 ? -1.287 -2.246 -26.25 1 88.38 70 ARG B N 1
ATOM 5736 C CA . ARG B 1 70 ? -2.607 -1.63 -26.328 1 88.38 70 ARG B CA 1
ATOM 5737 C C . ARG B 1 70 ? -3.436 -1.959 -25.094 1 88.38 70 ARG B C 1
ATOM 5739 O O . ARG B 1 70 ? -4.176 -1.111 -24.578 1 88.38 70 ARG B O 1
ATOM 5746 N N . LEU B 1 71 ? -3.289 -3.15 -24.625 1 84.44 71 LEU B N 1
ATOM 5747 C CA . LEU B 1 71 ? -4.035 -3.566 -23.438 1 84.44 71 LEU B CA 1
ATOM 5748 C C . LEU B 1 71 ? -3.561 -2.812 -22.203 1 84.44 71 LEU B C 1
ATOM 5750 O O . LEU B 1 71 ? -4.375 -2.354 -21.406 1 84.44 71 LEU B O 1
ATOM 5754 N N . GLU B 1 72 ? -2.238 -2.754 -22.078 1 85.5 72 GLU B N 1
ATOM 5755 C CA . GLU B 1 72 ? -1.695 -2.039 -20.922 1 85.5 72 GLU B CA 1
ATOM 5756 C C . GLU B 1 72 ? -2.039 -0.554 -20.984 1 85.5 72 GLU B C 1
ATOM 5758 O O . GLU B 1 72 ? -2.328 0.065 -19.969 1 85.5 72 GLU B O 1
ATOM 5763 N N . LYS B 1 73 ? -1.957 -0.045 -22.219 1 91.44 73 LYS B N 1
ATOM 5764 C CA . LYS B 1 73 ? -2.314 1.36 -22.391 1 91.44 73 LYS B CA 1
ATOM 5765 C C . LYS B 1 73 ? -3.779 1.603 -22.047 1 91.44 73 LYS B C 1
ATOM 5767 O O . LYS B 1 73 ? -4.117 2.609 -21.422 1 91.44 73 LYS B O 1
ATOM 5772 N N . ALA B 1 74 ? -4.594 0.668 -22.469 1 89.75 74 ALA B N 1
ATOM 5773 C CA . ALA B 1 74 ? -6.02 0.782 -22.156 1 89.75 74 ALA B CA 1
ATOM 5774 C C . ALA B 1 74 ? -6.262 0.717 -20.656 1 89.75 74 ALA B C 1
ATOM 5776 O O . ALA B 1 74 ? -7.113 1.433 -20.125 1 89.75 74 ALA B O 1
ATOM 5777 N N . ASP B 1 75 ? -5.543 -0.1 -20.016 1 86.31 75 ASP B N 1
ATOM 5778 C CA . ASP B 1 75 ? -5.684 -0.235 -18.578 1 86.31 75 ASP B CA 1
ATOM 5779 C C . ASP B 1 75 ? -5.238 1.039 -17.859 1 86.31 75 ASP B C 1
ATOM 5781 O O . ASP B 1 75 ? -5.891 1.481 -16.906 1 86.31 75 ASP B O 1
ATOM 5785 N N . VAL B 1 76 ? -4.113 1.548 -18.281 1 90.56 76 VAL B N 1
ATOM 5786 C CA . VAL B 1 76 ? -3.576 2.766 -17.688 1 90.56 76 VAL B CA 1
ATOM 5787 C C . VAL B 1 76 ? -4.555 3.92 -17.891 1 90.56 76 VAL B C 1
ATOM 5789 O O . VAL B 1 76 ? -4.828 4.684 -16.969 1 90.56 76 VAL B O 1
ATOM 5792 N N . GLU B 1 77 ? -5.051 3.975 -19.078 1 92.38 77 GLU B N 1
ATOM 5793 C CA . GLU B 1 77 ? -6 5.035 -19.391 1 92.38 77 GLU B CA 1
ATOM 5794 C C . GLU B 1 77 ? -7.289 4.883 -18.578 1 92.38 77 GLU B C 1
ATOM 5796 O O . GLU B 1 77 ? -7.879 5.875 -18.156 1 92.38 77 GLU B O 1
ATOM 5801 N N . LYS B 1 78 ? -7.652 3.637 -18.453 1 90.56 78 LYS B N 1
ATOM 5802 C CA . LYS B 1 78 ? -8.844 3.377 -17.656 1 90.56 78 LYS B CA 1
ATOM 5803 C C . LYS B 1 78 ? -8.656 3.852 -16.219 1 90.56 78 LYS B C 1
ATOM 5805 O O . LYS B 1 78 ? -9.531 4.508 -15.656 1 90.56 78 LYS B O 1
ATOM 5810 N N . VAL B 1 79 ? -7.574 3.537 -15.641 1 89.88 79 VAL B N 1
ATOM 5811 C CA . VAL B 1 79 ? -7.301 3.916 -14.258 1 89.88 79 VAL B CA 1
ATOM 5812 C C . VAL B 1 79 ? -7.215 5.438 -14.148 1 89.88 79 VAL B C 1
ATOM 5814 O O . VAL B 1 79 ? -7.754 6.027 -13.211 1 89.88 79 VAL B O 1
ATOM 5817 N N . GLU B 1 80 ? -6.52 6.055 -15.078 1 92.19 80 GLU B N 1
ATOM 5818 C CA . GLU B 1 80 ? -6.402 7.512 -15.07 1 92.19 80 GLU B CA 1
ATOM 5819 C C . GLU B 1 80 ? -7.766 8.18 -15.211 1 92.19 80 GLU B C 1
ATOM 5821 O O . GLU B 1 80 ? -8.039 9.18 -14.547 1 92.19 80 GLU B O 1
ATOM 5826 N N . GLY B 1 81 ? -8.562 7.578 -16.016 1 93.31 81 GLY B N 1
ATOM 5827 C CA . GLY B 1 81 ? -9.922 8.078 -16.156 1 93.31 81 GLY B CA 1
ATOM 5828 C C . GLY B 1 81 ? -10.742 7.914 -14.883 1 93.31 81 GLY B C 1
ATOM 5829 O O . GLY B 1 81 ? -11.523 8.797 -14.531 1 93.31 81 GLY B O 1
ATOM 5830 N N . LEU B 1 82 ? -10.531 6.805 -14.25 1 92.31 82 LEU B N 1
ATOM 5831 C CA . LEU B 1 82 ? -11.234 6.551 -13 1 92.31 82 LEU B CA 1
ATOM 5832 C C . LEU B 1 82 ? -10.812 7.547 -11.93 1 92.31 82 LEU B C 1
ATOM 5834 O O . LEU B 1 82 ? -11.641 7.984 -11.117 1 92.31 82 LEU B O 1
ATOM 5838 N N . VAL B 1 83 ? -9.523 7.871 -11.867 1 94.19 83 VAL B N 1
ATOM 5839 C CA . VAL B 1 83 ? -9.008 8.82 -10.883 1 94.19 83 VAL B CA 1
ATOM 5840 C C . VAL B 1 83 ? -9.672 10.18 -11.078 1 94.19 83 VAL B C 1
ATOM 5842 O O . VAL B 1 83 ? -10.141 10.797 -10.125 1 94.19 83 VAL B O 1
ATOM 5845 N N . VAL B 1 84 ? -9.719 10.625 -12.297 1 95.44 84 VAL B N 1
ATOM 5846 C CA . VAL B 1 84 ? -10.305 11.922 -12.617 1 95.44 84 VAL B CA 1
ATOM 5847 C C . VAL B 1 84 ? -11.797 11.906 -12.305 1 95.44 84 VAL B C 1
ATOM 5849 O O . VAL B 1 84 ? -12.328 12.875 -11.75 1 95.44 84 VAL B O 1
ATOM 5852 N N . SER B 1 85 ? -12.406 10.789 -12.641 1 95.94 85 SER B N 1
ATOM 5853 C CA . SER B 1 85 ? -13.828 10.656 -12.336 1 95.94 85 SER B CA 1
ATOM 5854 C C . SER B 1 85 ? -14.07 10.68 -10.828 1 95.94 85 SER B C 1
ATOM 5856 O O . SER B 1 85 ? -15.039 11.297 -10.367 1 95.94 85 SER B O 1
ATOM 5858 N N . ALA B 1 86 ? -13.234 10 -10.148 1 95.38 86 ALA B N 1
ATOM 5859 C CA . ALA B 1 86 ? -13.344 9.992 -8.695 1 95.38 86 ALA B CA 1
ATOM 5860 C C . ALA B 1 86 ? -13.125 11.383 -8.117 1 95.38 86 ALA B C 1
ATOM 5862 O O . ALA B 1 86 ? -13.781 11.781 -7.152 1 95.38 86 ALA B O 1
ATOM 5863 N N . ALA B 1 87 ? -12.164 12.133 -8.625 1 96.5 87 ALA B N 1
ATOM 5864 C CA . ALA B 1 87 ? -11.922 13.5 -8.188 1 96.5 87 ALA B CA 1
ATOM 5865 C C . ALA B 1 87 ? -13.141 14.383 -8.414 1 96.5 87 ALA B C 1
ATOM 5867 O O . ALA B 1 87 ? -13.531 15.156 -7.535 1 96.5 87 ALA B O 1
ATOM 5868 N N . ARG B 1 88 ? -13.773 14.25 -9.57 1 97.12 88 ARG B N 1
ATOM 5869 C CA . ARG B 1 88 ? -14.977 15.016 -9.891 1 97.12 88 ARG B CA 1
ATOM 5870 C C . ARG B 1 88 ? -16.109 14.672 -8.938 1 97.12 88 ARG B C 1
ATOM 5872 O O . ARG B 1 88 ? -16.828 15.562 -8.461 1 97.12 88 ARG B O 1
ATOM 5879 N N . LYS B 1 89 ? -16.234 13.383 -8.695 1 96.12 89 LYS B N 1
ATOM 5880 C CA . LYS B 1 89 ? -17.297 12.945 -7.773 1 96.12 89 LYS B CA 1
ATOM 5881 C C . LYS B 1 89 ? -17.047 13.469 -6.363 1 96.12 89 LYS B C 1
ATOM 5883 O O . LYS B 1 89 ? -17.984 13.82 -5.652 1 96.12 89 LYS B O 1
ATOM 5888 N N . ALA B 1 90 ? -15.75 13.453 -5.961 1 95.75 90 ALA B N 1
ATOM 5889 C CA . ALA B 1 90 ? -15.398 13.977 -4.648 1 95.75 90 ALA B CA 1
ATOM 5890 C C . ALA B 1 90 ? -15.758 15.461 -4.535 1 95.75 90 ALA B C 1
ATOM 5892 O O . ALA B 1 90 ? -16.281 15.898 -3.512 1 95.75 90 ALA B O 1
ATOM 5893 N N . ILE B 1 91 ? -15.516 16.219 -5.547 1 96.88 91 ILE B N 1
ATOM 5894 C CA . ILE B 1 91 ? -15.797 17.641 -5.559 1 96.88 91 ILE B CA 1
ATOM 5895 C C . ILE B 1 91 ? -17.312 17.875 -5.566 1 96.88 91 ILE B C 1
ATOM 5897 O O . ILE B 1 91 ? -17.828 18.672 -4.789 1 96.88 91 ILE B O 1
ATOM 5901 N N . GLN B 1 92 ? -18.031 17.094 -6.375 1 95.38 92 GLN B N 1
ATOM 5902 C CA . GLN B 1 92 ? -19.484 17.234 -6.461 1 95.38 92 GLN B CA 1
ATOM 5903 C C . GLN B 1 92 ? -20.141 16.875 -5.133 1 95.38 92 GLN B C 1
ATOM 5905 O O . GLN B 1 92 ? -21.078 17.562 -4.695 1 95.38 92 GLN B O 1
ATOM 5910 N N . SER B 1 93 ? -19.672 15.797 -4.594 1 95.56 93 SER B N 1
ATOM 5911 C CA . SER B 1 93 ? -20.234 15.391 -3.307 1 95.56 93 SER B CA 1
ATOM 5912 C C . SER B 1 93 ? -19.953 16.438 -2.23 1 95.56 93 SER B C 1
ATOM 5914 O O . SER B 1 93 ? -20.781 16.656 -1.345 1 95.56 93 SER B O 1
ATOM 5916 N N . ALA B 1 94 ? -18.797 17.078 -2.229 1 95.44 94 ALA B N 1
ATOM 5917 C CA . ALA B 1 94 ? -18.469 18.141 -1.277 1 95.44 94 ALA B CA 1
ATOM 5918 C C . ALA B 1 94 ? -19.406 19.328 -1.434 1 95.44 94 ALA B C 1
ATOM 5920 O O . ALA B 1 94 ? -19.906 19.859 -0.443 1 95.44 94 ALA B O 1
ATOM 5921 N N . PHE B 1 95 ? -19.688 19.75 -2.668 1 96.12 95 PHE B N 1
ATOM 5922 C CA . PHE B 1 95 ? -20.578 20.875 -2.922 1 96.12 95 PHE B CA 1
ATOM 5923 C C . PHE B 1 95 ? -22 20.547 -2.494 1 96.12 95 PHE B C 1
ATOM 5925 O O . PHE B 1 95 ? -22.703 21.406 -1.971 1 96.12 95 PHE B O 1
ATOM 5932 N N . GLN B 1 96 ? -22.391 19.312 -2.719 1 94.31 96 GLN B N 1
ATOM 5933 C CA . GLN B 1 96 ? -23.703 18.891 -2.248 1 94.31 96 GLN B CA 1
ATOM 5934 C C . GLN B 1 96 ? -23.781 18.922 -0.724 1 94.31 96 GLN B C 1
ATOM 5936 O O . GLN B 1 96 ? -24.797 19.344 -0.159 1 94.31 96 GLN B O 1
ATOM 5941 N N . ALA B 1 97 ? -22.734 18.469 -0.122 1 94.56 97 ALA B N 1
ATOM 5942 C CA . ALA B 1 97 ? -22.688 18.5 1.337 1 94.56 97 ALA B CA 1
ATOM 5943 C C . ALA B 1 97 ? -22.75 19.938 1.858 1 94.56 97 ALA B C 1
ATOM 5945 O O . ALA B 1 97 ? -23.438 20.203 2.836 1 94.56 97 ALA B O 1
ATOM 5946 N N . LEU B 1 98 ? -22.031 20.859 1.241 1 95.12 98 LEU B N 1
ATOM 5947 C CA . LEU B 1 98 ? -22.031 22.25 1.647 1 95.12 98 LEU B CA 1
ATOM 5948 C C . LEU B 1 98 ? -23.422 22.859 1.489 1 95.12 98 LEU B C 1
ATOM 5950 O O . LEU B 1 98 ? -23.844 23.672 2.316 1 95.12 98 LEU B O 1
ATOM 5954 N N . SER B 1 99 ? -24.094 22.469 0.438 1 93.44 99 SER B N 1
ATOM 5955 C CA . SER B 1 99 ? -25.469 22.938 0.228 1 93.44 99 SER B CA 1
ATOM 5956 C C . SER B 1 99 ? -26.375 22.484 1.363 1 93.44 99 SER B C 1
ATOM 5958 O O . SER B 1 99 ? -27.203 23.266 1.837 1 93.44 99 SER B O 1
ATOM 5960 N N . CYS B 1 100 ? -26.188 21.312 1.768 1 93.12 100 CYS B N 1
ATOM 5961 C CA . CYS B 1 100 ? -26.984 20.797 2.879 1 93.12 100 CYS B CA 1
ATOM 5962 C C . CYS B 1 100 ? -26.609 21.516 4.18 1 93.12 100 CYS B C 1
ATOM 5964 O O . CYS B 1 100 ? -27.484 21.828 4.984 1 93.12 100 CYS B O 1
ATOM 5966 N N . ILE B 1 101 ? -25.375 21.734 4.414 1 94 101 ILE B N 1
ATOM 5967 C CA . ILE B 1 101 ? -24.875 22.391 5.625 1 94 101 ILE B CA 1
ATOM 5968 C C . ILE B 1 101 ? -25.406 23.812 5.691 1 94 101 ILE B C 1
ATOM 5970 O O . ILE B 1 101 ? -25.719 24.312 6.773 1 94 101 ILE B O 1
ATOM 5974 N N . SER B 1 102 ? -25.578 24.469 4.531 1 93.06 102 SER B N 1
ATOM 5975 C CA . SER B 1 102 ? -26.047 25.844 4.457 1 93.06 102 SER B CA 1
ATOM 5976 C C . SER B 1 102 ? -27.469 25.969 4.992 1 93.06 102 SER B C 1
ATOM 5978 O O . SER B 1 102 ? -27.906 27.078 5.352 1 93.06 102 SER B O 1
ATOM 5980 N N . GLN B 1 103 ? -28.141 24.828 5.137 1 91.5 103 GLN B N 1
ATOM 5981 C CA . GLN B 1 103 ? -29.531 24.859 5.574 1 91.5 103 GLN B CA 1
ATOM 5982 C C . GLN B 1 103 ? -29.625 24.703 7.09 1 91.5 103 GLN B C 1
ATOM 5984 O O . GLN B 1 103 ? -30.719 24.812 7.656 1 91.5 103 GLN B O 1
ATOM 5989 N N . LEU B 1 104 ? -28.484 24.547 7.652 1 92 104 LEU B N 1
ATOM 5990 C CA . LEU B 1 104 ? -28.516 24.469 9.109 1 92 104 LEU B CA 1
ATOM 5991 C C . LEU B 1 104 ? -28.922 25.797 9.719 1 92 104 LEU B C 1
ATOM 5993 O O . LEU B 1 104 ? -28.516 26.859 9.234 1 92 104 LEU B O 1
ATOM 5997 N N . GLU B 1 105 ? -29.719 25.688 10.734 1 90.69 105 GLU B N 1
ATOM 5998 C CA . GLU B 1 105 ? -30.234 26.891 11.375 1 90.69 105 GLU B CA 1
ATOM 5999 C C . GLU B 1 105 ? -29.141 27.609 12.164 1 90.69 105 GLU B C 1
ATOM 6001 O O . GLU B 1 105 ? -29.062 28.828 12.156 1 90.69 105 GLU B O 1
ATOM 6006 N N . ASP B 1 106 ? -28.359 26.875 12.805 1 92.81 106 ASP B N 1
ATOM 6007 C CA . ASP B 1 106 ? -27.281 27.453 13.609 1 92.81 106 ASP B CA 1
ATOM 6008 C C . ASP B 1 106 ? -26.062 27.766 12.758 1 92.81 106 ASP B C 1
ATOM 6010 O O . ASP B 1 106 ? -25.375 26.859 12.289 1 92.81 106 ASP B O 1
ATOM 6014 N N . ASP B 1 107 ? -25.75 29.047 12.648 1 90.5 107 ASP B N 1
ATOM 6015 C CA . ASP B 1 107 ? -24.656 29.484 11.789 1 90.5 107 ASP B CA 1
ATOM 6016 C C . ASP B 1 107 ? -23.312 28.969 12.305 1 90.5 107 ASP B C 1
ATOM 6018 O O . ASP B 1 107 ? -22.438 28.625 11.523 1 90.5 107 ASP B O 1
ATOM 6022 N N . GLU B 1 108 ? -23.172 28.984 13.57 1 88.75 108 GLU B N 1
ATOM 6023 C CA . GLU B 1 108 ? -21.922 28.516 14.148 1 88.75 108 GLU B CA 1
ATOM 6024 C C . GLU B 1 108 ? -21.688 27.031 13.852 1 88.75 108 GLU B C 1
ATOM 6026 O O . GLU B 1 108 ? -20.562 26.625 13.555 1 88.75 108 GLU B O 1
ATOM 6031 N N . GLU B 1 109 ? -22.75 26.375 13.969 1 90.56 109 GLU B N 1
ATOM 6032 C CA . GLU B 1 109 ? -22.656 24.953 13.648 1 90.56 109 GLU B CA 1
ATOM 6033 C C . GLU B 1 109 ? -22.359 24.734 12.164 1 90.56 109 GLU B C 1
ATOM 6035 O O . GLU B 1 109 ? -21.625 23.812 11.797 1 90.56 109 GLU B O 1
ATOM 6040 N N . ALA B 1 110 ? -22.969 25.562 11.352 1 92.75 110 ALA B N 1
ATOM 6041 C CA . ALA B 1 110 ? -22.75 25.453 9.906 1 92.75 110 ALA B CA 1
ATOM 6042 C C . ALA B 1 110 ? -21.297 25.734 9.555 1 92.75 110 ALA B C 1
ATOM 6044 O O . ALA B 1 110 ? -20.688 25.016 8.75 1 92.75 110 ALA B O 1
ATOM 6045 N N . ILE B 1 111 ? -20.781 26.719 10.188 1 91.69 111 ILE B N 1
ATOM 6046 C CA . ILE B 1 111 ? -19.406 27.125 9.922 1 91.69 111 ILE B CA 1
ATOM 6047 C C . ILE B 1 111 ? -18.438 26.031 10.406 1 91.69 111 ILE B C 1
ATOM 6049 O O . ILE B 1 111 ? -17.5 25.672 9.703 1 91.69 111 ILE B O 1
ATOM 6053 N N . ARG B 1 112 ? -18.734 25.5 11.539 1 88.81 112 ARG B N 1
ATOM 6054 C CA . ARG B 1 112 ? -17.906 24.453 12.109 1 88.81 112 ARG B CA 1
ATOM 6055 C C . ARG B 1 112 ? -17.922 23.203 11.234 1 88.81 112 ARG B C 1
ATOM 6057 O O . ARG B 1 112 ? -16.875 22.609 10.953 1 88.81 112 ARG B O 1
ATOM 6064 N N . THR B 1 113 ? -19.047 22.812 10.82 1 89.81 113 THR B N 1
ATOM 6065 C CA . THR B 1 113 ? -19.203 21.594 10.031 1 89.81 113 THR B CA 1
ATOM 6066 C C . THR B 1 113 ? -18.609 21.766 8.641 1 89.81 113 THR B C 1
ATOM 6068 O O . THR B 1 113 ? -18.031 20.828 8.078 1 89.81 113 THR B O 1
ATOM 6071 N N . SER B 1 114 ? -18.75 22.953 8.086 1 92.88 114 SER B N 1
ATOM 6072 C CA . SER B 1 114 ? -18.234 23.219 6.746 1 92.88 114 SER B CA 1
ATOM 6073 C C . SER B 1 114 ? -16.703 23.109 6.707 1 92.88 114 SER B C 1
ATOM 6075 O O . SER B 1 114 ? -16.141 22.719 5.688 1 92.88 114 SER B O 1
ATOM 6077 N N . SER B 1 115 ? -16.078 23.484 7.797 1 89.62 115 SER B N 1
ATOM 6078 C CA . SER B 1 115 ? -14.617 23.438 7.84 1 89.62 115 SER B CA 1
ATOM 6079 C C . SER B 1 115 ? -14.102 22.016 7.629 1 89.62 115 SER B C 1
ATOM 6081 O O . SER B 1 115 ? -13 21.812 7.113 1 89.62 115 SER B O 1
ATOM 6083 N N . LEU B 1 116 ? -14.875 21 7.977 1 88.75 116 LEU B N 1
ATOM 6084 C CA . LEU B 1 116 ? -14.484 19.594 7.852 1 88.75 116 LEU B CA 1
ATOM 6085 C C . LEU B 1 116 ? -14.578 19.125 6.402 1 88.75 116 LEU B C 1
ATOM 6087 O O . LEU B 1 116 ? -14.008 18.094 6.039 1 88.75 116 LEU B O 1
ATOM 6091 N N . ILE B 1 117 ? -15.211 19.953 5.555 1 92.06 117 ILE B N 1
ATOM 6092 C CA . ILE B 1 117 ? -15.438 19.578 4.164 1 92.06 117 ILE B CA 1
ATOM 6093 C C . ILE B 1 117 ? -14.562 20.422 3.246 1 92.06 117 ILE B C 1
ATOM 6095 O O . ILE B 1 117 ? -14.016 19.922 2.264 1 92.06 117 ILE B O 1
ATOM 6099 N N . VAL B 1 118 ? -14.398 21.625 3.613 1 93 118 VAL B N 1
ATOM 6100 C CA . VAL B 1 118 ? -13.836 22.625 2.717 1 93 118 VAL B CA 1
ATOM 6101 C C . VAL B 1 118 ? -12.352 22.344 2.504 1 93 118 VAL B C 1
ATOM 6103 O O . VAL B 1 118 ? -11.836 22.484 1.392 1 93 118 VAL B O 1
ATOM 6106 N N . PHE B 1 119 ? -11.688 21.922 3.512 1 89.81 119 PHE B N 1
ATOM 6107 C CA . PHE B 1 119 ? -10.242 21.766 3.393 1 89.81 119 PHE B CA 1
ATOM 6108 C C . PHE B 1 119 ? -9.898 20.594 2.488 1 89.81 119 PHE B C 1
ATOM 6110 O O . PHE B 1 119 ? -9.117 20.734 1.544 1 89.81 119 PHE B O 1
ATOM 6117 N N . PRO B 1 120 ? -10.516 19.406 2.73 1 90.5 120 PRO B N 1
ATOM 6118 C CA . PRO B 1 120 ? -10.273 18.328 1.763 1 90.5 120 PRO B CA 1
ATOM 6119 C C . PRO B 1 120 ? -10.703 18.703 0.346 1 90.5 120 PRO B C 1
ATOM 6121 O O . PRO B 1 120 ? -10.062 18.297 -0.626 1 90.5 120 PRO B O 1
ATOM 6124 N N . LEU B 1 121 ? -11.766 19.453 0.249 1 94 121 LEU B N 1
ATOM 6125 C CA . LEU B 1 121 ? -12.289 19.891 -1.042 1 94 121 LEU B CA 1
ATOM 6126 C C . LEU B 1 121 ? -11.273 20.75 -1.779 1 94 121 LEU B C 1
ATOM 6128 O O . LEU B 1 121 ? -10.992 20.516 -2.959 1 94 121 LEU B O 1
ATOM 6132 N N . ILE B 1 122 ? -10.688 21.703 -1.089 1 91.88 122 ILE B N 1
ATOM 6133 C CA . ILE B 1 122 ? -9.711 22.594 -1.687 1 91.88 122 ILE B CA 1
ATOM 6134 C C . ILE B 1 122 ? -8.492 21.812 -2.143 1 91.88 122 ILE B C 1
ATOM 6136 O O . ILE B 1 122 ? -7.914 22.094 -3.195 1 91.88 122 ILE B O 1
ATOM 6140 N N . ASP B 1 123 ? -8.094 20.859 -1.362 1 89.25 123 ASP B N 1
ATOM 6141 C CA . ASP B 1 123 ? -6.949 20.016 -1.719 1 89.25 123 ASP B CA 1
ATOM 6142 C C . ASP B 1 123 ? -7.18 19.312 -3.053 1 89.25 123 ASP B C 1
ATOM 6144 O O . ASP B 1 123 ? -6.281 19.266 -3.895 1 89.25 123 ASP B O 1
ATOM 6148 N N . VAL B 1 124 ? -8.359 18.75 -3.203 1 93.12 124 VAL B N 1
ATOM 6149 C CA . VAL B 1 124 ? -8.68 18.047 -4.434 1 93.12 124 VAL B CA 1
ATOM 6150 C C . VAL B 1 124 ? -8.758 19.016 -5.598 1 93.12 124 VAL B C 1
ATOM 6152 O O . VAL B 1 124 ? -8.234 18.75 -6.684 1 93.12 124 VAL B O 1
ATOM 6155 N N . ILE B 1 125 ? -9.328 20.141 -5.406 1 94.19 125 ILE B N 1
ATOM 6156 C CA . ILE B 1 125 ? -9.484 21.156 -6.449 1 94.19 125 ILE B CA 1
ATOM 6157 C C . ILE B 1 125 ? -8.109 21.594 -6.938 1 94.19 125 ILE B C 1
ATOM 6159 O O . ILE B 1 125 ? -7.871 21.703 -8.141 1 94.19 125 ILE B O 1
ATOM 6163 N N . TYR B 1 126 ? -7.211 21.844 -6.004 1 89.62 126 TYR B N 1
ATOM 6164 C CA . TYR B 1 126 ? -5.883 22.328 -6.363 1 89.62 126 TYR B CA 1
ATOM 6165 C C . TYR B 1 126 ? -5.074 21.25 -7.066 1 89.62 126 TYR B C 1
ATOM 6167 O O . TYR B 1 126 ? -4.293 21.547 -7.973 1 89.62 126 TYR B O 1
ATOM 6175 N N . LYS B 1 127 ? -5.227 20.062 -6.641 1 87.44 127 LYS B N 1
ATOM 6176 C CA . LYS B 1 127 ? -4.496 18.953 -7.246 1 87.44 127 LYS B CA 1
ATOM 6177 C C . LYS B 1 127 ? -4.938 18.719 -8.688 1 87.44 127 LYS B C 1
ATOM 6179 O O . LYS B 1 127 ? -4.129 18.344 -9.539 1 87.44 127 LYS B O 1
ATOM 6184 N N . TYR B 1 128 ? -6.195 18.859 -8.93 1 93.19 128 TYR B N 1
ATOM 6185 C CA . TYR B 1 128 ? -6.746 18.594 -10.258 1 93.19 128 TYR B CA 1
ATOM 6186 C C . TYR B 1 128 ? -7.211 19.875 -10.922 1 93.19 128 TYR B C 1
ATOM 6188 O O . TYR B 1 128 ? -8.242 19.891 -11.602 1 93.19 128 TYR B O 1
ATOM 6196 N N . GLU B 1 129 ? -6.453 20.922 -10.75 1 92.81 129 GLU B N 1
ATOM 6197 C CA . GLU B 1 129 ? -6.852 22.281 -11.133 1 92.81 129 GLU B CA 1
ATOM 6198 C C . GLU B 1 129 ? -6.938 22.422 -12.648 1 92.81 129 GLU B C 1
ATOM 6200 O O . GLU B 1 129 ? -7.59 23.344 -13.148 1 92.81 129 GLU B O 1
ATOM 6205 N N . THR B 1 130 ? -6.324 21.5 -13.438 1 92.94 130 THR B N 1
ATOM 6206 C CA . THR B 1 130 ? -6.301 21.609 -14.891 1 92.94 130 THR B CA 1
ATOM 6207 C C . THR B 1 130 ? -7.398 20.766 -15.523 1 92.94 130 THR B C 1
ATOM 6209 O O . THR B 1 130 ? -7.633 20.828 -16.734 1 92.94 130 THR B O 1
ATOM 6212 N N . ASP B 1 131 ? -8.047 19.953 -14.758 1 95.06 131 ASP B N 1
ATOM 6213 C CA . ASP B 1 131 ? -9.086 19.094 -15.289 1 95.06 131 ASP B CA 1
ATOM 6214 C C . ASP B 1 131 ? -10.344 19.891 -15.633 1 95.06 131 ASP B C 1
ATOM 6216 O O . ASP B 1 131 ? -10.891 20.594 -14.789 1 95.06 131 ASP B O 1
ATOM 6220 N N . PRO B 1 132 ? -10.852 19.734 -16.812 1 95.38 132 PRO B N 1
ATOM 6221 C CA . PRO B 1 132 ? -12.016 20.516 -17.234 1 95.38 132 PRO B CA 1
ATOM 6222 C C . PRO B 1 132 ? -13.258 20.234 -16.375 1 95.38 132 PRO B C 1
ATOM 6224 O O . PRO B 1 132 ? -14.047 21.141 -16.125 1 95.38 132 PRO B O 1
ATOM 6227 N N . GLY B 1 133 ? -13.422 19 -16 1 95.5 133 GLY B N 1
ATOM 6228 C CA . GLY B 1 133 ? -14.57 18.672 -15.164 1 95.5 133 GLY B CA 1
ATOM 6229 C C . GLY B 1 133 ? -14.516 19.344 -13.805 1 95.5 133 GLY B C 1
ATOM 6230 O O . GLY B 1 133 ? -15.547 19.766 -13.281 1 95.5 133 GLY B O 1
ATOM 6231 N N . VAL B 1 134 ? -13.352 19.453 -13.281 1 95.25 134 VAL B N 1
ATOM 6232 C CA . VAL B 1 134 ? -13.156 20.109 -11.984 1 95.25 134 VAL B CA 1
ATOM 6233 C C . VAL B 1 134 ? -13.391 21.609 -12.125 1 95.25 134 VAL B C 1
ATOM 6235 O O . VAL B 1 134 ? -14.047 22.219 -11.281 1 95.25 134 VAL B O 1
ATOM 6238 N N . VAL B 1 135 ? -12.906 22.172 -13.195 1 96.19 135 VAL B N 1
ATOM 6239 C CA . VAL B 1 135 ? -13.07 23.594 -13.453 1 96.19 135 VAL B CA 1
ATOM 6240 C C . VAL B 1 135 ? -14.555 23.922 -13.617 1 96.19 135 VAL B C 1
ATOM 6242 O O . VAL B 1 135 ? -15.039 24.906 -13.07 1 96.19 135 VAL B O 1
ATOM 6245 N N . GLU B 1 136 ? -15.234 23.016 -14.289 1 96.12 136 GLU B N 1
ATOM 6246 C CA . GLU B 1 136 ? -16.656 23.234 -14.523 1 96.12 136 GLU B CA 1
ATOM 6247 C C . GLU B 1 136 ? -17.453 23.141 -13.219 1 96.12 136 GLU B C 1
ATOM 6249 O O . GLU B 1 136 ? -18.391 23.906 -13.008 1 96.12 136 GLU B O 1
ATOM 6254 N N . ALA B 1 137 ? -17.109 22.234 -12.43 1 95.31 137 ALA B N 1
ATOM 6255 C CA . ALA B 1 137 ? -17.781 22.094 -11.141 1 95.31 137 ALA B CA 1
ATOM 6256 C C . ALA B 1 137 ? -17.578 23.328 -10.273 1 95.31 137 ALA B C 1
ATOM 6258 O O . ALA B 1 137 ? -18.516 23.781 -9.602 1 95.31 137 ALA B O 1
ATOM 6259 N N . LEU B 1 138 ? -16.406 23.844 -10.266 1 94.81 138 LEU B N 1
ATOM 6260 C CA . LEU B 1 138 ? -16.109 25.047 -9.5 1 94.81 138 LEU B CA 1
ATOM 6261 C C . LEU B 1 138 ? -16.859 26.25 -10.078 1 94.81 138 LEU B C 1
ATOM 6263 O O . LEU B 1 138 ? -17.344 27.094 -9.328 1 94.81 138 LEU B O 1
ATOM 6267 N N . LYS B 1 139 ? -16.922 26.328 -11.359 1 94.81 139 LYS B N 1
ATOM 6268 C CA . LYS B 1 139 ? -17.672 27.375 -12.039 1 94.81 139 LYS B CA 1
ATOM 6269 C C . LYS B 1 139 ? -19.141 27.359 -11.617 1 94.81 139 LYS B C 1
ATOM 6271 O O . LYS B 1 139 ? -19.703 28.391 -11.258 1 94.81 139 LYS B O 1
ATOM 6276 N N . ASP B 1 140 ? -19.688 26.203 -11.633 1 93.88 140 ASP B N 1
ATOM 6277 C CA . ASP B 1 140 ? -21.078 26.062 -11.258 1 93.88 140 ASP B CA 1
ATOM 6278 C C . ASP B 1 140 ? -21.312 26.438 -9.797 1 93.88 140 ASP B C 1
ATOM 6280 O O . ASP B 1 140 ? -22.312 27.062 -9.461 1 93.88 140 ASP B O 1
ATOM 6284 N N . HIS B 1 141 ? -20.422 26.031 -9 1 93.19 141 HIS B N 1
ATOM 6285 C CA . HIS B 1 141 ? -20.531 26.359 -7.582 1 93.19 141 HIS B CA 1
ATOM 6286 C C . HIS B 1 141 ? -20.438 27.859 -7.348 1 93.19 141 HIS B C 1
ATOM 6288 O O . HIS B 1 141 ? -21.156 28.406 -6.508 1 93.19 141 HIS B O 1
ATOM 6294 N N . SER B 1 142 ? -19.578 28.5 -8.016 1 89.31 142 SER B N 1
ATOM 6295 C CA . SER B 1 142 ? -19.359 29.938 -7.832 1 89.31 142 SER B CA 1
ATOM 6296 C C . SER B 1 142 ? -20.609 30.734 -8.203 1 89.31 142 SER B C 1
ATOM 6298 O O . SER B 1 142 ? -20.781 31.859 -7.742 1 89.31 142 SER B O 1
ATOM 6300 N N . LYS B 1 143 ? -21.453 30.078 -8.953 1 86.25 143 LYS B N 1
ATOM 6301 C CA . LYS B 1 143 ? -22.688 30.734 -9.398 1 86.25 143 LYS B CA 1
ATOM 6302 C C . LYS B 1 143 ? -23.828 30.484 -8.414 1 86.25 143 LYS B C 1
ATOM 6304 O O . LYS B 1 143 ? -24.859 31.156 -8.477 1 86.25 143 LYS B O 1
ATOM 6309 N N . THR B 1 144 ? -23.547 29.609 -7.621 1 84.56 144 THR B N 1
ATOM 6310 C CA . THR B 1 144 ? -24.625 29.266 -6.695 1 84.56 144 THR B CA 1
ATOM 6311 C C . THR B 1 144 ? -24.797 30.344 -5.633 1 84.56 144 THR B C 1
ATOM 6313 O O . THR B 1 144 ? -23.906 31.156 -5.414 1 84.56 144 THR B O 1
ATOM 6316 N N . ALA B 1 145 ? -25.969 30.297 -5.004 1 80 145 ALA B N 1
ATOM 6317 C CA . ALA B 1 145 ? -26.281 31.266 -3.955 1 80 145 ALA B CA 1
ATOM 6318 C C . ALA B 1 145 ? -25.953 30.703 -2.574 1 80 145 ALA B C 1
ATOM 6320 O O . ALA B 1 145 ? -26.641 31 -1.597 1 80 145 ALA B O 1
ATOM 6321 N N . LEU B 1 146 ? -24.938 29.906 -2.523 1 89.44 146 LEU B N 1
ATOM 6322 C CA . LEU B 1 146 ? -24.547 29.391 -1.216 1 89.44 146 LEU B CA 1
ATOM 6323 C C . LEU B 1 146 ? -23.922 30.484 -0.36 1 89.44 146 LEU B C 1
ATOM 6325 O O . LEU B 1 146 ? -23.172 31.312 -0.867 1 89.44 146 LEU B O 1
ATOM 6329 N N . PRO B 1 147 ? -24.312 30.438 0.938 1 92.31 147 PRO B N 1
ATOM 6330 C CA . PRO B 1 147 ? -23.75 31.469 1.818 1 92.31 147 PRO B CA 1
ATOM 6331 C C . PRO B 1 147 ? -22.219 31.422 1.863 1 92.31 147 PRO B C 1
ATOM 6333 O O . PRO B 1 147 ? -21.625 30.359 2.033 1 92.31 147 PRO B O 1
ATOM 6336 N N . SER B 1 148 ? -21.625 32.562 1.757 1 94.5 148 SER B N 1
ATOM 6337 C CA . SER B 1 148 ? -20.172 32.688 1.688 1 94.5 148 SER B CA 1
ATOM 6338 C C . SER B 1 148 ? -19.531 32.312 3.02 1 94.5 148 SER B C 1
ATOM 6340 O O . SER B 1 148 ? -18.344 31.984 3.074 1 94.5 148 SER B O 1
ATOM 6342 N N . LYS B 1 149 ? -20.359 32.312 4.16 1 95.25 149 LYS B N 1
ATOM 6343 C CA . LYS B 1 149 ? -19.812 32.031 5.48 1 95.25 149 LYS B CA 1
ATOM 6344 C C . LYS B 1 149 ? -19.219 30.609 5.516 1 95.25 149 LYS B C 1
ATOM 6346 O O . LYS B 1 149 ? -18.344 30.328 6.324 1 95.25 149 LYS B O 1
ATOM 6351 N N . LEU B 1 150 ? -19.688 29.75 4.621 1 95.5 150 LEU B N 1
ATOM 6352 C CA . LEU B 1 150 ? -19.219 28.359 4.582 1 95.5 150 LEU B CA 1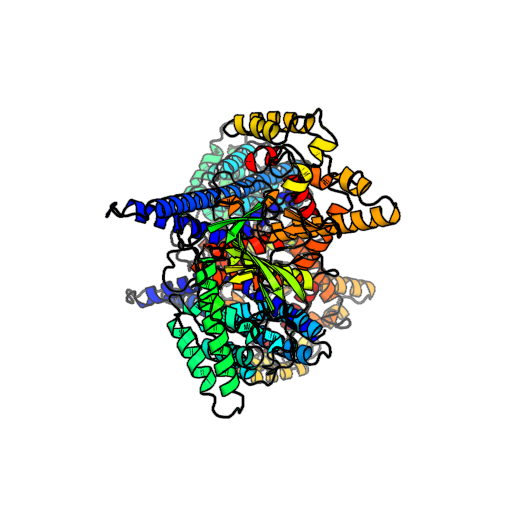
ATOM 6353 C C . LEU B 1 150 ? -17.75 28.297 4.168 1 95.5 150 LEU B C 1
ATOM 6355 O O . LEU B 1 150 ? -17.078 27.297 4.438 1 95.5 150 LEU B O 1
ATOM 6359 N N . TRP B 1 151 ? -17.234 29.406 3.545 1 95.44 151 TRP B N 1
ATOM 6360 C CA . TRP B 1 151 ? -15.883 29.422 3.02 1 95.44 151 TRP B CA 1
ATOM 6361 C C . TRP B 1 151 ? -14.977 30.312 3.869 1 95.44 151 TRP B C 1
ATOM 6363 O O . TRP B 1 151 ? -13.797 30.5 3.559 1 95.44 151 TRP B O 1
ATOM 6373 N N . LEU B 1 152 ? -15.492 30.828 4.941 1 94.56 152 LEU B N 1
ATOM 6374 C CA . LEU B 1 152 ? -14.766 31.797 5.75 1 94.56 152 LEU B CA 1
ATOM 6375 C C . LEU B 1 152 ? -13.461 31.203 6.262 1 94.56 152 LEU B C 1
ATOM 6377 O O . LEU B 1 152 ? -12.422 31.891 6.254 1 94.56 152 LEU B O 1
ATOM 6381 N N . CYS B 1 153 ? -13.508 29.969 6.684 1 90.56 153 CYS B N 1
ATOM 6382 C CA . CYS B 1 153 ? -12.344 29.312 7.281 1 90.56 153 CYS B CA 1
ATOM 6383 C C . CYS B 1 153 ? -11.25 29.109 6.246 1 90.56 153 CYS B C 1
ATOM 6385 O O . CYS B 1 153 ? -10.078 28.938 6.598 1 90.56 153 CYS B O 1
ATOM 6387 N N . ALA B 1 154 ? -11.578 29.188 4.988 1 91.62 154 ALA B N 1
ATOM 6388 C CA . ALA B 1 154 ? -10.625 28.859 3.936 1 91.62 154 ALA B CA 1
ATOM 6389 C C . ALA B 1 154 ? -10.117 30.125 3.246 1 91.62 154 ALA B C 1
ATOM 6391 O O . ALA B 1 154 ? -9.477 30.047 2.193 1 91.62 154 ALA B O 1
ATOM 6392 N N . THR B 1 155 ? -10.305 31.281 3.789 1 92.06 155 THR B N 1
ATOM 6393 C CA . THR B 1 155 ? -9.961 32.562 3.18 1 92.06 155 THR B CA 1
ATOM 6394 C C . THR B 1 155 ? -8.484 32.594 2.801 1 92.06 155 THR B C 1
ATOM 6396 O O . THR B 1 155 ? -8.133 33 1.691 1 92.06 155 THR B O 1
ATOM 6399 N N . SER B 1 156 ? -7.668 32.188 3.686 1 87.19 156 SER B N 1
ATOM 6400 C CA . SER B 1 156 ? -6.23 32.219 3.434 1 87.19 156 SER B CA 1
ATOM 6401 C C . SER B 1 156 ? -5.844 31.328 2.264 1 87.19 156 SER B C 1
ATOM 6403 O O . SER B 1 156 ? -4.992 31.688 1.451 1 87.19 156 SER B O 1
ATOM 6405 N N . HIS B 1 157 ? -6.469 30.203 2.143 1 87.25 157 HIS B N 1
ATOM 6406 C CA . HIS B 1 157 ? -6.156 29.25 1.085 1 87.25 157 HIS B CA 1
ATOM 6407 C C . HIS B 1 157 ? -6.637 29.766 -0.272 1 87.25 157 HIS B C 1
ATOM 6409 O O . HIS B 1 157 ? -5.945 29.594 -1.28 1 87.25 157 HIS B O 1
ATOM 6415 N N . LEU B 1 158 ? -7.809 30.328 -0.224 1 91 158 LEU B N 1
ATOM 6416 C CA . LEU B 1 158 ? -8.336 30.906 -1.452 1 91 158 LEU B CA 1
ATOM 6417 C C . LEU B 1 158 ? -7.465 32.062 -1.932 1 91 158 LEU B C 1
ATOM 6419 O O . LEU B 1 158 ? -7.137 32.156 -3.119 1 91 158 LEU B O 1
ATOM 6423 N N . ALA B 1 159 ? -7.062 32.906 -1.016 1 89.69 159 ALA B N 1
ATOM 6424 C CA . ALA B 1 159 ? -6.254 34.062 -1.347 1 89.69 159 ALA B CA 1
ATOM 6425 C C . ALA B 1 159 ? -4.895 33.656 -1.909 1 89.69 159 ALA B C 1
ATOM 6427 O O . ALA B 1 159 ? -4.41 34.25 -2.877 1 89.69 159 ALA B O 1
ATOM 6428 N N . SER B 1 160 ? -4.316 32.688 -1.326 1 83.69 160 SER B N 1
ATOM 6429 C CA . SER B 1 160 ? -3 32.25 -1.761 1 83.69 160 SER B CA 1
ATOM 6430 C C . SER B 1 160 ? -3.021 31.797 -3.223 1 83.69 160 SER B C 1
ATOM 6432 O O . SER B 1 160 ? -2.1 32.125 -3.98 1 83.69 160 SER B O 1
ATOM 6434 N N . LYS B 1 161 ? -4.027 31.078 -3.59 1 86.12 161 LYS B N 1
ATOM 6435 C CA . LYS B 1 161 ? -4.133 30.594 -4.965 1 86.12 161 LYS B CA 1
ATOM 6436 C C . LYS B 1 161 ? -4.559 31.719 -5.906 1 86.12 161 LYS B C 1
ATOM 6438 O O . LYS B 1 161 ? -4.062 31.812 -7.031 1 86.12 161 LYS B O 1
ATOM 6443 N N . CYS B 1 162 ? -5.441 32.531 -5.426 1 88.75 162 CYS B N 1
ATOM 6444 C CA . CYS B 1 162 ? -5.957 33.625 -6.23 1 88.75 162 CYS B CA 1
ATOM 6445 C C . CYS B 1 162 ? -4.852 34.625 -6.578 1 88.75 162 CYS B C 1
ATOM 6447 O O . CYS B 1 162 ? -4.848 35.219 -7.664 1 88.75 162 CYS B O 1
ATOM 6449 N N . PHE B 1 163 ? -3.939 34.812 -5.711 1 88.12 163 PHE B N 1
ATOM 6450 C CA . PHE B 1 163 ? -2.941 35.844 -5.902 1 88.12 163 PHE B CA 1
ATOM 6451 C C . PHE B 1 163 ? -1.596 35.25 -6.289 1 88.12 163 PHE B C 1
ATOM 6453 O O . PHE B 1 163 ? -0.571 35.938 -6.254 1 88.12 163 PHE B O 1
ATOM 6460 N N . ALA B 1 164 ? -1.643 33.969 -6.57 1 80.88 164 ALA B N 1
ATOM 6461 C CA . ALA B 1 164 ? -0.43 33.344 -7.094 1 80.88 164 ALA B CA 1
ATOM 6462 C C . ALA B 1 164 ? -0.026 33.969 -8.43 1 80.88 164 ALA B C 1
ATOM 6464 O O . ALA B 1 164 ? -0.878 34.469 -9.18 1 80.88 164 ALA B O 1
ATOM 6465 N N . ILE B 1 165 ? 1.248 33.875 -8.742 1 76.81 165 ILE B N 1
ATOM 6466 C CA . ILE B 1 165 ? 1.776 34.5 -9.961 1 76.81 165 ILE B CA 1
ATOM 6467 C C . ILE B 1 165 ? 1.296 33.719 -11.18 1 76.81 165 ILE B C 1
ATOM 6469 O O . ILE B 1 165 ? 0.846 34.281 -12.172 1 76.81 165 ILE B O 1
ATOM 6473 N N . GLU B 1 166 ? 1.488 32.406 -11.047 1 78.81 166 GLU B N 1
ATOM 6474 C CA . GLU B 1 166 ? 1.021 31.562 -12.133 1 78.81 166 GLU B CA 1
ATOM 6475 C C . GLU B 1 166 ? -0.482 31.312 -12.039 1 78.81 166 GLU B C 1
ATOM 6477 O O . GLU B 1 166 ? -0.976 30.844 -11.008 1 78.81 166 GLU B O 1
ATOM 6482 N N . LYS B 1 167 ? -1.155 31.734 -13.094 1 82.44 167 LYS B N 1
ATOM 6483 C CA . LYS B 1 167 ? -2.607 31.578 -13.07 1 82.44 167 LYS B CA 1
ATOM 6484 C C . LYS B 1 167 ? -3.025 30.234 -13.656 1 82.44 167 LYS B C 1
ATOM 6486 O O . LYS B 1 167 ? -2.398 29.734 -14.594 1 82.44 167 LYS B O 1
ATOM 6491 N N . THR B 1 168 ? -4.023 29.703 -13.016 1 88.94 168 THR B N 1
ATOM 6492 C CA . THR B 1 168 ? -4.637 28.453 -13.469 1 88.94 168 THR B CA 1
ATOM 6493 C C . THR B 1 168 ? -6.102 28.672 -13.828 1 88.94 168 THR B C 1
ATOM 6495 O O . THR B 1 168 ? -6.672 29.734 -13.523 1 88.94 168 THR B O 1
ATOM 6498 N N . PRO B 1 169 ? -6.703 27.719 -14.469 1 93 169 PRO B N 1
ATOM 6499 C CA . PRO B 1 169 ? -8.086 27.891 -14.914 1 93 169 PRO B CA 1
ATOM 6500 C C . PRO B 1 169 ? -9.062 28.078 -13.75 1 93 169 PRO B C 1
ATOM 6502 O O . PRO B 1 169 ? -10.141 28.641 -13.93 1 93 169 PRO B O 1
ATOM 6505 N N . ILE B 1 170 ? -8.656 27.703 -12.609 1 94.38 170 ILE B N 1
ATOM 6506 C CA . ILE B 1 170 ? -9.594 27.734 -11.5 1 94.38 170 ILE B CA 1
ATOM 6507 C C . ILE B 1 170 ? -9.508 29.094 -10.805 1 94.38 170 ILE B C 1
ATOM 6509 O O . ILE B 1 170 ? -10.383 29.438 -10 1 94.38 170 ILE B O 1
ATOM 6513 N N . SER B 1 171 ? -8.492 29.906 -11.016 1 92.25 171 SER B N 1
ATOM 6514 C CA . SER B 1 171 ? -8.203 31.141 -10.297 1 92.25 171 SER B CA 1
ATOM 6515 C C . SER B 1 171 ? -9.359 32.125 -10.391 1 92.25 171 SER B C 1
ATOM 6517 O O . SER B 1 171 ? -9.672 32.812 -9.422 1 92.25 171 SER B O 1
ATOM 6519 N N . ARG B 1 172 ? -10.008 32.156 -11.539 1 91.88 172 ARG B N 1
ATOM 6520 C CA . ARG B 1 172 ? -11.117 33.062 -11.766 1 91.88 172 ARG B CA 1
ATOM 6521 C C . ARG B 1 172 ? -12.289 32.75 -10.836 1 91.88 172 ARG B C 1
ATOM 6523 O O . ARG B 1 172 ? -12.906 33.656 -10.273 1 91.88 172 ARG B O 1
ATOM 6530 N N . TYR B 1 173 ? -12.531 31.562 -10.695 1 94.19 173 TYR B N 1
ATOM 6531 C CA . TYR B 1 173 ? -13.68 31.156 -9.883 1 94.19 173 TYR B CA 1
ATOM 6532 C C . TYR B 1 173 ? -13.367 31.281 -8.398 1 94.19 173 TYR B C 1
ATOM 6534 O O . TYR B 1 173 ? -14.25 31.594 -7.598 1 94.19 173 TYR B O 1
ATOM 6542 N N . LEU B 1 174 ? -12.125 31.031 -8.023 1 93.12 174 LEU B N 1
ATOM 6543 C CA . LEU B 1 174 ? -11.711 31.266 -6.645 1 93.12 174 LEU B CA 1
ATOM 6544 C C . LEU B 1 174 ? -11.797 32.75 -6.293 1 93.12 174 LEU B C 1
ATOM 6546 O O . LEU B 1 174 ? -12.195 33.094 -5.18 1 93.12 174 LEU B O 1
ATOM 6550 N N . SER B 1 175 ? -11.461 33.562 -7.234 1 92.75 175 SER B N 1
ATOM 6551 C CA . SER B 1 175 ? -11.562 35 -7.055 1 92.75 175 SER B CA 1
ATOM 6552 C C . SER B 1 175 ? -13.008 35.438 -6.828 1 92.75 175 SER B C 1
ATOM 6554 O O . SER B 1 175 ? -13.273 36.375 -6.055 1 92.75 175 SER B O 1
ATOM 6556 N N . GLN B 1 176 ? -13.898 34.781 -7.516 1 92.81 176 GLN B N 1
ATOM 6557 C CA . GLN B 1 176 ? -15.312 35.094 -7.332 1 92.81 176 GLN B CA 1
ATOM 6558 C C . GLN B 1 176 ? -15.773 34.719 -5.922 1 92.81 176 GLN B C 1
ATOM 6560 O O . GLN B 1 176 ? -16.516 35.5 -5.301 1 92.81 176 GLN B O 1
ATOM 6565 N N . ILE B 1 177 ? -15.344 33.625 -5.477 1 94.5 177 ILE B N 1
ATOM 6566 C CA . ILE B 1 177 ? -15.68 33.219 -4.121 1 94.5 177 ILE B CA 1
ATOM 6567 C C . ILE B 1 177 ? -15.109 34.219 -3.119 1 94.5 177 ILE B C 1
ATOM 6569 O O . ILE B 1 177 ? -15.789 34.625 -2.182 1 94.5 177 ILE B O 1
ATOM 6573 N N . LEU B 1 178 ? -13.906 34.625 -3.34 1 94.25 178 LEU B N 1
ATOM 6574 C CA . LEU B 1 178 ? -13.234 35.594 -2.469 1 94.25 178 LEU B CA 1
ATOM 6575 C C . LEU B 1 178 ? -13.945 36.938 -2.496 1 94.25 178 LEU B C 1
ATOM 6577 O O . LEU B 1 178 ? -14.055 37.594 -1.467 1 94.25 178 LEU B O 1
ATOM 6581 N N . CYS B 1 179 ? -14.422 37.312 -3.646 1 93.12 179 CYS B N 1
ATOM 6582 C CA . CYS B 1 179 ? -15.172 38.531 -3.789 1 93.12 179 CYS B CA 1
ATOM 6583 C C . CYS B 1 179 ? -16.438 38.531 -2.934 1 93.12 179 CYS B C 1
ATOM 6585 O O . CYS B 1 179 ? -16.734 39.5 -2.238 1 93.12 179 CYS B O 1
ATOM 6587 N N . HIS B 1 180 ? -17.078 37.406 -2.984 1 92.81 180 HIS B N 1
ATOM 6588 C CA . HIS B 1 180 ? -18.281 37.281 -2.17 1 92.81 180 HIS B CA 1
ATOM 6589 C C . HIS B 1 180 ? -17.953 37.375 -0.683 1 92.81 180 HIS B C 1
ATOM 6591 O O . HIS B 1 180 ? -18.734 37.938 0.088 1 92.81 180 HIS B O 1
ATOM 6597 N N . LEU B 1 181 ? -16.844 36.812 -0.336 1 95.5 181 LEU B N 1
ATOM 6598 C CA . LEU B 1 181 ? -16.422 36.844 1.058 1 95.5 181 LEU B CA 1
ATOM 6599 C C . LEU B 1 181 ? -16.125 38.281 1.485 1 95.5 181 LEU B C 1
ATOM 6601 O O . LEU B 1 181 ? -16.453 38.688 2.605 1 95.5 181 LEU B O 1
ATOM 6605 N N . VAL B 1 182 ? -15.547 39.062 0.592 1 95.25 182 VAL B N 1
ATOM 6606 C CA . VAL B 1 182 ? -15.219 40.438 0.902 1 95.25 182 VAL B CA 1
ATOM 6607 C C . VAL B 1 182 ? -16.5 41.25 1.027 1 95.25 182 VAL B C 1
ATOM 6609 O O . VAL B 1 182 ? -16.641 42.094 1.938 1 95.25 182 VAL B O 1
ATOM 6612 N N . TYR B 1 183 ? -17.438 40.969 0.174 1 92.56 183 TYR B N 1
ATOM 6613 C CA . TYR B 1 183 ? -18.703 41.688 0.208 1 92.56 183 TYR B CA 1
ATOM 6614 C C . TYR B 1 183 ? -19.484 41.375 1.482 1 92.56 183 TYR B C 1
ATOM 6616 O O . TYR B 1 183 ? -20.078 42.281 2.094 1 92.56 183 TYR B O 1
ATOM 6624 N N . ASP B 1 184 ? -19.453 40.156 1.796 1 93.69 184 ASP B N 1
ATOM 6625 C CA . ASP B 1 184 ? -20.297 39.719 2.9 1 93.69 184 ASP B CA 1
ATOM 6626 C C . ASP B 1 184 ? -19.609 39.969 4.246 1 93.69 184 ASP B C 1
ATOM 6628 O O . ASP B 1 184 ? -20.281 40.281 5.23 1 93.69 184 ASP B O 1
ATOM 6632 N N . TYR B 1 185 ? -18.312 39.781 4.324 1 95.12 185 TYR B N 1
ATOM 6633 C CA . TYR B 1 185 ? -17.625 39.812 5.609 1 95.12 185 TYR B CA 1
ATOM 6634 C C . TYR B 1 185 ? -16.281 40.531 5.492 1 95.12 185 TYR B C 1
ATOM 6636 O O . TYR B 1 185 ? -15.242 39.969 5.855 1 95.12 185 TYR B O 1
ATOM 6644 N N . PRO B 1 186 ? -16.266 41.75 5.09 1 95.62 186 PRO B N 1
ATOM 6645 C CA . PRO B 1 186 ? -15 42.469 4.852 1 95.62 186 PRO B CA 1
ATOM 6646 C C . PRO B 1 186 ? -14.117 42.531 6.094 1 95.62 186 PRO B C 1
ATOM 6648 O O . PRO B 1 186 ? -12.906 42.312 6.004 1 95.62 186 PRO B O 1
ATOM 6651 N N . TYR B 1 187 ? -14.711 42.719 7.293 1 96.25 187 TYR B N 1
ATOM 6652 C CA . TYR B 1 187 ? -13.93 42.875 8.516 1 96.25 187 TYR B CA 1
ATOM 6653 C C . TYR B 1 187 ? -13.242 41.594 8.906 1 96.25 187 TYR B C 1
ATOM 6655 O O . TYR B 1 187 ? -12.266 41.594 9.656 1 96.25 187 TYR B O 1
ATOM 6663 N N . HIS B 1 188 ? -13.766 40.469 8.383 1 95.88 188 HIS B N 1
ATOM 6664 C CA . HIS B 1 188 ? -13.234 39.156 8.758 1 95.88 188 HIS B CA 1
ATOM 6665 C C . HIS B 1 188 ? -12.18 38.688 7.77 1 95.88 188 HIS B C 1
ATOM 6667 O O . HIS B 1 188 ? -11.344 37.844 8.109 1 95.88 188 HIS B O 1
ATOM 6673 N N . VAL B 1 189 ? -12.148 39.25 6.523 1 96.5 189 VAL B N 1
ATOM 6674 C CA . VAL B 1 189 ? -11.336 38.594 5.512 1 96.5 189 VAL B CA 1
ATOM 6675 C C . VAL B 1 189 ? -10.273 39.562 4.984 1 96.5 189 VAL B C 1
ATOM 6677 O O . VAL B 1 189 ? -9.258 39.125 4.434 1 96.5 189 VAL B O 1
ATOM 6680 N N . LEU B 1 190 ? -10.383 40.812 5.168 1 96.62 190 LEU B N 1
ATOM 6681 C CA . LEU B 1 190 ? -9.578 41.812 4.449 1 96.62 190 LEU B CA 1
ATOM 6682 C C . LEU B 1 190 ? -8.125 41.781 4.918 1 96.62 190 LEU B C 1
ATOM 6684 O O . LEU B 1 190 ? -7.203 41.969 4.121 1 96.62 190 LEU B O 1
ATOM 6688 N N . HIS B 1 191 ? -7.941 41.562 6.223 1 95.25 191 HIS B N 1
ATOM 6689 C CA . HIS B 1 191 ? -6.559 41.5 6.672 1 95.25 191 HIS B CA 1
ATOM 6690 C C . HIS B 1 191 ? -5.797 40.375 5.98 1 95.25 191 HIS B C 1
ATOM 6692 O O . HIS B 1 191 ? -4.609 40.531 5.684 1 95.25 191 HIS B O 1
ATOM 6698 N N . THR B 1 192 ? -6.461 39.281 5.727 1 92.19 192 THR B N 1
ATOM 6699 C CA . THR B 1 192 ? -5.859 38.125 5.051 1 92.19 192 THR B CA 1
ATOM 6700 C C . THR B 1 192 ? -5.508 38.5 3.605 1 92.19 192 THR B C 1
ATOM 6702 O O . THR B 1 192 ? -4.465 38.062 3.096 1 92.19 192 THR B O 1
ATOM 6705 N N . ILE B 1 193 ? -6.336 39.219 3.025 1 93.88 193 ILE B N 1
ATOM 6706 C CA . ILE B 1 193 ? -6.141 39.625 1.635 1 93.88 193 ILE B CA 1
ATOM 6707 C C . ILE B 1 193 ? -5.035 40.688 1.551 1 93.88 193 ILE B C 1
ATOM 6709 O O . ILE B 1 193 ? -4.129 40.562 0.723 1 93.88 193 ILE B O 1
ATOM 6713 N N . LEU B 1 194 ? -5.086 41.656 2.418 1 95.06 194 LEU B N 1
ATOM 6714 C CA . LEU B 1 194 ? -4.176 42.781 2.396 1 95.06 194 LEU B CA 1
ATOM 6715 C C . LEU B 1 194 ? -2.75 42.344 2.725 1 95.06 194 LEU B C 1
ATOM 6717 O O . LEU B 1 194 ? -1.792 43.062 2.398 1 95.06 194 LEU B O 1
ATOM 6721 N N . MET B 1 195 ? -2.637 41.25 3.354 1 92.38 195 MET B N 1
ATOM 6722 C CA . MET B 1 195 ? -1.312 40.719 3.672 1 92.38 195 MET B CA 1
ATOM 6723 C C . MET B 1 195 ? -0.478 40.562 2.406 1 92.38 195 MET B C 1
ATOM 6725 O O . MET B 1 195 ? 0.74 40.75 2.432 1 92.38 195 MET B O 1
ATOM 6729 N N . TYR B 1 196 ? -1.122 40.312 1.287 1 89.19 196 TYR B N 1
ATOM 6730 C CA . TYR B 1 196 ? -0.443 40.031 0.029 1 89.19 196 TYR B CA 1
ATOM 6731 C C . TYR B 1 196 ? -0.128 41.312 -0.729 1 89.19 196 TYR B C 1
ATOM 6733 O O . TYR B 1 196 ? 0.578 41.281 -1.74 1 89.19 196 TYR B O 1
ATOM 6741 N N . GLU B 1 197 ? -0.598 42.344 -0.277 1 90.5 197 GLU B N 1
ATOM 6742 C CA . GLU B 1 197 ? -0.476 43.594 -1.02 1 90.5 197 GLU B CA 1
ATOM 6743 C C . GLU B 1 197 ? 0.958 44.094 -0.995 1 90.5 197 GLU B C 1
ATOM 6745 O O . GLU B 1 197 ? 1.366 44.844 -1.88 1 90.5 197 GLU B O 1
ATOM 6750 N N . PHE B 1 198 ? 1.748 43.719 -0.05 1 83.56 198 PHE B N 1
ATOM 6751 C CA . PHE B 1 198 ? 3.053 44.344 0.164 1 83.56 198 PHE B CA 1
ATOM 6752 C C . PHE B 1 198 ? 4.172 43.406 -0.27 1 83.56 198 PHE B C 1
ATOM 6754 O O . PHE B 1 198 ? 5.344 43.625 0.029 1 83.56 198 PHE B O 1
ATOM 6761 N N . ASP B 1 199 ? 3.857 42.375 -0.86 1 78.31 199 ASP B N 1
ATOM 6762 C CA . ASP B 1 199 ? 4.824 41.406 -1.37 1 78.31 199 ASP B CA 1
ATOM 6763 C C . ASP B 1 199 ? 4.82 41.406 -2.896 1 78.31 199 ASP B C 1
ATOM 6765 O O . ASP B 1 199 ? 4.344 42.344 -3.539 1 78.31 199 ASP B O 1
ATOM 6769 N N . LYS B 1 200 ? 5.555 40.406 -3.455 1 79 200 LYS B N 1
ATOM 6770 C CA . LYS B 1 200 ? 5.68 40.281 -4.902 1 79 200 LYS B CA 1
ATOM 6771 C C . LYS B 1 200 ? 4.309 40.156 -5.562 1 79 200 LYS B C 1
ATOM 6773 O O . LYS B 1 200 ? 4.137 40.5 -6.73 1 79 200 LYS B O 1
ATOM 6778 N N . ASN B 1 201 ? 3.307 39.906 -4.773 1 81.38 201 ASN B N 1
ATOM 6779 C CA . ASN B 1 201 ? 1.968 39.656 -5.297 1 81.38 201 ASN B CA 1
ATOM 6780 C C . ASN B 1 201 ? 1.073 40.875 -5.156 1 81.38 201 ASN B C 1
ATOM 6782 O O . ASN B 1 201 ? -0.138 40.781 -5.371 1 81.38 201 ASN B O 1
ATOM 6786 N N . GLY B 1 202 ? 1.594 42 -4.789 1 88.19 202 GLY B N 1
ATOM 6787 C CA . GLY B 1 202 ? 0.838 43.188 -4.48 1 88.19 202 GLY B CA 1
ATOM 6788 C C . GLY B 1 202 ? 0.01 43.688 -5.648 1 88.19 202 GLY B C 1
ATOM 6789 O O . GLY B 1 202 ? -1.105 44.188 -5.461 1 88.19 202 GLY B O 1
ATOM 6790 N N . ALA B 1 203 ? 0.542 43.5 -6.785 1 88.44 203 ALA B N 1
ATOM 6791 C CA . ALA B 1 203 ? -0.172 43.969 -7.973 1 88.44 203 ALA B CA 1
ATOM 6792 C C . ALA B 1 203 ? -1.478 43.219 -8.164 1 88.44 203 ALA B C 1
ATOM 6794 O O . ALA B 1 203 ? -2.494 43.781 -8.555 1 88.44 203 ALA B O 1
ATOM 6795 N N . GLN B 1 204 ? -1.464 41.938 -7.867 1 89.5 204 GLN B N 1
ATOM 6796 C CA . GLN B 1 204 ? -2.65 41.125 -8.008 1 89.5 204 GLN B CA 1
ATOM 6797 C C . GLN B 1 204 ? -3.736 41.531 -7.02 1 89.5 204 GLN B C 1
ATOM 6799 O O . GLN B 1 204 ? -4.922 41.531 -7.355 1 89.5 204 GLN B O 1
ATOM 6804 N N . VAL B 1 205 ? -3.324 41.906 -5.852 1 92.06 205 VAL B N 1
ATOM 6805 C CA . VAL B 1 205 ? -4.262 42.281 -4.809 1 92.06 205 VAL B CA 1
ATOM 6806 C C . VAL B 1 205 ? -4.934 43.625 -5.191 1 92.06 205 VAL B C 1
ATOM 6808 O O . VAL B 1 205 ? -6.148 43.75 -5.039 1 92.06 205 VAL B O 1
ATOM 6811 N N . ARG B 1 206 ? -4.168 44.531 -5.672 1 91.56 206 ARG B N 1
ATOM 6812 C CA . ARG B 1 206 ? -4.707 45.812 -6.078 1 91.56 206 ARG B CA 1
ATOM 6813 C C . ARG B 1 206 ? -5.703 45.656 -7.227 1 91.56 206 ARG B C 1
ATOM 6815 O O . ARG B 1 206 ? -6.758 46.281 -7.234 1 91.56 206 ARG B O 1
ATOM 6822 N N . GLU B 1 207 ? -5.316 44.812 -8.094 1 90.94 207 GLU B N 1
ATOM 6823 C CA . GLU B 1 207 ? -6.219 44.531 -9.203 1 90.94 207 GLU B CA 1
ATOM 6824 C C . GLU B 1 207 ? -7.508 43.875 -8.719 1 90.94 207 GLU B C 1
ATOM 6826 O O . GLU B 1 207 ? -8.602 44.219 -9.18 1 90.94 207 GLU B O 1
ATOM 6831 N N . PHE B 1 208 ? -7.398 42.969 -7.883 1 93 208 PHE B N 1
ATOM 6832 C CA . PHE B 1 208 ? -8.547 42.281 -7.301 1 93 208 PHE B CA 1
ATOM 6833 C C . PHE B 1 208 ? -9.469 43.281 -6.605 1 93 208 PHE B C 1
ATOM 6835 O O . PHE B 1 208 ? -10.688 43.25 -6.824 1 93 208 PHE B O 1
ATOM 6842 N N . LEU B 1 209 ? -8.906 44.156 -5.746 1 90.88 209 LEU B N 1
ATOM 6843 C CA . LEU B 1 209 ? -9.688 45.125 -4.992 1 90.88 209 LEU B CA 1
ATOM 6844 C C . LEU B 1 209 ? -10.352 46.125 -5.93 1 90.88 209 LEU B C 1
ATOM 6846 O O . LEU B 1 209 ? -11.461 46.594 -5.668 1 90.88 209 LEU B O 1
ATOM 6850 N N . ARG B 1 210 ? -9.664 46.406 -6.996 1 88.56 210 ARG B N 1
ATOM 6851 C CA . ARG B 1 210 ? -10.25 47.281 -7.992 1 88.56 210 ARG B CA 1
ATOM 6852 C C . ARG B 1 210 ? -11.453 46.625 -8.664 1 88.56 210 ARG B C 1
ATOM 6854 O O . ARG B 1 210 ? -12.469 47.281 -8.922 1 88.56 210 ARG B O 1
ATOM 6861 N N . ASN B 1 211 ? -11.344 45.406 -8.891 1 88.06 211 ASN B N 1
ATOM 6862 C CA . ASN B 1 211 ? -12.359 44.656 -9.625 1 88.06 211 ASN B CA 1
ATOM 6863 C C . ASN B 1 211 ? -13.594 44.406 -8.758 1 88.06 211 ASN B C 1
ATOM 6865 O O . ASN B 1 211 ? -14.688 44.188 -9.281 1 88.06 211 ASN B O 1
ATOM 6869 N N . ILE B 1 212 ? -13.375 44.312 -7.539 1 87.69 212 ILE B N 1
ATOM 6870 C CA . ILE B 1 212 ? -14.508 44 -6.664 1 87.69 212 ILE B CA 1
ATOM 6871 C C . ILE B 1 212 ? -15.523 45.156 -6.723 1 87.69 212 ILE B C 1
ATOM 6873 O O . ILE B 1 212 ? -16.703 44.938 -6.465 1 87.69 212 ILE B O 1
ATOM 6877 N N . TYR B 1 213 ? -15.125 46.344 -7.082 1 83.81 213 TYR B N 1
ATOM 6878 C CA . TYR B 1 213 ? -15.992 47.5 -7.086 1 83.81 213 TYR B CA 1
ATOM 6879 C C . TYR B 1 213 ? -16.703 47.656 -8.43 1 83.81 213 TYR B C 1
ATOM 6881 O O . TYR B 1 213 ? -17.672 48.406 -8.547 1 83.81 213 TYR B O 1
ATOM 6889 N N . SER B 1 214 ? -16.125 47 -9.398 1 73.81 214 SER B N 1
ATOM 6890 C CA . SER B 1 214 ? -16.703 47.125 -10.734 1 73.81 214 SER B CA 1
ATOM 6891 C C . SER B 1 214 ? -18.047 46.406 -10.812 1 73.81 214 SER B C 1
ATOM 6893 O O . SER B 1 214 ? -18.75 46.5 -11.82 1 73.81 214 SER B O 1
ATOM 6895 N N . VAL B 1 215 ? -18.25 45.719 -9.828 1 59.31 215 VAL B N 1
ATOM 6896 C CA . VAL B 1 215 ? -19.516 45 -9.922 1 59.31 215 VAL B CA 1
ATOM 6897 C C . VAL B 1 215 ? -20.672 45.938 -9.586 1 59.31 215 VAL B C 1
ATOM 6899 O O . VAL B 1 215 ? -20.719 46.5 -8.484 1 59.31 215 VAL B O 1
ATOM 6902 N N . LYS B 1 216 ? -21.281 46.781 -10.688 1 53.16 216 LYS B N 1
ATOM 6903 C CA . LYS B 1 216 ? -22.141 47.938 -10.875 1 53.16 216 LYS B CA 1
ATOM 6904 C C . LYS B 1 216 ? -23.297 47.906 -9.891 1 53.16 216 LYS B C 1
ATOM 6906 O O . LYS B 1 216 ? -23.844 48.969 -9.531 1 53.16 216 LYS B O 1
ATOM 6911 N N . THR B 1 217 ? -24.016 46.875 -9.555 1 49.81 217 THR B N 1
ATOM 6912 C CA . THR B 1 217 ? -25.406 47.094 -9.156 1 49.81 217 THR B CA 1
ATOM 6913 C C . THR B 1 217 ? -25.484 47.5 -7.691 1 49.81 217 THR B C 1
ATOM 6915 O O . THR B 1 217 ? -26.578 47.688 -7.156 1 49.81 217 THR B O 1
ATOM 6918 N N . LYS B 1 218 ? -24.531 47.469 -6.832 1 54.72 218 LYS B N 1
ATOM 6919 C CA . LYS B 1 218 ? -25.016 47.375 -5.457 1 54.72 218 LYS B CA 1
ATOM 6920 C C . LYS B 1 218 ? -24.719 48.656 -4.68 1 54.72 218 LYS B C 1
ATOM 6922 O O . LYS B 1 218 ? -23.578 49.125 -4.707 1 54.72 218 LYS B O 1
ATOM 6927 N N . ARG B 1 219 ? -25.734 49.438 -4.316 1 55.34 219 ARG B N 1
ATOM 6928 C CA . ARG B 1 219 ? -25.828 50.562 -3.375 1 55.34 219 ARG B CA 1
ATOM 6929 C C . ARG B 1 219 ? -24.719 50.469 -2.332 1 55.34 219 ARG B C 1
ATOM 6931 O O . ARG B 1 219 ? -24.188 51.5 -1.91 1 55.34 219 ARG B O 1
ATOM 6938 N N . ASP B 1 220 ? -24.188 49.375 -2.023 1 73.94 220 ASP B N 1
ATOM 6939 C CA . ASP B 1 220 ? -23.359 49.156 -0.845 1 73.94 220 ASP B CA 1
ATOM 6940 C C . ASP B 1 220 ? -21.875 49.094 -1.226 1 73.94 220 ASP B C 1
ATOM 6942 O O . ASP B 1 220 ? -21.031 48.75 -0.395 1 73.94 220 ASP B O 1
ATOM 6946 N N . VAL B 1 221 ? -21.609 49.625 -2.467 1 84.69 221 VAL B N 1
ATOM 6947 C CA . VAL B 1 221 ? -20.234 49.562 -2.936 1 84.69 221 VAL B CA 1
ATOM 6948 C C . VAL B 1 221 ? -19.422 50.688 -2.348 1 84.69 221 VAL B C 1
ATOM 6950 O O . VAL B 1 221 ? -18.25 50.531 -2.018 1 84.69 221 VAL B O 1
ATOM 6953 N N . ASP B 1 222 ? -20.125 51.844 -2.232 1 86.75 222 ASP B N 1
ATOM 6954 C CA . ASP B 1 222 ? -19.422 53 -1.692 1 86.75 222 ASP B CA 1
ATOM 6955 C C . ASP B 1 222 ? -19.016 52.781 -0.236 1 86.75 222 ASP B C 1
ATOM 6957 O O . ASP B 1 222 ? -17.922 53.125 0.172 1 86.75 222 ASP B O 1
ATOM 6961 N N . LYS B 1 223 ? -19.953 52.25 0.446 1 90.56 223 LYS B N 1
ATOM 6962 C CA . LYS B 1 223 ? -19.641 51.969 1.84 1 90.56 223 LYS B CA 1
ATOM 6963 C C . LYS B 1 223 ? -18.516 50.938 1.94 1 90.56 223 LYS B C 1
ATOM 6965 O O . LYS B 1 223 ? -17.672 51.031 2.824 1 90.56 223 LYS B O 1
ATOM 6970 N N . LEU B 1 224 ? -18.594 49.938 1.107 1 93.19 224 LEU B N 1
ATOM 6971 C CA . LEU B 1 224 ? -17.547 48.938 1.088 1 93.19 224 LEU B CA 1
ATOM 6972 C C . LEU B 1 224 ? -16.203 49.562 0.748 1 93.19 224 LEU B C 1
ATOM 6974 O O . LEU B 1 224 ? -15.172 49.188 1.327 1 93.19 224 LEU B O 1
ATOM 6978 N N . ARG B 1 225 ? -16.172 50.469 -0.175 1 92.75 225 ARG B N 1
ATOM 6979 C CA . ARG B 1 225 ? -14.953 51.188 -0.547 1 92.75 225 ARG B CA 1
ATOM 6980 C C . ARG B 1 225 ? -14.352 51.906 0.651 1 92.75 225 ARG B C 1
ATOM 6982 O O . ARG B 1 225 ? -13.133 51.906 0.834 1 92.75 225 ARG B O 1
ATOM 6989 N N . GLU B 1 226 ? -15.266 52.5 1.329 1 93.5 226 GLU B N 1
ATOM 6990 C CA . GLU B 1 226 ? -14.828 53.188 2.531 1 93.5 226 GLU B CA 1
ATOM 6991 C C . GLU B 1 226 ? -14.219 52.219 3.543 1 93.5 226 GLU B C 1
ATOM 6993 O O . GLU B 1 226 ? -13.18 52.531 4.145 1 93.5 226 GLU B O 1
ATOM 6998 N N . VAL B 1 227 ? -14.898 51.125 3.723 1 94.94 227 VAL B N 1
ATOM 6999 C CA . VAL B 1 227 ? -14.422 50.125 4.66 1 94.94 227 VAL B CA 1
ATOM 7000 C C . VAL B 1 227 ? -13.055 49.625 4.223 1 94.94 227 VAL B C 1
ATOM 7002 O O . VAL B 1 227 ? -12.141 49.5 5.039 1 94.94 227 VAL B O 1
ATOM 7005 N N . VAL B 1 228 ? -12.906 49.312 2.969 1 95.5 228 VAL B N 1
ATOM 7006 C CA . VAL B 1 228 ? -11.656 48.781 2.43 1 95.5 228 VAL B CA 1
ATOM 7007 C C . VAL B 1 228 ? -10.539 49.812 2.619 1 95.5 228 VAL B C 1
ATOM 7009 O O . VAL B 1 228 ? -9.422 49.438 2.998 1 95.5 228 VAL B O 1
ATOM 7012 N N . ALA B 1 229 ? -10.844 51.031 2.357 1 95.19 229 ALA B N 1
ATOM 7013 C CA . ALA B 1 229 ? -9.852 52.094 2.504 1 95.19 229 ALA B CA 1
ATOM 7014 C C . ALA B 1 229 ? -9.398 52.25 3.955 1 95.19 229 ALA B C 1
ATOM 7016 O O . ALA B 1 229 ? -8.211 52.375 4.23 1 95.19 229 ALA B O 1
ATOM 7017 N N . MET B 1 230 ? -10.375 52.25 4.801 1 96.62 230 MET B N 1
ATOM 7018 C CA . MET B 1 230 ? -10.07 52.344 6.223 1 96.62 230 MET B CA 1
ATOM 7019 C C . MET B 1 230 ? -9.219 51.188 6.703 1 96.62 230 MET B C 1
ATOM 7021 O O . MET B 1 230 ? -8.242 51.375 7.434 1 96.62 230 MET B O 1
ATOM 7025 N N . MET B 1 231 ? -9.562 50 6.309 1 96.88 231 MET B N 1
ATOM 7026 C CA . MET B 1 231 ? -8.844 48.812 6.738 1 96.88 231 MET B CA 1
ATOM 7027 C C . MET B 1 231 ? -7.445 48.75 6.129 1 96.88 231 MET B C 1
ATOM 7029 O O . MET B 1 231 ? -6.5 48.281 6.762 1 96.88 231 MET B O 1
ATOM 7033 N N . ARG B 1 232 ? -7.367 49.219 4.895 1 96.19 232 ARG B N 1
ATOM 7034 C CA . ARG B 1 232 ? -6.059 49.281 4.254 1 96.19 232 ARG B CA 1
ATOM 7035 C C . ARG B 1 232 ? -5.141 50.25 5 1 96.19 232 ARG B C 1
ATOM 7037 O O . ARG B 1 232 ? -3.973 49.938 5.25 1 96.19 232 ARG B O 1
ATOM 7044 N N . GLU B 1 233 ? -5.691 51.375 5.312 1 97.19 233 GLU B N 1
ATOM 7045 C CA . GLU B 1 233 ? -4.93 52.344 6.074 1 97.19 233 GLU B CA 1
ATOM 7046 C C . GLU B 1 233 ? -4.496 51.781 7.426 1 97.19 233 GLU B C 1
ATOM 7048 O O . GLU B 1 233 ? -3.35 51.969 7.84 1 97.19 233 GLU B O 1
ATOM 7053 N N . ALA B 1 234 ? -5.383 51.219 8.062 1 97.81 234 ALA B N 1
ATOM 7054 C CA . ALA B 1 234 ? -5.078 50.594 9.352 1 97.81 234 ALA B CA 1
ATOM 7055 C C . ALA B 1 234 ? -4.016 49.5 9.195 1 97.81 234 ALA B C 1
ATOM 7057 O O . ALA B 1 234 ? -3.115 49.375 10.031 1 97.81 234 ALA B O 1
ATOM 7058 N N . HIS B 1 235 ? -4.184 48.656 8.18 1 97.69 235 HIS B N 1
ATOM 7059 C CA . HIS B 1 235 ? -3.225 47.562 7.934 1 97.69 235 HIS B CA 1
ATOM 7060 C C . HIS B 1 235 ? -1.812 48.125 7.777 1 97.69 235 HIS B C 1
ATOM 7062 O O . HIS B 1 235 ? -0.858 47.562 8.312 1 97.69 235 HIS B O 1
ATOM 7068 N N . VAL B 1 236 ? -1.684 49.188 7.074 1 97.12 236 VAL B N 1
ATOM 7069 C CA . VAL B 1 236 ? -0.397 49.875 6.898 1 97.12 236 VAL B CA 1
ATOM 7070 C C . VAL B 1 236 ? 0.116 50.344 8.25 1 97.12 236 VAL B C 1
ATOM 7072 O O . VAL B 1 236 ? 1.304 50.219 8.555 1 97.12 236 VAL B O 1
ATOM 7075 N N . ALA B 1 237 ? -0.752 50.938 9 1 97.94 237 ALA B N 1
ATOM 7076 C CA . ALA B 1 237 ? -0.385 51.438 10.32 1 97.94 237 ALA B CA 1
ATOM 7077 C C . ALA B 1 237 ? 0.061 50.281 11.227 1 97.94 237 ALA B C 1
ATOM 7079 O O . ALA B 1 237 ? 1.007 50.438 12.008 1 97.94 237 ALA B O 1
ATOM 7080 N N . TYR B 1 238 ? -0.673 49.188 11.164 1 98 238 TYR B N 1
ATOM 7081 C CA . TYR B 1 238 ? -0.306 48.031 11.938 1 98 238 TYR B CA 1
ATOM 7082 C C . TYR B 1 238 ? 1.092 47.531 11.57 1 98 238 TYR B C 1
ATOM 7084 O O . TYR B 1 238 ? 1.879 47.156 12.445 1 98 238 TYR B O 1
ATOM 7092 N N . ARG B 1 239 ? 1.399 47.469 10.32 1 96.75 239 ARG B N 1
ATOM 7093 C CA . ARG B 1 239 ? 2.725 47.062 9.852 1 96.75 239 ARG B CA 1
ATOM 7094 C C . ARG B 1 239 ? 3.803 47.969 10.43 1 96.75 239 ARG B C 1
ATOM 7096 O O . ARG B 1 239 ? 4.871 47.531 10.82 1 96.75 239 ARG B O 1
ATOM 7103 N N . GLU B 1 240 ? 3.5 49.281 10.422 1 96.5 240 GLU B N 1
ATOM 7104 C CA . GLU B 1 240 ? 4.453 50.25 10.969 1 96.5 240 GLU B CA 1
ATOM 7105 C C . GLU B 1 240 ? 4.773 49.938 12.43 1 96.5 240 GLU B C 1
ATOM 7107 O O . GLU B 1 240 ? 5.93 50 12.844 1 96.5 240 GLU B O 1
ATOM 7112 N N . ILE B 1 241 ? 3.771 49.562 13.148 1 96.19 241 ILE B N 1
ATOM 7113 C CA . ILE B 1 241 ? 3.943 49.25 14.562 1 96.19 241 ILE B CA 1
ATOM 7114 C C . ILE B 1 241 ? 4.766 47.969 14.711 1 96.19 241 ILE B C 1
ATOM 7116 O O . ILE B 1 241 ? 5.723 47.938 15.484 1 96.19 241 ILE B O 1
ATOM 7120 N N . ALA B 1 242 ? 4.391 46.969 13.992 1 95.69 242 ALA B N 1
ATOM 7121 C CA . ALA B 1 242 ? 5.031 45.656 14.102 1 95.69 242 ALA B CA 1
ATOM 7122 C C . ALA B 1 242 ? 6.504 45.75 13.711 1 95.69 242 ALA B C 1
ATOM 7124 O O . ALA B 1 242 ? 7.344 45.031 14.273 1 95.69 242 ALA B O 1
ATOM 7125 N N . LYS B 1 243 ? 6.832 46.625 12.812 1 93.12 243 LYS B N 1
ATOM 7126 C CA . LYS B 1 243 ? 8.195 46.75 12.312 1 93.12 243 LYS B CA 1
ATOM 7127 C C . LYS B 1 243 ? 8.953 47.875 12.992 1 93.12 243 LYS B C 1
ATOM 7129 O O . LYS B 1 243 ? 10.062 48.219 12.586 1 93.12 243 LYS B O 1
ATOM 7134 N N . LEU B 1 244 ? 8.352 48.375 13.961 1 92.56 244 LEU B N 1
ATOM 7135 C CA . LEU B 1 244 ? 8.953 49.5 14.633 1 92.56 244 LEU B CA 1
ATOM 7136 C C . LEU B 1 244 ? 10.281 49.125 15.281 1 92.56 244 LEU B C 1
ATOM 7138 O O . LEU B 1 244 ? 10.359 48.156 16.016 1 92.56 244 LEU B O 1
ATOM 7142 N N . GLN B 1 245 ? 11.312 49.812 14.969 1 88.69 245 GLN B N 1
ATOM 7143 C CA . GLN B 1 245 ? 12.602 49.625 15.625 1 88.69 245 GLN B CA 1
ATOM 7144 C C . GLN B 1 245 ? 12.656 50.375 16.953 1 88.69 245 GLN B C 1
ATOM 7146 O O . GLN B 1 245 ? 12.773 51.625 16.953 1 88.69 245 GLN B O 1
ATOM 7151 N N . VAL B 1 246 ? 12.602 49.656 17.953 1 87.94 246 VAL B N 1
ATOM 7152 C CA . VAL B 1 246 ? 12.453 50.281 19.266 1 87.94 246 VAL B CA 1
ATOM 7153 C C . VAL B 1 246 ? 13.82 50.656 19.844 1 87.94 246 VAL B C 1
ATOM 7155 O O . VAL B 1 246 ? 14 51.719 20.422 1 87.94 246 VAL B O 1
ATOM 7158 N N . LYS B 1 247 ? 14.742 49.625 19.469 1 79.44 247 LYS B N 1
ATOM 7159 C CA . LYS B 1 247 ? 16.078 49.875 20.016 1 79.44 247 LYS B CA 1
ATOM 7160 C C . LYS B 1 247 ? 16.703 51.094 19.375 1 79.44 247 LYS B C 1
ATOM 7162 O O . LYS B 1 247 ? 16.703 51.25 18.156 1 79.44 247 LYS B O 1
ATOM 7167 N N . GLU B 1 248 ? 17.078 52.094 20.109 1 79.75 248 GLU B N 1
ATOM 7168 C CA . GLU B 1 248 ? 17.828 53.281 19.719 1 79.75 248 GLU B CA 1
ATOM 7169 C C . GLU B 1 248 ? 16.922 54.344 19.062 1 79.75 248 GLU B C 1
ATOM 7171 O O . GLU B 1 248 ? 17.422 55.281 18.438 1 79.75 248 GLU B O 1
ATOM 7176 N N . ASN B 1 249 ? 15.672 53.938 19.031 1 85.75 249 ASN B N 1
ATOM 7177 C CA . ASN B 1 249 ? 14.734 54.938 18.484 1 85.75 249 ASN B CA 1
ATOM 7178 C C . ASN B 1 249 ? 14.578 56.125 19.406 1 85.75 249 ASN B C 1
ATOM 7180 O O . ASN B 1 249 ? 13.961 56.031 20.469 1 85.75 249 ASN B O 1
ATOM 7184 N N . ILE B 1 250 ? 15.023 57.219 19.047 1 82.81 250 ILE B N 1
ATOM 7185 C CA . ILE B 1 250 ? 15.086 58.406 19.875 1 82.81 250 ILE B CA 1
ATOM 7186 C C . ILE B 1 250 ? 13.672 58.906 20.156 1 82.81 250 ILE B C 1
ATOM 7188 O O . ILE B 1 250 ? 13.461 59.688 21.094 1 82.81 250 ILE B O 1
ATOM 7192 N N . ARG B 1 251 ? 12.828 58.594 19.344 1 89.06 251 ARG B N 1
ATOM 7193 C CA . ARG B 1 251 ? 11.461 59.062 19.516 1 89.06 251 ARG B CA 1
ATOM 7194 C C . ARG B 1 251 ? 10.766 58.344 20.672 1 89.06 251 ARG B C 1
ATOM 7196 O O . ARG B 1 251 ? 9.719 58.781 21.141 1 89.06 251 ARG B O 1
ATOM 7203 N N . ILE B 1 252 ? 11.273 57.312 21.109 1 92 252 ILE B N 1
ATOM 7204 C CA . ILE B 1 252 ? 10.633 56.469 22.125 1 92 252 ILE B CA 1
ATOM 7205 C C . ILE B 1 252 ? 11.242 56.781 23.484 1 92 252 ILE B C 1
ATOM 7207 O O . ILE B 1 252 ? 12.445 56.594 23.688 1 92 252 ILE B O 1
ATOM 7211 N N . GLN B 1 253 ? 10.43 57.25 24.422 1 90.75 253 GLN B N 1
ATOM 7212 C CA . GLN B 1 253 ? 10.867 57.562 25.781 1 90.75 253 GLN B CA 1
ATOM 7213 C C . GLN B 1 253 ? 10.555 56.438 26.75 1 90.75 253 GLN B C 1
ATOM 7215 O O . GLN B 1 253 ? 9.562 55.719 26.578 1 90.75 253 GLN B O 1
ATOM 7220 N N . ARG B 1 254 ? 11.43 56.281 27.703 1 91.81 254 ARG B N 1
ATOM 7221 C CA . ARG B 1 254 ? 11.219 55.312 28.75 1 91.81 254 ARG B CA 1
ATOM 7222 C C . ARG B 1 254 ? 10.562 55.938 29.969 1 91.81 254 ARG B C 1
ATOM 7224 O O . ARG B 1 254 ? 10.898 57.062 30.344 1 91.81 254 ARG B O 1
ATOM 7231 N N . VAL B 1 255 ? 9.523 55.344 30.438 1 91.81 255 VAL B N 1
ATOM 7232 C CA . VAL B 1 255 ? 8.828 55.844 31.609 1 91.81 255 VAL B CA 1
ATOM 7233 C C . VAL B 1 255 ? 8.625 54.719 32.625 1 91.81 255 VAL B C 1
ATOM 7235 O O . VAL B 1 255 ? 8.539 53.531 32.25 1 91.81 255 VAL B O 1
ATOM 7238 N N . GLU B 1 256 ? 8.664 55.031 33.844 1 89.81 256 GLU B N 1
ATOM 7239 C CA . GLU B 1 256 ? 8.414 54.062 34.906 1 89.81 256 GLU B CA 1
ATOM 7240 C C . GLU B 1 256 ? 6.965 54.125 35.375 1 89.81 256 GLU B C 1
ATOM 7242 O O . GLU B 1 256 ? 6.488 55.188 35.781 1 89.81 256 GLU B O 1
ATOM 7247 N N . ARG B 1 257 ? 6.32 53.219 35.156 1 84.31 257 ARG B N 1
ATOM 7248 C CA . ARG B 1 257 ? 4.949 53.094 35.656 1 84.31 257 ARG B CA 1
ATOM 7249 C C . ARG B 1 257 ? 4.77 51.812 36.469 1 84.31 257 ARG B C 1
ATOM 7251 O O . ARG B 1 257 ? 5.074 50.719 35.969 1 84.31 257 ARG B O 1
ATOM 7258 N N . ASP B 1 258 ? 4.148 51.938 37.719 1 79.31 258 ASP B N 1
ATOM 7259 C CA . ASP B 1 258 ? 3.867 50.812 38.594 1 79.31 258 ASP B CA 1
ATOM 7260 C C . ASP B 1 258 ? 5.09 49.906 38.75 1 79.31 258 ASP B C 1
ATOM 7262 O O . ASP B 1 258 ? 4.977 48.688 38.688 1 79.31 258 ASP B O 1
ATOM 7266 N N . GLY B 1 259 ? 6.242 50.531 38.719 1 77 259 GLY B N 1
ATOM 7267 C CA . GLY B 1 259 ? 7.473 49.781 38.969 1 77 259 GLY B CA 1
ATOM 7268 C C . GLY B 1 259 ? 8.023 49.094 37.75 1 77 259 GLY B C 1
ATOM 7269 O O . GLY B 1 259 ? 8.961 48.312 37.844 1 77 259 GLY B O 1
ATOM 7270 N N . LYS B 1 260 ? 7.43 49.188 36.656 1 81.5 260 LYS B N 1
ATOM 7271 C CA . LYS B 1 260 ? 7.926 48.562 35.406 1 81.5 260 LYS B CA 1
ATOM 7272 C C . LYS B 1 260 ? 8.312 49.656 34.406 1 81.5 260 LYS B C 1
ATOM 7274 O O . LYS B 1 260 ? 7.68 50.688 34.344 1 81.5 260 LYS B O 1
ATOM 7279 N N . THR B 1 261 ? 9.367 49.406 33.844 1 86.69 261 THR B N 1
ATOM 7280 C CA . THR B 1 261 ? 9.797 50.312 32.781 1 86.69 261 THR B CA 1
ATOM 7281 C C . THR B 1 261 ? 8.953 50.125 31.531 1 86.69 261 THR B C 1
ATOM 7283 O O . THR B 1 261 ? 8.867 49 31.016 1 86.69 261 THR B O 1
ATOM 7286 N N . MET B 1 262 ? 8.297 51.062 31.141 1 92 262 MET B N 1
ATOM 7287 C CA . MET B 1 262 ? 7.461 51.031 29.938 1 92 262 MET B CA 1
ATOM 7288 C C . MET B 1 262 ? 7.957 52.031 28.906 1 92 262 MET B C 1
ATOM 7290 O O . MET B 1 262 ? 8.789 52.875 29.219 1 92 262 MET B O 1
ATOM 7294 N N . LEU B 1 263 ? 7.543 51.844 27.734 1 94.56 263 LEU B N 1
ATOM 7295 C CA . LEU B 1 263 ? 7.93 52.719 26.625 1 94.56 263 LEU B CA 1
ATOM 7296 C C . LEU B 1 263 ? 6.73 53.5 26.109 1 94.56 263 LEU B C 1
ATOM 7298 O O . LEU B 1 263 ? 5.633 52.938 25.984 1 94.56 263 LEU B O 1
ATOM 7302 N N . VAL B 1 264 ? 6.941 54.75 25.859 1 95 264 VAL B N 1
ATOM 7303 C CA . VAL B 1 264 ? 5.859 55.625 25.422 1 95 264 VAL B CA 1
ATOM 7304 C C . VAL B 1 264 ? 5.797 55.625 23.891 1 95 264 VAL B C 1
ATOM 7306 O O . VAL B 1 264 ? 6.828 55.719 23.219 1 95 264 VAL B O 1
ATOM 7309 N N . TRP B 1 265 ? 4.637 55.562 23.344 1 95.38 265 TRP B N 1
ATOM 7310 C CA . TRP B 1 265 ? 4.457 55.594 21.906 1 95.38 265 TRP B CA 1
ATOM 7311 C C . TRP B 1 265 ? 4.824 56.969 21.328 1 95.38 265 TRP B C 1
ATOM 7313 O O . TRP B 1 265 ? 4.441 58 21.891 1 95.38 265 TRP B O 1
ATOM 7323 N N . PRO B 1 266 ? 5.551 56.906 20.172 1 94 266 PRO B N 1
ATOM 7324 C CA . PRO B 1 266 ? 5.668 58.188 19.469 1 94 266 PRO B CA 1
ATOM 7325 C C . PRO B 1 266 ? 4.332 58.688 18.906 1 94 266 PRO B C 1
ATOM 7327 O O . PRO B 1 266 ? 3.58 57.906 18.312 1 94 266 PRO B O 1
ATOM 7330 N N . ARG B 1 267 ? 4.07 59.875 18.969 1 89.94 267 ARG B N 1
ATOM 7331 C CA . ARG B 1 267 ? 2.77 60.438 18.625 1 89.94 267 ARG B CA 1
ATOM 7332 C C . ARG B 1 267 ? 2.592 60.531 17.109 1 89.94 267 ARG B C 1
ATOM 7334 O O . ARG B 1 267 ? 1.468 60.656 16.625 1 89.94 267 ARG B O 1
ATOM 7341 N N . ASP B 1 268 ? 3.604 60.406 16.359 1 92.62 268 ASP B N 1
ATOM 7342 C CA . ASP B 1 268 ? 3.529 60.625 14.914 1 92.62 268 ASP B CA 1
ATOM 7343 C C . ASP B 1 268 ? 3.293 59.312 14.18 1 92.62 268 ASP B C 1
ATOM 7345 O O . ASP B 1 268 ? 3.314 59.25 12.945 1 92.62 268 ASP B O 1
ATOM 7349 N N . LEU B 1 269 ? 3.113 58.312 14.906 1 95.56 269 LEU B N 1
ATOM 7350 C CA . LEU B 1 269 ? 2.846 57.031 14.258 1 95.56 269 LEU B CA 1
ATOM 7351 C C . LEU B 1 269 ? 1.501 57.031 13.539 1 95.56 269 LEU B C 1
ATOM 7353 O O . LEU B 1 269 ? 0.544 57.656 14.023 1 95.56 269 LEU B O 1
ATOM 7357 N N . LYS B 1 270 ? 1.356 56.312 12.422 1 96.44 270 LYS B N 1
ATOM 7358 C CA . LYS B 1 270 ? 0.189 56.344 11.547 1 96.44 270 LYS B CA 1
ATOM 7359 C C . LYS B 1 270 ? -1.05 55.812 12.273 1 96.44 270 LYS B C 1
ATOM 7361 O O . LYS B 1 270 ? -2.17 56.25 11.977 1 96.44 270 LYS B O 1
ATOM 7366 N N . ILE B 1 271 ? -0.853 54.938 13.219 1 96.62 271 ILE B N 1
ATOM 7367 C CA . ILE B 1 271 ? -1.965 54.281 13.898 1 96.62 271 ILE B CA 1
ATOM 7368 C C . ILE B 1 271 ? -2.83 55.344 14.594 1 96.62 271 ILE B C 1
ATOM 7370 O O . ILE B 1 271 ? -4.047 55.188 14.703 1 96.62 271 ILE B O 1
ATOM 7374 N N . PHE B 1 272 ? -2.246 56.438 14.977 1 94.69 272 PHE B N 1
ATOM 7375 C CA . PHE B 1 272 ? -2.959 57.438 15.766 1 94.69 272 PHE B CA 1
ATOM 7376 C C . PHE B 1 272 ? -3.717 58.406 14.867 1 94.69 272 PHE B C 1
ATOM 7378 O O . PHE B 1 272 ? -4.48 59.25 15.352 1 94.69 272 PHE B O 1
ATOM 7385 N N . LYS B 1 273 ? -3.574 58.219 13.625 1 94.12 273 LYS B N 1
ATOM 7386 C CA . LYS B 1 273 ? -4.32 59 12.648 1 94.12 273 LYS B CA 1
ATOM 7387 C C . LYS B 1 273 ? -5.488 58.219 12.07 1 94.12 273 LYS B C 1
ATOM 7389 O O . LYS B 1 273 ? -6.32 58.75 11.344 1 94.12 273 LYS B O 1
ATOM 7394 N N . CYS B 1 274 ? -5.57 56.969 12.43 1 95.38 274 CYS B N 1
ATOM 7395 C CA . CYS B 1 274 ? -6.613 56.094 11.898 1 95.38 274 CYS B CA 1
ATOM 7396 C C . CYS B 1 274 ? -7.902 56.25 12.695 1 95.38 274 CYS B C 1
ATOM 7398 O O . CYS B 1 274 ? -7.875 56.625 13.867 1 95.38 274 CYS B O 1
ATOM 7400 N N . LYS B 1 275 ? -9 55.875 12.039 1 93.62 275 LYS B N 1
ATOM 7401 C CA . LYS B 1 275 ? -10.289 55.812 12.719 1 93.62 275 LYS B CA 1
ATOM 7402 C C . LYS B 1 275 ? -10.484 54.5 13.43 1 93.62 275 LYS B C 1
ATOM 7404 O O . LYS B 1 275 ? -11.391 53.719 13.094 1 93.62 275 LYS B O 1
ATOM 7409 N N . LEU B 1 276 ? -9.781 54.344 14.461 1 94.88 276 LEU B N 1
ATOM 7410 C CA . LEU B 1 276 ? -9.688 53.062 15.141 1 94.88 276 LEU B CA 1
ATOM 7411 C C . LEU B 1 276 ? -11.023 52.688 15.766 1 94.88 276 LEU B C 1
ATOM 7413 O O . LEU B 1 276 ? -11.344 51.5 15.883 1 94.88 276 LEU B O 1
ATOM 7417 N N . ASP B 1 277 ? -11.805 53.656 16.125 1 93.81 277 ASP B N 1
ATOM 7418 C CA . ASP B 1 277 ? -13.086 53.406 16.781 1 93.81 277 ASP B CA 1
ATOM 7419 C C . ASP B 1 277 ? -14.07 52.75 15.82 1 93.81 277 ASP B C 1
ATOM 7421 O O . ASP B 1 277 ? -15.086 52.188 16.25 1 93.81 277 ASP B O 1
ATOM 7425 N N . GLN B 1 278 ? -13.766 52.781 14.602 1 94.88 278 GLN B N 1
ATOM 7426 C CA . GLN B 1 278 ? -14.648 52.188 13.602 1 94.88 278 GLN B CA 1
ATOM 7427 C C . GLN B 1 278 ? -14.102 50.875 13.086 1 94.88 278 GLN B C 1
ATOM 7429 O O . GLN B 1 278 ? -14.641 50.281 12.141 1 94.88 278 GLN B O 1
ATOM 7434 N N . LEU B 1 279 ? -13.102 50.406 13.672 1 96.5 279 LEU B N 1
ATOM 7435 C CA . LEU B 1 279 ? -12.453 49.219 13.188 1 96.5 279 LEU B CA 1
ATOM 7436 C C . LEU B 1 279 ? -12.422 48.125 14.281 1 96.5 279 LEU B C 1
ATOM 7438 O O . LEU B 1 279 ? -12.219 48.438 15.453 1 96.5 279 LEU B O 1
ATOM 7442 N N . PRO B 1 280 ? -12.742 46.906 13.852 1 97.25 280 PRO B N 1
ATOM 7443 C CA . PRO B 1 280 ? -12.586 45.812 14.828 1 97.25 280 PRO B CA 1
ATOM 7444 C C . PRO B 1 280 ? -11.133 45.594 15.234 1 97.25 280 PRO B C 1
ATOM 7446 O O . PRO B 1 280 ? -10.219 45.812 14.422 1 97.25 280 PRO B O 1
ATOM 7449 N N . ILE B 1 281 ? -10.883 45.188 16.5 1 97.25 281 ILE B N 1
ATOM 7450 C CA . ILE B 1 281 ? -9.555 44.781 16.938 1 97.25 281 ILE B CA 1
ATOM 7451 C C . ILE B 1 281 ? -9.141 43.5 16.219 1 97.25 281 ILE B C 1
ATOM 7453 O O . ILE B 1 281 ? -9.836 42.5 16.281 1 97.25 281 ILE B O 1
ATOM 7457 N N . PRO B 1 282 ? -8.062 43.531 15.523 1 95.31 282 PRO B N 1
ATOM 7458 C CA . PRO B 1 282 ? -7.734 42.406 14.633 1 95.31 282 PRO B CA 1
ATOM 7459 C C . PRO B 1 282 ? -7.434 41.125 15.398 1 95.31 282 PRO B C 1
ATOM 7461 O O . PRO B 1 282 ? -7.609 40.031 14.859 1 95.31 282 PRO B O 1
ATOM 7464 N N . THR B 1 283 ? -7.012 41.125 16.609 1 95.06 283 THR B N 1
ATOM 7465 C CA . THR B 1 283 ? -6.543 39.938 17.312 1 95.06 283 THR B CA 1
ATOM 7466 C C . THR B 1 283 ? -7.672 39.312 18.125 1 95.06 283 THR B C 1
ATOM 7468 O O . THR B 1 283 ? -7.445 38.375 18.906 1 95.06 283 THR B O 1
ATOM 7471 N N . ILE B 1 284 ? -8.82 39.812 17.984 1 93.75 284 ILE B N 1
ATOM 7472 C CA . ILE B 1 284 ? -9.969 39.281 18.719 1 93.75 284 ILE B CA 1
ATOM 7473 C C . ILE B 1 284 ? -10.953 38.656 17.75 1 93.75 284 ILE B C 1
ATOM 7475 O O . ILE B 1 284 ? -11.188 39.156 16.656 1 93.75 284 ILE B O 1
ATOM 7479 N N . SER B 1 285 ? -11.445 37.5 18.188 1 91.75 285 SER B N 1
ATOM 7480 C CA . SER B 1 285 ? -12.469 36.875 17.375 1 91.75 285 SER B CA 1
ATOM 7481 C C . SER B 1 285 ? -13.742 37.719 17.328 1 91.75 285 SER B C 1
ATOM 7483 O O . SER B 1 285 ? -14.273 38.094 18.359 1 91.75 285 SER B O 1
ATOM 7485 N N . GLN B 1 286 ? -14.148 37.938 16.156 1 95.06 286 GLN B N 1
ATOM 7486 C CA . GLN B 1 286 ? -15.336 38.75 15.961 1 95.06 286 GLN B CA 1
ATOM 7487 C C . GLN B 1 286 ? -16.547 37.875 15.633 1 95.06 286 GLN B C 1
ATOM 7489 O O . GLN B 1 286 ? -16.422 36.875 14.953 1 95.06 286 GLN B O 1
ATOM 7494 N N . LYS B 1 287 ? -17.656 38.312 16.094 1 93.62 287 LYS B N 1
ATOM 7495 C CA . LYS B 1 287 ? -18.891 37.625 15.742 1 93.62 287 LYS B CA 1
ATOM 7496 C C . LYS B 1 287 ? -19.172 37.688 14.242 1 93.62 287 LYS B C 1
ATOM 7498 O O . LYS B 1 287 ? -18.938 38.719 13.617 1 93.62 287 LYS B O 1
ATOM 7503 N N . ILE B 1 288 ? -19.562 36.594 13.789 1 92.88 288 ILE B N 1
ATOM 7504 C CA . ILE B 1 288 ? -19.953 36.594 12.383 1 92.88 288 ILE B CA 1
ATOM 7505 C C . ILE B 1 288 ? -21.422 37 12.25 1 92.88 288 ILE B C 1
ATOM 7507 O O . ILE B 1 288 ? -22.297 36.281 12.734 1 92.88 288 ILE B O 1
ATOM 7511 N N . GLY B 1 289 ? -21.656 38.062 11.672 1 89.06 289 GLY B N 1
ATOM 7512 C CA . GLY B 1 289 ? -23.016 38.594 11.531 1 89.06 289 GLY B CA 1
ATOM 7513 C C . GLY B 1 289 ? -23.656 38.219 10.195 1 89.06 289 GLY B C 1
ATOM 7514 O O . GLY B 1 289 ? -23.25 37.25 9.547 1 89.06 289 GLY B O 1
ATOM 7515 N N . ALA B 1 290 ? -24.672 38.969 9.859 1 91.44 290 ALA B N 1
ATOM 7516 C CA . ALA B 1 290 ? -25.359 38.75 8.594 1 91.44 290 ALA B CA 1
ATOM 7517 C C . ALA B 1 290 ? -24.484 39.188 7.41 1 91.44 290 ALA B C 1
ATOM 7519 O O . ALA B 1 290 ? -23.75 40.156 7.488 1 91.44 290 ALA B O 1
ATOM 7520 N N . PRO B 1 291 ? -24.625 38.406 6.383 1 92.31 291 PRO B N 1
ATOM 7521 C CA . PRO B 1 291 ? -23.844 38.781 5.203 1 92.31 291 PRO B CA 1
ATOM 7522 C C . PRO B 1 291 ? -24.156 40.188 4.707 1 92.31 291 PRO B C 1
ATOM 7524 O O . PRO B 1 291 ? -25.328 40.562 4.602 1 92.31 291 PRO B O 1
ATOM 7527 N N . GLY B 1 292 ? -23.141 40.938 4.504 1 90.38 292 GLY B N 1
ATOM 7528 C CA . GLY B 1 292 ? -23.312 42.281 3.928 1 90.38 292 GLY B CA 1
ATOM 7529 C C . GLY B 1 292 ? -23.531 43.344 4.973 1 90.38 292 GLY B C 1
ATOM 7530 O O . GLY B 1 292 ? -23.672 44.531 4.633 1 90.38 292 GLY B O 1
ATOM 7531 N N . ASP B 1 293 ? -23.562 42.969 6.172 1 91.19 293 ASP B N 1
ATOM 7532 C CA . ASP B 1 293 ? -23.656 43.938 7.238 1 91.19 293 ASP B CA 1
ATOM 7533 C C . ASP B 1 293 ? -22.328 44.656 7.453 1 91.19 293 ASP B C 1
ATOM 7535 O O . ASP B 1 293 ? -21.391 44.094 8.039 1 91.19 293 ASP B O 1
ATOM 7539 N N . LEU B 1 294 ? -22.266 45.906 7.047 1 92 294 LEU B N 1
ATOM 7540 C CA . LEU B 1 294 ? -21.016 46.656 7.109 1 92 294 LEU B CA 1
ATOM 7541 C C . LEU B 1 294 ? -20.969 47.531 8.367 1 92 294 LEU B C 1
ATOM 7543 O O . LEU B 1 294 ? -20.062 48.344 8.523 1 92 294 LEU B O 1
ATOM 7547 N N . SER B 1 295 ? -21.922 47.281 9.203 1 91.94 295 SER B N 1
ATOM 7548 C CA . SER B 1 295 ? -21.906 47.969 10.492 1 91.94 295 SER B CA 1
ATOM 7549 C C . SER B 1 295 ? -20.938 47.281 11.453 1 91.94 295 SER B C 1
ATOM 7551 O O . SER B 1 295 ? -20.719 46.062 11.375 1 91.94 295 SER B O 1
ATOM 7553 N N . THR B 1 296 ? -20.328 48.062 12.344 1 93.38 296 THR B N 1
ATOM 7554 C CA . THR B 1 296 ? -19.422 47.5 13.336 1 93.38 296 THR B CA 1
ATOM 7555 C C . THR B 1 296 ? -20.109 47.406 14.695 1 93.38 296 THR B C 1
ATOM 7557 O O . THR B 1 296 ? -19.453 47.156 15.711 1 93.38 296 THR B O 1
ATOM 7560 N N . SER B 1 297 ? -21.391 47.562 14.711 1 91.19 297 SER B N 1
ATOM 7561 C CA . SER B 1 297 ? -22.156 47.594 15.961 1 91.19 297 SER B CA 1
ATOM 7562 C C . SER B 1 297 ? -22.062 46.25 16.688 1 91.19 297 SER B C 1
ATOM 7564 O O . SER B 1 297 ? -22.109 46.219 17.922 1 91.19 297 SER B O 1
ATOM 7566 N N . ASN B 1 298 ? -21.953 45.281 15.945 1 91.56 298 ASN B N 1
ATOM 7567 C CA . ASN B 1 298 ? -21.922 43.969 16.562 1 91.56 298 ASN B CA 1
ATOM 7568 C C . ASN B 1 298 ? -20.5 43.438 16.703 1 91.56 298 ASN B C 1
ATOM 7570 O O . ASN B 1 298 ? -20.281 42.281 17.016 1 91.56 298 ASN B O 1
ATOM 7574 N N . LEU B 1 299 ? -19.531 44.219 16.406 1 96.25 299 LEU B N 1
ATOM 7575 C CA . LEU B 1 299 ? -18.125 43.844 16.484 1 96.25 299 LEU B CA 1
ATOM 7576 C C . LEU B 1 299 ? -17.438 44.531 17.656 1 96.25 299 LEU B C 1
ATOM 7578 O O . LEU B 1 299 ? -17.953 45.531 18.172 1 96.25 299 LEU B O 1
ATOM 7582 N N . ILE B 1 300 ? -16.391 43.969 18.125 1 97.5 300 ILE B N 1
ATOM 7583 C CA . ILE B 1 300 ? -15.57 44.594 19.156 1 97.5 300 ILE B CA 1
ATOM 7584 C C . ILE B 1 300 ? -14.516 45.5 18.5 1 97.5 300 ILE B C 1
ATOM 7586 O O . ILE B 1 300 ? -13.539 45 17.938 1 97.5 300 ILE B O 1
ATOM 7590 N N . THR B 1 301 ? -14.695 46.812 18.625 1 97.75 301 THR B N 1
ATOM 7591 C CA . THR B 1 301 ? -13.828 47.812 17.969 1 97.75 301 THR B CA 1
ATOM 7592 C C . THR B 1 301 ? -12.859 48.406 18.984 1 97.75 301 THR B C 1
ATOM 7594 O O . THR B 1 301 ? -12.961 48.156 20.188 1 97.75 301 THR B O 1
ATOM 7597 N N . TRP B 1 302 ? -11.953 49.188 18.453 1 97.25 302 TRP B N 1
ATOM 7598 C CA . TRP B 1 302 ? -11.039 49.938 19.312 1 97.25 302 TRP B CA 1
ATOM 7599 C C . TRP B 1 302 ? -11.781 51 20.094 1 97.25 302 TRP B C 1
ATOM 7601 O O . TRP B 1 302 ? -12.539 51.812 19.531 1 97.25 302 TRP B O 1
ATOM 7611 N N . ARG B 1 303 ? -11.672 51 21.312 1 96.81 303 ARG B N 1
ATOM 7612 C CA . ARG B 1 303 ? -12.258 52.031 22.125 1 96.81 303 ARG B CA 1
ATOM 7613 C C . ARG B 1 303 ? -11.172 52.969 22.672 1 96.81 303 ARG B C 1
ATOM 7615 O O . ARG B 1 303 ? -11.32 54.188 22.656 1 96.81 303 ARG B O 1
ATOM 7622 N N . SER B 1 304 ? -10.148 52.406 23.25 1 96.06 304 SER B N 1
ATOM 7623 C CA . SER B 1 304 ? -9.016 53.125 23.812 1 96.06 304 SER B CA 1
ATOM 7624 C C . SER B 1 304 ? -7.75 52.25 23.797 1 96.06 304 SER B C 1
ATOM 7626 O O . SER B 1 304 ? -7.777 51.125 23.328 1 96.06 304 SER B O 1
ATOM 7628 N N . TYR B 1 305 ? -6.609 52.875 24.078 1 95.75 305 TYR B N 1
ATOM 7629 C CA . TYR B 1 305 ? -5.34 52.156 24.141 1 95.75 305 TYR B CA 1
ATOM 7630 C C . TYR B 1 305 ? -4.398 52.812 25.156 1 95.75 305 TYR B C 1
ATOM 7632 O O . TYR B 1 305 ? -4.52 54 25.469 1 95.75 305 TYR B O 1
ATOM 7640 N N . LYS B 1 306 ? -3.545 52.031 25.641 1 95.44 306 LYS B N 1
ATOM 7641 C CA . LYS B 1 306 ? -2.508 52.562 26.516 1 95.44 306 LYS B CA 1
ATOM 7642 C C . LYS B 1 306 ? -1.476 53.344 25.719 1 95.44 306 LYS B C 1
ATOM 7644 O O . LYS B 1 306 ? -1.108 52.969 24.609 1 95.44 306 LYS B O 1
ATOM 7649 N N . ASP B 1 307 ? -1.021 54.406 26.281 1 94.12 307 ASP B N 1
ATOM 7650 C CA . ASP B 1 307 ? -0.055 55.25 25.594 1 94.12 307 ASP B CA 1
ATOM 7651 C C . ASP B 1 307 ? 1.358 54.688 25.719 1 94.12 307 ASP B C 1
ATOM 7653 O O . ASP B 1 307 ? 2.311 55.25 25.188 1 94.12 307 ASP B O 1
ATOM 7657 N N . VAL B 1 308 ? 1.413 53.562 26.422 1 95.25 308 VAL B N 1
ATOM 7658 C CA . VAL B 1 308 ? 2.703 52.906 26.641 1 95.25 308 VAL B CA 1
ATOM 7659 C C . VAL B 1 308 ? 2.648 51.469 26.141 1 95.25 308 VAL B C 1
ATOM 7661 O O . VAL B 1 308 ? 1.566 50.938 25.906 1 95.25 308 VAL B O 1
ATOM 7664 N N . PHE B 1 309 ? 3.748 50.938 25.844 1 94.44 309 PHE B N 1
ATOM 7665 C CA . PHE B 1 309 ? 3.873 49.531 25.453 1 94.44 309 PHE B CA 1
ATOM 7666 C C . PHE B 1 309 ? 5.094 48.906 26.109 1 94.44 309 PHE B C 1
ATOM 7668 O O . PHE B 1 309 ? 5.91 49.594 26.719 1 94.44 309 PHE B O 1
ATOM 7675 N N . LEU B 1 310 ? 5.098 47.562 26.094 1 92.19 310 LEU B N 1
ATOM 7676 C CA . LEU B 1 310 ? 6.188 46.812 26.688 1 92.19 310 LEU B CA 1
ATOM 7677 C C . LEU B 1 310 ? 6.895 45.969 25.625 1 92.19 310 LEU B C 1
ATOM 7679 O O . LEU B 1 310 ? 6.32 45.688 24.562 1 92.19 310 LEU B O 1
ATOM 7683 N N . LEU B 1 311 ? 8.148 45.719 25.859 1 89.31 311 LEU B N 1
ATOM 7684 C CA . LEU B 1 311 ? 8.883 44.75 25.031 1 89.31 311 LEU B CA 1
ATOM 7685 C C . LEU B 1 311 ? 9 43.406 25.734 1 89.31 311 LEU B C 1
ATOM 7687 O O . LEU B 1 311 ? 9.383 43.344 26.906 1 89.31 311 LEU B O 1
ATOM 7691 N N . ALA B 1 312 ? 8.484 42.438 25.031 1 82.12 312 ALA B N 1
ATOM 7692 C CA . ALA B 1 312 ? 8.625 41.062 25.578 1 82.12 312 ALA B CA 1
ATOM 7693 C C . ALA B 1 312 ? 10.078 40.594 25.484 1 82.12 312 ALA B C 1
ATOM 7695 O O . ALA B 1 312 ? 10.859 41.125 24.688 1 82.12 312 ALA B O 1
ATOM 7696 N N . ASP B 1 313 ? 10.359 39.625 26.328 1 70.38 313 ASP B N 1
ATOM 7697 C CA . ASP B 1 313 ? 11.688 39.031 26.312 1 70.38 313 ASP B CA 1
ATOM 7698 C C . ASP B 1 313 ? 11.875 38.156 25.078 1 70.38 313 ASP B C 1
ATOM 7700 O O . ASP B 1 313 ? 10.906 37.625 24.531 1 70.38 313 ASP B O 1
ATOM 7704 N N . GLY B 1 314 ? 12.953 38.125 24.469 1 65.5 314 GLY B N 1
ATOM 7705 C CA . GLY B 1 314 ? 13.258 37.25 23.344 1 65.5 314 GLY B CA 1
ATOM 7706 C C . GLY B 1 314 ? 14.125 37.938 22.297 1 65.5 314 GLY B C 1
ATOM 7707 O O . GLY B 1 314 ? 14.359 39.125 22.344 1 65.5 314 GLY B O 1
ATOM 7708 N N . LEU B 1 315 ? 14.531 37.094 21.438 1 62.72 315 LEU B N 1
ATOM 7709 C CA . LEU B 1 315 ? 15.469 37.531 20.406 1 62.72 315 LEU B CA 1
ATOM 7710 C C . LEU B 1 315 ? 14.844 38.625 19.547 1 62.72 315 LEU B C 1
ATOM 7712 O O . LEU B 1 315 ? 15.516 39.594 19.188 1 62.72 315 LEU B O 1
ATOM 7716 N N . SER B 1 316 ? 13.492 38.5 19.266 1 70.5 316 SER B N 1
ATOM 7717 C CA . SER B 1 316 ? 12.859 39.469 18.375 1 70.5 316 SER B CA 1
ATOM 7718 C C . SER B 1 316 ? 12.227 40.625 19.141 1 70.5 316 SER B C 1
ATOM 7720 O O . SER B 1 316 ? 11.789 41.594 18.562 1 70.5 316 SER B O 1
ATOM 7722 N N . SER B 1 317 ? 12.203 40.531 20.391 1 80.81 317 SER B N 1
ATOM 7723 C CA . SER B 1 317 ? 11.68 41.562 21.297 1 80.81 317 SER B CA 1
ATOM 7724 C C . SER B 1 317 ? 10.336 42.094 20.797 1 80.81 317 SER B C 1
ATOM 7726 O O . SER B 1 317 ? 10.188 43.281 20.578 1 80.81 317 SER B O 1
ATOM 7728 N N . PRO B 1 318 ? 9.344 41.25 20.734 1 90.56 318 PRO B N 1
ATOM 7729 C CA . PRO B 1 318 ? 8.047 41.688 20.234 1 90.56 318 PRO B CA 1
ATOM 7730 C C . PRO B 1 318 ? 7.406 42.75 21.125 1 90.56 318 PRO B C 1
ATOM 7732 O O . PRO B 1 318 ? 7.715 42.844 22.312 1 90.56 318 PRO B O 1
ATOM 7735 N N . ILE B 1 319 ? 6.57 43.562 20.547 1 94.31 319 ILE B N 1
ATOM 7736 C CA . ILE B 1 319 ? 5.867 44.625 21.25 1 94.31 319 ILE B CA 1
ATOM 7737 C C . ILE B 1 319 ? 4.574 44.094 21.859 1 94.31 319 ILE B C 1
ATOM 7739 O O . ILE B 1 319 ? 3.803 43.406 21.188 1 94.31 319 ILE B O 1
ATOM 7743 N N . ILE B 1 320 ? 4.41 44.344 23.156 1 94.12 320 ILE B N 1
ATOM 7744 C CA . ILE B 1 320 ? 3.156 44 23.812 1 94.12 320 ILE B CA 1
ATOM 7745 C C . ILE B 1 320 ? 2.346 45.281 24.062 1 94.12 320 ILE B C 1
ATOM 7747 O O . ILE B 1 320 ? 2.809 46.188 24.75 1 94.12 320 ILE B O 1
ATOM 7751 N N . TRP B 1 321 ? 1.192 45.312 23.484 1 96.44 321 TRP B N 1
ATOM 7752 C CA . TRP B 1 321 ? 0.346 46.469 23.562 1 96.44 321 TRP B CA 1
ATOM 7753 C C . TRP B 1 321 ? -1.014 46.156 24.156 1 96.44 321 TRP B C 1
ATOM 7755 O O . TRP B 1 321 ? -1.597 45.094 23.844 1 96.44 321 TRP B O 1
ATOM 7765 N N . GLU B 1 322 ? -1.48 46.969 25.062 1 96.38 322 GLU B N 1
ATOM 7766 C CA . GLU B 1 322 ? -2.789 46.781 25.688 1 96.38 322 GLU B CA 1
ATOM 7767 C C . GLU B 1 322 ? -3.828 47.719 25.062 1 96.38 322 GLU B C 1
ATOM 7769 O O . GLU B 1 322 ? -3.639 48.938 25.047 1 96.38 322 GLU B O 1
ATOM 7774 N N . ILE B 1 323 ? -4.879 47.156 24.641 1 96.88 323 ILE B N 1
ATOM 7775 C CA . ILE B 1 323 ? -5.922 47.844 23.906 1 96.88 323 ILE B CA 1
ATOM 7776 C C . ILE B 1 323 ? -7.277 47.594 24.547 1 96.88 323 ILE B C 1
ATOM 7778 O O . ILE B 1 323 ? -7.57 46.469 24.969 1 96.88 323 ILE B O 1
ATOM 7782 N N . GLN B 1 324 ? -8.047 48.656 24.688 1 97.5 324 GLN B N 1
ATOM 7783 C CA . GLN B 1 324 ? -9.391 48.5 25.234 1 97.5 324 GLN B CA 1
ATOM 7784 C C . GLN B 1 324 ? -10.422 48.375 24.109 1 97.5 324 GLN B C 1
ATOM 7786 O O . GLN B 1 324 ? -10.445 49.156 23.188 1 97.5 324 GLN B O 1
ATOM 7791 N N . GLY B 1 325 ? -11.25 47.344 24.219 1 97 325 GLY B N 1
ATOM 7792 C CA . GLY B 1 325 ? -12.297 47.125 23.234 1 97 325 GLY B CA 1
ATOM 7793 C C . GLY B 1 325 ? -13.578 47.875 23.547 1 97 325 GLY B C 1
ATOM 7794 O O . GLY B 1 325 ? -13.766 48.344 24.672 1 97 325 GLY B O 1
ATOM 7795 N N . SER B 1 326 ? -14.422 47.938 22.562 1 96.75 326 SER B N 1
ATOM 7796 C CA . SER B 1 326 ? -15.727 48.562 22.719 1 96.75 326 SER B CA 1
ATOM 7797 C C . SER B 1 326 ? -16.578 47.812 23.734 1 96.75 326 SER B C 1
ATOM 7799 O O . SER B 1 326 ? -17.578 48.375 24.234 1 96.75 326 SER B O 1
ATOM 7801 N N . ASP B 1 327 ? -16.25 46.625 24 1 95.69 327 ASP B N 1
ATOM 7802 C CA . ASP B 1 327 ? -16.953 45.875 25.031 1 95.69 327 ASP B CA 1
ATOM 7803 C C . ASP B 1 327 ? -16.469 46.25 26.422 1 95.69 327 ASP B C 1
ATOM 7805 O O . ASP B 1 327 ? -16.922 45.688 27.422 1 95.69 327 ASP B O 1
ATOM 7809 N N . GLY B 1 328 ? -15.492 47.062 26.531 1 95.25 328 GLY B N 1
ATOM 7810 C CA . GLY B 1 328 ? -15.008 47.562 27.812 1 95.25 328 GLY B CA 1
ATOM 7811 C C . GLY B 1 328 ? -13.867 46.719 28.375 1 95.25 328 GLY B C 1
ATOM 7812 O O . GLY B 1 328 ? -13.266 47.094 29.391 1 95.25 328 GLY B O 1
ATOM 7813 N N . ARG B 1 329 ? -13.508 45.75 27.703 1 95.31 329 ARG B N 1
ATOM 7814 C CA . ARG B 1 329 ? -12.453 44.844 28.188 1 95.31 329 ARG B CA 1
ATOM 7815 C C . ARG B 1 329 ? -11.094 45.25 27.625 1 95.31 329 ARG B C 1
ATOM 7817 O O . ARG B 1 329 ? -11.016 45.812 26.531 1 95.31 329 ARG B O 1
ATOM 7824 N N . TRP B 1 330 ? -10.031 44.969 28.359 1 95.44 330 TRP B N 1
ATOM 7825 C CA . TRP B 1 330 ? -8.664 45.219 27.906 1 95.44 330 TRP B CA 1
ATOM 7826 C C . TRP B 1 330 ? -8.062 43.969 27.297 1 95.44 330 TRP B C 1
ATOM 7828 O O . TRP B 1 330 ? -8.211 42.875 27.844 1 95.44 330 TRP B O 1
ATOM 7838 N N . TYR B 1 331 ? -7.539 44.125 26.141 1 95.25 331 TYR B N 1
ATOM 7839 C CA . TYR B 1 331 ? -6.906 43.031 25.422 1 95.25 331 TYR B CA 1
ATOM 7840 C C . TYR B 1 331 ? -5.422 43.312 25.203 1 95.25 331 TYR B C 1
ATOM 7842 O O . TYR B 1 331 ? -5.027 44.438 24.938 1 95.25 331 TYR B O 1
ATOM 7850 N N . LYS B 1 332 ? -4.645 42.312 25.375 1 95.31 332 LYS B N 1
ATOM 7851 C CA . LYS B 1 332 ? -3.227 42.406 25.062 1 95.31 332 LYS B CA 1
ATOM 7852 C C . LYS B 1 332 ? -2.922 41.812 23.688 1 95.31 332 LYS B C 1
ATOM 7854 O O . LYS B 1 332 ? -3.498 40.781 23.328 1 95.31 332 LYS B O 1
ATOM 7859 N N . SER B 1 333 ? -2.09 42.438 22.969 1 96.06 333 SER B N 1
ATOM 7860 C CA . SER B 1 333 ? -1.663 41.969 21.656 1 96.06 333 SER B CA 1
ATOM 7861 C C . SER B 1 333 ? -0.143 41.969 21.531 1 96.06 333 SER B C 1
ATOM 7863 O O . SER B 1 333 ? 0.531 42.812 22.125 1 96.06 333 SER B O 1
ATOM 7865 N N . VAL B 1 334 ? 0.308 41.031 20.844 1 94.94 334 VAL B N 1
ATOM 7866 C CA . VAL B 1 334 ? 1.743 40.875 20.609 1 94.94 334 VAL B CA 1
ATOM 7867 C C . VAL B 1 334 ? 2.066 41.25 19.156 1 94.94 334 VAL B C 1
ATOM 7869 O O . VAL B 1 334 ? 1.521 40.625 18.234 1 94.94 334 VAL B O 1
ATOM 7872 N N . TRP B 1 335 ? 2.879 42.188 18.938 1 96 335 TRP B N 1
ATOM 7873 C CA . TRP B 1 335 ? 3.307 42.625 17.609 1 96 335 TRP B CA 1
ATOM 7874 C C . TRP B 1 335 ? 4.73 42.156 17.328 1 96 335 TRP B C 1
ATOM 7876 O O . TRP B 1 335 ? 5.668 42.562 18.016 1 96 335 TRP B O 1
ATOM 7886 N N . LYS B 1 336 ? 4.801 41.344 16.297 1 91.94 336 LYS B N 1
ATOM 7887 C CA . LYS B 1 336 ? 6.062 40.625 16.047 1 91.94 336 LYS B CA 1
ATOM 7888 C C . LYS B 1 336 ? 6.59 40.969 14.648 1 91.94 336 LYS B C 1
ATOM 7890 O O . LYS B 1 336 ? 5.828 41 13.68 1 91.94 336 LYS B O 1
ATOM 7895 N N . LYS B 1 337 ? 7.977 41.188 14.547 1 91 337 LYS B N 1
ATOM 7896 C CA . LYS B 1 337 ? 8.656 41.375 13.273 1 91 337 LYS B CA 1
ATOM 7897 C C . LYS B 1 337 ? 9.172 40.062 12.719 1 91 337 LYS B C 1
ATOM 7899 O O . LYS B 1 337 ? 10.375 39.906 12.508 1 91 337 LYS B O 1
ATOM 7904 N N . GLU B 1 338 ? 8.297 39.125 12.578 1 86.62 338 GLU B N 1
ATOM 7905 C CA . GLU B 1 338 ? 8.57 37.812 12.031 1 86.62 338 GLU B CA 1
ATOM 7906 C C . GLU B 1 338 ? 7.391 37.281 11.211 1 86.62 338 GLU B C 1
ATOM 7908 O O . GLU B 1 338 ? 6.27 37.781 11.344 1 86.62 338 GLU B O 1
ATOM 7913 N N . ASP B 1 339 ? 7.684 36.344 10.359 1 84 339 ASP B N 1
ATOM 7914 C CA . ASP B 1 339 ? 6.621 35.688 9.602 1 84 339 ASP B CA 1
ATOM 7915 C C . ASP B 1 339 ? 5.738 34.844 10.508 1 84 339 ASP B C 1
ATOM 7917 O O . ASP B 1 339 ? 6.219 33.906 11.156 1 84 339 ASP B O 1
ATOM 7921 N N . VAL B 1 340 ? 4.492 35.156 10.625 1 87.88 340 VAL B N 1
ATOM 7922 C CA . VAL B 1 340 ? 3.619 34.469 11.555 1 87.88 340 VAL B CA 1
ATOM 7923 C C . VAL B 1 340 ? 2.639 33.594 10.781 1 87.88 340 VAL B C 1
ATOM 7925 O O . VAL B 1 340 ? 1.697 33.031 11.359 1 87.88 340 VAL B O 1
ATOM 7928 N N . ARG B 1 341 ? 2.82 33.406 9.453 1 83.06 341 ARG B N 1
ATOM 7929 C CA . ARG B 1 341 ? 1.9 32.625 8.609 1 83.06 341 ARG B CA 1
ATOM 7930 C C . ARG B 1 341 ? 1.846 31.172 9.047 1 83.06 341 ARG B C 1
ATOM 7932 O O . ARG B 1 341 ? 0.801 30.531 8.945 1 83.06 341 ARG B O 1
ATOM 7939 N N . GLN B 1 342 ? 2.98 30.625 9.477 1 79.81 342 GLN B N 1
ATOM 7940 C CA . GLN B 1 342 ? 2.998 29.266 9.984 1 79.81 342 GLN B CA 1
ATOM 7941 C C . GLN B 1 342 ? 2.139 29.125 11.242 1 79.81 342 GLN B C 1
ATOM 7943 O O . GLN B 1 342 ? 1.482 28.109 11.445 1 79.81 342 GLN B O 1
ATOM 7948 N N . ASP B 1 343 ? 2.191 30.172 12 1 85.62 343 ASP B N 1
ATOM 7949 C CA . ASP B 1 343 ? 1.354 30.188 13.195 1 85.62 343 ASP B CA 1
ATOM 7950 C C . ASP B 1 343 ? -0.126 30.094 12.828 1 85.62 343 ASP B C 1
ATOM 7952 O O . ASP B 1 343 ? -0.9 29.406 13.492 1 85.62 343 ASP B O 1
ATOM 7956 N N . VAL B 1 344 ? -0.462 30.844 11.828 1 85.88 344 VAL B N 1
ATOM 7957 C CA . VAL B 1 344 ? -1.848 30.844 11.367 1 85.88 344 VAL B CA 1
ATOM 7958 C C . VAL B 1 344 ? -2.27 29.422 10.992 1 85.88 344 VAL B C 1
ATOM 7960 O O . VAL B 1 344 ? -3.361 28.969 11.352 1 85.88 344 VAL B O 1
ATOM 7963 N N . LEU B 1 345 ? -1.512 28.844 10.336 1 79.19 345 LEU B N 1
ATOM 7964 C CA . LEU B 1 345 ? -1.842 27.531 9.82 1 79.19 345 LEU B CA 1
ATOM 7965 C C . LEU B 1 345 ? -1.964 26.516 10.953 1 79.19 345 LEU B C 1
ATOM 7967 O O . LEU B 1 345 ? -2.859 25.656 10.938 1 79.19 345 LEU B O 1
ATOM 7971 N N . VAL B 1 346 ? -1.028 26.516 11.867 1 86.56 346 VAL B N 1
ATOM 7972 C CA . VAL B 1 346 ? -1.07 25.594 13 1 86.56 346 VAL B CA 1
ATOM 7973 C C . VAL B 1 346 ? -2.326 25.859 13.828 1 86.56 346 VAL B C 1
ATOM 7975 O O . VAL B 1 346 ? -2.98 24.922 14.289 1 86.56 346 VAL B O 1
ATOM 7978 N N . GLU B 1 347 ? -2.592 27.125 13.969 1 90.38 347 GLU B N 1
ATOM 7979 C CA . GLU B 1 347 ? -3.803 27.484 14.695 1 90.38 347 GLU B CA 1
ATOM 7980 C C . GLU B 1 347 ? -5.051 26.953 13.992 1 90.38 347 GLU B C 1
ATOM 7982 O O . GLU B 1 347 ? -6.016 26.562 14.641 1 90.38 347 GLU B O 1
ATOM 7987 N N . GLN B 1 348 ? -4.98 27.062 12.766 1 87.25 348 GLN B N 1
ATOM 7988 C CA . GLN B 1 348 ? -6.09 26.531 11.992 1 87.25 348 GLN B CA 1
ATOM 7989 C C . GLN B 1 348 ? -6.219 25.016 12.195 1 87.25 348 GLN B C 1
ATOM 7991 O O . GLN B 1 348 ? -7.328 24.484 12.242 1 87.25 348 GLN B O 1
ATOM 7996 N N . MET B 1 349 ? -5.172 24.375 12.211 1 87.69 349 MET B N 1
ATOM 7997 C CA . MET B 1 349 ? -5.172 22.938 12.461 1 87.69 349 MET B CA 1
ATOM 7998 C C . MET B 1 349 ? -5.754 22.625 13.836 1 87.69 349 MET B C 1
ATOM 8000 O O . MET B 1 349 ? -6.5 21.656 13.984 1 87.69 349 MET B O 1
ATOM 8004 N N . PHE B 1 350 ? -5.387 23.438 14.766 1 91.56 350 PHE B N 1
ATOM 8005 C CA . PHE B 1 350 ? -5.926 23.25 16.109 1 91.56 350 PHE B CA 1
ATOM 8006 C C . PHE B 1 350 ? -7.438 23.453 16.109 1 91.56 350 PHE B C 1
ATOM 8008 O O . PHE B 1 350 ? -8.164 22.688 16.766 1 91.56 350 PHE B O 1
ATOM 8015 N N . ASP B 1 351 ? -7.793 24.422 15.375 1 90.38 351 ASP B N 1
ATOM 8016 C CA . ASP B 1 351 ? -9.219 24.719 15.305 1 90.38 351 ASP B CA 1
ATOM 8017 C C . ASP B 1 351 ? -9.992 23.562 14.664 1 90.38 351 ASP B C 1
ATOM 8019 O O . ASP B 1 351 ? -11.062 23.188 15.141 1 90.38 351 ASP B O 1
ATOM 8023 N N . VAL B 1 352 ? -9.516 23.125 13.656 1 89.19 352 VAL B N 1
ATOM 8024 C CA . VAL B 1 352 ? -10.172 22.031 12.961 1 89.19 352 VAL B CA 1
ATOM 8025 C C . VAL B 1 352 ? -10.172 20.781 13.844 1 89.19 352 VAL B C 1
ATOM 8027 O O . VAL B 1 352 ? -11.141 20.016 13.844 1 89.19 352 VAL B O 1
ATOM 8030 N N . THR B 1 353 ? -9.102 20.516 14.531 1 89.75 353 THR B N 1
ATOM 8031 C CA . THR B 1 353 ? -9.031 19.406 15.461 1 89.75 353 THR B CA 1
ATOM 8032 C C . THR B 1 353 ? -10.102 19.531 16.547 1 89.75 353 THR B C 1
ATOM 8034 O O . THR B 1 353 ? -10.773 18.562 16.891 1 89.75 353 THR B O 1
ATOM 8037 N N . ASN B 1 354 ? -10.227 20.75 17.031 1 91.75 354 ASN B N 1
ATOM 8038 C CA . ASN B 1 354 ? -11.273 21.016 18.016 1 91.75 354 ASN B CA 1
ATOM 8039 C C . ASN B 1 354 ? -12.648 20.625 17.484 1 91.75 354 ASN B C 1
ATOM 8041 O O . ASN B 1 354 ? -13.492 20.125 18.219 1 91.75 354 ASN B O 1
ATOM 8045 N N . ASN B 1 355 ? -12.812 20.891 16.25 1 88.88 355 ASN B N 1
ATOM 8046 C CA . ASN B 1 355 ? -14.117 20.641 15.641 1 88.88 355 ASN B CA 1
ATOM 8047 C C . ASN B 1 355 ? -14.375 19.141 15.469 1 88.88 355 ASN B C 1
ATOM 8049 O O . ASN B 1 355 ? -15.523 18.719 15.336 1 88.88 355 ASN B O 1
ATOM 8053 N N . MET B 1 356 ? -13.352 18.391 15.492 1 87 356 MET B N 1
ATOM 8054 C CA . MET B 1 356 ? -13.477 16.953 15.32 1 87 356 MET B CA 1
ATOM 8055 C C . MET B 1 356 ? -13.672 16.25 16.656 1 87 356 MET B C 1
ATOM 8057 O O . MET B 1 356 ? -14.172 15.125 16.703 1 87 356 MET B O 1
ATOM 8061 N N . LEU B 1 357 ? -13.25 16.938 17.719 1 87.06 357 LEU B N 1
ATOM 8062 C CA . LEU B 1 357 ? -13.312 16.328 19.047 1 87.06 357 LEU B CA 1
ATOM 8063 C C . LEU B 1 357 ? -14.656 16.609 19.703 1 87.06 357 LEU B C 1
ATOM 8065 O O . LEU B 1 357 ? -15.352 17.562 19.328 1 87.06 357 LEU B O 1
ATOM 8069 N N . GLU B 1 358 ? -15.055 15.766 20.578 1 79.69 358 GLU B N 1
ATOM 8070 C CA . GLU B 1 358 ? -16.312 15.938 21.297 1 79.69 358 GLU B CA 1
ATOM 8071 C C . GLU B 1 358 ? -16.281 17.203 22.156 1 79.69 358 GLU B C 1
ATOM 8073 O O . GLU B 1 358 ? -17.266 17.938 22.219 1 79.69 358 GLU B O 1
ATOM 8078 N N . LYS B 1 359 ? -15.156 17.375 22.766 1 82.5 359 LYS B N 1
ATOM 8079 C CA . LYS B 1 359 ? -14.93 18.578 23.578 1 82.5 359 LYS B CA 1
ATOM 8080 C C . LYS B 1 359 ? -13.773 19.406 23.031 1 82.5 359 LYS B C 1
ATOM 8082 O O . LYS B 1 359 ? -12.719 18.859 22.688 1 82.5 359 LYS B O 1
ATOM 8087 N N . ARG B 1 360 ? -14.102 20.688 22.922 1 81.88 360 ARG B N 1
ATOM 8088 C CA . ARG B 1 360 ? -13.039 21.594 22.5 1 81.88 360 ARG B CA 1
ATOM 8089 C C . ARG B 1 360 ? -12.023 21.797 23.625 1 81.88 360 ARG B C 1
ATOM 8091 O O . ARG B 1 360 ? -12.273 22.562 24.562 1 81.88 360 ARG B O 1
ATOM 8098 N N . THR B 1 361 ? -10.922 21.219 23.516 1 86.5 361 THR B N 1
ATOM 8099 C CA . THR B 1 361 ? -9.953 21.219 24.594 1 86.5 361 THR B CA 1
ATOM 8100 C C . THR B 1 361 ? -8.75 22.094 24.25 1 86.5 361 THR B C 1
ATOM 8102 O O . THR B 1 361 ? -7.957 22.453 25.109 1 86.5 361 THR B O 1
ATOM 8105 N N . LEU B 1 362 ? -8.641 22.422 23 1 93.25 362 LEU B N 1
ATOM 8106 C CA . LEU B 1 362 ? -7.488 23.219 22.594 1 93.25 362 LEU B CA 1
ATOM 8107 C C . LEU B 1 362 ? -7.828 24.703 22.578 1 93.25 362 LEU B C 1
ATOM 8109 O O . LEU B 1 362 ? -8.656 25.156 21.781 1 93.25 362 LEU B O 1
ATOM 8113 N N . ARG B 1 363 ? -7.203 25.344 23.438 1 92.56 363 ARG B N 1
ATOM 8114 C CA . ARG B 1 363 ? -7.355 26.797 23.391 1 92.56 363 ARG B CA 1
ATOM 8115 C C . ARG B 1 363 ? -6.527 27.406 22.266 1 92.56 363 ARG B C 1
ATOM 8117 O O . ARG B 1 363 ? -5.316 27.188 22.203 1 92.56 363 ARG B O 1
ATOM 8124 N N . THR B 1 364 ? -7.191 28.047 21.406 1 92.19 364 THR B N 1
ATOM 8125 C CA . THR B 1 364 ? -6.523 28.688 20.281 1 92.19 364 THR B CA 1
ATOM 8126 C C . THR B 1 364 ? -6.469 30.203 20.469 1 92.19 364 THR B C 1
ATOM 8128 O O . THR B 1 364 ? -7.07 30.734 21.406 1 92.19 364 THR B O 1
ATOM 8131 N N . TYR B 1 365 ? -5.648 30.859 19.75 1 94.25 365 TYR B N 1
ATOM 8132 C CA . TYR B 1 365 ? -5.543 32.312 19.734 1 94.25 365 TYR B CA 1
ATOM 8133 C C . TYR B 1 365 ? -5.43 32.844 18.312 1 94.25 365 TYR B C 1
ATOM 8135 O O . TYR B 1 365 ? -5.074 32.094 17.391 1 94.25 365 TYR B O 1
ATOM 8143 N N . ASN B 1 366 ? -5.699 34.062 18.109 1 95.12 366 ASN B N 1
ATOM 8144 C CA . ASN B 1 366 ? -5.742 34.625 16.766 1 95.12 366 ASN B CA 1
ATOM 8145 C C . ASN B 1 366 ? -4.375 35.156 16.344 1 95.12 366 ASN B C 1
ATOM 8147 O O . ASN B 1 366 ? -3.637 35.719 17.156 1 95.12 366 ASN B O 1
ATOM 8151 N N . VAL B 1 367 ? -4.07 34.844 15.211 1 94.75 367 VAL B N 1
ATOM 8152 C CA . VAL B 1 367 ? -2.857 35.312 14.562 1 94.75 367 VAL B CA 1
ATOM 8153 C C . VAL B 1 367 ? -3.215 36.062 13.281 1 94.75 367 VAL B C 1
ATOM 8155 O O . VAL B 1 367 ? -3.988 35.562 12.461 1 94.75 367 VAL B O 1
ATOM 8158 N N . VAL B 1 368 ? -2.672 37.281 13.117 1 96.19 368 VAL B N 1
ATOM 8159 C CA . VAL B 1 368 ? -2.971 38.094 11.938 1 96.19 368 VAL B CA 1
ATOM 8160 C C . VAL B 1 368 ? -1.675 38.438 11.211 1 96.19 368 VAL B C 1
ATOM 8162 O O . VAL B 1 368 ? -0.994 39.406 11.578 1 96.19 368 VAL B O 1
ATOM 8165 N N . PRO B 1 369 ? -1.417 37.719 10.203 1 92.56 369 PRO B N 1
ATOM 8166 C CA . PRO B 1 369 ? -0.264 38.125 9.398 1 92.56 369 PRO B CA 1
ATOM 8167 C C . PRO B 1 369 ? -0.495 39.469 8.672 1 92.56 369 PRO B C 1
ATOM 8169 O O . PRO B 1 369 ? -1.551 39.656 8.07 1 92.56 369 PRO B O 1
ATOM 8172 N N . LEU B 1 370 ? 0.453 40.344 8.797 1 95.25 370 LEU B N 1
ATOM 8173 C CA . LEU B 1 370 ? 0.35 41.625 8.133 1 95.25 370 LEU B CA 1
ATOM 8174 C C . LEU B 1 370 ? 1.111 41.625 6.809 1 95.25 370 LEU B C 1
ATOM 8176 O O . LEU B 1 370 ? 0.747 42.344 5.871 1 95.25 370 LEU B O 1
ATOM 8180 N N . ASP B 1 371 ? 2.119 40.938 6.715 1 91.25 371 ASP B N 1
ATOM 8181 C CA . ASP B 1 371 ? 2.865 40.594 5.508 1 91.25 371 ASP B CA 1
ATOM 8182 C C . ASP B 1 371 ? 3.76 39.375 5.742 1 91.25 371 ASP B C 1
ATOM 8184 O O . ASP B 1 371 ? 3.504 38.562 6.645 1 91.25 371 ASP B O 1
ATOM 8188 N N . THR B 1 372 ? 4.75 39.156 4.902 1 82.81 372 THR B N 1
ATOM 8189 C CA . THR B 1 372 ? 5.598 37.969 5.016 1 82.81 372 THR B CA 1
ATOM 8190 C C . THR B 1 372 ? 6.664 38.188 6.09 1 82.81 372 THR B C 1
ATOM 8192 O O . THR B 1 372 ? 7.441 37.25 6.375 1 82.81 372 THR B O 1
ATOM 8195 N N . GLU B 1 373 ? 6.637 39.312 6.785 1 88.19 373 GLU B N 1
ATOM 8196 C CA . GLU B 1 373 ? 7.738 39.625 7.699 1 88.19 373 GLU B CA 1
ATOM 8197 C C . GLU B 1 373 ? 7.223 40 9.078 1 88.19 373 GLU B C 1
ATOM 8199 O O . GLU B 1 373 ? 8.008 40.219 10.008 1 88.19 373 GLU B O 1
ATOM 8204 N N . CYS B 1 374 ? 5.977 40.188 9.156 1 92.88 374 CYS B N 1
ATOM 8205 C CA . CYS B 1 374 ? 5.492 40.625 10.461 1 92.88 374 CYS B CA 1
ATOM 8206 C C . CYS B 1 374 ? 4.023 40.25 10.648 1 92.88 374 CYS B C 1
ATOM 8208 O O . CYS B 1 374 ? 3.336 39.906 9.688 1 92.88 374 CYS B O 1
ATOM 8210 N N . GLY B 1 375 ? 3.551 40.375 11.906 1 95.31 375 GLY B N 1
ATOM 8211 C CA . GLY B 1 375 ? 2.174 40.031 12.234 1 95.31 375 GLY B CA 1
ATOM 8212 C C . GLY B 1 375 ? 1.815 40.375 13.672 1 95.31 375 GLY B C 1
ATOM 8213 O O . GLY B 1 375 ? 2.631 40.906 14.414 1 95.31 375 GLY B O 1
ATOM 8214 N N . ILE B 1 376 ? 0.588 40.188 13.961 1 97.25 376 ILE B N 1
ATOM 8215 C CA . ILE B 1 376 ? 0.037 40.438 15.289 1 97.25 376 ILE B CA 1
ATOM 8216 C C . ILE B 1 376 ? -0.522 39.125 15.867 1 97.25 376 ILE B C 1
ATOM 8218 O O . ILE B 1 376 ? -1.163 38.344 15.156 1 97.25 376 ILE B O 1
ATOM 8222 N N . ILE B 1 377 ? -0.277 38.875 17.141 1 95.62 377 ILE B N 1
ATOM 8223 C CA . ILE B 1 377 ? -0.738 37.656 17.797 1 95.62 377 ILE B CA 1
ATOM 8224 C C . ILE B 1 377 ? -1.522 38.031 19.062 1 95.62 377 ILE B C 1
ATOM 8226 O O . ILE B 1 377 ? -1.141 38.938 19.781 1 95.62 377 ILE B O 1
ATOM 8230 N N . GLU B 1 378 ? -2.588 37.406 19.188 1 95.75 378 GLU B N 1
ATOM 8231 C CA . GLU B 1 378 ? -3.355 37.562 20.406 1 95.75 378 GLU B CA 1
ATOM 8232 C C . GLU B 1 378 ? -2.576 37.031 21.609 1 95.75 378 GLU B C 1
ATOM 8234 O O . GLU B 1 378 ? -1.996 35.938 21.562 1 95.75 378 GLU B O 1
ATOM 8239 N N . PHE B 1 379 ? -2.539 37.844 22.609 1 92 379 PHE B N 1
ATOM 8240 C CA . PHE B 1 379 ? -1.919 37.406 23.859 1 92 379 PHE B CA 1
ATOM 8241 C C . PHE B 1 379 ? -2.855 36.5 24.625 1 92 379 PHE B C 1
ATOM 8243 O O . PHE B 1 379 ? -4.035 36.812 24.812 1 92 379 PHE B O 1
ATOM 8250 N N . CYS B 1 380 ? -2.357 35.375 25.016 1 88.88 380 CYS B N 1
ATOM 8251 C CA . CYS B 1 380 ? -3.166 34.438 25.766 1 88.88 380 CYS B CA 1
ATOM 8252 C C . CYS B 1 380 ? -3.324 34.875 27.219 1 88.88 380 CYS B C 1
ATOM 8254 O O . CYS B 1 380 ? -2.531 34.5 28.078 1 88.88 380 CYS B O 1
ATOM 8256 N N . GLY B 1 381 ? -4.402 35.562 27.484 1 85 381 GLY B N 1
ATOM 8257 C CA . GLY B 1 381 ? -4.625 36.062 28.812 1 85 381 GLY B CA 1
ATOM 8258 C C . GLY B 1 381 ? -4.992 35 29.812 1 85 381 GLY B C 1
ATOM 8259 O O . GLY B 1 381 ? -5.52 33.938 29.438 1 85 381 GLY B O 1
ATOM 8260 N N . GLY B 1 382 ? -4.652 35.25 31.047 1 86.44 382 GLY B N 1
ATOM 8261 C CA . GLY B 1 382 ? -5.051 34.375 32.125 1 86.44 382 GLY B CA 1
ATOM 8262 C C . GLY B 1 382 ? -4.168 33.125 32.25 1 86.44 382 GLY B C 1
ATOM 8263 O O . GLY B 1 382 ? -4.555 32.156 32.875 1 86.44 382 GLY B O 1
ATOM 8264 N N . SER B 1 383 ? -3.051 33.188 31.625 1 92.25 383 SER B N 1
ATOM 8265 C CA . SER B 1 383 ? -2.162 32.031 31.656 1 92.25 383 SER B CA 1
ATOM 8266 C C . SER B 1 383 ? -0.76 32.438 32.094 1 92.25 383 SER B C 1
ATOM 8268 O O . SER B 1 383 ? -0.411 33.625 32.125 1 92.25 383 SER B O 1
ATOM 8270 N N . VAL B 1 384 ? -0.075 31.531 32.625 1 94.25 384 VAL B N 1
ATOM 8271 C CA . VAL B 1 384 ? 1.321 31.672 33.031 1 94.25 384 VAL B CA 1
ATOM 8272 C C . VAL B 1 384 ? 2.158 30.562 32.375 1 94.25 384 VAL B C 1
ATOM 8274 O O . VAL B 1 384 ? 1.659 29.453 32.125 1 94.25 384 VAL B O 1
ATOM 8277 N N . SER B 1 385 ? 3.385 30.922 32.062 1 93.56 385 SER B N 1
ATOM 8278 C CA . SER B 1 385 ? 4.219 29.891 31.469 1 93.56 385 SER B CA 1
ATOM 8279 C C . SER B 1 385 ? 4.574 28.812 32.5 1 93.56 385 SER B C 1
ATOM 8281 O O . SER B 1 385 ? 4.684 29.094 33.688 1 93.56 385 SER B O 1
ATOM 8283 N N . LEU B 1 386 ? 4.77 27.594 32.062 1 94.94 386 LEU B N 1
ATOM 8284 C CA . LEU B 1 386 ? 5.188 26.5 32.938 1 94.94 386 LEU B CA 1
ATOM 8285 C C . LEU B 1 386 ? 6.5 26.844 33.625 1 94.94 386 LEU B C 1
ATOM 8287 O O . LEU B 1 386 ? 6.695 26.5 34.812 1 94.94 386 LEU B O 1
ATOM 8291 N N . LYS B 1 387 ? 7.383 27.453 32.906 1 94.25 387 LYS B N 1
ATOM 8292 C CA . LYS B 1 387 ? 8.648 27.875 33.469 1 94.25 387 LYS B CA 1
ATOM 8293 C C . LYS B 1 387 ? 8.422 28.812 34.656 1 94.25 387 LYS B C 1
ATOM 8295 O O . LYS B 1 387 ? 8.969 28.594 35.75 1 94.25 387 LYS B O 1
ATOM 8300 N N . GLU B 1 388 ? 7.633 29.797 34.406 1 93.75 388 GLU B N 1
ATOM 8301 C CA . GLU B 1 388 ? 7.363 30.781 35.438 1 93.75 388 GLU B CA 1
ATOM 8302 C C . GLU B 1 388 ? 6.656 30.141 36.656 1 93.75 388 GLU B C 1
ATOM 8304 O O . GLU B 1 388 ? 6.984 30.438 37.781 1 93.75 388 GLU B O 1
ATOM 8309 N N . LEU B 1 389 ? 5.691 29.312 36.406 1 95.69 389 LEU B N 1
ATOM 8310 C CA . LEU B 1 389 ? 4.91 28.656 37.469 1 95.69 389 LEU B CA 1
ATOM 8311 C C . LEU B 1 389 ? 5.793 27.766 38.312 1 95.69 389 LEU B C 1
ATOM 8313 O O . LEU B 1 389 ? 5.723 27.797 39.531 1 95.69 389 LEU B O 1
ATOM 8317 N N . LEU B 1 390 ? 6.691 27.047 37.688 1 96.12 390 LEU B N 1
ATOM 8318 C CA . LEU B 1 390 ? 7.434 26 38.375 1 96.12 390 LEU B CA 1
ATOM 8319 C C . LEU B 1 390 ? 8.734 26.547 38.969 1 96.12 390 LEU B C 1
ATOM 8321 O O . LEU B 1 390 ? 9.141 26.172 40.062 1 96.12 390 LEU B O 1
ATOM 8325 N N . CYS B 1 391 ? 9.422 27.438 38.188 1 95.06 391 CYS B N 1
ATOM 8326 C CA . CYS B 1 391 ? 10.781 27.844 38.562 1 95.06 391 CYS B CA 1
ATOM 8327 C C . CYS B 1 391 ? 10.891 29.359 38.688 1 95.06 391 CYS B C 1
ATOM 8329 O O . CYS B 1 391 ? 11.953 29.875 39.031 1 95.06 391 CYS B O 1
ATOM 8331 N N . GLY B 1 392 ? 9.859 30.031 38.344 1 91.88 392 GLY B N 1
ATOM 8332 C CA . GLY B 1 392 ? 9.945 31.484 38.344 1 91.88 392 GLY B CA 1
ATOM 8333 C C . GLY B 1 392 ? 10.57 32.031 37.062 1 91.88 392 GLY B C 1
ATOM 8334 O O . GLY B 1 392 ? 11.188 31.297 36.312 1 91.88 392 GLY B O 1
ATOM 8335 N N . THR B 1 393 ? 10.484 33.312 36.875 1 86.25 393 THR B N 1
ATOM 8336 C CA . THR B 1 393 ? 10.977 33.969 35.656 1 86.25 393 THR B CA 1
ATOM 8337 C C . THR B 1 393 ? 12.5 33.844 35.594 1 86.25 393 THR B C 1
ATOM 8339 O O . THR B 1 393 ? 13.055 33.688 34.5 1 86.25 393 THR B O 1
ATOM 8342 N N . ASN B 1 394 ? 13.172 33.844 36.781 1 87.56 394 ASN B N 1
ATOM 8343 C CA . ASN B 1 394 ? 14.625 33.812 36.812 1 87.56 394 ASN B CA 1
ATOM 8344 C C . ASN B 1 394 ? 15.148 32.406 37.094 1 87.56 394 ASN B C 1
ATOM 8346 O O . ASN B 1 394 ? 16.344 32.25 37.375 1 87.56 394 ASN B O 1
ATOM 8350 N N . ARG B 1 395 ? 14.25 31.391 37.156 1 92.06 395 ARG B N 1
ATOM 8351 C CA . ARG B 1 395 ? 14.609 30 37.375 1 92.06 395 ARG B CA 1
ATOM 8352 C C . ARG B 1 395 ? 15.078 29.781 38.812 1 92.06 395 ARG B C 1
ATOM 8354 O O . ARG B 1 395 ? 15.758 28.781 39.094 1 92.06 395 ARG B O 1
ATOM 8361 N N . GLU B 1 396 ? 14.812 30.703 39.719 1 92.94 396 GLU B N 1
ATOM 8362 C CA . GLU B 1 396 ? 15.219 30.594 41.125 1 92.94 396 GLU B CA 1
ATOM 8363 C C . GLU B 1 396 ? 14.016 30.672 42.062 1 92.94 396 GLU B C 1
ATOM 8365 O O . GLU B 1 396 ? 14.172 30.844 43.281 1 92.94 396 GLU B O 1
ATOM 8370 N N . GLY B 1 397 ? 12.891 30.547 41.562 1 93.75 397 GLY B N 1
ATOM 8371 C CA . GLY B 1 397 ? 11.664 30.656 42.344 1 93.75 397 GLY B CA 1
ATOM 8372 C C . GLY B 1 397 ? 10.594 29.672 41.906 1 93.75 397 GLY B C 1
ATOM 8373 O O . GLY B 1 397 ? 10.906 28.531 41.562 1 93.75 397 GLY B O 1
ATOM 8374 N N . GLY B 1 398 ? 9.328 30.109 42.062 1 94.75 398 GLY B N 1
ATOM 8375 C CA . GLY B 1 398 ? 8.219 29.266 41.656 1 94.75 398 GLY B CA 1
ATOM 8376 C C . GLY B 1 398 ? 7.875 28.203 42.656 1 94.75 398 GLY B C 1
ATOM 8377 O O . GLY B 1 398 ? 8.312 28.266 43.812 1 94.75 398 GLY B O 1
ATOM 8378 N N . LEU B 1 399 ? 7.125 27.266 42.25 1 96.25 399 LEU B N 1
ATOM 8379 C CA . LEU B 1 399 ? 6.641 26.188 43.125 1 96.25 399 LEU B CA 1
ATOM 8380 C C . LEU B 1 399 ? 7.801 25.375 43.656 1 96.25 399 LEU B C 1
ATOM 8382 O O . LEU B 1 399 ? 7.742 24.875 44.812 1 96.25 399 LEU B O 1
ATOM 8386 N N . HIS B 1 400 ? 8.844 25.203 42.906 1 96.62 400 HIS B N 1
ATOM 8387 C CA . HIS B 1 400 ? 9.992 24.406 43.312 1 96.62 400 HIS B CA 1
ATOM 8388 C C . HIS B 1 400 ? 10.672 25.031 44.531 1 96.62 400 HIS B C 1
ATOM 8390 O O . HIS B 1 400 ? 11.008 24.328 45.5 1 96.62 400 HIS B O 1
ATOM 8396 N N . LYS B 1 401 ? 10.906 26.312 44.438 1 95.69 401 LYS B N 1
ATOM 8397 C CA . LYS B 1 401 ? 11.531 27 45.562 1 95.69 401 LYS B CA 1
ATOM 8398 C C . LYS B 1 401 ? 10.625 26.969 46.781 1 95.69 401 LYS B C 1
ATOM 8400 O O . LYS B 1 401 ? 11.102 26.828 47.938 1 95.69 401 LYS B O 1
ATOM 8405 N N . GLU B 1 402 ? 9.375 27.125 46.625 1 95.69 402 GLU B N 1
ATOM 8406 C CA . GLU B 1 402 ? 8.406 27.172 47.719 1 95.69 402 GLU B CA 1
ATOM 8407 C C . GLU B 1 402 ? 8.281 25.828 48.438 1 95.69 402 GLU B C 1
ATOM 8409 O O . GLU B 1 402 ? 8.148 25.766 49.656 1 95.69 402 GLU B O 1
ATOM 8414 N N . MET B 1 403 ? 8.312 24.781 47.656 1 95 403 MET B N 1
ATOM 8415 C CA . MET B 1 403 ? 8.008 23.453 48.188 1 95 403 MET B CA 1
ATOM 8416 C C . MET B 1 403 ? 9.289 22.719 48.562 1 95 403 MET B C 1
ATOM 8418 O O . MET B 1 403 ? 9.289 21.844 49.438 1 95 403 MET B O 1
ATOM 8422 N N . CYS B 1 404 ? 10.328 22.984 47.781 1 94.62 404 CYS B N 1
ATOM 8423 C CA . CYS B 1 404 ? 11.586 22.281 48 1 94.62 404 CYS B CA 1
ATOM 8424 C C . CYS B 1 404 ? 12.758 23.25 48.031 1 94.62 404 CYS B C 1
ATOM 8426 O O . CYS B 1 404 ? 13.703 23.141 47.25 1 94.62 404 CYS B O 1
ATOM 8428 N N . SER B 1 405 ? 12.797 24 48.938 1 92.19 405 SER B N 1
ATOM 8429 C CA . SER B 1 405 ? 13.781 25.062 49.062 1 92.19 405 SER B CA 1
ATOM 8430 C C . SER B 1 405 ? 15.188 24.5 49.281 1 92.19 405 SER B C 1
ATOM 8432 O O . SER B 1 405 ? 16.172 25.172 49 1 92.19 405 SER B O 1
ATOM 8434 N N . HIS B 1 406 ? 15.25 23.281 49.75 1 93.88 406 HIS B N 1
ATOM 8435 C CA . HIS B 1 406 ? 16.531 22.672 50.062 1 93.88 406 HIS B CA 1
ATOM 8436 C C . HIS B 1 406 ? 17.172 22.062 48.844 1 93.88 406 HIS B C 1
ATOM 8438 O O . HIS B 1 406 ? 18.359 21.75 48.812 1 93.88 406 HIS B O 1
ATOM 8444 N N . GLU B 1 407 ? 16.422 21.969 47.781 1 95.69 407 GLU B N 1
ATOM 8445 C CA . GLU B 1 407 ? 16.906 21.375 46.562 1 95.69 407 GLU B CA 1
ATOM 8446 C C . GLU B 1 407 ? 17.562 22.406 45.656 1 95.69 407 GLU B C 1
ATOM 8448 O O . GLU B 1 407 ? 17.391 23.609 45.875 1 95.69 407 GLU B O 1
ATOM 8453 N N . PRO B 1 408 ? 18.422 21.938 44.719 1 95 408 PRO B N 1
ATOM 8454 C CA . PRO B 1 408 ? 19.062 22.875 43.781 1 95 408 PRO B CA 1
ATOM 8455 C C . PRO B 1 408 ? 18.047 23.672 42.969 1 95 408 PRO B C 1
ATOM 8457 O O . PRO B 1 408 ? 16.938 23.188 42.719 1 95 408 PRO B O 1
ATOM 8460 N N . SER B 1 409 ? 18.422 24.891 42.625 1 95.19 409 SER B N 1
ATOM 8461 C CA . SER B 1 409 ? 17.578 25.688 41.75 1 95.19 409 SER B CA 1
ATOM 8462 C C . SER B 1 409 ? 17.578 25.125 40.344 1 95.19 409 SER B C 1
ATOM 8464 O O . SER B 1 409 ? 18.422 24.297 40 1 95.19 409 SER B O 1
ATOM 8466 N N . ALA B 1 410 ? 16.641 25.547 39.531 1 95.19 410 ALA B N 1
ATOM 8467 C CA . ALA B 1 410 ? 16.594 25.125 38.125 1 95.19 410 ALA B CA 1
ATOM 8468 C C . ALA B 1 410 ? 17.859 25.531 37.375 1 95.19 410 ALA B C 1
ATOM 8470 O O . ALA B 1 410 ? 18.328 24.812 36.469 1 95.19 410 ALA B O 1
ATOM 8471 N N . THR B 1 411 ? 18.422 26.672 37.75 1 95.56 411 THR B N 1
ATOM 8472 C CA . THR B 1 411 ? 19.656 27.156 37.156 1 95.56 411 THR B CA 1
ATOM 8473 C C . THR B 1 411 ? 20.812 26.203 37.438 1 95.56 411 THR B C 1
ATOM 8475 O O . THR B 1 411 ? 21.594 25.875 36.562 1 95.56 411 THR B O 1
ATOM 8478 N N . GLN B 1 412 ? 20.891 25.766 38.656 1 95.56 412 GLN B N 1
ATOM 8479 C CA . GLN B 1 412 ? 21.938 24.844 39.062 1 95.56 412 GLN B CA 1
ATOM 8480 C C . GLN B 1 412 ? 21.797 23.5 38.375 1 95.56 412 GLN B C 1
ATOM 8482 O O . GLN B 1 412 ? 22.781 22.922 37.906 1 95.56 412 GLN B O 1
ATOM 8487 N N . ALA B 1 413 ? 20.594 23.031 38.406 1 95.44 413 ALA B N 1
ATOM 8488 C CA . ALA B 1 413 ? 20.328 21.766 37.75 1 95.44 413 ALA B CA 1
ATOM 8489 C C . ALA B 1 413 ? 20.672 21.828 36.25 1 95.44 413 ALA B C 1
ATOM 8491 O O . ALA B 1 413 ? 21.281 20.906 35.719 1 95.44 413 ALA B O 1
ATOM 8492 N N . SER B 1 414 ? 20.266 22.953 35.562 1 95 414 SER B N 1
ATOM 8493 C CA . SER B 1 414 ? 20.547 23.156 34.156 1 95 414 SER B CA 1
ATOM 8494 C C . SER B 1 414 ? 22.047 23.234 33.875 1 95 414 SER B C 1
ATOM 8496 O O . SER B 1 414 ? 22.531 22.797 32.844 1 95 414 SER B O 1
ATOM 8498 N N . ARG B 1 415 ? 22.75 23.828 34.812 1 95.69 415 ARG B N 1
ATOM 8499 C CA . ARG B 1 415 ? 24.188 23.953 34.688 1 95.69 415 ARG B CA 1
ATOM 8500 C C . ARG B 1 415 ? 24.859 22.578 34.75 1 95.69 415 ARG B C 1
ATOM 8502 O O . ARG B 1 415 ? 25.812 22.312 34 1 95.69 415 ARG B O 1
ATOM 8509 N N . MET B 1 416 ? 24.406 21.797 35.625 1 96.12 416 MET B N 1
ATOM 8510 C CA . MET B 1 416 ? 24.922 20.438 35.719 1 96.12 416 MET B CA 1
ATOM 8511 C C . MET B 1 416 ? 24.781 19.719 34.375 1 96.12 416 MET B C 1
ATOM 8513 O O . MET B 1 416 ? 25.703 19.031 33.938 1 96.12 416 MET B O 1
ATOM 8517 N N . MET B 1 417 ? 23.688 19.891 33.719 1 95.69 417 MET B N 1
ATOM 8518 C CA . MET B 1 417 ? 23.422 19.266 32.438 1 95.69 417 MET B CA 1
ATOM 8519 C C . MET B 1 417 ? 24.281 19.891 31.328 1 95.69 417 MET B C 1
ATOM 8521 O O . MET B 1 417 ? 24.734 19.203 30.422 1 95.69 417 MET B O 1
ATOM 8525 N N . LYS B 1 418 ? 24.438 21.25 31.406 1 95.88 418 LYS B N 1
ATOM 8526 C CA . LYS B 1 418 ? 25.234 21.984 30.422 1 95.88 418 LYS B CA 1
ATOM 8527 C C . LYS B 1 418 ? 26.672 21.469 30.391 1 95.88 418 LYS B C 1
ATOM 8529 O O . LYS B 1 418 ? 27.281 21.359 29.312 1 95.88 418 LYS B O 1
ATOM 8534 N N . GLU B 1 419 ? 27.156 21.094 31.469 1 96 419 GLU B N 1
ATOM 8535 C CA . GLU B 1 419 ? 28.547 20.656 31.609 1 96 419 GLU B CA 1
ATOM 8536 C C . GLU B 1 419 ? 28.797 19.344 30.844 1 96 419 GLU B C 1
ATOM 8538 O O . GLU B 1 419 ? 29.906 19.094 30.391 1 96 419 GLU B O 1
ATOM 8543 N N . VAL B 1 420 ? 27.766 18.609 30.688 1 95.19 420 VAL B N 1
ATOM 8544 C CA . VAL B 1 420 ? 27.969 17.312 30.062 1 95.19 420 VAL B CA 1
ATOM 8545 C C . VAL B 1 420 ? 27.297 17.281 28.688 1 95.19 420 VAL B C 1
ATOM 8547 O O . VAL B 1 420 ? 27.109 16.219 28.109 1 95.19 420 VAL B O 1
ATOM 8550 N N . GLN B 1 421 ? 26.891 18.391 28.156 1 91.81 421 GLN B N 1
ATOM 8551 C CA . GLN B 1 421 ? 26.109 18.453 26.922 1 91.81 421 GLN B CA 1
ATOM 8552 C C . GLN B 1 421 ? 26.906 17.875 25.75 1 91.81 421 GLN B C 1
ATOM 8554 O O . GLN B 1 421 ? 26.312 17.344 24.797 1 91.81 421 GLN B O 1
ATOM 8559 N N . SER B 1 422 ? 28.219 17.969 25.781 1 91.81 422 SER B N 1
ATOM 8560 C CA . SER B 1 422 ? 29.047 17.5 24.672 1 91.81 422 SER B CA 1
ATOM 8561 C C . SER B 1 422 ? 29.641 16.125 24.969 1 91.81 422 SER B C 1
ATOM 8563 O O . SER B 1 422 ? 30.438 15.594 24.188 1 91.81 422 SER B O 1
ATOM 8565 N N . ASP B 1 423 ? 29.25 15.562 26.109 1 93.88 423 ASP B N 1
ATOM 8566 C CA . ASP B 1 423 ? 29.797 14.273 26.531 1 93.88 423 ASP B CA 1
ATOM 8567 C C . ASP B 1 423 ? 29.031 13.117 25.859 1 93.88 423 ASP B C 1
ATOM 8569 O O . ASP B 1 423 ? 28.203 13.344 24.984 1 93.88 423 ASP B O 1
ATOM 8573 N N . THR B 1 424 ? 29.391 11.945 26.297 1 93.69 424 THR B N 1
ATOM 8574 C CA . THR B 1 424 ? 28.75 10.75 25.766 1 93.69 424 THR B CA 1
ATOM 8575 C C . THR B 1 424 ? 27.312 10.633 26.266 1 93.69 424 THR B C 1
ATOM 8577 O O . THR B 1 424 ? 26.953 11.211 27.297 1 93.69 424 THR B O 1
ATOM 8580 N N . SER B 1 425 ? 26.562 9.906 25.547 1 92.88 425 SER B N 1
ATOM 8581 C CA . SER B 1 425 ? 25.156 9.695 25.922 1 92.88 425 SER B CA 1
ATOM 8582 C C . SER B 1 425 ? 25.047 9.07 27.297 1 92.88 425 SER B C 1
ATOM 8584 O O . SER B 1 425 ? 24.125 9.383 28.062 1 92.88 425 SER B O 1
ATOM 8586 N N . GLU B 1 426 ? 25.984 8.25 27.578 1 95.06 426 GLU B N 1
ATOM 8587 C CA . GLU B 1 426 ? 25.953 7.578 28.875 1 95.06 426 GLU B CA 1
ATOM 8588 C C . GLU B 1 426 ? 26.203 8.562 30.016 1 95.06 426 GLU B C 1
ATOM 8590 O O . GLU B 1 426 ? 25.531 8.5 31.047 1 95.06 426 GLU B O 1
ATOM 8595 N N . MET B 1 427 ? 27.156 9.414 29.734 1 96.44 427 MET B N 1
ATOM 8596 C CA . MET B 1 427 ? 27.469 10.422 30.75 1 96.44 427 MET B CA 1
ATOM 8597 C C . MET B 1 427 ? 26.297 11.383 30.922 1 96.44 427 MET B C 1
ATOM 8599 O O . MET B 1 427 ? 25.938 11.75 32.062 1 96.44 427 MET B O 1
ATOM 8603 N N . ARG B 1 428 ? 25.734 11.789 29.859 1 96.12 428 ARG B N 1
ATOM 8604 C CA . ARG B 1 428 ? 24.594 12.688 29.922 1 96.12 428 ARG B CA 1
ATOM 8605 C C . ARG B 1 428 ? 23.422 12.047 30.672 1 96.12 428 ARG B C 1
ATOM 8607 O O . ARG B 1 428 ? 22.781 12.703 31.5 1 96.12 428 ARG B O 1
ATOM 8614 N N . ARG B 1 429 ? 23.172 10.781 30.422 1 96.94 429 ARG B N 1
ATOM 8615 C CA . ARG B 1 429 ? 22.109 10.062 31.094 1 96.94 429 ARG B CA 1
ATOM 8616 C C . ARG B 1 429 ? 22.359 9.969 32.594 1 96.94 429 ARG B C 1
ATOM 8618 O O . ARG B 1 429 ? 21.453 10.164 33.406 1 96.94 429 ARG B O 1
ATOM 8625 N N . ARG B 1 430 ? 23.594 9.672 32.938 1 97.06 430 ARG B N 1
ATOM 8626 C CA . ARG B 1 430 ? 23.953 9.547 34.344 1 97.06 430 ARG B CA 1
ATOM 8627 C C . ARG B 1 430 ? 23.703 10.852 35.094 1 97.06 430 ARG B C 1
ATOM 8629 O O . ARG B 1 430 ? 23.078 10.859 36.156 1 97.06 430 ARG B O 1
ATOM 8636 N N . VAL B 1 431 ? 24.172 11.906 34.531 1 97.12 431 VAL B N 1
ATOM 8637 C CA . VAL B 1 431 ? 24.016 13.211 35.156 1 97.12 431 VAL B CA 1
ATOM 8638 C C . VAL B 1 431 ? 22.531 13.586 35.219 1 97.12 431 VAL B C 1
ATOM 8640 O O . VAL B 1 431 ? 22.078 14.164 36.188 1 97.12 431 VAL B O 1
ATOM 8643 N N . PHE B 1 432 ? 21.844 13.289 34.219 1 97.44 432 PHE B N 1
ATOM 8644 C CA . PHE B 1 432 ? 20.406 13.555 34.156 1 97.44 432 PHE B CA 1
ATOM 8645 C C . PHE B 1 432 ? 19.703 12.852 35.312 1 97.44 432 PHE B C 1
ATOM 8647 O O . PHE B 1 432 ? 18.875 13.453 36 1 97.44 432 PHE B O 1
ATOM 8654 N N . VAL B 1 433 ? 19.984 11.609 35.5 1 97.19 433 VAL B N 1
ATOM 8655 C CA . VAL B 1 433 ? 19.359 10.82 36.562 1 97.19 433 VAL B CA 1
ATOM 8656 C C . VAL B 1 433 ? 19.719 11.406 37.938 1 97.19 433 VAL B C 1
ATOM 8658 O O . VAL B 1 433 ? 18.875 11.469 38.844 1 97.19 433 VAL B O 1
ATOM 8661 N N . GLU B 1 434 ? 20.922 11.805 38 1 96.88 434 GLU B N 1
ATOM 8662 C CA . GLU B 1 434 ? 21.359 12.43 39.25 1 96.88 434 GLU B CA 1
ATOM 8663 C C . GLU B 1 434 ? 20.594 13.719 39.531 1 96.88 434 GLU B C 1
ATOM 8665 O O . GLU B 1 434 ? 20.172 13.969 40.656 1 96.88 434 GLU B O 1
ATOM 8670 N N . VAL B 1 435 ? 20.469 14.492 38.531 1 97.25 435 VAL B N 1
ATOM 8671 C CA . VAL B 1 435 ? 19.734 15.75 38.656 1 97.25 435 VAL B CA 1
ATOM 8672 C C . VAL B 1 435 ? 18.297 15.461 39.062 1 97.25 435 VAL B C 1
ATOM 8674 O O . VAL B 1 435 ? 17.75 16.125 39.938 1 97.25 435 VAL B O 1
ATOM 8677 N N . CYS B 1 436 ? 17.672 14.492 38.469 1 96.31 436 CYS B N 1
ATOM 8678 C CA . CYS B 1 436 ? 16.281 14.156 38.75 1 96.31 436 CYS B CA 1
ATOM 8679 C C . CYS B 1 436 ? 16.125 13.703 40.219 1 96.31 436 CYS B C 1
ATOM 8681 O O . CYS B 1 436 ? 15.078 13.914 40.812 1 96.31 436 CYS B O 1
ATOM 8683 N N . GLN B 1 437 ? 17.125 13.102 40.75 1 95.81 437 GLN B N 1
ATOM 8684 C CA . GLN B 1 437 ? 17.094 12.648 42.156 1 95.81 437 GLN B CA 1
ATOM 8685 C C . GLN B 1 437 ? 17.141 13.828 43.125 1 95.81 437 GLN B C 1
ATOM 8687 O O . GLN B 1 437 ? 16.594 13.766 44.219 1 95.81 437 GLN B O 1
ATOM 8692 N N . GLN B 1 438 ? 17.703 14.844 42.656 1 95.88 438 GLN B N 1
ATOM 8693 C CA . GLN B 1 438 ? 17.891 16 43.5 1 95.88 438 GLN B CA 1
ATOM 8694 C C . GLN B 1 438 ? 16.828 17.062 43.25 1 95.88 438 GLN B C 1
ATOM 8696 O O . GLN B 1 438 ? 16.688 18 44.062 1 95.88 438 GLN B O 1
ATOM 8701 N N . TYR B 1 439 ? 16.109 16.906 42.25 1 96 439 TYR B N 1
ATOM 8702 C CA . TYR B 1 439 ? 15.109 17.875 41.844 1 96 439 TYR B CA 1
ATOM 8703 C C . TYR B 1 439 ? 13.719 17.25 41.781 1 96 439 TYR B C 1
ATOM 8705 O O . TYR B 1 439 ? 13.273 16.844 40.688 1 96 439 TYR B O 1
ATOM 8713 N N . SER B 1 440 ? 12.992 17.281 42.812 1 95.25 440 SER B N 1
ATOM 8714 C CA . SER B 1 440 ? 11.727 16.562 42.938 1 95.25 440 SER B CA 1
ATOM 8715 C C . SER B 1 440 ? 10.594 17.297 42.219 1 95.25 440 SER B C 1
ATOM 8717 O O . SER B 1 440 ? 10.523 18.531 42.281 1 95.25 440 SER B O 1
ATOM 8719 N N . PRO B 1 441 ? 9.719 16.609 41.531 1 94.81 441 PRO B N 1
ATOM 8720 C CA . PRO B 1 441 ? 8.555 17.266 40.969 1 94.81 441 PRO B CA 1
ATOM 8721 C C . PRO B 1 441 ? 7.633 17.891 42 1 94.81 441 PRO B C 1
ATOM 8723 O O . PRO B 1 441 ? 7.441 17.312 43.062 1 94.81 441 PRO B O 1
ATOM 8726 N N . VAL B 1 442 ? 6.988 18.984 41.625 1 96 442 VAL B N 1
ATOM 8727 C CA . VAL B 1 442 ? 6.254 19.703 42.688 1 96 442 VAL B CA 1
ATOM 8728 C C . VAL B 1 442 ? 4.914 20.188 42.125 1 96 442 VAL B C 1
ATOM 8730 O O . VAL B 1 442 ? 4.125 20.812 42.844 1 96 442 VAL B O 1
ATOM 8733 N N . PHE B 1 443 ? 4.562 19.906 40.875 1 95.81 443 PHE B N 1
ATOM 8734 C CA . PHE B 1 443 ? 3.416 20.516 40.219 1 95.81 443 PHE B CA 1
ATOM 8735 C C . PHE B 1 443 ? 2.115 20.094 40.875 1 95.81 443 PHE B C 1
ATOM 8737 O O . PHE B 1 443 ? 1.13 20.844 40.844 1 95.81 443 PHE B O 1
ATOM 8744 N N . ARG B 1 444 ? 2.039 18.906 41.562 1 93.06 444 ARG B N 1
ATOM 8745 C CA . ARG B 1 444 ? 0.848 18.438 42.281 1 93.06 444 ARG B CA 1
ATOM 8746 C C . ARG B 1 444 ? 0.425 19.438 43.344 1 93.06 444 ARG B C 1
ATOM 8748 O O . ARG B 1 444 ? -0.763 19.562 43.656 1 93.06 444 ARG B O 1
ATOM 8755 N N . HIS B 1 445 ? 1.36 20.125 43.875 1 93.75 445 HIS B N 1
ATOM 8756 C CA . HIS B 1 445 ? 1.089 21.016 45 1 93.75 445 HIS B CA 1
ATOM 8757 C C . HIS B 1 445 ? 0.279 22.219 44.562 1 93.75 445 HIS B C 1
ATOM 8759 O O . HIS B 1 445 ? -0.453 22.828 45.344 1 93.75 445 HIS B O 1
ATOM 8765 N N . PHE B 1 446 ? 0.407 22.625 43.344 1 95.38 446 PHE B N 1
ATOM 8766 C CA . PHE B 1 446 ? -0.458 23.672 42.812 1 95.38 446 PHE B CA 1
ATOM 8767 C C . PHE B 1 446 ? -1.926 23.297 43 1 95.38 446 PHE B C 1
ATOM 8769 O O . PHE B 1 446 ? -2.723 24.125 43.438 1 95.38 446 PHE B O 1
ATOM 8776 N N . PHE B 1 447 ? -2.24 22.109 42.656 1 94.12 447 PHE B N 1
ATOM 8777 C CA . PHE B 1 447 ? -3.627 21.672 42.688 1 94.12 447 PHE B CA 1
ATOM 8778 C C . PHE B 1 447 ? -4.121 21.531 44.125 1 94.12 447 PHE B C 1
ATOM 8780 O O . PHE B 1 447 ? -5.277 21.844 44.438 1 94.12 447 PHE B O 1
ATOM 8787 N N . TYR B 1 448 ? -3.197 21.109 44.969 1 91.62 448 TYR B N 1
ATOM 8788 C CA . TYR B 1 448 ? -3.562 20.969 46.375 1 91.62 448 TYR B CA 1
ATOM 8789 C C . TYR B 1 448 ? -3.857 22.328 47 1 91.62 448 TYR B C 1
ATOM 8791 O O . TYR B 1 448 ? -4.766 22.453 47.812 1 91.62 448 TYR B O 1
ATOM 8799 N N . ARG B 1 449 ? -3.133 23.266 46.562 1 91.75 449 ARG B N 1
ATOM 8800 C CA . ARG B 1 449 ? -3.246 24.594 47.156 1 91.75 449 ARG B CA 1
ATOM 8801 C C . ARG B 1 449 ? -4.426 25.359 46.562 1 91.75 449 ARG B C 1
ATOM 8803 O O . ARG B 1 449 ? -5.129 26.078 47.25 1 91.75 449 ARG B O 1
ATOM 8810 N N . GLN B 1 450 ? -4.652 25.234 45.344 1 93.12 450 GLN B N 1
ATOM 8811 C CA . GLN B 1 450 ? -5.621 26.047 44.625 1 93.12 450 GLN B CA 1
ATOM 8812 C C . GLN B 1 450 ? -7.039 25.5 44.812 1 93.12 450 GLN B C 1
ATOM 8814 O O . GLN B 1 450 ? -8.008 26.266 44.781 1 93.12 450 GLN B O 1
ATOM 8819 N N . PHE B 1 451 ? -7.133 24.188 44.938 1 93.06 451 PHE B N 1
ATOM 8820 C CA . PHE B 1 451 ? -8.461 23.578 44.969 1 93.06 451 PHE B CA 1
ATOM 8821 C C . PHE B 1 451 ? -8.617 22.703 46.219 1 93.06 451 PHE B C 1
ATOM 8823 O O . PHE B 1 451 ? -8.445 21.484 46.125 1 93.06 451 PHE B O 1
ATOM 8830 N N . PRO B 1 452 ? -9.188 23.234 47.219 1 83.94 452 PRO B N 1
ATOM 8831 C CA . PRO B 1 452 ? -9.203 22.516 48.5 1 83.94 452 PRO B CA 1
ATOM 8832 C C . PRO B 1 452 ? -10.344 21.516 48.594 1 83.94 452 PRO B C 1
ATOM 8834 O O . PRO B 1 452 ? -10.281 20.578 49.406 1 83.94 452 PRO B O 1
ATOM 8837 N N . THR B 1 453 ? -11.336 21.625 47.781 1 91.88 453 THR B N 1
ATOM 8838 C CA . THR B 1 453 ? -12.422 20.656 47.844 1 91.88 453 THR B CA 1
ATOM 8839 C C . THR B 1 453 ? -12.133 19.484 46.906 1 91.88 453 THR B C 1
ATOM 8841 O O . THR B 1 453 ? -11.695 19.672 45.781 1 91.88 453 THR B O 1
ATOM 8844 N N . ALA B 1 454 ? -12.398 18.328 47.375 1 89.75 454 ALA B N 1
ATOM 8845 C CA . ALA B 1 454 ? -12.078 17.094 46.688 1 89.75 454 ALA B CA 1
ATOM 8846 C C . ALA B 1 454 ? -12.805 17.031 45.344 1 89.75 454 ALA B C 1
ATOM 8848 O O . ALA B 1 454 ? -12.25 16.547 44.344 1 89.75 454 ALA B O 1
ATOM 8849 N N . GLN B 1 455 ? -14 17.469 45.344 1 92.75 455 GLN B N 1
ATOM 8850 C CA . GLN B 1 455 ? -14.797 17.406 44.125 1 92.75 455 GLN B CA 1
ATOM 8851 C C . GLN B 1 455 ? -14.211 18.297 43.031 1 92.75 455 GLN B C 1
ATOM 8853 O O . GLN B 1 455 ? -14.055 17.875 41.875 1 92.75 455 GLN B O 1
ATOM 8858 N N . ILE B 1 456 ? -13.906 19.484 43.406 1 93.44 456 ILE B N 1
ATOM 8859 C CA . ILE B 1 456 ? -13.352 20.438 42.438 1 93.44 456 ILE B CA 1
ATOM 8860 C C . ILE B 1 456 ? -11.953 19.984 42 1 93.44 456 ILE B C 1
ATOM 8862 O O . ILE B 1 456 ? -11.594 20.094 40.844 1 93.44 456 ILE B O 1
ATOM 8866 N N . TRP B 1 457 ? -11.258 19.5 42.969 1 92.88 457 TRP B N 1
ATOM 8867 C CA . TRP B 1 457 ? -9.914 19 42.688 1 92.88 457 TRP B CA 1
ATOM 8868 C C . TRP B 1 457 ? -9.945 17.891 41.625 1 92.88 457 TRP B C 1
ATOM 8870 O O . TRP B 1 457 ? -9.172 17.922 40.688 1 92.88 457 TRP B O 1
ATOM 8880 N N . ARG B 1 458 ? -10.812 16.984 41.812 1 91.88 458 ARG B N 1
ATOM 8881 C CA . ARG B 1 458 ? -10.93 15.875 40.875 1 91.88 458 ARG B CA 1
ATOM 8882 C C . ARG B 1 458 ? -11.312 16.375 39.469 1 91.88 458 ARG B C 1
ATOM 8884 O O . ARG B 1 458 ? -10.766 15.898 38.469 1 91.88 458 ARG B O 1
ATOM 8891 N N . GLN B 1 459 ? -12.18 17.234 39.438 1 94.38 459 GLN B N 1
ATOM 8892 C CA . GLN B 1 459 ? -12.633 17.781 38.156 1 94.38 459 GLN B CA 1
ATOM 8893 C C . GLN B 1 459 ? -11.5 18.5 37.438 1 94.38 459 GLN B C 1
ATOM 8895 O O . GLN B 1 459 ? -11.352 18.375 36.219 1 94.38 459 GLN B O 1
ATOM 8900 N N . LYS B 1 460 ? -10.742 19.266 38.188 1 94.94 460 LYS B N 1
ATOM 8901 C CA . LYS B 1 460 ? -9.641 20.016 37.594 1 94.94 460 LYS B CA 1
ATOM 8902 C C . LYS B 1 460 ? -8.531 19.078 37.125 1 94.94 460 LYS B C 1
ATOM 8904 O O . LYS B 1 460 ? -7.887 19.344 36.094 1 94.94 460 LYS B O 1
ATOM 8909 N N . ILE B 1 461 ? -8.367 18.016 37.844 1 93 461 ILE B N 1
ATOM 8910 C CA . ILE B 1 461 ? -7.371 17.031 37.438 1 93 461 ILE B CA 1
ATOM 8911 C C . ILE B 1 461 ? -7.809 16.375 36.125 1 93 461 ILE B C 1
ATOM 8913 O O . ILE B 1 461 ? -6.984 16.094 35.25 1 93 461 ILE B O 1
ATOM 8917 N N . ASP B 1 462 ? -9.047 16.109 36.031 1 93.06 462 ASP B N 1
ATOM 8918 C CA . ASP B 1 462 ? -9.586 15.531 34.812 1 93.06 462 ASP B CA 1
ATOM 8919 C C . ASP B 1 462 ? -9.398 16.484 33.625 1 93.06 462 ASP B C 1
ATOM 8921 O O . ASP B 1 462 ? -9.016 16.047 32.531 1 93.06 462 ASP B O 1
ATOM 8925 N N . THR B 1 463 ? -9.648 17.703 33.875 1 94.69 463 THR B N 1
ATOM 8926 C CA . THR B 1 463 ? -9.492 18.703 32.812 1 94.69 463 THR B CA 1
ATOM 8927 C C . THR B 1 463 ? -8.023 18.844 32.438 1 94.69 463 THR B C 1
ATOM 8929 O O . THR B 1 463 ? -7.699 18.938 31.234 1 94.69 463 THR B O 1
ATOM 8932 N N . TYR B 1 464 ? -7.227 18.828 33.469 1 94.94 464 TYR B N 1
ATOM 8933 C CA . TYR B 1 464 ? -5.785 18.906 33.281 1 94.94 464 TYR B CA 1
ATOM 8934 C C . TYR B 1 464 ? -5.293 17.75 32.406 1 94.94 464 TYR B C 1
ATOM 8936 O O . TYR B 1 464 ? -4.574 17.953 31.438 1 94.94 464 TYR B O 1
ATOM 8944 N N . ARG B 1 465 ? -5.711 16.625 32.75 1 93.69 465 ARG B N 1
ATOM 8945 C CA . ARG B 1 465 ? -5.297 15.414 32.031 1 93.69 465 ARG B CA 1
ATOM 8946 C C . ARG B 1 465 ? -5.738 15.438 30.578 1 93.69 465 ARG B C 1
ATOM 8948 O O . ARG B 1 465 ? -4.961 15.109 29.688 1 93.69 465 ARG B O 1
ATOM 8955 N N . GLN B 1 466 ? -6.941 15.805 30.359 1 94.12 466 GLN B N 1
ATOM 8956 C CA . GLN B 1 466 ? -7.484 15.852 29.016 1 94.12 466 GLN B CA 1
ATOM 8957 C C . GLN B 1 466 ? -6.754 16.891 28.156 1 94.12 466 GLN B C 1
ATOM 8959 O O . GLN B 1 466 ? -6.488 16.656 26.984 1 94.12 466 GLN B O 1
ATOM 8964 N N . SER B 1 467 ? -6.496 17.984 28.766 1 95.12 467 SER B N 1
ATOM 8965 C CA . SER B 1 467 ? -5.754 19.031 28.078 1 95.12 467 SER B CA 1
ATOM 8966 C C . SER B 1 467 ? -4.348 18.562 27.719 1 95.12 467 SER B C 1
ATOM 8968 O O . SER B 1 467 ? -3.895 18.766 26.578 1 95.12 467 SER B O 1
ATOM 8970 N N . LEU B 1 468 ? -3.736 17.953 28.672 1 94.69 468 LEU B N 1
ATOM 8971 C CA . LEU B 1 468 ? -2.393 17.438 28.453 1 94.69 468 LEU B CA 1
ATOM 8972 C C . LEU B 1 468 ? -2.389 16.391 27.328 1 94.69 468 LEU B C 1
ATOM 8974 O O . LEU B 1 468 ? -1.533 16.438 26.438 1 94.69 468 LEU B O 1
ATOM 8978 N N . ALA B 1 469 ? -3.314 15.531 27.391 1 94.62 469 ALA B N 1
ATOM 8979 C CA . ALA B 1 469 ? -3.412 14.469 26.391 1 94.62 469 ALA B CA 1
ATOM 8980 C C . ALA B 1 469 ? -3.621 15.047 24.984 1 94.62 469 ALA B C 1
ATOM 8982 O O . ALA B 1 469 ? -2.957 14.641 24.031 1 94.62 469 ALA B O 1
ATOM 8983 N N . THR B 1 470 ? -4.488 15.953 24.859 1 95.38 470 THR B N 1
ATOM 8984 C CA . THR B 1 470 ? -4.836 16.531 23.562 1 95.38 470 THR B CA 1
ATOM 8985 C C . THR B 1 470 ? -3.652 17.281 22.969 1 95.38 470 THR B C 1
ATOM 8987 O O . THR B 1 470 ? -3.303 17.078 21.797 1 95.38 470 THR B O 1
ATOM 8990 N N . TRP B 1 471 ? -3.068 18.047 23.781 1 95.25 471 TRP B N 1
ATOM 8991 C CA . TRP B 1 471 ? -1.932 18.828 23.312 1 95.25 471 TRP B CA 1
ATOM 8992 C C . TRP B 1 471 ? -0.775 17.922 22.906 1 95.25 471 TRP B C 1
ATOM 8994 O O . TRP B 1 471 ? -0.098 18.156 21.906 1 95.25 471 TRP B O 1
ATOM 9004 N N . SER B 1 472 ? -0.549 16.938 23.703 1 95.06 472 SER B N 1
ATOM 9005 C CA . SER B 1 472 ? 0.544 16.016 23.406 1 95.06 472 SER B CA 1
ATOM 9006 C C . SER B 1 472 ? 0.361 15.367 22.047 1 95.06 472 SER B C 1
ATOM 9008 O O . SER B 1 472 ? 1.255 15.422 21.188 1 95.06 472 SER B O 1
ATOM 9010 N N . VAL B 1 473 ? -0.799 14.867 21.766 1 94.94 473 VAL B N 1
ATOM 9011 C CA . VAL B 1 473 ? -1.066 14.133 20.531 1 94.94 473 VAL B CA 1
ATOM 9012 C C . VAL B 1 473 ? -1.056 15.102 19.344 1 94.94 473 VAL B C 1
ATOM 9014 O O . VAL B 1 473 ? -0.487 14.789 18.297 1 94.94 473 VAL B O 1
ATOM 9017 N N . VAL B 1 474 ? -1.605 16.219 19.484 1 92.75 474 VAL B N 1
ATOM 9018 C CA . VAL B 1 474 ? -1.735 17.172 18.391 1 92.75 474 VAL B CA 1
ATOM 9019 C C . VAL B 1 474 ? -0.369 17.766 18.047 1 92.75 474 VAL B C 1
ATOM 9021 O O . VAL B 1 474 ? -0.043 17.969 16.875 1 92.75 474 VAL B O 1
ATOM 9024 N N . CYS B 1 475 ? 0.384 18.031 19.062 1 92 475 CYS B N 1
ATOM 9025 C CA . CYS B 1 475 ? 1.729 18.547 18.844 1 92 475 CYS B CA 1
ATOM 9026 C C . CYS B 1 475 ? 2.592 17.516 18.125 1 92 475 CYS B C 1
ATOM 9028 O O . CYS B 1 475 ? 3.393 17.859 17.25 1 92 475 CYS B O 1
ATOM 9030 N N . TYR B 1 476 ? 2.439 16.328 18.531 1 92.94 476 TYR B N 1
ATOM 9031 C CA . TYR B 1 476 ? 3.113 15.258 17.828 1 92.94 476 TYR B CA 1
ATOM 9032 C C . TYR B 1 476 ? 2.717 15.242 16.359 1 92.94 476 TYR B C 1
ATOM 9034 O O . TYR B 1 476 ? 3.572 15.102 15.477 1 92.94 476 TYR B O 1
ATOM 9042 N N . MET B 1 477 ? 1.491 15.391 16.062 1 90.81 477 MET B N 1
ATOM 9043 C CA . MET B 1 477 ? 0.962 15.312 14.711 1 90.81 477 MET B CA 1
ATOM 9044 C C . MET B 1 477 ? 1.529 16.438 13.844 1 90.81 477 MET B C 1
ATOM 9046 O O . MET B 1 477 ? 1.914 16.203 12.695 1 90.81 477 MET B O 1
ATOM 9050 N N . VAL B 1 478 ? 1.602 17.625 14.43 1 87.69 478 VAL B N 1
ATOM 9051 C CA . VAL B 1 478 ? 2.047 18.766 13.641 1 87.69 478 VAL B CA 1
ATOM 9052 C C . VAL B 1 478 ? 3.572 18.812 13.625 1 87.69 478 VAL B C 1
ATOM 9054 O O . VAL B 1 478 ? 4.164 19.594 12.867 1 87.69 478 VAL B O 1
ATOM 9057 N N . GLY B 1 479 ? 4.188 18 14.445 1 85.94 479 GLY B N 1
ATOM 9058 C CA . GLY B 1 479 ? 5.637 17.859 14.414 1 85.94 479 GLY B CA 1
ATOM 9059 C C . GLY B 1 479 ? 6.34 18.812 15.359 1 85.94 479 GLY B C 1
ATOM 9060 O O . GLY B 1 479 ? 7.43 19.297 15.062 1 85.94 479 GLY B O 1
ATOM 9061 N N . LEU B 1 480 ? 5.551 19.047 16.438 1 84.12 480 LEU B N 1
ATOM 9062 C CA . LEU B 1 480 ? 6.191 19.828 17.484 1 84.12 480 LEU B CA 1
ATOM 9063 C C . LEU B 1 480 ? 6.805 18.938 18.547 1 84.12 480 LEU B C 1
ATOM 9065 O O . LEU B 1 480 ? 6.215 17.922 18.922 1 84.12 480 LEU B O 1
ATOM 9069 N N . GLY B 1 481 ? 8.023 18.766 18.766 1 75.69 481 GLY B N 1
ATOM 9070 C CA . GLY B 1 481 ? 8.727 17.953 19.75 1 75.69 481 GLY B CA 1
ATOM 9071 C C . GLY B 1 481 ? 8.703 18.531 21.141 1 75.69 481 GLY B C 1
ATOM 9072 O O . GLY B 1 481 ? 7.641 18.922 21.641 1 75.69 481 GLY B O 1
ATOM 9073 N N . ASP B 1 482 ? 9.828 18.484 21.688 1 69.12 482 ASP B N 1
ATOM 9074 C CA . ASP B 1 482 ? 9.977 19.062 23.016 1 69.12 482 ASP B CA 1
ATOM 9075 C C . ASP B 1 482 ? 9.867 20.594 22.953 1 69.12 482 ASP B C 1
ATOM 9077 O O . ASP B 1 482 ? 10.648 21.234 22.266 1 69.12 482 ASP B O 1
ATOM 9081 N N . ARG B 1 483 ? 8.898 21.016 23.688 1 76.75 483 ARG B N 1
ATOM 9082 C CA . ARG B 1 483 ? 8.695 22.453 23.75 1 76.75 483 ARG B CA 1
ATOM 9083 C C . ARG B 1 483 ? 9.352 23.047 25 1 76.75 483 ARG B C 1
ATOM 9085 O O . ARG B 1 483 ? 9.391 22.406 26.047 1 76.75 483 ARG B O 1
ATOM 9092 N N . HIS B 1 484 ? 10.062 24.141 24.828 1 84.12 484 HIS B N 1
ATOM 9093 C CA . HIS B 1 484 ? 10.555 24.875 25.984 1 84.12 484 HIS B CA 1
ATOM 9094 C C . HIS B 1 484 ? 9.422 25.203 26.953 1 84.12 484 HIS B C 1
ATOM 9096 O O . HIS B 1 484 ? 8.312 25.547 26.531 1 84.12 484 HIS B O 1
ATOM 9102 N N . ALA B 1 485 ? 9.711 25.094 28.203 1 91.44 485 ALA B N 1
ATOM 9103 C CA . ALA B 1 485 ? 8.695 25.312 29.219 1 91.44 485 ALA B CA 1
ATOM 9104 C C . ALA B 1 485 ? 8.117 26.719 29.141 1 91.44 485 ALA B C 1
ATOM 9106 O O . ALA B 1 485 ? 6.992 26.969 29.578 1 91.44 485 ALA B O 1
ATOM 9107 N N . SER B 1 486 ? 8.836 27.625 28.484 1 89.5 486 SER B N 1
ATOM 9108 C CA . SER B 1 486 ? 8.359 28.984 28.328 1 89.5 486 SER B CA 1
ATOM 9109 C C . SER B 1 486 ? 7.293 29.078 27.234 1 89.5 486 SER B C 1
ATOM 9111 O O . SER B 1 486 ? 6.555 30.062 27.156 1 89.5 486 SER B O 1
ATOM 9113 N N . ASN B 1 487 ? 7.207 28.094 26.438 1 89.5 487 ASN B N 1
ATOM 9114 C CA . ASN B 1 487 ? 6.266 28.094 25.328 1 89.5 487 ASN B CA 1
ATOM 9115 C C . ASN B 1 487 ? 4.992 27.328 25.656 1 89.5 487 ASN B C 1
ATOM 9117 O O . ASN B 1 487 ? 4.086 27.234 24.828 1 89.5 487 ASN B O 1
ATOM 9121 N N . ILE B 1 488 ? 4.914 26.797 26.859 1 94.5 488 ILE B N 1
ATOM 9122 C CA . ILE B 1 488 ? 3.717 26.109 27.344 1 94.5 488 ILE B CA 1
ATOM 9123 C C . ILE B 1 488 ? 3.043 26.953 28.422 1 94.5 488 ILE B C 1
ATOM 9125 O O . ILE B 1 488 ? 3.564 27.078 29.531 1 94.5 488 ILE B O 1
ATOM 9129 N N . LEU B 1 489 ? 1.96 27.484 28.016 1 95.25 489 LEU B N 1
ATOM 9130 C CA . LEU B 1 489 ? 1.211 28.297 28.969 1 95.25 489 LEU B CA 1
ATOM 9131 C C . LEU B 1 489 ? 0.173 27.453 29.703 1 95.25 489 LEU B C 1
ATOM 9133 O O . LEU B 1 489 ? -0.349 26.484 29.156 1 95.25 489 LEU B O 1
ATOM 9137 N N . PHE B 1 490 ? -0.045 27.781 30.969 1 96.38 490 PHE B N 1
ATOM 9138 C CA . PHE B 1 490 ? -0.994 27.094 31.828 1 96.38 490 PHE B CA 1
ATOM 9139 C C . PHE B 1 490 ? -2.021 28.062 32.406 1 96.38 490 PHE B C 1
ATOM 9141 O O . PHE B 1 490 ? -1.66 29.047 33.031 1 96.38 490 PHE B O 1
ATOM 9148 N N . ASP B 1 491 ? -3.244 27.812 32.062 1 95.44 491 ASP B N 1
ATOM 9149 C CA . ASP B 1 491 ? -4.34 28.562 32.656 1 95.44 491 ASP B CA 1
ATOM 9150 C C . ASP B 1 491 ? -4.629 28.047 34.094 1 95.44 491 ASP B C 1
ATOM 9152 O O . ASP B 1 491 ? -5.184 26.969 34.25 1 95.44 491 ASP B O 1
ATOM 9156 N N . GLN B 1 492 ? -4.383 28.797 35 1 94.19 492 GLN B N 1
ATOM 9157 C CA . GLN B 1 492 ? -4.449 28.359 36.406 1 94.19 492 GLN B CA 1
ATOM 9158 C C . GLN B 1 492 ? -5.895 28.188 36.844 1 94.19 492 GLN B C 1
ATOM 9160 O O . GLN B 1 492 ? -6.176 27.406 37.781 1 94.19 492 GLN B O 1
ATOM 9165 N N . LYS B 1 493 ? -6.766 28.875 36.25 1 92.44 493 LYS B N 1
ATOM 9166 C CA . LYS B 1 493 ? -8.172 28.797 36.625 1 92.44 493 LYS B CA 1
ATOM 9167 C C . LYS B 1 493 ? -8.836 27.562 36 1 92.44 493 LYS B C 1
ATOM 9169 O O . LYS B 1 493 ? -9.523 26.812 36.688 1 92.44 493 LYS B O 1
ATOM 9174 N N . GLU B 1 494 ? -8.57 27.375 34.75 1 93.31 494 GLU B N 1
ATOM 9175 C CA . GLU B 1 494 ? -9.234 26.297 34.031 1 93.31 494 GLU B CA 1
ATOM 9176 C C . GLU B 1 494 ? -8.398 25.016 34.062 1 93.31 494 GLU B C 1
ATOM 9178 O O . GLU B 1 494 ? -8.898 23.938 33.781 1 93.31 494 GLU B O 1
ATOM 9183 N N . CYS B 1 495 ? -7.109 25.141 34.438 1 95.38 495 CYS B N 1
ATOM 9184 C CA . CYS B 1 495 ? -6.164 24.031 34.469 1 95.38 495 CYS B CA 1
ATOM 9185 C C . CYS B 1 495 ? -5.988 23.406 33.094 1 95.38 495 CYS B C 1
ATOM 9187 O O . CYS B 1 495 ? -6.051 22.188 32.969 1 95.38 495 CYS B O 1
ATOM 9189 N N . THR B 1 496 ? -5.848 24.219 32.094 1 95.5 496 THR B N 1
ATOM 9190 C CA . THR B 1 496 ? -5.609 23.797 30.719 1 95.5 496 THR B CA 1
ATOM 9191 C C . THR B 1 496 ? -4.344 24.438 30.156 1 95.5 496 THR B C 1
ATOM 9193 O O . THR B 1 496 ? -3.891 25.469 30.672 1 95.5 496 THR B O 1
ATOM 9196 N N . PHE B 1 497 ? -3.789 23.797 29.25 1 95.5 497 PHE B N 1
ATOM 9197 C CA . PHE B 1 497 ? -2.576 24.297 28.609 1 95.5 497 PHE B CA 1
ATOM 9198 C C . PHE B 1 497 ? -2.912 25.078 27.344 1 95.5 497 PHE B C 1
ATOM 9200 O O . PHE B 1 497 ? -3.99 24.922 26.781 1 95.5 497 PHE B O 1
ATOM 9207 N N . VAL B 1 498 ? -1.999 25.969 26.984 1 94.62 498 VAL B N 1
ATOM 9208 C CA . VAL B 1 498 ? -1.983 26.641 25.688 1 94.62 498 VAL B CA 1
ATOM 9209 C C . VAL B 1 498 ? -0.551 26.719 25.172 1 94.62 498 VAL B C 1
ATOM 9211 O O . VAL B 1 498 ? 0.335 27.25 25.844 1 94.62 498 VAL B O 1
ATOM 9214 N N . HIS B 1 499 ? -0.338 26.188 24.016 1 92.38 499 HIS B N 1
ATOM 9215 C CA . HIS B 1 499 ? 1.001 26.219 23.438 1 92.38 499 HIS B CA 1
ATOM 9216 C C . HIS B 1 499 ? 1.171 27.422 22.5 1 92.38 499 HIS B C 1
ATOM 9218 O O . HIS B 1 499 ? 0.257 27.75 21.75 1 92.38 499 HIS B O 1
ATOM 9224 N N . ILE B 1 500 ? 2.268 28.109 22.625 1 89.5 500 ILE B N 1
ATOM 9225 C CA . ILE B 1 500 ? 2.539 29.266 21.781 1 89.5 500 ILE B CA 1
ATOM 9226 C C . ILE B 1 500 ? 3.846 29.047 21.016 1 89.5 500 ILE B C 1
ATOM 9228 O O . ILE B 1 500 ? 4.465 27.984 21.109 1 89.5 500 ILE B O 1
ATOM 9232 N N . ASP B 1 501 ? 4.215 29.953 20.156 1 81.25 501 ASP B N 1
ATOM 9233 C CA . ASP B 1 501 ? 5.41 29.891 19.328 1 81.25 501 ASP B CA 1
ATOM 9234 C C . ASP B 1 501 ? 5.438 28.625 18.484 1 81.25 501 ASP B C 1
ATOM 9236 O O . ASP B 1 501 ? 6.332 27.781 18.641 1 81.25 501 ASP B O 1
ATOM 9240 N N . LEU B 1 502 ? 4.547 28.562 17.625 1 82.31 502 LEU B N 1
ATOM 9241 C CA . LEU B 1 502 ? 4.289 27.359 16.844 1 82.31 502 LEU B CA 1
ATOM 9242 C C . LEU B 1 502 ? 5.074 27.375 15.539 1 82.31 502 LEU B C 1
ATOM 9244 O O . LEU B 1 502 ? 4.773 26.609 14.617 1 82.31 502 LEU B O 1
ATOM 9248 N N . GLY B 1 503 ? 6.082 28.141 15.414 1 72.69 503 GLY B N 1
ATOM 9249 C CA . GLY B 1 503 ? 6.785 28.344 14.156 1 72.69 503 GLY B CA 1
ATOM 9250 C C . GLY B 1 503 ? 7.633 27.141 13.75 1 72.69 503 GLY B C 1
ATOM 9251 O O . GLY B 1 503 ? 8 27.016 12.578 1 72.69 503 GLY B O 1
ATOM 9252 N N . MET B 1 504 ? 7.957 26.219 14.609 1 73.88 504 MET B N 1
ATOM 9253 C CA . MET B 1 504 ? 8.875 25.141 14.289 1 73.88 504 MET B CA 1
ATOM 9254 C C . MET B 1 504 ? 8.117 23.828 14.062 1 73.88 504 MET B C 1
ATOM 9256 O O . MET B 1 504 ? 8.422 22.812 14.68 1 73.88 504 MET B O 1
ATOM 9260 N N . ILE B 1 505 ? 7.293 23.797 13.055 1 78.38 505 ILE B N 1
ATOM 9261 C CA . ILE B 1 505 ? 6.453 22.625 12.82 1 78.38 505 ILE B CA 1
ATOM 9262 C C . ILE B 1 505 ? 7.117 21.703 11.789 1 78.38 505 ILE B C 1
ATOM 9264 O O . ILE B 1 505 ? 8.266 21.938 11.398 1 78.38 505 ILE B O 1
ATOM 9268 N N . LEU B 1 506 ? 6.531 20.594 11.469 1 74.88 506 LEU B N 1
ATOM 9269 C CA . LEU B 1 506 ? 6.922 19.609 10.453 1 74.88 506 LEU B CA 1
ATOM 9270 C C . LEU B 1 506 ? 8.266 18.984 10.805 1 74.88 506 LEU B C 1
ATOM 9272 O O . LEU B 1 506 ? 9.109 18.781 9.93 1 74.88 506 LEU B O 1
ATOM 9276 N N . GLU B 1 507 ? 8.539 18.875 12.016 1 73.62 507 GLU B N 1
ATOM 9277 C CA . GLU B 1 507 ? 9.703 18.203 12.586 1 73.62 507 GLU B CA 1
ATOM 9278 C C . GLU B 1 507 ? 10.977 19 12.328 1 73.62 507 GLU B C 1
ATOM 9280 O O . GLU B 1 507 ? 12.07 18.438 12.281 1 73.62 507 GLU B O 1
ATOM 9285 N N . TYR B 1 508 ? 10.805 20.203 12.109 1 70.56 508 TYR B N 1
ATOM 9286 C CA . TYR B 1 508 ? 11.969 21.062 11.914 1 70.56 508 TYR B CA 1
ATOM 9287 C C . TYR B 1 508 ? 12.938 20.938 13.086 1 70.56 508 TYR B C 1
ATOM 9289 O O . TYR B 1 508 ? 14.148 20.844 12.883 1 70.56 508 TYR B O 1
ATOM 9297 N N . SER B 1 509 ? 12.398 20.906 14.211 1 69.62 509 SER B N 1
ATOM 9298 C CA . SER B 1 509 ? 13.219 20.906 15.414 1 69.62 509 SER B CA 1
ATOM 9299 C C . SER B 1 509 ? 13.992 19.594 15.562 1 69.62 509 SER B C 1
ATOM 9301 O O . SER B 1 509 ? 15.117 19.578 16.047 1 69.62 509 SER B O 1
ATOM 9303 N N . LYS B 1 510 ? 13.359 18.625 15.117 1 74.31 510 LYS B N 1
ATOM 9304 C CA . LYS B 1 510 ? 13.984 17.312 15.211 1 74.31 510 LYS B CA 1
ATOM 9305 C C . LYS B 1 510 ? 15.039 17.125 14.117 1 74.31 510 LYS B C 1
ATOM 9307 O O . LYS B 1 510 ? 16.031 16.422 14.328 1 74.31 510 LYS B O 1
ATOM 9312 N N . ARG B 1 511 ? 14.867 17.906 13.078 1 74.25 511 ARG B N 1
ATOM 9313 C CA . ARG B 1 511 ? 15.641 17.562 11.898 1 74.25 511 ARG B CA 1
ATOM 9314 C C . ARG B 1 511 ? 16.656 18.641 11.562 1 74.25 511 ARG B C 1
ATOM 9316 O O . ARG B 1 511 ? 17.672 18.375 10.914 1 74.25 511 ARG B O 1
ATOM 9323 N N . SER B 1 512 ? 16.453 19.875 12.062 1 71.5 512 SER B N 1
ATOM 9324 C CA . SER B 1 512 ? 17.266 20.984 11.555 1 71.5 512 SER B CA 1
ATOM 9325 C C . SER B 1 512 ? 18.016 21.688 12.68 1 71.5 512 SER B C 1
ATOM 9327 O O . SER B 1 512 ? 19 22.375 12.438 1 71.5 512 SER B O 1
ATOM 9329 N N . LEU B 1 513 ? 17.547 21.469 13.906 1 75.44 513 LEU B N 1
ATOM 9330 C CA . LEU B 1 513 ? 18.203 22.172 15.008 1 75.44 513 LEU B CA 1
ATOM 9331 C C . LEU B 1 513 ? 19.562 21.578 15.305 1 75.44 513 LEU B C 1
ATOM 9333 O O . LEU B 1 513 ? 19.781 20.375 15.109 1 75.44 513 LEU B O 1
ATOM 9337 N N . PRO B 1 514 ? 20.469 22.391 15.766 1 76.12 514 PRO B N 1
ATOM 9338 C CA . PRO B 1 514 ? 21.781 21.875 16.141 1 76.12 514 PRO B CA 1
ATOM 9339 C C . PRO B 1 514 ? 21.688 20.734 17.156 1 76.12 514 PRO B C 1
ATOM 9341 O O . PRO B 1 514 ? 22.391 19.734 17.031 1 76.12 514 PRO B O 1
ATOM 9344 N N . VAL B 1 515 ? 20.922 21 18.219 1 82.5 515 VAL B N 1
ATOM 9345 C CA . VAL B 1 515 ? 20.562 19.922 19.125 1 82.5 515 VAL B CA 1
ATOM 9346 C C . VAL B 1 515 ? 19.141 19.453 18.844 1 82.5 515 VAL B C 1
ATOM 9348 O O . VAL B 1 515 ? 18.172 20.125 19.219 1 82.5 515 VAL B O 1
ATOM 9351 N N . PRO B 1 516 ? 19.094 18.391 18.266 1 82.94 516 PRO B N 1
ATOM 9352 C CA . PRO B 1 516 ? 17.766 17.938 17.844 1 82.94 516 PRO B CA 1
ATOM 9353 C C . PRO B 1 516 ? 16.859 17.578 19.016 1 82.94 516 PRO B C 1
ATOM 9355 O O . PRO B 1 516 ? 17.344 17.078 20.031 1 82.94 516 PRO B O 1
ATOM 9358 N N . GLU B 1 517 ? 15.648 17.859 18.812 1 84.44 517 GLU B N 1
ATOM 9359 C CA . GLU B 1 517 ? 14.672 17.359 19.766 1 84.44 517 GLU B CA 1
ATOM 9360 C C . GLU B 1 517 ? 14.539 15.836 19.688 1 84.44 517 GLU B C 1
ATOM 9362 O O . GLU B 1 517 ? 14.578 15.266 18.594 1 84.44 517 GLU B O 1
ATOM 9367 N N . GLN B 1 518 ? 14.43 15.234 20.891 1 86.44 518 GLN B N 1
ATOM 9368 C CA . GLN B 1 518 ? 14.5 13.773 20.922 1 86.44 518 GLN B CA 1
ATOM 9369 C C . GLN B 1 518 ? 13.164 13.164 21.328 1 86.44 518 GLN B C 1
ATOM 9371 O O . GLN B 1 518 ? 12.969 11.953 21.234 1 86.44 518 GLN B O 1
ATOM 9376 N N . VAL B 1 519 ? 12.289 13.945 21.797 1 91.62 519 VAL B N 1
ATOM 9377 C CA . VAL B 1 519 ? 11.016 13.398 22.266 1 91.62 519 VAL B CA 1
ATOM 9378 C C . VAL B 1 519 ? 9.883 13.883 21.375 1 91.62 519 VAL B C 1
ATOM 9380 O O . VAL B 1 519 ? 9.961 14.969 20.781 1 91.62 519 VAL B O 1
ATOM 9383 N N . PRO B 1 520 ? 8.844 13.102 21.234 1 92.06 520 PRO B N 1
ATOM 9384 C CA . PRO B 1 520 ? 7.727 13.484 20.375 1 92.06 520 PRO B CA 1
ATOM 9385 C C . PRO B 1 520 ? 6.934 14.672 20.906 1 92.06 520 PRO B C 1
ATOM 9387 O O . PRO B 1 520 ? 6.375 15.453 20.141 1 92.06 520 PRO B O 1
ATOM 9390 N N . PHE B 1 521 ? 6.746 14.75 22.188 1 92.5 521 PHE B N 1
ATOM 9391 C CA . PHE B 1 521 ? 6.121 15.844 22.922 1 92.5 521 PHE B CA 1
ATOM 9392 C C . PHE B 1 521 ? 6.617 15.875 24.359 1 92.5 521 PHE B C 1
ATOM 9394 O O . PHE B 1 521 ? 7.281 14.945 24.828 1 92.5 521 PHE B O 1
ATOM 9401 N N . ARG B 1 522 ? 6.316 16.938 25.016 1 91.31 522 ARG B N 1
ATOM 9402 C CA . ARG B 1 522 ? 6.844 17.094 26.359 1 91.31 522 ARG B CA 1
ATOM 9403 C C . ARG B 1 522 ? 5.863 16.547 27.391 1 91.31 522 ARG B C 1
ATOM 9405 O O . ARG B 1 522 ? 4.742 17.047 27.516 1 91.31 522 ARG B O 1
ATOM 9412 N N . ILE B 1 523 ? 6.258 15.523 28.141 1 91.19 523 ILE B N 1
ATOM 9413 C CA . ILE B 1 523 ? 5.562 15.008 29.312 1 91.19 523 ILE B CA 1
ATOM 9414 C C . ILE B 1 523 ? 6.578 14.656 30.406 1 91.19 523 ILE B C 1
ATOM 9416 O O . ILE B 1 523 ? 6.613 13.516 30.875 1 91.19 523 ILE B O 1
ATOM 9420 N N . THR B 1 524 ? 7.297 15.648 30.812 1 91.81 524 THR B N 1
ATOM 9421 C CA . THR B 1 524 ? 8.359 15.453 31.797 1 91.81 524 THR B CA 1
ATOM 9422 C C . THR B 1 524 ? 7.77 15.234 33.188 1 91.81 524 THR B C 1
ATOM 9424 O O . THR B 1 524 ? 6.547 15.18 33.344 1 91.81 524 THR B O 1
ATOM 9427 N N . ARG B 1 525 ? 8.562 15.102 34.188 1 92.5 525 ARG B N 1
ATOM 9428 C CA . ARG B 1 525 ? 8.211 14.625 35.5 1 92.5 525 ARG B CA 1
ATOM 9429 C C . ARG B 1 525 ? 7.246 15.586 36.188 1 92.5 525 ARG B C 1
ATOM 9431 O O . ARG B 1 525 ? 6.266 15.156 36.812 1 92.5 525 ARG B O 1
ATOM 9438 N N . ASP B 1 526 ? 7.465 16.844 36.062 1 94.44 526 ASP B N 1
ATOM 9439 C CA . ASP B 1 526 ? 6.566 17.812 36.688 1 94.44 526 ASP B CA 1
ATOM 9440 C C . ASP B 1 526 ? 5.188 17.797 36.031 1 94.44 526 ASP B C 1
ATOM 9442 O O . ASP B 1 526 ? 4.164 17.891 36.719 1 94.44 526 ASP B O 1
ATOM 9446 N N . VAL B 1 527 ? 5.172 17.672 34.781 1 93.38 527 VAL B N 1
ATOM 9447 C CA . VAL B 1 527 ? 3.92 17.672 34.031 1 93.38 527 VAL B CA 1
ATOM 9448 C C . VAL B 1 527 ? 3.094 16.453 34.406 1 93.38 527 VAL B C 1
ATOM 9450 O O . VAL B 1 527 ? 1.863 16.5 34.438 1 93.38 527 VAL B O 1
ATOM 9453 N N . LEU B 1 528 ? 3.764 15.375 34.781 1 93 528 LEU B N 1
ATOM 9454 C CA . LEU B 1 528 ? 3.082 14.133 35.125 1 93 528 LEU B CA 1
ATOM 9455 C C . LEU B 1 528 ? 2.729 14.102 36.594 1 93 528 LEU B C 1
ATOM 9457 O O . LEU B 1 528 ? 1.87 13.32 37 1 93 528 LEU B O 1
ATOM 9461 N N . ASP B 1 529 ? 3.273 14.914 37.312 1 93.5 529 ASP B N 1
ATOM 9462 C CA . ASP B 1 529 ? 3.217 14.898 38.781 1 93.5 529 ASP B CA 1
ATOM 9463 C C . ASP B 1 529 ? 1.774 14.984 39.281 1 93.5 529 ASP B C 1
ATOM 9465 O O . ASP B 1 529 ? 1.386 14.273 40.188 1 93.5 529 ASP B O 1
ATOM 9469 N N . PRO B 1 530 ? 0.997 15.773 38.719 1 92.38 530 PRO B N 1
ATOM 9470 C CA . PRO B 1 530 ? -0.383 15.859 39.219 1 92.38 530 PRO B CA 1
ATOM 9471 C C . PRO B 1 530 ? -1.185 14.594 38.938 1 92.38 530 PRO B C 1
ATOM 9473 O O . PRO B 1 530 ? -2.211 14.359 39.562 1 92.38 530 PRO B O 1
ATOM 9476 N N . LEU B 1 531 ? -0.754 13.75 37.969 1 90 531 LEU B N 1
ATOM 9477 C CA . LEU B 1 531 ? -1.53 12.602 37.531 1 90 531 LEU B CA 1
ATOM 9478 C C . LEU B 1 531 ? -1.115 11.344 38.281 1 90 531 LEU B C 1
ATOM 9480 O O . LEU B 1 531 ? -1.829 10.336 38.25 1 90 531 LEU B O 1
ATOM 9484 N N . LEU B 1 532 ? 0.081 11.07 38.656 1 66.06 532 LEU B N 1
ATOM 9485 C CA . LEU B 1 532 ? 0.931 9.938 39 1 66.06 532 LEU B CA 1
ATOM 9486 C C . LEU B 1 532 ? 0.142 8.875 39.75 1 66.06 532 LEU B C 1
ATOM 9488 O O . LEU B 1 532 ? 0.458 7.684 39.688 1 66.06 532 LEU B O 1
ATOM 9492 N N . ILE B 1 533 ? -0.89 9.062 40.312 1 60.22 533 ILE B N 1
ATOM 9493 C CA . ILE B 1 533 ? -1.291 7.832 40.969 1 60.22 533 ILE B CA 1
ATOM 9494 C C . ILE B 1 533 ? -1.687 6.777 39.938 1 60.22 533 ILE B C 1
ATOM 9496 O O . ILE B 1 533 ? -1.519 5.578 40.188 1 60.22 533 ILE B O 1
ATOM 9500 N N . GLU B 1 534 ? -2.023 7.086 38.75 1 62.12 534 GLU B N 1
ATOM 9501 C CA . GLU B 1 534 ? -2.684 6.148 37.844 1 62.12 534 GLU B CA 1
ATOM 9502 C C . GLU B 1 534 ? -1.693 5.555 36.844 1 62.12 534 GLU B C 1
ATOM 9504 O O . GLU B 1 534 ? -1.996 4.566 36.188 1 62.12 534 GLU B O 1
ATOM 9509 N N . GLY B 1 535 ? -0.414 5.727 36.875 1 67.81 535 GLY B N 1
ATOM 9510 C CA . GLY B 1 535 ? 0.524 5.191 35.906 1 67.81 535 GLY B CA 1
ATOM 9511 C C . GLY B 1 535 ? 0.474 5.91 34.562 1 67.81 535 GLY B C 1
ATOM 9512 O O . GLY B 1 535 ? -0.535 6.531 34.219 1 67.81 535 GLY B O 1
ATOM 9513 N N . ILE B 1 536 ? 1.535 5.824 33.75 1 71.69 536 ILE B N 1
ATOM 9514 C CA . ILE B 1 536 ? 1.676 6.602 32.531 1 71.69 536 ILE B CA 1
ATOM 9515 C C . ILE B 1 536 ? 1.196 5.781 31.344 1 71.69 536 ILE B C 1
ATOM 9517 O O . ILE B 1 536 ? 0.251 6.168 30.656 1 71.69 536 ILE B O 1
ATOM 9521 N N . GLU B 1 537 ? 1.729 4.59 31.172 1 72 537 GLU B N 1
ATOM 9522 C CA . GLU B 1 537 ? 1.478 3.82 29.953 1 72 537 GLU B CA 1
ATOM 9523 C C . GLU B 1 537 ? 0.129 3.109 30.016 1 72 537 GLU B C 1
ATOM 9525 O O . GLU B 1 537 ? -0.501 2.867 28.984 1 72 537 GLU B O 1
ATOM 9530 N N . ASN B 1 538 ? -0.286 2.889 31.141 1 73.12 538 ASN B N 1
ATOM 9531 C CA . ASN B 1 538 ? -1.531 2.143 31.281 1 73.12 538 ASN B CA 1
ATOM 9532 C C . ASN B 1 538 ? -2.559 2.914 32.094 1 73.12 538 ASN B C 1
ATOM 9534 O O . ASN B 1 538 ? -3.471 2.32 32.688 1 73.12 538 ASN B O 1
ATOM 9538 N N . GLY B 1 539 ? -2.398 4.148 32.062 1 85.56 539 GLY B N 1
ATOM 9539 C CA . GLY B 1 539 ? -3.32 4.945 32.875 1 85.56 539 GLY B CA 1
ATOM 9540 C C . GLY B 1 539 ? -4.336 5.699 32.031 1 85.56 539 GLY B C 1
ATOM 9541 O O . GLY B 1 539 ? -4.461 5.449 30.828 1 85.56 539 GLY B O 1
ATOM 9542 N N . ARG B 1 540 ? -5.031 6.492 32.719 1 89.94 540 ARG B N 1
ATOM 9543 C CA . ARG B 1 540 ? -6.113 7.254 32.094 1 89.94 540 ARG B CA 1
ATOM 9544 C C . ARG B 1 540 ? -5.57 8.219 31.047 1 89.94 540 ARG B C 1
ATOM 9546 O O . ARG B 1 540 ? -6.266 8.562 30.094 1 89.94 540 ARG B O 1
ATOM 9553 N N . LEU B 1 541 ? -4.336 8.719 31.266 1 93.56 541 LEU B N 1
ATOM 9554 C CA . LEU B 1 541 ? -3.709 9.609 30.297 1 93.56 541 LEU B CA 1
ATOM 9555 C C . LEU B 1 541 ? -3.523 8.906 28.953 1 93.56 541 LEU B C 1
ATOM 9557 O O . LEU B 1 541 ? -3.814 9.477 27.906 1 93.56 541 LEU B O 1
ATOM 9561 N N . ALA B 1 542 ? -3.014 7.695 29.016 1 94.56 542 ALA B N 1
ATOM 9562 C CA . ALA B 1 542 ? -2.811 6.91 27.797 1 94.56 542 ALA B CA 1
ATOM 9563 C C . ALA B 1 542 ? -4.133 6.66 27.078 1 94.56 542 ALA B C 1
ATOM 9565 O O . ALA B 1 542 ? -4.188 6.672 25.844 1 94.56 542 ALA B O 1
ATOM 9566 N N . GLU B 1 543 ? -5.09 6.438 27.828 1 94.56 543 GLU B N 1
ATOM 9567 C CA . GLU B 1 543 ? -6.41 6.199 27.25 1 94.56 543 GLU B CA 1
ATOM 9568 C C . GLU B 1 543 ? -6.93 7.434 26.531 1 94.56 543 GLU B C 1
ATOM 9570 O O . GLU B 1 543 ? -7.477 7.332 25.422 1 94.56 543 GLU B O 1
ATOM 9575 N N . ASP B 1 544 ? -6.77 8.57 27.203 1 93.88 544 ASP B N 1
ATOM 9576 C CA . ASP B 1 544 ? -7.199 9.82 26.578 1 93.88 544 ASP B CA 1
ATOM 9577 C C . ASP B 1 544 ? -6.434 10.086 25.281 1 93.88 544 ASP B C 1
ATOM 9579 O O . ASP B 1 544 ? -7.023 10.477 24.281 1 93.88 544 ASP B O 1
ATOM 9583 N N . CYS B 1 545 ? -5.18 9.852 25.359 1 96.06 545 CYS B N 1
ATOM 9584 C CA . CYS B 1 545 ? -4.355 10.039 24.172 1 96.06 545 CYS B CA 1
ATOM 9585 C C . CYS B 1 545 ? -4.805 9.117 23.047 1 96.06 545 CYS B C 1
ATOM 9587 O O . CYS B 1 545 ? -4.855 9.531 21.875 1 96.06 545 CYS B O 1
ATOM 9589 N N . THR B 1 546 ? -5.059 7.895 23.391 1 96.5 546 THR B N 1
ATOM 9590 C CA . THR B 1 546 ? -5.469 6.898 22.406 1 96.5 546 THR B CA 1
ATOM 9591 C C . THR B 1 546 ? -6.77 7.316 21.719 1 96.5 546 THR B C 1
ATOM 9593 O O . THR B 1 546 ? -6.902 7.199 20.5 1 96.5 546 THR B O 1
ATOM 9596 N N . LYS B 1 547 ? -7.699 7.801 22.5 1 94.88 547 LYS B N 1
ATOM 9597 C CA . LYS B 1 547 ? -8.977 8.25 21.953 1 94.88 547 LYS B CA 1
ATOM 9598 C C . LYS B 1 547 ? -8.789 9.398 20.969 1 94.88 547 LYS B C 1
ATOM 9600 O O . LYS B 1 547 ? -9.438 9.445 19.922 1 94.88 547 LYS B O 1
ATOM 9605 N N . ILE B 1 548 ? -7.945 10.297 21.312 1 95.5 548 ILE B N 1
ATOM 9606 C CA . ILE B 1 548 ? -7.676 11.445 20.469 1 95.5 548 ILE B CA 1
ATOM 9607 C C . ILE B 1 548 ? -7.008 10.984 19.172 1 95.5 548 ILE B C 1
ATOM 9609 O O . ILE B 1 548 ? -7.391 11.422 18.078 1 95.5 548 ILE B O 1
ATOM 9613 N N . MET B 1 549 ? -6.062 10.117 19.312 1 96.19 549 MET B N 1
ATOM 9614 C CA . MET B 1 549 ? -5.367 9.586 18.141 1 96.19 549 MET B CA 1
ATOM 9615 C C . MET B 1 549 ? -6.344 8.883 17.203 1 96.19 549 MET B C 1
ATOM 9617 O O . MET B 1 549 ? -6.25 9.031 15.977 1 96.19 549 MET B O 1
ATOM 9621 N N . GLU B 1 550 ? -7.199 8.172 17.75 1 95.38 550 GLU B N 1
ATOM 9622 C CA . GLU B 1 550 ? -8.203 7.469 16.953 1 95.38 550 GLU B CA 1
ATOM 9623 C C . GLU B 1 550 ? -9.078 8.445 16.172 1 95.38 550 GLU B C 1
ATOM 9625 O O . GLU B 1 550 ? -9.383 8.211 15.008 1 95.38 550 GLU B O 1
ATOM 9630 N N . LYS B 1 551 ? -9.438 9.492 16.828 1 93.19 551 LYS B N 1
ATOM 9631 C CA . LYS B 1 551 ? -10.266 10.508 16.188 1 93.19 551 LYS B CA 1
ATOM 9632 C C . LYS B 1 551 ? -9.508 11.18 15.039 1 93.19 551 LYS B C 1
ATOM 9634 O O . LYS B 1 551 ? -10.102 11.5 14.008 1 93.19 551 LYS B O 1
ATOM 9639 N N . LEU B 1 552 ? -8.273 11.445 15.266 1 93.81 552 LEU B N 1
ATOM 9640 C CA . LEU B 1 552 ? -7.465 12.062 14.227 1 93.81 552 LEU B CA 1
ATOM 9641 C C . LEU B 1 552 ? -7.301 11.125 13.031 1 93.81 552 LEU B C 1
ATOM 9643 O O . LEU B 1 552 ? -7.391 11.562 11.883 1 93.81 552 LEU B O 1
ATOM 9647 N N . LYS B 1 553 ? -7.062 9.867 13.305 1 92.81 553 LYS B N 1
ATOM 9648 C CA . LYS B 1 553 ? -6.91 8.875 12.25 1 92.81 553 LYS B CA 1
ATOM 9649 C C . LYS B 1 553 ? -8.195 8.734 11.438 1 92.81 553 LYS B C 1
ATOM 9651 O O . LYS B 1 553 ? -8.156 8.594 10.219 1 92.81 553 LYS B O 1
ATOM 9656 N N . GLU B 1 554 ? -9.297 8.781 12.117 1 88.56 554 GLU B N 1
ATOM 9657 C CA . GLU B 1 554 ? -10.602 8.688 11.469 1 88.56 554 GLU B CA 1
ATOM 9658 C C . GLU B 1 554 ? -10.82 9.859 10.516 1 88.56 554 GLU B C 1
ATOM 9660 O O . GLU B 1 554 ? -11.508 9.711 9.5 1 88.56 554 GLU B O 1
ATOM 9665 N N . ASN B 1 555 ? -10.25 11.008 10.859 1 88.38 555 ASN B N 1
ATOM 9666 C CA . ASN B 1 555 ? -10.43 12.219 10.062 1 88.38 555 ASN B CA 1
ATOM 9667 C C . ASN B 1 555 ? -9.148 12.602 9.336 1 88.38 555 ASN B C 1
ATOM 9669 O O . ASN B 1 555 ? -8.836 13.789 9.203 1 88.38 555 ASN B O 1
ATOM 9673 N N . ASN B 1 556 ? -8.422 11.633 8.961 1 90 556 ASN B N 1
ATOM 9674 C CA . ASN B 1 556 ? -7.098 11.867 8.398 1 90 556 ASN B CA 1
ATOM 9675 C C . ASN B 1 556 ? -7.164 12.727 7.133 1 90 556 ASN B C 1
ATOM 9677 O O . ASN B 1 556 ? -6.266 13.523 6.867 1 90 556 ASN B O 1
ATOM 9681 N N . LYS B 1 557 ? -8.312 12.688 6.379 1 87.31 557 LYS B N 1
ATOM 9682 C CA . LYS B 1 557 ? -8.422 13.445 5.137 1 87.31 557 LYS B CA 1
ATOM 9683 C C . LYS B 1 557 ? -8.539 14.945 5.414 1 87.31 557 LYS B C 1
ATOM 9685 O O . LYS B 1 557 ? -8.031 15.766 4.645 1 87.31 557 LYS B O 1
ATOM 9690 N N . VAL B 1 558 ? -9.203 15.25 6.434 1 88.19 558 VAL B N 1
ATOM 9691 C CA . VAL B 1 558 ? -9.359 16.641 6.832 1 88.19 558 VAL B CA 1
ATOM 9692 C C . VAL B 1 558 ? -8.008 17.219 7.246 1 88.19 558 VAL B C 1
ATOM 9694 O O . VAL B 1 558 ? -7.613 18.297 6.793 1 88.19 558 VAL B O 1
ATOM 9697 N N . ILE B 1 559 ? -7.297 16.469 8.031 1 89.19 559 ILE B N 1
ATOM 9698 C CA . ILE B 1 559 ? -6.004 16.906 8.547 1 89.19 559 ILE B CA 1
ATOM 9699 C C . ILE B 1 559 ? -5.023 17.078 7.387 1 89.19 559 ILE B C 1
ATOM 9701 O O . ILE B 1 559 ? -4.312 18.094 7.316 1 89.19 559 ILE B O 1
ATOM 9705 N N . LEU B 1 560 ? -5.062 16.172 6.531 1 87.88 560 LEU B N 1
ATOM 9706 C CA . LEU B 1 560 ? -4.172 16.234 5.379 1 87.88 560 LEU B CA 1
ATOM 9707 C C . LEU B 1 560 ? -4.562 17.391 4.457 1 87.88 560 LEU B C 1
ATOM 9709 O O . LEU B 1 560 ? -3.699 18.031 3.848 1 87.88 560 LEU B O 1
ATOM 9713 N N . GLY B 1 561 ? -5.824 17.594 4.34 1 85.38 561 GLY B N 1
ATOM 9714 C CA . GLY B 1 561 ? -6.293 18.734 3.553 1 85.38 561 GLY B CA 1
ATOM 9715 C C . GLY B 1 561 ? -5.809 20.062 4.082 1 85.38 561 GLY B C 1
ATOM 9716 O O . GLY B 1 561 ? -5.359 20.922 3.312 1 85.38 561 GLY B O 1
ATOM 9717 N N . VAL B 1 562 ? -5.859 20.188 5.34 1 85.69 562 VAL B N 1
ATOM 9718 C CA . VAL B 1 562 ? -5.406 21.406 5.977 1 85.69 562 VAL B CA 1
ATOM 9719 C C . VAL B 1 562 ? -3.898 21.562 5.793 1 85.69 562 VAL B C 1
ATOM 9721 O O . VAL B 1 562 ? -3.418 22.656 5.441 1 85.69 562 VAL B O 1
ATOM 9724 N N . ALA B 1 563 ? -3.209 20.5 6.012 1 82.38 563 ALA B N 1
ATOM 9725 C CA . ALA B 1 563 ? -1.752 20.531 5.902 1 82.38 563 ALA B CA 1
ATOM 9726 C C . ALA B 1 563 ? -1.312 20.844 4.477 1 82.38 563 ALA B C 1
ATOM 9728 O O . ALA B 1 563 ? -0.345 21.578 4.27 1 82.38 563 ALA B O 1
ATOM 9729 N N . SER B 1 564 ? -1.938 20.266 3.57 1 78 564 SER B N 1
ATOM 9730 C CA . SER B 1 564 ? -1.604 20.5 2.168 1 78 564 SER B CA 1
ATOM 9731 C C . SER B 1 564 ? -1.817 21.969 1.788 1 78 564 SER B C 1
ATOM 9733 O O . SER B 1 564 ? -1.026 22.531 1.035 1 78 564 SER B O 1
ATOM 9735 N N . ALA B 1 565 ? -2.787 22.484 2.266 1 68.75 565 ALA B N 1
ATOM 9736 C CA . ALA B 1 565 ? -3.084 23.891 2.006 1 68.75 565 ALA B CA 1
ATOM 9737 C C . ALA B 1 565 ? -2.016 24.812 2.609 1 68.75 565 ALA B C 1
ATOM 9739 O O . ALA B 1 565 ? -1.604 25.781 1.988 1 68.75 565 ALA B O 1
ATOM 9740 N N . ILE B 1 566 ? -1.563 24.391 3.803 1 64.25 566 ILE B N 1
ATOM 9741 C CA . ILE B 1 566 ? -0.536 25.156 4.512 1 64.25 566 ILE B CA 1
ATOM 9742 C C . ILE B 1 566 ? 0.771 25.109 3.725 1 64.25 566 ILE B C 1
ATOM 9744 O O . ILE B 1 566 ? 1.432 26.141 3.551 1 64.25 566 ILE B O 1
ATOM 9748 N N . LEU B 1 567 ? 1.04 24 3.225 1 69.06 567 LEU B N 1
ATOM 9749 C CA . LEU B 1 567 ? 2.348 23.797 2.611 1 69.06 567 LEU B CA 1
ATOM 9750 C C . LEU B 1 567 ? 2.398 24.406 1.218 1 69.06 567 LEU B C 1
ATOM 9752 O O . LEU B 1 567 ? 3.465 24.828 0.758 1 69.06 567 LEU B O 1
ATOM 9756 N N . ARG B 1 568 ? 1.308 24.516 0.656 1 62.34 568 ARG B N 1
ATOM 9757 C CA . ARG B 1 568 ? 1.247 25.203 -0.633 1 62.34 568 ARG B CA 1
ATOM 9758 C C . ARG B 1 568 ? 1.457 26.703 -0.469 1 62.34 568 ARG B C 1
ATOM 9760 O O . ARG B 1 568 ? 2.066 27.344 -1.325 1 62.34 568 ARG B O 1
ATOM 9767 N N . GLU B 1 569 ? 0.941 27.188 0.677 1 59.22 569 GLU B N 1
ATOM 9768 C CA . GLU B 1 569 ? 1.008 28.609 0.96 1 59.22 569 GLU B CA 1
ATOM 9769 C C . GLU B 1 569 ? 2.389 29.016 1.474 1 59.22 569 GLU B C 1
ATOM 9771 O O . GLU B 1 569 ? 2.945 30.031 1.053 1 59.22 569 GLU B O 1
ATOM 9776 N N . THR B 1 570 ? 2.775 28.281 2.545 1 54.31 570 THR B N 1
ATOM 9777 C CA . THR B 1 570 ? 3.928 28.688 3.34 1 54.31 570 THR B CA 1
ATOM 9778 C C . THR B 1 570 ? 5.227 28.375 2.607 1 54.31 570 THR B C 1
ATOM 9780 O O . THR B 1 570 ? 6.219 29.094 2.746 1 54.31 570 THR B O 1
ATOM 9783 N N . MET B 1 571 ? 5.312 27.156 2.062 1 50.41 571 MET B N 1
ATOM 9784 C CA . MET B 1 571 ? 6.664 26.688 1.774 1 50.41 571 MET B CA 1
ATOM 9785 C C . MET B 1 571 ? 7.227 27.375 0.533 1 50.41 571 MET B C 1
ATOM 9787 O O . MET B 1 571 ? 8.273 26.969 0.023 1 50.41 571 MET B O 1
ATOM 9791 N N . SER B 1 572 ? 6.445 28.266 0.013 1 43.41 572 SER B N 1
ATOM 9792 C CA . SER B 1 572 ? 7.16 29.219 -0.831 1 43.41 572 SER B CA 1
ATOM 9793 C C . SER B 1 572 ? 8.297 29.891 -0.066 1 43.41 572 SER B C 1
ATOM 9795 O O . SER B 1 572 ? 9.242 30.406 -0.671 1 43.41 572 SER B O 1
ATOM 9797 N N . ASN B 1 573 ? 8.125 30.109 1.152 1 41.62 573 ASN B N 1
ATOM 9798 C CA . ASN B 1 573 ? 9.109 30.812 1.971 1 41.62 573 ASN B CA 1
ATOM 9799 C C . ASN B 1 573 ? 10.289 29.906 2.318 1 41.62 573 ASN B C 1
ATOM 9801 O O . ASN B 1 573 ? 11.266 30.359 2.912 1 41.62 573 ASN B O 1
ATOM 9805 N N . PHE B 1 574 ? 10 28.594 2.355 1 41.62 574 PHE B N 1
ATOM 9806 C CA . PHE B 1 574 ? 11.258 27.891 2.574 1 41.62 574 PHE B CA 1
ATOM 9807 C C . PHE B 1 574 ? 12.258 28.219 1.471 1 41.62 574 PHE B C 1
ATOM 9809 O O . PHE B 1 574 ? 12.18 27.656 0.375 1 41.62 574 PHE B O 1
ATOM 9816 N N . ARG B 1 575 ? 12.516 29.516 1.525 1 43.06 575 ARG B N 1
ATOM 9817 C CA . ARG B 1 575 ? 13.523 30.094 0.646 1 43.06 575 ARG B CA 1
ATOM 9818 C C . ARG B 1 575 ? 14.43 29.016 0.069 1 43.06 575 ARG B C 1
ATOM 9820 O O . ARG B 1 575 ? 15.234 29.281 -0.825 1 43.06 575 ARG B O 1
ATOM 9827 N N . GLU B 1 576 ? 14.531 28.078 0.867 1 42.84 576 GLU B N 1
ATOM 9828 C CA . GLU B 1 576 ? 15.594 27.109 0.59 1 42.84 576 GLU B CA 1
ATOM 9829 C C . GLU B 1 576 ? 15.273 26.281 -0.655 1 42.84 576 GLU B C 1
ATOM 9831 O O . GLU B 1 576 ? 16.125 25.547 -1.15 1 42.84 576 GLU B O 1
ATOM 9836 N N . ALA B 1 577 ? 14.008 26.078 -0.927 1 42.59 577 ALA B N 1
ATOM 9837 C CA . ALA B 1 577 ? 13.773 25.203 -2.062 1 42.59 577 ALA B CA 1
ATOM 9838 C C . ALA B 1 577 ? 13.883 25.953 -3.383 1 42.59 577 ALA B C 1
ATOM 9840 O O . ALA B 1 577 ? 13.055 26.828 -3.676 1 42.59 577 ALA B O 1
ATOM 9841 N N . GLU B 1 578 ? 14.984 26.359 -3.715 1 41.84 578 GLU B N 1
ATOM 9842 C CA . GLU B 1 578 ? 15.094 26.797 -5.105 1 41.84 578 GLU B CA 1
ATOM 9843 C C . GLU B 1 578 ? 14.117 26.031 -6 1 41.84 578 GLU B C 1
ATOM 9845 O O . GLU B 1 578 ? 14.234 24.812 -6.156 1 41.84 578 GLU B O 1
ATOM 9850 N N . GLN B 1 579 ? 12.883 26.5 -5.898 1 43.19 579 GLN B N 1
ATOM 9851 C CA . GLN B 1 579 ? 11.828 25.969 -6.766 1 43.19 579 GLN B CA 1
ATOM 9852 C C . GLN B 1 579 ? 12.328 25.828 -8.203 1 43.19 579 GLN B C 1
ATOM 9854 O O . GLN B 1 579 ? 12.695 26.812 -8.844 1 43.19 579 GLN B O 1
ATOM 9859 N N . SER B 1 580 ? 13 24.922 -8.555 1 38.72 580 SER B N 1
ATOM 9860 C CA . SER B 1 580 ? 12.766 24.766 -9.984 1 38.72 580 SER B CA 1
ATOM 9861 C C . SER B 1 580 ? 11.281 24.906 -10.32 1 38.72 580 SER B C 1
ATOM 9863 O O . SER B 1 580 ? 10.422 24.719 -9.453 1 38.72 580 SER B O 1
ATOM 9865 N N . SER B 1 581 ? 10.734 25.438 -11.484 1 37.91 581 SER B N 1
ATOM 9866 C CA . SER B 1 581 ? 9.469 25.75 -12.148 1 37.91 581 SER B CA 1
ATOM 9867 C C . SER B 1 581 ? 8.43 24.656 -11.891 1 37.91 581 SER B C 1
ATOM 9869 O O . SER B 1 581 ? 8.609 23.516 -12.289 1 37.91 581 SER B O 1
ATOM 9871 N N . GLY B 1 582 ? 7.195 24.844 -10.945 1 42.62 582 GLY B N 1
ATOM 9872 C CA . GLY B 1 582 ? 5.863 24.25 -10.938 1 42.62 582 GLY B CA 1
ATOM 9873 C C . GLY B 1 582 ? 5.672 23.234 -9.828 1 42.62 582 GLY B C 1
ATOM 9874 O O . GLY B 1 582 ? 4.586 22.672 -9.68 1 42.62 582 GLY B O 1
ATOM 9875 N N . ARG B 1 583 ? 6.613 22.531 -9.297 1 47.03 583 ARG B N 1
ATOM 9876 C CA . ARG B 1 583 ? 6.379 21.406 -8.391 1 47.03 583 ARG B CA 1
ATOM 9877 C C . ARG B 1 583 ? 6.578 21.828 -6.938 1 47.03 583 ARG B C 1
ATOM 9879 O O . ARG B 1 583 ? 7.418 22.688 -6.645 1 47.03 583 ARG B O 1
ATOM 9886 N N . PRO B 1 584 ? 5.453 21.516 -6.012 1 51.91 584 PRO B N 1
ATOM 9887 C CA . PRO B 1 584 ? 5.703 21.703 -4.582 1 51.91 584 PRO B CA 1
ATOM 9888 C C . PRO B 1 584 ? 7.125 21.312 -4.176 1 51.91 584 PRO B C 1
ATOM 9890 O O . PRO B 1 584 ? 7.723 20.422 -4.781 1 51.91 584 PRO B O 1
ATOM 9893 N N . SER B 1 585 ? 7.715 22.094 -3.223 1 63.84 585 SER B N 1
ATOM 9894 C CA . SER B 1 585 ? 9.062 21.859 -2.732 1 63.84 585 SER B CA 1
ATOM 9895 C C . SER B 1 585 ? 9.188 20.484 -2.102 1 63.84 585 SER B C 1
ATOM 9897 O O . SER B 1 585 ? 8.203 19.922 -1.625 1 63.84 585 SER B O 1
ATOM 9899 N N . TYR B 1 586 ? 10.102 19.703 -2.412 1 69.38 586 TYR B N 1
ATOM 9900 C CA . TYR B 1 586 ? 10.398 18.391 -1.822 1 69.38 586 TYR B CA 1
ATOM 9901 C C . TYR B 1 586 ? 10.219 18.422 -0.31 1 69.38 586 TYR B C 1
ATOM 9903 O O . TYR B 1 586 ? 9.773 17.453 0.29 1 69.38 586 TYR B O 1
ATOM 9911 N N . ILE B 1 587 ? 10.32 19.625 0.241 1 70.38 587 ILE B N 1
ATOM 9912 C CA . ILE B 1 587 ? 10.195 19.75 1.688 1 70.38 587 ILE B CA 1
ATOM 9913 C C . ILE B 1 587 ? 8.727 19.594 2.092 1 70.38 587 ILE B C 1
ATOM 9915 O O . ILE B 1 587 ? 8.406 18.891 3.049 1 70.38 587 ILE B O 1
ATOM 9919 N N . SER B 1 588 ? 7.953 20.266 1.309 1 74.25 588 SER B N 1
ATOM 9920 C CA . SER B 1 588 ? 6.527 20.203 1.599 1 74.25 588 SER B CA 1
ATOM 9921 C C . SER B 1 588 ? 5.984 18.797 1.399 1 74.25 588 SER B C 1
ATOM 9923 O O . SER B 1 588 ? 5.191 18.312 2.207 1 74.25 588 SER B O 1
ATOM 9925 N N . GLU B 1 589 ? 6.43 18.25 0.423 1 75.56 589 GLU B N 1
ATOM 9926 C CA . GLU B 1 589 ? 5.957 16.891 0.12 1 75.56 589 GLU B CA 1
ATOM 9927 C C . GLU B 1 589 ? 6.402 15.898 1.188 1 75.56 589 GLU B C 1
ATOM 9929 O O . GLU B 1 589 ? 5.648 15 1.564 1 75.56 589 GLU B O 1
ATOM 9934 N N . MET B 1 590 ? 7.594 16.094 1.638 1 79.38 590 MET B N 1
ATOM 9935 C CA . MET B 1 590 ? 8.117 15.227 2.682 1 79.38 590 MET B CA 1
ATOM 9936 C C . MET B 1 590 ? 7.352 15.414 3.986 1 79.38 590 MET B C 1
ATOM 9938 O O . MET B 1 590 ? 7.082 14.453 4.703 1 79.38 590 MET B O 1
ATOM 9942 N N . ALA B 1 591 ? 7.055 16.641 4.219 1 80.31 591 ALA B N 1
ATOM 9943 C CA . ALA B 1 591 ? 6.316 16.938 5.441 1 80.31 591 ALA B CA 1
ATOM 9944 C C . ALA B 1 591 ? 4.934 16.297 5.422 1 80.31 591 ALA B C 1
ATOM 9946 O O . ALA B 1 591 ? 4.48 15.742 6.426 1 80.31 591 ALA B O 1
ATOM 9947 N N . ILE B 1 592 ? 4.277 16.406 4.328 1 81.44 592 ILE B N 1
ATOM 9948 C CA . ILE B 1 592 ? 2.957 15.797 4.172 1 81.44 592 ILE B CA 1
ATOM 9949 C C . ILE B 1 592 ? 3.066 14.281 4.273 1 81.44 592 ILE B C 1
ATOM 9951 O O . ILE B 1 592 ? 2.201 13.625 4.855 1 81.44 592 ILE B O 1
ATOM 9955 N N . GLY B 1 593 ? 4.113 13.797 3.67 1 82.06 593 GLY B N 1
ATOM 9956 C CA . GLY B 1 593 ? 4.348 12.367 3.762 1 82.06 593 GLY B CA 1
ATOM 9957 C C . GLY B 1 593 ? 4.52 11.883 5.188 1 82.06 593 GLY B C 1
ATOM 9958 O O . GLY B 1 593 ? 3.971 10.844 5.57 1 82.06 593 GLY B O 1
ATOM 9959 N N . ARG B 1 594 ? 5.234 12.562 5.945 1 85.56 594 ARG B N 1
ATOM 9960 C CA . ARG B 1 594 ? 5.453 12.195 7.34 1 85.56 594 ARG B CA 1
ATOM 9961 C C . ARG B 1 594 ? 4.152 12.273 8.141 1 85.56 594 ARG B C 1
ATOM 9963 O O . ARG B 1 594 ? 3.91 11.438 9.016 1 85.56 594 ARG B O 1
ATOM 9970 N N . LEU B 1 595 ? 3.424 13.312 7.879 1 88.81 595 LEU B N 1
ATOM 9971 C CA . LEU B 1 595 ? 2.129 13.438 8.539 1 88.81 595 LEU B CA 1
ATOM 9972 C C . LEU B 1 595 ? 1.229 12.258 8.203 1 88.81 595 LEU B C 1
ATOM 9974 O O . LEU B 1 595 ? 0.548 11.719 9.078 1 88.81 595 LEU B O 1
ATOM 9978 N N . ARG B 1 596 ? 1.244 11.938 7.004 1 86.94 596 ARG B N 1
ATOM 9979 C CA . ARG B 1 596 ? 0.463 10.789 6.57 1 86.94 596 ARG B CA 1
ATOM 9980 C C . ARG B 1 596 ? 0.901 9.523 7.301 1 86.94 596 ARG B C 1
ATOM 9982 O O . ARG B 1 596 ? 0.065 8.719 7.719 1 86.94 596 ARG B O 1
ATOM 9989 N N . ASP B 1 597 ? 2.195 9.336 7.43 1 88.19 597 ASP B N 1
ATOM 9990 C CA . ASP B 1 597 ? 2.734 8.172 8.117 1 88.19 597 ASP B CA 1
ATOM 9991 C C . ASP B 1 597 ? 2.295 8.141 9.578 1 88.19 597 ASP B C 1
ATOM 9993 O O . ASP B 1 597 ? 1.994 7.078 10.125 1 88.19 597 ASP B O 1
ATOM 9997 N N . LYS B 1 598 ? 2.283 9.258 10.18 1 91.94 598 LYS B N 1
ATOM 9998 C CA . LYS B 1 598 ? 1.839 9.352 11.57 1 91.94 598 LYS B CA 1
ATOM 9999 C C . LYS B 1 598 ? 0.376 8.938 11.703 1 91.94 598 LYS B C 1
ATOM 10001 O O . LYS B 1 598 ? 0.017 8.203 12.633 1 91.94 598 LYS B O 1
ATOM 10006 N N . LEU B 1 599 ? -0.41 9.43 10.797 1 92.44 599 LEU B N 1
ATOM 10007 C CA . LEU B 1 599 ? -1.843 9.156 10.844 1 92.44 599 LEU B CA 1
ATOM 10008 C C . LEU B 1 599 ? -2.129 7.691 10.531 1 92.44 599 LEU B C 1
ATOM 10010 O O . LEU B 1 599 ? -3.154 7.152 10.953 1 92.44 599 LEU B O 1
ATOM 10014 N N . ARG B 1 600 ? -1.22 7.086 9.844 1 88.25 600 ARG B N 1
ATOM 10015 C CA . ARG B 1 600 ? -1.38 5.672 9.516 1 88.25 600 ARG B CA 1
ATOM 10016 C C . ARG B 1 600 ? -0.776 4.785 10.594 1 88.25 600 ARG B C 1
ATOM 10018 O O . ARG B 1 600 ? -1.042 3.584 10.641 1 88.25 600 ARG B O 1
ATOM 10025 N N . GLY B 1 601 ? 0.061 5.344 11.438 1 90.12 601 GLY B N 1
ATOM 10026 C CA . GLY B 1 601 ? 0.771 4.586 12.461 1 90.12 601 GLY B CA 1
ATOM 10027 C C . GLY B 1 601 ? 2.037 3.932 11.945 1 90.12 601 GLY B C 1
ATOM 10028 O O . GLY B 1 601 ? 2.482 2.918 12.484 1 90.12 601 GLY B O 1
ATOM 10029 N N . THR B 1 602 ? 2.656 4.418 10.859 1 85.94 602 THR B N 1
ATOM 10030 C CA . THR B 1 602 ? 3.852 3.83 10.266 1 85.94 602 THR B CA 1
ATOM 10031 C C . THR B 1 602 ? 5.043 4.773 10.406 1 85.94 602 THR B C 1
ATOM 10033 O O . THR B 1 602 ? 6.012 4.672 9.648 1 85.94 602 THR B O 1
ATOM 10036 N N . ASP B 1 603 ? 5.02 5.684 11.312 1 81.62 603 ASP B N 1
ATOM 10037 C CA . ASP B 1 603 ? 6.07 6.688 11.453 1 81.62 603 ASP B CA 1
ATOM 10038 C C . ASP B 1 603 ? 7.355 6.066 11.992 1 81.62 603 ASP B C 1
ATOM 10040 O O . ASP B 1 603 ? 8.445 6.598 11.781 1 81.62 603 ASP B O 1
ATOM 10044 N N . ASP B 1 604 ? 7.273 5.129 12.844 1 73.81 604 ASP B N 1
ATOM 10045 C CA . ASP B 1 604 ? 8.445 4.5 13.445 1 73.81 604 ASP B CA 1
ATOM 10046 C C . ASP B 1 604 ? 8.805 3.201 12.727 1 73.81 604 ASP B C 1
ATOM 10048 O O . ASP B 1 604 ? 9.656 2.441 13.188 1 73.81 604 ASP B O 1
ATOM 10052 N N . GLY B 1 605 ? 8.117 2.936 11.664 1 69.75 605 GLY B N 1
ATOM 10053 C CA . GLY B 1 605 ? 8.406 1.672 11.008 1 69.75 605 GLY B CA 1
ATOM 10054 C C . GLY B 1 605 ? 7.578 1.451 9.75 1 69.75 605 GLY B C 1
ATOM 10055 O O . GLY B 1 605 ? 7.027 2.4 9.195 1 69.75 605 GLY B O 1
ATOM 10056 N N . VAL B 1 606 ? 7.699 0.232 9.445 1 73.06 606 VAL B N 1
ATOM 10057 C CA . VAL B 1 606 ? 7.082 -0.128 8.172 1 73.06 606 VAL B CA 1
ATOM 10058 C C . VAL B 1 606 ? 5.676 -0.671 8.422 1 73.06 606 VAL B C 1
ATOM 10060 O O . VAL B 1 606 ? 4.828 -0.646 7.523 1 73.06 606 VAL B O 1
ATOM 10063 N N . THR B 1 607 ? 5.445 -1.103 9.695 1 77.25 607 THR B N 1
ATOM 10064 C CA . THR B 1 607 ? 4.145 -1.692 9.984 1 77.25 607 THR B CA 1
ATOM 10065 C C . THR B 1 607 ? 3.244 -0.69 10.703 1 77.25 607 THR B C 1
ATOM 10067 O O . THR B 1 607 ? 3.691 0.016 11.609 1 77.25 607 THR B O 1
ATOM 10070 N N . ALA B 1 608 ? 2.025 -0.667 10.242 1 82.81 608 ALA B N 1
ATOM 10071 C CA . ALA B 1 608 ? 1.05 0.232 10.852 1 82.81 608 ALA B CA 1
ATOM 10072 C C . ALA B 1 608 ? 0.751 -0.178 12.297 1 82.81 608 ALA B C 1
ATOM 10074 O O . ALA B 1 608 ? 0.49 -1.352 12.57 1 82.81 608 ALA B O 1
ATOM 10075 N N . GLN B 1 609 ? 0.814 0.706 13.211 1 89 609 GLN B N 1
ATOM 10076 C CA . GLN B 1 609 ? 0.465 0.491 14.617 1 89 609 GLN B CA 1
ATOM 10077 C C . GLN B 1 609 ? -0.96 0.951 14.906 1 89 609 GLN B C 1
ATOM 10079 O O . GLN B 1 609 ? -1.422 1.947 14.344 1 89 609 GLN B O 1
ATOM 10084 N N . SER B 1 610 ? -1.542 0.156 15.781 1 92.38 610 SER B N 1
ATOM 10085 C CA . SER B 1 610 ? -2.811 0.662 16.297 1 92.38 610 SER B CA 1
ATOM 10086 C C . SER B 1 610 ? -2.607 1.941 17.094 1 92.38 610 SER B C 1
ATOM 10088 O O . SER B 1 610 ? -1.492 2.24 17.531 1 92.38 610 SER B O 1
ATOM 10090 N N . SER B 1 611 ? -3.674 2.676 17.281 1 95.19 611 SER B N 1
ATOM 10091 C CA . SER B 1 611 ? -3.592 3.924 18.031 1 95.19 611 SER B CA 1
ATOM 10092 C C . SER B 1 611 ? -3.057 3.688 19.438 1 95.19 611 SER B C 1
ATOM 10094 O O . SER B 1 611 ? -2.26 4.48 19.938 1 95.19 611 SER B O 1
ATOM 10096 N N . ASN B 1 612 ? -3.488 2.598 20.047 1 95 612 ASN B N 1
ATOM 10097 C CA . ASN B 1 612 ? -3.055 2.275 21.406 1 95 612 ASN B CA 1
ATOM 10098 C C . ASN B 1 612 ? -1.556 1.99 21.469 1 95 612 ASN B C 1
ATOM 10100 O O . ASN B 1 612 ? -0.852 2.514 22.328 1 95 612 ASN B O 1
ATOM 10104 N N . LEU B 1 613 ? -1.065 1.213 20.562 1 93.31 613 LEU B N 1
ATOM 10105 C CA . LEU B 1 613 ? 0.352 0.869 20.531 1 93.31 613 LEU B CA 1
ATOM 10106 C C . LEU B 1 613 ? 1.199 2.088 20.188 1 93.31 613 LEU B C 1
ATOM 10108 O O . LEU B 1 613 ? 2.285 2.271 20.734 1 93.31 613 LEU B O 1
ATOM 10112 N N . GLN B 1 614 ? 0.684 2.811 19.234 1 94.88 614 GLN B N 1
ATOM 10113 C CA . GLN B 1 614 ? 1.381 4.031 18.844 1 94.88 614 GLN B CA 1
ATOM 10114 C C . GLN B 1 614 ? 1.529 4.984 20.031 1 94.88 614 GLN B C 1
ATOM 10116 O O . GLN B 1 614 ? 2.615 5.512 20.281 1 94.88 614 GLN B O 1
ATOM 10121 N N . ILE B 1 615 ? 0.495 5.16 20.797 1 96.12 615 ILE B N 1
ATOM 10122 C CA . ILE B 1 615 ? 0.491 6.082 21.938 1 96.12 615 ILE B CA 1
ATOM 10123 C C . ILE B 1 615 ? 1.424 5.559 23.016 1 96.12 615 ILE B C 1
ATOM 10125 O O . ILE B 1 615 ? 2.174 6.328 23.625 1 96.12 615 ILE B O 1
ATOM 10129 N N . ARG B 1 616 ? 1.39 4.34 23.297 1 94.38 616 ARG B N 1
ATOM 10130 C CA . ARG B 1 616 ? 2.258 3.766 24.328 1 94.38 616 ARG B CA 1
ATOM 10131 C C . ARG B 1 616 ? 3.727 3.969 23.969 1 94.38 616 ARG B C 1
ATOM 10133 O O . ARG B 1 616 ? 4.543 4.281 24.844 1 94.38 616 ARG B O 1
ATOM 10140 N N . ARG B 1 617 ? 3.975 3.764 22.75 1 93.56 617 ARG B N 1
ATOM 10141 C CA . ARG B 1 617 ? 5.344 3.998 22.297 1 93.56 617 ARG B CA 1
ATOM 10142 C C . ARG B 1 617 ? 5.734 5.461 22.469 1 93.56 617 ARG B C 1
ATOM 10144 O O . ARG B 1 617 ? 6.836 5.762 22.953 1 93.56 617 ARG B O 1
ATOM 10151 N N . LEU B 1 618 ? 4.863 6.352 22.047 1 94.62 618 LEU B N 1
ATOM 10152 C CA . LEU B 1 618 ? 5.141 7.781 22.141 1 94.62 618 LEU B CA 1
ATOM 10153 C C . LEU B 1 618 ? 5.336 8.211 23.594 1 94.62 618 LEU B C 1
ATOM 10155 O O . LEU B 1 618 ? 6.227 9.008 23.891 1 94.62 618 LEU B O 1
ATOM 10159 N N . LEU B 1 619 ? 4.504 7.656 24.484 1 94.81 619 LEU B N 1
ATOM 10160 C CA . LEU B 1 619 ? 4.62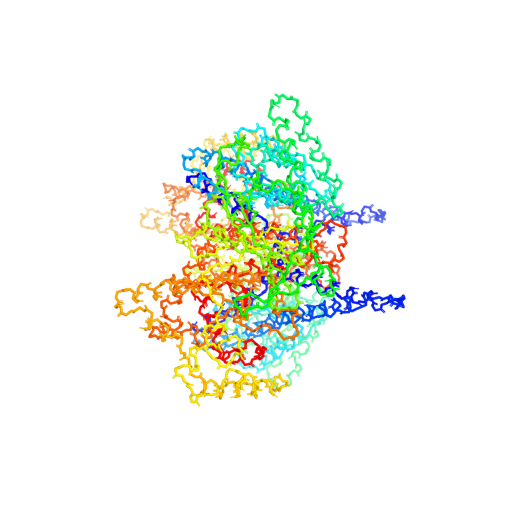1 7.984 25.891 1 94.81 619 LEU B CA 1
ATOM 10161 C C . LEU B 1 619 ? 5.934 7.461 26.469 1 94.81 619 LEU B C 1
ATOM 10163 O O . LEU B 1 619 ? 6.578 8.141 27.266 1 94.81 619 LEU B O 1
ATOM 10167 N N . ARG B 1 620 ? 6.297 6.316 26.031 1 93.44 620 ARG B N 1
ATOM 10168 C CA . ARG B 1 620 ? 7.574 5.754 26.453 1 93.44 620 ARG B CA 1
ATOM 10169 C C . ARG B 1 620 ? 8.742 6.605 25.953 1 93.44 620 ARG B C 1
ATOM 10171 O O . ARG B 1 620 ? 9.68 6.871 26.703 1 93.44 620 ARG B O 1
ATOM 10178 N N . ASP B 1 621 ? 8.688 7.031 24.766 1 93 621 ASP B N 1
ATOM 10179 C CA . ASP B 1 621 ? 9.742 7.863 24.188 1 93 621 ASP B CA 1
ATOM 10180 C C . ASP B 1 621 ? 9.828 9.211 24.906 1 93 621 ASP B C 1
ATOM 10182 O O . ASP B 1 621 ? 10.922 9.742 25.109 1 93 621 ASP B O 1
ATOM 10186 N N . ALA B 1 622 ? 8.688 9.75 25.203 1 93.94 622 ALA B N 1
ATOM 10187 C CA . ALA B 1 622 ? 8.609 11.078 25.812 1 93.94 622 ALA B CA 1
ATOM 10188 C C . ALA B 1 622 ? 9.141 11.062 27.234 1 93.94 622 ALA B C 1
ATOM 10190 O O . ALA B 1 622 ? 9.555 12.102 27.766 1 93.94 622 ALA B O 1
ATOM 10191 N N . THR B 1 623 ? 9.148 9.859 27.891 1 92.94 623 THR B N 1
ATOM 10192 C CA . THR B 1 623 ? 9.547 9.773 29.297 1 92.94 623 THR B CA 1
ATOM 10193 C C . THR B 1 623 ? 10.898 9.086 29.438 1 92.94 623 THR B C 1
ATOM 10195 O O . THR B 1 623 ? 11.383 8.883 30.547 1 92.94 623 THR B O 1
ATOM 10198 N N . SER B 1 624 ? 11.484 8.797 28.359 1 93.44 624 SER B N 1
ATOM 10199 C CA . SER B 1 624 ? 12.742 8.055 28.359 1 93.44 624 SER B CA 1
ATOM 10200 C C . SER B 1 624 ? 13.891 8.922 28.859 1 93.44 624 SER B C 1
ATOM 10202 O O . SER B 1 624 ? 14.125 10.016 28.344 1 93.44 624 SER B O 1
ATOM 10204 N N . SER B 1 625 ? 14.641 8.422 29.812 1 94.81 625 SER B N 1
ATOM 10205 C CA . SER B 1 625 ? 15.805 9.133 30.328 1 94.81 625 SER B CA 1
ATOM 10206 C C . SER B 1 625 ? 16.875 9.297 29.266 1 94.81 625 SER B C 1
ATOM 10208 O O . SER B 1 625 ? 17.609 10.297 29.25 1 94.81 625 SER B O 1
ATOM 10210 N N . ASP B 1 626 ? 16.891 8.344 28.406 1 94.81 626 ASP B N 1
ATOM 10211 C CA . ASP B 1 626 ? 17.859 8.414 27.312 1 94.81 626 ASP B CA 1
ATOM 10212 C C . ASP B 1 626 ? 17.547 9.586 26.375 1 94.81 626 ASP B C 1
ATOM 10214 O O . ASP B 1 626 ? 18.453 10.312 25.969 1 94.81 626 ASP B O 1
ATOM 10218 N N . ASN B 1 627 ? 16.297 9.75 26.047 1 93.88 627 ASN B N 1
ATOM 10219 C CA . ASN B 1 627 ? 15.891 10.844 25.172 1 93.88 627 ASN B CA 1
ATOM 10220 C C . ASN B 1 627 ? 15.984 12.195 25.875 1 93.88 627 ASN B C 1
ATOM 10222 O O . ASN B 1 627 ? 16.484 13.164 25.297 1 93.88 627 ASN B O 1
ATOM 10226 N N . LEU B 1 628 ? 15.555 12.258 27.062 1 94.88 628 LEU B N 1
ATOM 10227 C CA . LEU B 1 628 ? 15.5 13.508 27.812 1 94.88 628 LEU B CA 1
ATOM 10228 C C . LEU B 1 628 ? 16.906 14.016 28.125 1 94.88 628 LEU B C 1
ATOM 10230 O O . LEU B 1 628 ? 17.141 15.227 28.125 1 94.88 628 LEU B O 1
ATOM 10234 N N . SER B 1 629 ? 17.844 13.102 28.375 1 95.25 629 SER B N 1
ATOM 10235 C CA . SER B 1 629 ? 19.219 13.484 28.734 1 95.25 629 SER B CA 1
ATOM 10236 C C . SER B 1 629 ? 19.938 14.117 27.547 1 95.25 629 SER B C 1
ATOM 10238 O O . SER B 1 629 ? 20.922 14.844 27.734 1 95.25 629 SER B O 1
ATOM 10240 N N . ARG B 1 630 ? 19.453 13.859 26.375 1 92.62 630 ARG B N 1
ATOM 10241 C CA . ARG B 1 630 ? 20.109 14.344 25.172 1 92.62 630 ARG B CA 1
ATOM 10242 C C . ARG B 1 630 ? 19.516 15.672 24.703 1 92.62 630 ARG B C 1
ATOM 10244 O O . ARG B 1 630 ? 20 16.281 23.75 1 92.62 630 ARG B O 1
ATOM 10251 N N . MET B 1 631 ? 18.531 16.094 25.406 1 92 631 MET B N 1
ATOM 10252 C CA . MET B 1 631 ? 17.891 17.359 25.062 1 92 631 MET B CA 1
ATOM 10253 C C . MET B 1 631 ? 18.781 18.531 25.422 1 92 631 MET B C 1
ATOM 10255 O O . MET B 1 631 ? 19.703 18.406 26.234 1 92 631 MET B O 1
ATOM 10259 N N . PHE B 1 632 ? 18.531 19.641 24.781 1 91.5 632 PHE B N 1
ATOM 10260 C CA . PHE B 1 632 ? 19.234 20.875 25.109 1 91.5 632 PHE B CA 1
ATOM 10261 C C . PHE B 1 632 ? 19.016 21.266 26.578 1 91.5 632 PHE B C 1
ATOM 10263 O O . PHE B 1 632 ? 17.875 21.297 27.047 1 91.5 632 PHE B O 1
ATOM 10270 N N . PHE B 1 633 ? 20.047 21.5 27.297 1 92 633 PHE B N 1
ATOM 10271 C CA . PHE B 1 633 ? 19.984 21.766 28.719 1 92 633 PHE B CA 1
ATOM 10272 C C . PHE B 1 633 ? 19.094 22.969 29.016 1 92 633 PHE B C 1
ATOM 10274 O O . PHE B 1 633 ? 18.438 23.031 30.047 1 92 633 PHE B O 1
ATOM 10281 N N . GLY B 1 634 ? 18.984 23.922 28.031 1 88.88 634 GLY B N 1
ATOM 10282 C CA . GLY B 1 634 ? 18.203 25.125 28.203 1 88.88 634 GLY B CA 1
ATOM 10283 C C . GLY B 1 634 ? 16.703 24.859 28.219 1 88.88 634 GLY B C 1
ATOM 10284 O O . GLY B 1 634 ? 15.93 25.688 28.719 1 88.88 634 GLY B O 1
ATOM 10285 N N . TRP B 1 635 ? 16.344 23.672 27.781 1 90.25 635 TRP B N 1
ATOM 10286 C CA . TRP B 1 635 ? 14.938 23.312 27.75 1 90.25 635 TRP B CA 1
ATOM 10287 C C . TRP B 1 635 ? 14.516 22.641 29.062 1 90.25 635 TRP B C 1
ATOM 10289 O O . TRP B 1 635 ? 13.336 22.344 29.266 1 90.25 635 TRP B O 1
ATOM 10299 N N . MET B 1 636 ? 15.461 22.422 29.906 1 93.38 636 MET B N 1
ATOM 10300 C CA . MET B 1 636 ? 15.258 21.891 31.25 1 93.38 636 MET B CA 1
ATOM 10301 C C . MET B 1 636 ? 14.492 20.578 31.203 1 93.38 636 MET B C 1
ATOM 10303 O O . MET B 1 636 ? 13.391 20.469 31.766 1 93.38 636 MET B O 1
ATOM 10307 N N . PRO B 1 637 ? 15.102 19.578 30.625 1 93.44 637 PRO B N 1
ATOM 10308 C CA . PRO B 1 637 ? 14.414 18.297 30.5 1 93.44 637 PRO B CA 1
ATOM 10309 C C . PRO B 1 637 ? 14.109 17.641 31.844 1 93.44 637 PRO B C 1
ATOM 10311 O O . PRO B 1 637 ? 13.281 16.734 31.922 1 93.44 637 PRO B O 1
ATOM 10314 N N . PHE B 1 638 ? 14.703 18.156 32.938 1 93.94 638 PHE B N 1
ATOM 10315 C CA . PHE B 1 638 ? 14.547 17.578 34.25 1 93.94 638 PHE B CA 1
ATOM 10316 C C . PHE B 1 638 ? 13.281 18.078 34.938 1 93.94 638 PHE B C 1
ATOM 10318 O O . PHE B 1 638 ? 12.844 17.547 35.969 1 93.94 638 PHE B O 1
ATOM 10325 N N . LEU B 1 639 ? 12.672 19.062 34.344 1 92.31 639 LEU B N 1
ATOM 10326 C CA . LEU B 1 639 ? 11.453 19.625 34.906 1 92.31 639 LEU B CA 1
ATOM 10327 C C . LEU B 1 639 ? 10.312 18.609 34.875 1 92.31 639 LEU B C 1
ATOM 10329 O O . LEU B 1 639 ? 9.43 18.641 35.75 1 92.31 639 LEU B O 1
#